Protein 1A12 (pdb70)

Radius of gyration: 30.84 Å; Cα contacts (8 Å, |Δi|>4): 4049; chains: 3; bounding box: 56×82×81 Å

Organism: Homo sapiens (NCBI:txid9606)

Nearest PDB structures (foldseek):
  1i2m-assembly2_D  TM=9.875E-01  e=3.092E-77  Homo sapiens
  8ux1-assembly1_L  TM=9.840E-01  e=4.730E-76  Homo sapiens
  5tbk-assembly2_I  TM=9.915E-01  e=9.506E-75  Homo sapiens
  4jhn-assembly3_C  TM=8.479E-01  e=6.659E-29  Homo sapiens
  4jhp-assembly1_C  TM=8.482E-01  e=2.186E-27  Homo sapiens

Structure (mmCIF, N/CA/C/O backbone):
data_1A12
#
_entry.id   1A12
#
_cell.length_a   48.957
_cell.length_b   82.903
_cell.length_c   83.105
_cell.angle_alpha   112.88
_cell.angle_beta   104.09
_cell.angle_gamma   103.42
#
_symmetry.space_group_name_H-M   'P 1'
#
loop_
_entity.id
_entity.type
_entity.pdbx_description
1 polymer 'REGULATOR OF CHROMOSOME CONDENSATION 1'
2 water water
#
loop_
_atom_site.group_PDB
_atom_site.id
_atom_site.type_symbol
_atom_site.label_atom_id
_atom_site.label_alt_id
_atom_site.label_comp_id
_atom_site.label_asym_id
_atom_site.label_entity_id
_atom_site.label_seq_id
_atom_site.pdbx_PDB_ins_code
_atom_site.Cartn_x
_atom_site.Cartn_y
_atom_site.Cartn_z
_atom_site.occupancy
_atom_site.B_iso_or_equiv
_atom_site.auth_seq_id
_atom_site.auth_comp_id
_atom_site.auth_asym_id
_atom_site.auth_atom_id
_atom_site.pdbx_PDB_model_num
ATOM 1 N N . LYS A 1 13 ? 10.685 -11.301 34.817 1.00 56.17 21 LYS A N 1
ATOM 2 C CA . LYS A 1 13 ? 9.711 -11.307 33.687 1.00 55.27 21 LYS A CA 1
ATOM 3 C C . LYS A 1 13 ? 10.366 -11.824 32.399 1.00 54.27 21 LYS A C 1
ATOM 4 O O . LYS A 1 13 ? 11.441 -11.363 31.996 1.00 55.93 21 LYS A O 1
ATOM 10 N N . LYS A 1 14 ? 9.687 -12.780 31.780 1.00 50.84 22 LYS A N 1
ATOM 11 C CA . LYS A 1 14 ? 10.146 -13.390 30.519 1.00 46.35 22 LYS A CA 1
ATOM 12 C C . LYS A 1 14 ? 10.160 -12.322 29.415 1.00 41.42 22 LYS A C 1
ATOM 13 O O . LYS A 1 14 ? 9.193 -12.178 28.651 1.00 41.78 22 LYS A O 1
ATOM 19 N N . VAL A 1 15 ? 11.271 -11.605 29.383 1.00 35.14 23 VAL A N 1
ATOM 20 C CA . VAL A 1 15 ? 11.521 -10.517 28.420 1.00 27.69 23 VAL A CA 1
ATOM 21 C C . VAL A 1 15 ? 11.630 -11.076 27.000 1.00 23.14 23 VAL A C 1
ATOM 22 O O . VAL A 1 15 ? 12.373 -12.028 26.741 1.00 20.61 23 VAL A O 1
ATOM 26 N N . LYS A 1 16 ? 10.888 -10.468 26.095 1.00 20.05 24 LYS A N 1
ATOM 27 C CA . LYS A 1 16 ? 10.888 -10.882 24.682 1.00 18.61 24 LYS A CA 1
ATOM 28 C C . LYS A 1 16 ? 12.113 -10.310 23.969 1.00 17.68 24 LYS A C 1
ATOM 29 O O . LYS A 1 16 ? 12.626 -9.244 24.331 1.00 15.35 24 LYS A O 1
ATOM 35 N N . VAL A 1 17 ? 12.572 -11.055 22.982 1.00 16.16 25 VAL A N 1
ATOM 36 C CA . VAL A 1 17 ? 13.647 -10.592 22.101 1.00 15.18 25 VAL A CA 1
ATOM 37 C C . VAL A 1 17 ? 13.157 -10.719 20.661 1.00 13.55 25 VAL A C 1
ATOM 38 O O . VAL A 1 17 ? 12.296 -11.557 20.373 1.00 15.78 25 VAL A O 1
ATOM 42 N N . SER A 1 18 ? 13.749 -9.958 19.759 1.00 10.77 26 SER A N 1
ATOM 43 C CA . SER A 1 18 ? 13.443 -10.113 18.340 1.00 10.11 26 SER A CA 1
ATOM 44 C C . SER A 1 18 ? 14.768 -10.146 17.571 1.00 8.53 26 SER A C 1
ATOM 45 O O . SER A 1 18 ? 15.824 -10.188 18.205 1.00 7.87 26 SER A O 1
ATOM 48 N N . HIS A 1 19 ? 14.699 -9.965 16.272 1.00 6.85 27 HIS A N 1
ATOM 49 C CA . HIS A 1 19 ? 15.895 -9.899 15.444 1.00 7.24 27 HIS A CA 1
ATOM 50 C C . HIS A 1 19 ? 15.447 -9.425 14.054 1.00 8.08 27 HIS A C 1
ATOM 51 O O . HIS A 1 19 ? 14.305 -9.690 13.681 1.00 8.21 27 HIS A O 1
ATOM 58 N N . ARG A 1 20 ? 16.370 -8.834 13.313 1.00 9.20 28 ARG A N 1
ATOM 59 C CA . ARG A 1 20 ? 15.992 -8.326 11.993 1.00 9.60 28 ARG A CA 1
ATOM 60 C C . ARG A 1 20 ? 15.698 -9.476 11.039 1.00 8.91 28 ARG A C 1
ATOM 61 O O . ARG A 1 20 ? 15.062 -9.234 10.013 1.00 8.10 28 ARG A O 1
ATOM 69 N N . SER A 1 21 ? 16.194 -10.670 11.318 1.00 8.85 29 SER A N 1
ATOM 70 C CA . SER A 1 21 ? 15.933 -11.830 10.480 1.00 8.54 29 SER A CA 1
ATOM 71 C C . SER A 1 21 ? 14.566 -12.435 10.686 1.00 8.86 29 SER A C 1
ATOM 72 O O . SER A 1 21 ? 14.178 -13.329 9.886 1.00 8.31 29 SER A O 1
ATOM 75 N N . HIS A 1 22 ? 13.844 -12.085 11.749 1.00 7.11 30 HIS A N 1
ATOM 76 C CA . HIS A 1 22 ? 12.567 -12.782 12.029 1.00 7.50 30 HIS A CA 1
ATOM 77 C C . HIS A 1 22 ? 11.493 -12.337 11.044 1.00 7.59 30 HIS A C 1
ATOM 78 O O . HIS A 1 22 ? 11.358 -11.131 10.773 1.00 9.65 30 HIS A O 1
ATOM 85 N N . SER A 1 23 ? 10.739 -13.283 10.510 1.00 8.11 31 SER A N 1
ATOM 86 C CA . SER A 1 23 ? 9.735 -12.993 9.496 1.00 11.57 31 SER A CA 1
ATOM 87 C C . SER A 1 23 ? 8.390 -12.674 10.122 1.00 11.51 31 SER A C 1
ATOM 88 O O . SER A 1 23 ? 7.996 -13.306 11.108 1.00 13.52 31 SER A O 1
ATOM 91 N N . THR A 1 24 ? 7.694 -11.676 9.564 1.00 10.49 32 THR A N 1
ATOM 92 C CA . THR A 1 24 ? 6.429 -11.230 10.113 1.00 11.58 32 THR A CA 1
ATOM 93 C C . THR A 1 24 ? 5.281 -11.189 9.116 1.00 12.34 32 THR A C 1
ATOM 94 O O . THR A 1 24 ? 4.136 -10.954 9.556 1.00 12.23 32 THR A O 1
ATOM 98 N N . GLU A 1 25 ? 5.511 -11.335 7.829 1.00 12.67 33 GLU A N 1
ATOM 99 C CA . GLU A 1 25 ? 4.461 -11.123 6.826 1.00 15.89 33 GLU A CA 1
ATOM 100 C C . GLU A 1 25 ? 3.698 -12.392 6.497 1.00 13.60 33 GLU A C 1
ATOM 101 O O . GLU A 1 25 ? 4.272 -13.376 6.024 1.00 11.66 33 GLU A O 1
ATOM 107 N N . PRO A 1 26 ? 2.387 -12.398 6.735 1.00 12.83 34 PRO A N 1
ATOM 108 C CA . PRO A 1 26 ? 1.565 -13.572 6.537 1.00 12.51 34 PRO A CA 1
ATOM 109 C C . PRO A 1 26 ? 1.437 -13.990 5.080 1.00 10.83 34 PRO A C 1
ATOM 110 O O . PRO A 1 26 ? 1.198 -13.143 4.206 1.00 10.75 34 PRO A O 1
ATOM 114 N N . GLY A 1 27 ? 1.487 -15.287 4.807 1.00 9.52 35 GLY A N 1
ATOM 115 C CA . GLY A 1 27 ? 1.358 -15.800 3.470 1.00 9.88 35 GLY A CA 1
ATOM 116 C C . GLY A 1 27 ? 0.840 -17.235 3.390 1.00 9.69 35 GLY A C 1
ATOM 117 O O . GLY A 1 27 ? 0.362 -17.806 4.353 1.00 10.65 35 GLY A O 1
ATOM 118 N N . LEU A 1 28 ? 0.779 -17.714 2.159 1.00 8.27 36 LEU A N 1
ATOM 119 C CA . LEU A 1 28 ? 0.339 -19.048 1.803 1.00 9.64 36 LEU A CA 1
ATOM 120 C C . LEU A 1 28 ? 1.587 -19.855 1.380 1.00 9.23 36 LEU A C 1
ATOM 121 O O . LEU A 1 28 ? 2.513 -19.259 0.821 1.00 9.32 36 LEU A O 1
ATOM 126 N N . VAL A 1 29 ? 1.548 -21.147 1.616 1.00 9.76 37 VAL A N 1
ATOM 127 C CA . VAL A 1 29 ? 2.655 -22.033 1.297 1.00 8.68 37 VAL A CA 1
ATOM 128 C C . VAL A 1 29 ? 2.407 -22.779 -0.014 1.00 9.43 37 VAL A C 1
ATOM 129 O O . VAL A 1 29 ? 1.344 -23.367 -0.218 1.00 10.73 37 VAL A O 1
ATOM 133 N N . LEU A 1 30 ? 3.414 -22.769 -0.889 1.00 8.78 38 LEU A N 1
ATOM 134 C CA . LEU A 1 30 ? 3.388 -23.606 -2.083 1.00 9.41 38 LEU A CA 1
ATOM 135 C C . LEU A 1 30 ? 4.591 -24.554 -2.050 1.00 10.40 38 LEU A C 1
ATOM 136 O O . LEU A 1 30 ? 5.647 -24.195 -1.532 1.00 9.97 38 LEU A O 1
ATOM 141 N N . THR A 1 31 ? 4.414 -25.764 -2.564 1.00 9.36 39 THR A N 1
ATOM 142 C CA . THR A 1 31 ? 5.526 -26.706 -2.641 1.00 9.11 39 THR A CA 1
ATOM 143 C C . THR A 1 31 ? 5.623 -27.262 -4.073 1.00 9.70 39 THR A C 1
ATOM 144 O O . THR A 1 31 ? 4.690 -27.121 -4.859 1.00 8.86 39 THR A O 1
ATOM 148 N N . LEU A 1 32 ? 6.807 -27.774 -4.391 1.00 9.73 40 LEU A N 1
ATOM 149 C CA . LEU A 1 32 ? 7.010 -28.398 -5.713 1.00 10.06 40 LEU A CA 1
ATOM 150 C C . LEU A 1 32 ? 8.219 -29.307 -5.673 1.00 9.52 40 LEU A C 1
ATOM 151 O O . LEU A 1 32 ? 9.002 -29.250 -4.698 1.00 8.06 40 LEU A O 1
ATOM 156 N N . GLY A 1 33 ? 8.367 -30.198 -6.645 1.00 9.12 41 GLY A N 1
ATOM 157 C CA . GLY A 1 33 ? 9.458 -31.176 -6.629 1.00 10.21 41 GLY A CA 1
ATOM 158 C C . GLY A 1 33 ? 8.944 -32.548 -6.206 1.00 10.73 41 GLY A C 1
ATOM 159 O O . GLY A 1 33 ? 7.783 -32.872 -6.474 1.00 12.13 41 GLY A O 1
ATOM 160 N N . GLN A 1 34 ? 9.793 -33.350 -5.593 1.00 9.92 42 GLN A N 1
ATOM 161 C CA . GLN A 1 34 ? 9.451 -34.704 -5.184 1.00 10.75 42 GLN A CA 1
ATOM 162 C C . GLN A 1 34 ? 8.765 -34.744 -3.822 1.00 11.52 42 GLN A C 1
ATOM 163 O O . GLN A 1 34 ? 9.083 -33.955 -2.946 1.00 10.14 42 GLN A O 1
ATOM 169 N N . GLY A 1 35 ? 7.795 -35.661 -3.679 1.00 11.59 43 GLY A N 1
ATOM 170 C CA . GLY A 1 35 ? 7.049 -35.759 -2.423 1.00 10.80 43 GLY A CA 1
ATOM 171 C C . GLY A 1 35 ? 6.854 -37.180 -1.949 1.00 11.75 43 GLY A C 1
ATOM 172 O O . GLY A 1 35 ? 5.899 -37.466 -1.210 1.00 13.55 43 GLY A O 1
ATOM 173 N N . ASP A 1 36 ? 7.775 -38.073 -2.245 1.00 12.71 44 ASP A N 1
ATOM 174 C CA . ASP A 1 36 ? 7.698 -39.471 -1.889 1.00 14.76 44 ASP A CA 1
ATOM 175 C C . ASP A 1 36 ? 7.459 -39.711 -0.409 1.00 14.87 44 ASP A C 1
ATOM 176 O O . ASP A 1 36 ? 6.862 -40.733 -0.055 1.00 14.98 44 ASP A O 1
ATOM 181 N N . VAL A 1 37 ? 8.110 -38.918 0.450 1.00 12.11 45 VAL A N 1
ATOM 182 C CA . VAL A 1 37 ? 8.081 -39.173 1.880 1.00 11.40 45 VAL A CA 1
ATOM 183 C C . VAL A 1 37 ? 7.280 -38.105 2.627 1.00 12.09 45 VAL A C 1
ATOM 184 O O . VAL A 1 37 ? 7.331 -38.064 3.861 1.00 11.52 45 VAL A O 1
ATOM 188 N N . GLY A 1 38 ? 6.473 -37.350 1.916 1.00 10.50 46 GLY A N 1
ATOM 189 C CA . GLY A 1 38 ? 5.520 -36.436 2.476 1.00 10.57 46 GLY A CA 1
ATOM 190 C C . GLY A 1 38 ? 5.951 -34.986 2.495 1.00 9.64 46 GLY A C 1
ATOM 191 O O . GLY A 1 38 ? 5.180 -34.118 2.958 1.00 9.82 46 GLY A O 1
ATOM 192 N N . GLN A 1 39 ? 7.118 -34.667 1.950 1.00 7.97 47 GLN A N 1
ATOM 193 C CA . GLN A 1 39 ? 7.645 -33.315 2.006 1.00 7.72 47 GLN A CA 1
ATOM 194 C C . GLN A 1 39 ? 6.888 -32.278 1.238 1.00 7.55 47 GLN A C 1
ATOM 195 O O . GLN A 1 39 ? 7.100 -31.069 1.462 1.00 6.63 47 GLN A O 1
ATOM 201 N N . LEU A 1 40 ? 6.023 -32.655 0.288 1.00 7.54 48 LEU A N 1
ATOM 202 C CA . LEU A 1 40 ? 5.172 -31.710 -0.408 1.00 8.12 48 LEU A CA 1
ATOM 203 C C . LEU A 1 40 ? 3.943 -31.333 0.416 1.00 6.31 48 LEU A C 1
ATOM 204 O O . LEU A 1 40 ? 3.365 -30.269 0.251 1.00 6.84 48 LEU A O 1
ATOM 209 N N . GLY A 1 41 ? 3.584 -32.221 1.352 1.00 9.12 49 GLY A N 1
ATOM 210 C CA . GLY A 1 41 ? 2.460 -31.966 2.249 1.00 8.11 49 GLY A CA 1
ATOM 211 C C . GLY A 1 41 ? 1.124 -31.989 1.549 1.00 11.40 49 GLY A C 1
ATOM 212 O O . GLY A 1 41 ? 0.126 -31.464 2.074 1.00 11.32 49 GLY A O 1
ATOM 213 N N . LEU A 1 42 ? 1.035 -32.733 0.444 1.00 12.81 50 LEU A N 1
ATOM 214 C CA . LEU A 1 42 ? -0.203 -32.764 -0.334 1.00 14.49 50 LEU A CA 1
ATOM 215 C C . LEU A 1 42 ? -0.898 -34.109 -0.246 1.00 16.49 50 LEU A C 1
ATOM 216 O O . LEU A 1 42 ? -1.651 -34.482 -1.167 1.00 18.02 50 LEU A O 1
ATOM 221 N N . GLY A 1 43 ? -0.621 -34.904 0.775 1.00 17.18 51 GLY A N 1
ATOM 222 C CA . GLY A 1 43 ? -1.265 -36.185 0.966 1.00 20.29 51 GLY A CA 1
ATOM 223 C C . GLY A 1 43 ? -0.552 -37.366 0.357 1.00 22.52 51 GLY A C 1
ATOM 224 O O . GLY A 1 43 ? 0.484 -37.267 -0.300 1.00 21.01 51 GLY A O 1
ATOM 225 N N . GLU A 1 44 ? -1.135 -38.562 0.527 1.00 25.25 52 GLU A N 1
ATOM 226 C CA . GLU A 1 44 ? -0.550 -39.810 0.121 1.00 28.84 52 GLU A CA 1
ATOM 227 C C . GLU A 1 44 ? -0.535 -40.050 -1.376 1.00 27.82 52 GLU A C 1
ATOM 228 O O . GLU A 1 44 ? 0.189 -40.941 -1.843 1.00 28.00 52 GLU A O 1
ATOM 234 N N . ASN A 1 45 ? -1.322 -39.310 -2.135 1.00 27.43 53 ASN A N 1
ATOM 235 C CA . ASN A 1 45 ? -1.487 -39.538 -3.556 1.00 28.77 53 ASN A CA 1
ATOM 236 C C . ASN A 1 45 ? -0.625 -38.642 -4.421 1.00 28.14 53 ASN A C 1
ATOM 237 O O . ASN A 1 45 ? -0.416 -38.939 -5.609 1.00 28.71 53 ASN A O 1
ATOM 242 N N . VAL A 1 46 ? -0.107 -37.559 -3.853 1.00 25.92 54 VAL A N 1
ATOM 243 C CA . VAL A 1 46 ? 0.671 -36.590 -4.644 1.00 22.22 54 VAL A CA 1
ATOM 244 C C . VAL A 1 46 ? 2.157 -36.757 -4.401 1.00 21.84 54 VAL A C 1
ATOM 245 O O . VAL A 1 46 ? 2.713 -36.284 -3.409 1.00 21.67 54 VAL A O 1
ATOM 249 N N . MET A 1 47 ? 2.832 -37.499 -5.282 1.00 21.73 55 MET A N 1
ATOM 250 C CA . MET A 1 47 ? 4.217 -37.872 -5.108 1.00 20.55 55 MET A CA 1
ATOM 251 C C . MET A 1 47 ? 5.166 -36.900 -5.823 1.00 18.58 55 MET A C 1
ATOM 252 O O . MET A 1 47 ? 6.373 -36.985 -5.638 1.00 17.53 55 MET A O 1
ATOM 257 N N . GLU A 1 48 ? 4.612 -36.064 -6.686 1.00 16.97 56 GLU A N 1
ATOM 258 C CA . GLU A 1 48 ? 5.445 -35.138 -7.465 1.00 16.45 56 GLU A CA 1
ATOM 259 C C . GLU A 1 48 ? 4.633 -33.969 -7.978 1.00 16.37 56 GLU A C 1
ATOM 260 O O . GLU A 1 48 ? 3.463 -34.108 -8.362 1.00 15.38 56 GLU A O 1
ATOM 266 N N . ARG A 1 49 ? 5.219 -32.766 -7.903 1.00 14.99 57 ARG A N 1
ATOM 267 C CA . ARG A 1 49 ? 4.554 -31.590 -8.472 1.00 16.59 57 ARG A CA 1
ATOM 268 C C . ARG A 1 49 ? 5.543 -30.826 -9.349 1.00 16.61 57 ARG A C 1
ATOM 269 O O . ARG A 1 49 ? 6.601 -30.422 -8.860 1.00 16.71 57 ARG A O 1
ATOM 277 N N . LYS A 1 50 ? 5.230 -30.702 -10.639 1.00 14.22 58 LYS A N 1
ATOM 278 C CA . LYS A 1 50 ? 6.181 -30.049 -11.551 1.00 15.62 58 LYS A CA 1
ATOM 279 C C . LYS A 1 50 ? 6.111 -28.544 -11.459 1.00 14.89 58 LYS A C 1
ATOM 280 O O . LYS A 1 50 ? 7.051 -27.850 -11.879 1.00 15.28 58 LYS A O 1
ATOM 286 N N . LYS A 1 51 ? 5.021 -28.013 -10.954 1.00 15.94 59 LYS A N 1
ATOM 287 C CA . LYS A 1 51 ? 4.857 -26.566 -10.747 1.00 16.65 59 LYS A CA 1
ATOM 288 C C . LYS A 1 51 ? 4.311 -26.351 -9.331 1.00 15.54 59 LYS A C 1
ATOM 289 O O . LYS A 1 51 ? 3.744 -27.289 -8.771 1.00 15.69 59 LYS A O 1
ATOM 295 N N . PRO A 1 52 ? 4.521 -25.187 -8.756 1.00 14.35 60 PRO A N 1
ATOM 296 C CA . PRO A 1 52 ? 4.150 -24.916 -7.380 1.00 12.65 60 PRO A CA 1
ATOM 297 C C . PRO A 1 52 ? 2.704 -25.234 -7.085 1.00 12.33 60 PRO A C 1
ATOM 298 O O . PRO A 1 52 ? 1.805 -24.867 -7.856 1.00 12.71 60 PRO A O 1
ATOM 302 N N . ALA A 1 53 ? 2.455 -25.925 -5.979 1.00 11.36 61 ALA A N 1
ATOM 303 C CA . ALA A 1 53 ? 1.097 -26.302 -5.598 1.00 10.98 61 ALA A CA 1
ATOM 304 C C . ALA A 1 53 ? 0.788 -25.774 -4.193 1.00 11.89 61 ALA A C 1
ATOM 305 O O . ALA A 1 53 ? 1.611 -25.918 -3.288 1.00 11.70 61 ALA A O 1
ATOM 307 N N . LEU A 1 54 ? -0.441 -25.325 -3.996 1.00 13.11 62 LEU A N 1
ATOM 308 C CA . LEU A 1 54 ? -0.856 -24.786 -2.722 1.00 15.09 62 LEU A CA 1
ATOM 309 C C . LEU A 1 54 ? -1.084 -25.841 -1.661 1.00 14.12 62 LEU A C 1
ATOM 310 O O . LEU A 1 54 ? -1.735 -26.864 -1.875 1.00 14.93 62 LEU A O 1
ATOM 315 N N . VAL A 1 55 ? -0.432 -25.652 -0.511 1.00 13.82 63 VAL A N 1
ATOM 316 C CA . VAL A 1 55 ? -0.572 -26.564 0.617 1.00 13.60 63 VAL A CA 1
ATOM 317 C C . VAL A 1 55 ? -1.503 -25.907 1.654 1.00 15.68 63 VAL A C 1
ATOM 318 O O . VAL A 1 55 ? -1.172 -24.819 2.116 1.00 17.84 63 VAL A O 1
ATOM 322 N N . SER A 1 56 ? -2.598 -26.555 1.986 1.00 16.77 64 SER A N 1
ATOM 323 C CA . SER A 1 56 ? -3.514 -25.960 2.974 1.00 17.32 64 SER A CA 1
ATOM 324 C C . SER A 1 56 ? -2.919 -26.007 4.375 1.00 16.23 64 SER A C 1
ATOM 325 O O . SER A 1 56 ? -2.584 -27.065 4.902 1.00 15.94 64 SER A O 1
ATOM 328 N N . ILE A 1 57 ? -2.749 -24.833 4.968 1.00 14.95 65 ILE A N 1
ATOM 329 C CA . ILE A 1 57 ? -2.372 -24.755 6.405 1.00 14.36 65 ILE A CA 1
ATOM 330 C C . ILE A 1 57 ? -3.494 -24.023 7.125 1.00 13.17 65 ILE A C 1
ATOM 331 O O . ILE A 1 57 ? -4.047 -23.060 6.582 1.00 13.73 65 ILE A O 1
ATOM 336 N N . PRO A 1 58 ? -3.883 -24.453 8.322 1.00 14.11 66 PRO A N 1
ATOM 337 C CA . PRO A 1 58 ? -4.986 -23.859 9.047 1.00 13.97 66 PRO A CA 1
ATOM 338 C C . PRO A 1 58 ? -4.853 -22.382 9.325 1.00 15.29 66 PRO A C 1
ATOM 339 O O . PRO A 1 58 ? -5.831 -21.719 9.722 1.00 14.99 66 PRO A O 1
ATOM 343 N N . GLU A 1 59 ? -3.629 -21.855 9.347 1.00 15.33 67 GLU A N 1
ATOM 344 C CA . GLU A 1 59 ? -3.362 -20.466 9.629 1.00 14.62 67 GLU A CA 1
ATOM 345 C C . GLU A 1 59 ? -2.443 -19.836 8.567 1.00 13.42 67 GLU A C 1
ATOM 346 O O . GLU A 1 59 ? -1.780 -20.566 7.832 1.00 14.08 67 GLU A O 1
ATOM 352 N N . ASP A 1 60 ? -2.339 -18.520 8.608 1.00 12.82 68 ASP A N 1
ATOM 353 C CA . ASP A 1 60 ? -1.360 -17.814 7.765 1.00 12.80 68 ASP A CA 1
ATOM 354 C C . ASP A 1 60 ? 0.057 -18.176 8.275 1.00 11.46 68 ASP A C 1
ATOM 355 O O . ASP A 1 60 ? 0.251 -18.317 9.474 1.00 9.72 68 ASP A O 1
ATOM 360 N N . VAL A 1 61 ? 0.991 -18.223 7.354 1.00 9.96 69 VAL A N 1
ATOM 361 C CA . VAL A 1 61 ? 2.365 -18.633 7.668 1.00 8.10 69 VAL A CA 1
ATOM 362 C C . VAL A 1 61 ? 3.317 -17.478 7.425 1.00 8.18 69 VAL A C 1
ATOM 363 O O . VAL A 1 61 ? 3.154 -16.717 6.466 1.00 9.35 69 VAL A O 1
ATOM 367 N N . VAL A 1 62 ? 4.236 -17.245 8.361 1.00 8.64 70 VAL A N 1
ATOM 368 C CA . VAL A 1 62 ? 5.230 -16.193 8.223 1.00 7.03 70 VAL A CA 1
ATOM 369 C C . VAL A 1 62 ? 6.578 -16.716 7.794 1.00 6.49 70 VAL A C 1
ATOM 370 O O . VAL A 1 62 ? 7.419 -15.956 7.294 1.00 8.85 70 VAL A O 1
ATOM 374 N N . GLN A 1 63 ? 6.865 -18.000 7.993 1.00 6.92 71 GLN A N 1
ATOM 375 C CA . GLN A 1 63 ? 8.152 -18.570 7.589 1.00 5.24 71 GLN A CA 1
ATOM 376 C C . GLN A 1 63 ? 7.960 -20.014 7.143 1.00 6.72 71 GLN A C 1
ATOM 377 O O . GLN A 1 63 ? 7.250 -20.774 7.804 1.00 7.63 71 GLN A O 1
ATOM 383 N N . ALA A 1 64 ? 8.505 -20.350 5.967 1.00 6.89 72 ALA A N 1
ATOM 384 C CA . ALA A 1 64 ? 8.358 -21.745 5.483 1.00 7.41 72 ALA A CA 1
ATOM 385 C C . ALA A 1 64 ? 9.736 -22.276 5.113 1.00 8.36 72 ALA A C 1
ATOM 386 O O . ALA A 1 64 ? 10.400 -21.701 4.237 1.00 9.52 72 ALA A O 1
ATOM 388 N N . GLU A 1 65 ? 10.185 -23.324 5.785 1.00 4.91 73 GLU A N 1
ATOM 389 C CA . GLU A 1 65 ? 11.512 -23.861 5.578 1.00 8.33 73 GLU A CA 1
ATOM 390 C C . GLU A 1 65 ? 11.493 -25.295 5.036 1.00 7.71 73 GLU A C 1
ATOM 391 O O . GLU A 1 65 ? 10.856 -26.178 5.597 1.00 5.89 73 GLU A O 1
ATOM 397 N N . ALA A 1 66 ? 12.434 -25.540 4.121 1.00 8.36 74 ALA A N 1
ATOM 398 C CA . ALA A 1 66 ? 12.621 -26.907 3.623 1.00 8.15 74 ALA A CA 1
ATOM 399 C C . ALA A 1 66 ? 13.791 -27.567 4.339 1.00 8.05 74 ALA A C 1
ATOM 400 O O . ALA A 1 66 ? 14.895 -27.021 4.362 1.00 9.26 74 ALA A O 1
ATOM 402 N N . GLY A 1 67 ? 13.516 -28.691 4.985 1.00 7.45 75 GLY A N 1
ATOM 403 C CA . GLY A 1 67 ? 14.573 -29.551 5.498 1.00 5.97 75 GLY A CA 1
ATOM 404 C C . GLY A 1 67 ? 15.081 -30.423 4.342 1.00 7.84 75 GLY A C 1
ATOM 405 O O . GLY A 1 67 ? 14.542 -30.292 3.212 1.00 7.92 75 GLY A O 1
ATOM 406 N N . GLY A 1 68 ? 15.810 -31.476 4.661 1.00 8.62 76 GLY A N 1
ATOM 407 C CA . GLY A 1 68 ? 16.310 -32.359 3.573 1.00 8.77 76 GLY A CA 1
ATOM 408 C C . GLY A 1 68 ? 15.129 -33.010 2.862 1.00 9.37 76 GLY A C 1
ATOM 409 O O . GLY A 1 68 ? 15.050 -33.018 1.619 1.00 8.89 76 GLY A O 1
ATOM 410 N N . MET A 1 69 ? 14.229 -33.591 3.633 1.00 9.16 77 MET A N 1
ATOM 411 C CA . MET A 1 69 ? 13.107 -34.379 3.133 1.00 8.97 77 MET A CA 1
ATOM 412 C C . MET A 1 69 ? 11.870 -34.128 4.010 1.00 8.97 77 MET A C 1
ATOM 413 O O . MET A 1 69 ? 10.996 -34.977 4.172 1.00 8.92 77 MET A O 1
ATOM 418 N N . HIS A 1 70 ? 11.825 -32.919 4.585 1.00 8.11 78 HIS A N 1
ATOM 419 C CA . HIS A 1 70 ? 10.660 -32.482 5.357 1.00 6.93 78 HIS A CA 1
ATOM 420 C C . HIS A 1 70 ? 10.484 -30.970 5.212 1.00 5.57 78 HIS A C 1
ATOM 421 O O . HIS A 1 70 ? 11.341 -30.302 4.633 1.00 6.11 78 HIS A O 1
ATOM 428 N N . THR A 1 71 ? 9.367 -30.458 5.698 1.00 5.71 79 THR A N 1
ATOM 429 C CA . THR A 1 71 ? 9.023 -29.049 5.580 1.00 5.40 79 THR A CA 1
ATOM 430 C C . THR A 1 71 ? 8.393 -28.522 6.867 1.00 6.98 79 THR A C 1
ATOM 431 O O . THR A 1 71 ? 7.675 -29.257 7.544 1.00 6.03 79 THR A O 1
ATOM 435 N N . VAL A 1 72 ? 8.828 -27.337 7.263 1.00 6.69 80 VAL A N 1
ATOM 436 C CA . VAL A 1 72 ? 8.416 -26.766 8.569 1.00 7.32 80 VAL A CA 1
ATOM 437 C C . VAL A 1 72 ? 7.867 -25.367 8.325 1.00 8.20 80 VAL A C 1
ATOM 438 O O . VAL A 1 72 ? 8.555 -24.507 7.763 1.00 8.15 80 VAL A O 1
ATOM 442 N N . CYS A 1 73 ? 6.630 -25.126 8.753 1.00 7.13 81 CYS A N 1
ATOM 443 C CA . CYS A 1 73 ? 5.958 -23.869 8.539 1.00 7.20 81 CYS A CA 1
ATOM 444 C C . CYS A 1 73 ? 5.592 -23.197 9.859 1.00 9.18 81 CYS A C 1
ATOM 445 O O . CYS A 1 73 ? 4.970 -23.842 10.710 1.00 8.09 81 CYS A O 1
ATOM 448 N N . LEU A 1 74 ? 5.994 -21.946 10.015 1.00 8.32 82 LEU A N 1
ATOM 449 C CA . LEU A 1 74 ? 5.707 -21.209 11.253 1.00 7.66 82 LEU A CA 1
ATOM 450 C C . LEU A 1 74 ? 4.518 -20.279 11.038 1.00 7.92 82 LEU A C 1
ATOM 451 O O . LEU A 1 74 ? 4.534 -19.455 10.128 1.00 7.23 82 LEU A O 1
ATOM 456 N N . SER A 1 75 ? 3.462 -20.476 11.845 1.00 8.49 83 SER A N 1
ATOM 457 C CA . SER A 1 75 ? 2.280 -19.638 11.703 1.00 8.45 83 SER A CA 1
ATOM 458 C C . SER A 1 75 ? 2.531 -18.241 12.261 1.00 8.43 83 SER A C 1
ATOM 459 O O . SER A 1 75 ? 3.339 -18.048 13.167 1.00 8.68 83 SER A O 1
ATOM 462 N N . LYS A 1 76 ? 1.703 -17.303 11.834 1.00 9.34 84 LYS A N 1
ATOM 463 C CA . LYS A 1 76 ? 1.671 -15.957 12.373 1.00 12.42 84 LYS A CA 1
ATOM 464 C C . LYS A 1 76 ? 1.416 -15.957 13.880 1.00 13.48 84 LYS A C 1
ATOM 465 O O . LYS A 1 76 ? 1.862 -15.061 14.591 1.00 15.08 84 LYS A O 1
ATOM 471 N N . SER A 1 77 ? 0.637 -16.918 14.368 1.00 12.46 85 SER A N 1
ATOM 472 C CA . SER A 1 77 ? 0.351 -17.011 15.789 1.00 12.37 85 SER A CA 1
ATOM 473 C C . SER A 1 77 ? 1.435 -17.701 16.586 1.00 12.37 85 SER A C 1
ATOM 474 O O . SER A 1 77 ? 1.328 -17.780 17.829 1.00 13.52 85 SER A O 1
ATOM 477 N N . GLY A 1 78 ? 2.484 -18.202 15.948 1.00 9.22 86 GLY A N 1
ATOM 478 C CA . GLY A 1 78 ? 3.599 -18.794 16.677 1.00 8.79 86 GLY A CA 1
ATOM 479 C C . GLY A 1 78 ? 3.540 -20.298 16.752 1.00 7.61 86 GLY A C 1
ATOM 480 O O . GLY A 1 78 ? 4.270 -20.929 17.540 1.00 6.58 86 GLY A O 1
ATOM 481 N N . GLN A 1 79 ? 2.655 -20.916 15.950 1.00 8.07 87 GLN A N 1
ATOM 482 C CA . GLN A 1 79 ? 2.575 -22.375 15.944 1.00 10.58 87 GLN A CA 1
ATOM 483 C C . GLN A 1 79 ? 3.349 -22.990 14.788 1.00 8.44 87 GLN A C 1
ATOM 484 O O . GLN A 1 79 ? 3.480 -22.378 13.726 1.00 8.34 87 GLN A O 1
ATOM 490 N N . VAL A 1 80 ? 3.850 -24.196 15.007 1.00 9.76 88 VAL A N 1
ATOM 491 C CA . VAL A 1 80 ? 4.652 -24.904 14.022 1.00 10.23 88 VAL A CA 1
ATOM 492 C C . VAL A 1 80 ? 3.888 -26.063 13.396 1.00 9.02 88 VAL A C 1
ATOM 493 O O . VAL A 1 80 ? 3.354 -26.910 14.096 1.00 11.14 88 VAL A O 1
ATOM 497 N N . TYR A 1 81 ? 3.865 -26.106 12.066 1.00 9.91 89 TYR A N 1
ATOM 498 C CA . TYR A 1 81 ? 3.299 -27.232 11.318 1.00 8.39 89 TYR A CA 1
ATOM 499 C C . TYR A 1 81 ? 4.404 -27.925 10.516 1.00 10.31 89 TYR A C 1
ATOM 500 O O . TYR A 1 81 ? 5.297 -27.256 9.976 1.00 10.98 89 TYR A O 1
ATOM 509 N N . SER A 1 82 ? 4.387 -29.247 10.443 1.00 8.68 90 SER A N 1
ATOM 510 C CA . SER A 1 82 ? 5.474 -29.970 9.781 1.00 7.22 90 SER A CA 1
ATOM 511 C C . SER A 1 82 ? 4.908 -31.117 8.926 1.00 8.20 90 SER A C 1
ATOM 512 O O . SER A 1 82 ? 3.823 -31.604 9.219 1.00 8.25 90 SER A O 1
ATOM 515 N N . PHE A 1 83 ? 5.667 -31.507 7.929 1.00 6.37 91 PHE A N 1
ATOM 516 C CA . PHE A 1 83 ? 5.251 -32.618 7.050 1.00 7.16 91 PHE A CA 1
ATOM 517 C C . PHE A 1 83 ? 6.462 -33.172 6.321 1.00 7.99 91 PHE A C 1
ATOM 518 O O . PHE A 1 83 ? 7.416 -32.436 6.073 1.00 7.77 91 PHE A O 1
ATOM 526 N N . GLY A 1 84 ? 6.487 -34.501 6.112 1.00 7.17 92 GLY A N 1
ATOM 527 C CA . GLY A 1 84 ? 7.681 -35.098 5.506 1.00 8.11 92 GLY A CA 1
ATOM 528 C C . GLY A 1 84 ? 8.130 -36.321 6.292 1.00 9.13 92 GLY A C 1
ATOM 529 O O . GLY A 1 84 ? 7.369 -36.905 7.077 1.00 10.90 92 GLY A O 1
ATOM 530 N N . CYS A 1 85 ? 9.363 -36.738 6.059 1.00 8.84 93 CYS A N 1
ATOM 531 C CA . CYS A 1 85 ? 9.936 -37.897 6.681 1.00 11.26 93 CYS A CA 1
ATOM 532 C C . CYS A 1 85 ? 10.150 -37.731 8.172 1.00 13.11 93 CYS A C 1
ATOM 533 O O . CYS A 1 85 ? 10.879 -36.844 8.632 1.00 11.35 93 CYS A O 1
ATOM 536 N N . ASN A 1 86 ? 9.541 -38.642 8.938 1.00 12.02 94 ASN A N 1
ATOM 537 C CA . ASN A 1 86 ? 9.625 -38.592 10.387 1.00 11.24 94 ASN A CA 1
ATOM 538 C C . ASN A 1 86 ? 10.305 -39.796 10.985 1.00 11.52 94 ASN A C 1
ATOM 539 O O . ASN A 1 86 ? 10.158 -40.066 12.186 1.00 11.50 94 ASN A O 1
ATOM 544 N N . ASP A 1 87 ? 11.163 -40.467 10.226 1.00 12.17 95 ASP A N 1
ATOM 545 C CA . ASP A 1 87 ? 11.872 -41.651 10.700 1.00 13.92 95 ASP A CA 1
ATOM 546 C C . ASP A 1 87 ? 12.800 -41.313 11.858 1.00 14.21 95 ASP A C 1
ATOM 547 O O . ASP A 1 87 ? 13.104 -42.172 12.697 1.00 13.94 95 ASP A O 1
ATOM 552 N N . GLU A 1 88 ? 13.344 -40.092 11.849 1.00 13.15 96 GLU A N 1
ATOM 553 C CA . GLU A 1 88 ? 14.264 -39.651 12.869 1.00 12.78 96 GLU A CA 1
ATOM 554 C C . GLU A 1 88 ? 13.645 -38.652 13.836 1.00 10.77 96 GLU A C 1
ATOM 555 O O . GLU A 1 88 ? 14.371 -38.117 14.687 1.00 12.37 96 GLU A O 1
ATOM 561 N N . GLY A 1 89 ? 12.374 -38.337 13.679 1.00 9.43 97 GLY A N 1
ATOM 562 C CA . GLY A 1 89 ? 11.682 -37.427 14.569 1.00 9.46 97 GLY A CA 1
ATOM 563 C C . GLY A 1 89 ? 11.735 -35.979 14.129 1.00 9.28 97 GLY A C 1
ATOM 564 O O . GLY A 1 89 ? 11.178 -35.106 14.819 1.00 7.73 97 GLY A O 1
ATOM 565 N N . ALA A 1 90 ? 12.115 -35.718 12.881 1.00 7.70 98 ALA A N 1
ATOM 566 C CA . ALA A 1 90 ? 12.230 -34.335 12.391 1.00 5.30 98 ALA A CA 1
ATOM 567 C C . ALA A 1 90 ? 10.948 -33.564 12.423 1.00 6.16 98 ALA A C 1
ATOM 568 O O . ALA A 1 90 ? 10.952 -32.320 12.537 1.00 5.72 98 ALA A O 1
ATOM 570 N N . LEU A 1 91 ? 9.787 -34.244 12.335 1.00 5.84 99 LEU A N 1
ATOM 571 C CA . LEU A 1 91 ? 8.513 -33.556 12.340 1.00 6.98 99 LEU A CA 1
ATOM 572 C C . LEU A 1 91 ? 8.089 -33.067 13.721 1.00 6.89 99 LEU A C 1
ATOM 573 O O . LEU A 1 91 ? 7.242 -32.174 13.810 1.00 6.70 99 LEU A O 1
ATOM 578 N N . GLY A 1 92 ? 8.639 -33.646 14.781 1.00 6.95 100 GLY A N 1
ATOM 579 C CA . GLY A 1 92 ? 8.325 -33.194 16.140 1.00 7.30 100 GLY A CA 1
ATOM 580 C C . GLY A 1 92 ? 6.895 -33.448 16.542 1.00 9.63 100 GLY A C 1
ATOM 581 O O . GLY A 1 92 ? 6.319 -32.707 17.374 1.00 10.02 100 GLY A O 1
ATOM 582 N N . ARG A 1 93 ? 6.282 -34.493 15.997 1.00 11.61 101 ARG A N 1
ATOM 583 C CA . ARG A 1 93 ? 4.880 -34.810 16.265 1.00 10.66 101 ARG A CA 1
ATOM 584 C C . ARG A 1 93 ? 4.633 -36.284 15.874 1.00 12.16 101 ARG A C 1
ATOM 585 O O . ARG A 1 93 ? 5.442 -36.880 15.177 1.00 11.11 101 ARG A O 1
ATOM 593 N N . ASP A 1 94 ? 3.602 -36.855 16.466 1.00 13.00 102 ASP A N 1
ATOM 594 C CA . ASP A 1 94 ? 3.372 -38.300 16.384 1.00 14.58 102 ASP A CA 1
ATOM 595 C C . ASP A 1 94 ? 2.702 -38.693 15.073 1.00 13.05 102 ASP A C 1
ATOM 596 O O . ASP A 1 94 ? 1.622 -38.213 14.748 1.00 15.73 102 ASP A O 1
ATOM 601 N N . THR A 1 95 ? 3.413 -39.465 14.264 1.00 13.89 103 THR A N 1
ATOM 602 C CA . THR A 1 95 ? 2.870 -39.856 12.949 1.00 15.25 103 THR A CA 1
ATOM 603 C C . THR A 1 95 ? 2.655 -41.360 12.905 1.00 16.66 103 THR A C 1
ATOM 604 O O . THR A 1 95 ? 2.847 -42.017 11.889 1.00 16.30 103 THR A O 1
ATOM 608 N N . SER A 1 96 ? 2.211 -41.911 14.043 1.00 18.61 104 SER A N 1
ATOM 609 C CA . SER A 1 96 ? 1.886 -43.336 14.124 1.00 20.05 104 SER A CA 1
ATOM 610 C C . SER A 1 96 ? 0.794 -43.707 13.125 1.00 20.42 104 SER A C 1
ATOM 611 O O . SER A 1 96 ? 0.829 -44.790 12.523 1.00 20.86 104 SER A O 1
ATOM 614 N N . VAL A 1 97 ? -0.209 -42.847 12.995 1.00 19.78 105 VAL A N 1
ATOM 615 C CA . VAL A 1 97 ? -1.267 -43.051 12.013 1.00 20.29 105 VAL A CA 1
ATOM 616 C C . VAL A 1 97 ? -0.722 -43.026 10.594 1.00 22.03 105 VAL A C 1
ATOM 617 O O . VAL A 1 97 ? -0.073 -42.070 10.160 1.00 23.17 105 VAL A O 1
ATOM 621 N N . GLU A 1 98 ? -0.967 -44.102 9.847 1.00 21.78 106 GLU A N 1
ATOM 622 C CA . GLU A 1 98 ? -0.527 -44.195 8.461 1.00 21.92 106 GLU A CA 1
ATOM 623 C C . GLU A 1 98 ? -0.928 -42.978 7.645 1.00 20.64 106 GLU A C 1
ATOM 624 O O . GLU A 1 98 ? -2.089 -42.560 7.615 1.00 18.97 106 GLU A O 1
ATOM 630 N N . GLY A 1 99 ? 0.047 -42.371 6.957 1.00 18.84 107 GLY A N 1
ATOM 631 C CA . GLY A 1 99 ? -0.173 -41.235 6.120 1.00 17.70 107 GLY A CA 1
ATOM 632 C C . GLY A 1 99 ? -0.209 -39.898 6.784 1.00 17.52 107 GLY A C 1
ATOM 633 O O . GLY A 1 99 ? -0.239 -38.856 6.100 1.00 15.61 107 GLY A O 1
ATOM 634 N N . SER A 1 100 ? -0.190 -39.840 8.130 1.00 16.47 108 SER A N 1
ATOM 635 C CA . SER A 1 100 ? -0.304 -38.587 8.838 1.00 15.18 108 SER A CA 1
ATOM 636 C C . SER A 1 100 ? 0.878 -37.648 8.610 1.00 13.22 108 SER A C 1
ATOM 637 O O . SER A 1 100 ? 0.739 -36.439 8.843 1.00 12.66 108 SER A O 1
ATOM 640 N N . GLU A 1 101 ? 1.977 -38.156 8.100 1.00 13.63 109 GLU A N 1
ATOM 641 C CA . GLU A 1 101 ? 3.167 -37.341 7.837 1.00 14.25 109 GLU A CA 1
ATOM 642 C C . GLU A 1 101 ? 3.116 -36.717 6.452 1.00 13.78 109 GLU A C 1
ATOM 643 O O . GLU A 1 101 ? 3.973 -35.904 6.101 1.00 13.01 109 GLU A O 1
ATOM 649 N N . MET A 1 102 ? 2.119 -37.104 5.649 1.00 12.64 110 MET A N 1
ATOM 650 C CA . MET A 1 102 ? 2.028 -36.599 4.277 1.00 13.84 110 MET A CA 1
ATOM 651 C C . MET A 1 102 ? 1.249 -35.306 4.183 1.00 12.44 110 MET A C 1
ATOM 652 O O . MET A 1 102 ? 1.034 -34.797 3.066 1.00 12.52 110 MET A O 1
ATOM 657 N N . VAL A 1 103 ? 0.669 -34.837 5.275 1.00 12.65 111 VAL A N 1
ATOM 658 C CA . VAL A 1 103 ? -0.089 -33.561 5.260 1.00 13.10 111 VAL A CA 1
ATOM 659 C C . VAL A 1 103 ? 0.381 -32.761 6.494 1.00 11.32 111 VAL A C 1
ATOM 660 O O . VAL A 1 103 ? 0.940 -33.388 7.387 1.00 11.85 111 VAL A O 1
ATOM 664 N N . PRO A 1 104 ? 0.223 -31.462 6.475 1.00 11.74 112 PRO A N 1
ATOM 665 C CA . PRO A 1 104 ? 0.641 -30.628 7.602 1.00 12.25 112 PRO A CA 1
ATOM 666 C C . PRO A 1 104 ? 0.023 -31.117 8.900 1.00 12.12 112 PRO A C 1
ATOM 667 O O . PRO A 1 104 ? -1.163 -31.466 8.943 1.00 14.00 112 PRO A O 1
ATOM 671 N N . GLY A 1 105 ? 0.813 -31.144 9.959 1.00 11.94 113 GLY A N 1
ATOM 672 C CA . GLY A 1 105 ? 0.279 -31.464 11.296 1.00 11.20 113 GLY A CA 1
ATOM 673 C C . GLY A 1 105 ? 0.950 -30.499 12.292 1.00 11.40 113 GLY A C 1
ATOM 674 O O . GLY A 1 105 ? 2.039 -30.023 12.019 1.00 11.78 113 GLY A O 1
ATOM 675 N N . LYS A 1 106 ? 0.292 -30.260 13.420 1.00 12.13 114 LYS A N 1
ATOM 676 C CA . LYS A 1 106 ? 0.806 -29.284 14.375 1.00 12.73 114 LYS A CA 1
ATOM 677 C C . LYS A 1 106 ? 1.776 -29.912 15.359 1.00 12.13 114 LYS A C 1
ATOM 678 O O . LYS A 1 106 ? 1.551 -31.009 15.860 1.00 11.98 114 LYS A O 1
ATOM 684 N N . VAL A 1 107 ? 2.875 -29.201 15.638 1.00 11.54 115 VAL A N 1
ATOM 685 C CA . VAL A 1 107 ? 3.803 -29.617 16.683 1.00 11.53 115 VAL A CA 1
ATOM 686 C C . VAL A 1 107 ? 3.235 -29.122 18.027 1.00 12.70 115 VAL A C 1
ATOM 687 O O . VAL A 1 107 ? 2.864 -27.950 18.122 1.00 12.68 115 VAL A O 1
ATOM 691 N N . GLU A 1 108 ? 3.144 -30.023 18.994 1.00 13.62 116 GLU A N 1
ATOM 692 C CA . GLU A 1 108 ? 2.584 -29.614 20.299 1.00 15.80 116 GLU A CA 1
ATOM 693 C C . GLU A 1 108 ? 3.671 -28.908 21.125 1.00 14.93 116 GLU A C 1
ATOM 694 O O . GLU A 1 108 ? 4.453 -29.572 21.784 1.00 14.37 116 GLU A O 1
ATOM 700 N N . LEU A 1 109 ? 3.640 -27.588 21.116 1.00 13.95 117 LEU A N 1
ATOM 701 C CA . LEU A 1 109 ? 4.636 -26.814 21.884 1.00 14.85 117 LEU A CA 1
ATOM 702 C C . LEU A 1 109 ? 4.003 -25.522 22.359 1.00 15.38 117 LEU A C 1
ATOM 703 O O . LEU A 1 109 ? 3.600 -24.695 21.524 1.00 16.64 117 LEU A O 1
ATOM 708 N N . GLN A 1 110 ? 3.809 -25.360 23.661 1.00 16.26 118 GLN A N 1
ATOM 709 C CA . GLN A 1 110 ? 3.117 -24.216 24.218 1.00 17.31 118 GLN A CA 1
ATOM 710 C C . GLN A 1 110 ? 4.041 -23.010 24.357 1.00 17.04 118 GLN A C 1
ATOM 711 O O . GLN A 1 110 ? 4.430 -22.603 25.456 1.00 17.68 118 GLN A O 1
ATOM 717 N N . GLU A 1 111 ? 4.599 -22.600 23.221 1.00 14.44 119 GLU A N 1
ATOM 718 C CA . GLU A 1 111 ? 5.522 -21.478 23.148 1.00 12.09 119 GLU A CA 1
ATOM 719 C C . GLU A 1 111 ? 5.153 -20.646 21.910 1.00 11.98 119 GLU A C 1
ATOM 720 O O . GLU A 1 111 ? 4.566 -21.212 20.981 1.00 10.53 119 GLU A O 1
ATOM 726 N N . LYS A 1 112 ? 5.399 -19.355 21.961 1.00 10.73 120 LYS A N 1
ATOM 727 C CA . LYS A 1 112 ? 5.180 -18.516 20.767 1.00 12.13 120 LYS A CA 1
ATOM 728 C C . LYS A 1 112 ? 6.490 -18.519 19.959 1.00 10.52 120 LYS A C 1
ATOM 729 O O . LYS A 1 112 ? 7.468 -17.913 20.393 1.00 11.21 120 LYS A O 1
ATOM 735 N N . VAL A 1 113 ? 6.537 -19.350 18.942 1.00 9.29 121 VAL A N 1
ATOM 736 C CA . VAL A 1 113 ? 7.795 -19.490 18.161 1.00 7.67 121 VAL A CA 1
ATOM 737 C C . VAL A 1 113 ? 7.927 -18.354 17.180 1.00 6.02 121 VAL A C 1
ATOM 738 O O . VAL A 1 113 ? 6.936 -17.961 16.555 1.00 6.89 121 VAL A O 1
ATOM 742 N N . VAL A 1 114 ? 9.125 -17.755 17.032 1.00 6.12 122 VAL A N 1
ATOM 743 C CA . VAL A 1 114 ? 9.316 -16.593 16.175 1.00 5.30 122 VAL A CA 1
ATOM 744 C C . VAL A 1 114 ? 10.245 -16.869 14.992 1.00 6.53 122 VAL A C 1
ATOM 745 O O . VAL A 1 114 ? 10.247 -16.097 14.019 1.00 6.04 122 VAL A O 1
ATOM 749 N N . GLN A 1 115 ? 10.914 -17.998 15.005 1.00 5.88 123 GLN A N 1
ATOM 750 C CA . GLN A 1 115 ? 11.763 -18.422 13.886 1.00 5.30 123 GLN A CA 1
ATOM 751 C C . GLN A 1 115 ? 12.006 -19.927 13.937 1.00 4.96 123 GLN A C 1
ATOM 752 O O . GLN A 1 115 ? 12.017 -20.531 15.014 1.00 5.26 123 GLN A O 1
ATOM 758 N N . VAL A 1 116 ? 12.172 -20.551 12.783 1.00 4.13 124 VAL A N 1
ATOM 759 C CA . VAL A 1 116 ? 12.490 -21.958 12.654 1.00 5.19 124 VAL A CA 1
ATOM 760 C C . VAL A 1 116 ? 13.698 -22.181 11.728 1.00 5.15 124 VAL A C 1
ATOM 761 O O . VAL A 1 116 ? 14.094 -21.285 10.973 1.00 4.37 124 VAL A O 1
ATOM 765 N N . SER A 1 117 ? 14.252 -23.371 11.802 1.00 3.97 125 SER A N 1
ATOM 766 C CA . SER A 1 117 ? 15.321 -23.799 10.879 1.00 4.58 125 SER A CA 1
ATOM 767 C C . SER A 1 117 ? 15.190 -25.322 10.727 1.00 6.50 125 SER A C 1
ATOM 768 O O . SER A 1 117 ? 14.602 -25.970 11.605 1.00 6.45 125 SER A O 1
ATOM 771 N N . ALA A 1 118 ? 15.666 -25.860 9.620 1.00 6.34 126 ALA A N 1
ATOM 772 C CA . ALA A 1 118 ? 15.453 -27.317 9.404 1.00 6.63 126 ALA A CA 1
ATOM 773 C C . ALA A 1 118 ? 16.641 -27.906 8.671 1.00 8.00 126 ALA A C 1
ATOM 774 O O . ALA A 1 118 ? 17.097 -27.304 7.697 1.00 9.19 126 ALA A O 1
ATOM 776 N N . GLY A 1 119 ? 17.086 -29.082 9.096 1.00 6.68 127 GLY A N 1
ATOM 777 C CA . GLY A 1 119 ? 18.168 -29.783 8.400 1.00 5.28 127 GLY A CA 1
ATOM 778 C C . GLY A 1 119 ? 17.654 -31.119 7.838 1.00 7.19 127 GLY A C 1
ATOM 779 O O . GLY A 1 119 ? 16.497 -31.244 7.441 1.00 5.84 127 GLY A O 1
ATOM 780 N N . ASP A 1 120 ? 18.580 -32.059 7.711 1.00 7.34 128 ASP A N 1
ATOM 781 C CA . ASP A 1 120 ? 18.276 -33.366 7.094 1.00 9.17 128 ASP A CA 1
ATOM 782 C C . ASP A 1 120 ? 17.343 -34.187 7.965 1.00 9.77 128 ASP A C 1
ATOM 783 O O . ASP A 1 120 ? 16.461 -34.916 7.471 1.00 9.79 128 ASP A O 1
ATOM 788 N N . SER A 1 121 ? 17.577 -34.181 9.280 1.00 7.15 129 SER A N 1
ATOM 789 C CA . SER A 1 121 ? 16.831 -35.030 10.190 1.00 8.20 129 SER A CA 1
ATOM 790 C C . SER A 1 121 ? 16.421 -34.272 11.455 1.00 8.79 129 SER A C 1
ATOM 791 O O . SER A 1 121 ? 15.929 -34.866 12.399 1.00 6.94 129 SER A O 1
ATOM 794 N N . HIS A 1 122 ? 16.652 -32.950 11.447 1.00 8.09 130 HIS A N 1
ATOM 795 C CA . HIS A 1 122 ? 16.336 -32.136 12.610 1.00 6.43 130 HIS A CA 1
ATOM 796 C C . HIS A 1 122 ? 15.593 -30.862 12.269 1.00 5.36 130 HIS A C 1
ATOM 797 O O . HIS A 1 122 ? 15.587 -30.383 11.133 1.00 5.62 130 HIS A O 1
ATOM 804 N N . THR A 1 123 ? 14.923 -30.299 13.276 1.00 4.66 131 THR A N 1
ATOM 805 C CA . THR A 1 123 ? 14.237 -29.023 13.199 1.00 4.65 131 THR A CA 1
ATOM 806 C C . THR A 1 123 ? 14.530 -28.227 14.500 1.00 4.98 131 THR A C 1
ATOM 807 O O . THR A 1 123 ? 14.714 -28.844 15.547 1.00 5.18 131 THR A O 1
ATOM 811 N N . ALA A 1 124 ? 14.680 -26.927 14.369 1.00 6.95 132 ALA A N 1
ATOM 812 C CA . ALA A 1 124 ? 14.867 -26.083 15.556 1.00 5.76 132 ALA A CA 1
ATOM 813 C C . ALA A 1 124 ? 13.870 -24.945 15.518 1.00 6.21 132 ALA A C 1
ATOM 814 O O . ALA A 1 124 ? 13.417 -24.539 14.424 1.00 6.46 132 ALA A O 1
ATOM 816 N N . ALA A 1 125 ? 13.487 -24.462 16.682 1.00 5.22 133 ALA A N 1
ATOM 817 C CA . ALA A 1 125 ? 12.543 -23.377 16.821 1.00 5.56 133 ALA A CA 1
ATOM 818 C C . ALA A 1 125 ? 13.025 -22.414 17.904 1.00 6.82 133 ALA A C 1
ATOM 819 O O . ALA A 1 125 ? 13.586 -22.858 18.921 1.00 8.85 133 ALA A O 1
ATOM 821 N N . LEU A 1 126 ? 12.811 -21.135 17.665 1.00 5.77 134 LEU A N 1
ATOM 822 C CA . LEU A 1 126 ? 13.240 -20.099 18.612 1.00 5.08 134 LEU A CA 1
ATOM 823 C C . LEU A 1 126 ? 12.020 -19.442 19.237 1.00 5.26 134 LEU A C 1
ATOM 824 O O . LEU A 1 126 ? 11.113 -19.016 18.524 1.00 7.20 134 LEU A O 1
ATOM 829 N N . THR A 1 127 ? 11.959 -19.406 20.578 1.00 5.17 135 THR A N 1
ATOM 830 C CA . THR A 1 127 ? 10.777 -18.819 21.213 1.00 5.26 135 THR A CA 1
ATOM 831 C C . THR A 1 127 ? 10.878 -17.288 21.202 1.00 7.57 135 THR A C 1
ATOM 832 O O . THR A 1 127 ? 11.961 -16.735 21.056 1.00 8.49 135 THR A O 1
ATOM 836 N N . ASP A 1 128 ? 9.771 -16.624 21.541 1.00 7.19 136 ASP A N 1
ATOM 837 C CA . ASP A 1 128 ? 9.781 -15.170 21.632 1.00 9.70 136 ASP A CA 1
ATOM 838 C C . ASP A 1 128 ? 10.663 -14.614 22.728 1.00 9.51 136 ASP A C 1
ATOM 839 O O . ASP A 1 128 ? 10.972 -13.387 22.674 1.00 9.99 136 ASP A O 1
ATOM 844 N N . ASP A 1 129 ? 11.061 -15.376 23.731 1.00 8.19 137 ASP A N 1
ATOM 845 C CA . ASP A 1 129 ? 12.003 -14.934 24.736 1.00 7.98 137 ASP A CA 1
ATOM 846 C C . ASP A 1 129 ? 13.416 -15.440 24.545 1.00 8.93 137 ASP A C 1
ATOM 847 O O . ASP A 1 129 ? 14.275 -15.278 25.428 1.00 9.61 137 ASP A O 1
ATOM 852 N N . GLY A 1 130 ? 13.729 -16.039 23.387 1.00 5.65 138 GLY A N 1
ATOM 853 C CA . GLY A 1 130 ? 15.092 -16.413 23.091 1.00 6.83 138 GLY A CA 1
ATOM 854 C C . GLY A 1 130 ? 15.562 -17.758 23.539 1.00 6.33 138 GLY A C 1
ATOM 855 O O . GLY A 1 130 ? 16.796 -17.982 23.673 1.00 4.88 138 GLY A O 1
ATOM 856 N N . ARG A 1 131 ? 14.664 -18.711 23.735 1.00 5.58 139 ARG A N 1
ATOM 857 C CA . ARG A 1 131 ? 15.031 -20.091 24.059 1.00 6.03 139 ARG A CA 1
ATOM 858 C C . ARG A 1 131 ? 14.834 -20.970 22.813 1.00 5.65 139 ARG A C 1
ATOM 859 O O . ARG A 1 131 ? 14.015 -20.634 21.966 1.00 6.63 139 ARG A O 1
ATOM 867 N N . VAL A 1 132 ? 15.741 -21.925 22.627 1.00 5.02 140 VAL A N 1
ATOM 868 C CA . VAL A 1 132 ? 15.665 -22.782 21.423 1.00 6.31 140 VAL A CA 1
ATOM 869 C C . VAL A 1 132 ? 15.066 -24.134 21.744 1.00 5.99 140 VAL A C 1
ATOM 870 O O . VAL A 1 132 ? 15.288 -24.677 22.844 1.00 6.49 140 VAL A O 1
ATOM 874 N N . PHE A 1 133 ? 14.184 -24.633 20.897 1.00 6.79 141 PHE A N 1
ATOM 875 C CA . PHE A 1 133 ? 13.702 -26.015 20.981 1.00 6.91 141 PHE A CA 1
ATOM 876 C C . PHE A 1 133 ? 14.217 -26.805 19.774 1.00 7.00 141 PHE A C 1
ATOM 877 O O . PHE A 1 133 ? 14.359 -26.235 18.682 1.00 8.16 141 PHE A O 1
ATOM 885 N N . LEU A 1 134 ? 14.668 -28.023 20.025 1.00 7.78 142 LEU A N 1
ATOM 886 C CA . LEU A 1 134 ? 15.291 -28.802 18.895 1.00 8.16 142 LEU A CA 1
ATOM 887 C C . LEU A 1 134 ? 14.655 -30.186 18.919 1.00 8.28 142 LEU A C 1
ATOM 888 O O . LEU A 1 134 ? 14.252 -30.627 19.997 1.00 7.62 142 LEU A O 1
ATOM 893 N N . TRP A 1 135 ? 14.471 -30.809 17.754 1.00 7.41 143 TRP A N 1
ATOM 894 C CA . TRP A 1 135 ? 13.970 -32.190 17.742 1.00 6.69 143 TRP A CA 1
ATOM 895 C C . TRP A 1 135 ? 14.484 -32.948 16.521 1.00 6.52 143 TRP A C 1
ATOM 896 O O . TRP A 1 135 ? 14.997 -32.335 15.582 1.00 6.09 143 TRP A O 1
ATOM 907 N N . GLY A 1 136 ? 14.353 -34.268 16.553 1.00 5.73 144 GLY A N 1
ATOM 908 C CA . GLY A 1 136 ? 14.895 -35.112 15.476 1.00 5.51 144 GLY A CA 1
ATOM 909 C C . GLY A 1 136 ? 16.244 -35.675 15.890 1.00 6.18 144 GLY A C 1
ATOM 910 O O . GLY A 1 136 ? 16.448 -36.082 17.035 1.00 8.12 144 GLY A O 1
ATOM 911 N N . SER A 1 137 ? 17.198 -35.695 14.952 1.00 6.44 145 SER A N 1
ATOM 912 C CA . SER A 1 137 ? 18.546 -36.147 15.252 1.00 6.30 145 SER A CA 1
ATOM 913 C C . SER A 1 137 ? 19.525 -35.607 14.200 1.00 6.21 145 SER A C 1
ATOM 914 O O . SER A 1 137 ? 19.078 -35.075 13.182 1.00 7.05 145 SER A O 1
ATOM 917 N N . PHE A 1 138 ? 20.798 -35.699 14.485 1.00 7.65 146 PHE A N 1
ATOM 918 C CA . PHE A 1 138 ? 21.873 -35.364 13.587 1.00 7.95 146 PHE A CA 1
ATOM 919 C C . PHE A 1 138 ? 22.554 -36.666 13.137 1.00 9.86 146 PHE A C 1
ATOM 920 O O . PHE A 1 138 ? 22.568 -37.641 13.890 1.00 12.54 146 PHE A O 1
ATOM 928 N N . ARG A 1 139 ? 23.101 -36.663 11.939 1.00 10.21 147 ARG A N 1
ATOM 929 C CA . ARG A 1 139 ? 23.851 -37.828 11.467 1.00 11.48 147 ARG A CA 1
ATOM 930 C C . ARG A 1 139 ? 25.219 -37.337 10.952 1.00 11.76 147 ARG A C 1
ATOM 931 O O . ARG A 1 139 ? 25.348 -36.177 10.570 1.00 9.26 147 ARG A O 1
ATOM 939 N N . ASP A 1 140 ? 26.151 -38.256 10.896 1.00 11.05 148 ASP A N 1
ATOM 940 C CA . ASP A 1 140 ? 27.453 -38.000 10.252 1.00 11.39 148 ASP A CA 1
ATOM 941 C C . ASP A 1 140 ? 27.508 -38.969 9.058 1.00 12.31 148 ASP A C 1
ATOM 942 O O . ASP A 1 140 ? 26.489 -39.636 8.801 1.00 11.33 148 ASP A O 1
ATOM 947 N N . ASN A 1 141 ? 28.648 -39.138 8.435 1.00 14.68 149 ASN A N 1
ATOM 948 C CA . ASN A 1 141 ? 28.733 -40.009 7.261 1.00 19.61 149 ASN A CA 1
ATOM 949 C C . ASN A 1 141 ? 28.423 -41.453 7.584 1.00 20.66 149 ASN A C 1
ATOM 950 O O . ASN A 1 141 ? 27.982 -42.211 6.712 1.00 19.91 149 ASN A O 1
ATOM 955 N N . ASN A 1 142 ? 28.599 -41.854 8.845 1.00 19.73 150 ASN A N 1
ATOM 956 C CA . ASN A 1 142 ? 28.474 -43.254 9.225 1.00 19.70 150 ASN A CA 1
ATOM 957 C C . ASN A 1 142 ? 27.161 -43.601 9.866 1.00 18.03 150 ASN A C 1
ATOM 958 O O . ASN A 1 142 ? 26.933 -44.778 10.207 1.00 19.01 150 ASN A O 1
ATOM 963 N N . GLY A 1 143 ? 26.253 -42.645 10.030 1.00 15.48 151 GLY A N 1
ATOM 964 C CA . GLY A 1 143 ? 24.958 -42.870 10.590 1.00 15.33 151 GLY A CA 1
ATOM 965 C C . GLY A 1 143 ? 24.537 -41.835 11.630 1.00 15.66 151 GLY A C 1
ATOM 966 O O . GLY A 1 143 ? 25.259 -40.886 11.908 1.00 13.22 151 GLY A O 1
ATOM 967 N N . VAL A 1 144 ? 23.400 -42.089 12.254 1.00 15.10 152 VAL A N 1
ATOM 968 C CA . VAL A 1 144 ? 22.861 -41.199 13.285 1.00 15.98 152 VAL A CA 1
ATOM 969 C C . VAL A 1 144 ? 23.819 -41.100 14.466 1.00 14.80 152 VAL A C 1
ATOM 970 O O . VAL A 1 144 ? 24.409 -42.109 14.850 1.00 14.04 152 VAL A O 1
ATOM 974 N N . ILE A 1 145 ? 24.048 -39.879 14.957 1.00 11.61 153 ILE A N 1
ATOM 975 C CA . ILE A 1 145 ? 24.931 -39.668 16.080 1.00 11.51 153 ILE A CA 1
ATOM 976 C C . ILE A 1 145 ? 24.187 -39.255 17.346 1.00 10.63 153 ILE A C 1
ATOM 977 O O . ILE A 1 145 ? 24.758 -39.399 18.436 1.00 10.61 153 ILE A O 1
ATOM 982 N N . GLY A 1 146 ? 22.973 -38.773 17.219 1.00 10.20 154 GLY A N 1
ATOM 983 C CA . GLY A 1 146 ? 22.185 -38.336 18.405 1.00 8.91 154 GLY A CA 1
ATOM 984 C C . GLY A 1 146 ? 21.651 -36.928 18.179 1.00 10.86 154 GLY A C 1
ATOM 985 O O . GLY A 1 146 ? 21.690 -36.407 17.068 1.00 11.64 154 GLY A O 1
ATOM 986 N N . LEU A 1 147 ? 21.108 -36.306 19.228 1.00 10.05 155 LEU A N 1
ATOM 987 C CA . LEU A 1 147 ? 20.600 -34.933 19.105 1.00 8.82 155 LEU A CA 1
ATOM 988 C C . LEU A 1 147 ? 21.311 -34.024 20.110 1.00 9.77 155 LEU A C 1
ATOM 989 O O . LEU A 1 147 ? 22.323 -33.400 19.751 1.00 12.30 155 LEU A O 1
ATOM 994 N N . LEU A 1 148 ? 20.973 -34.181 21.383 1.00 8.16 156 LEU A N 1
ATOM 995 C CA . LEU A 1 148 ? 21.750 -33.497 22.431 1.00 8.76 156 LEU A CA 1
ATOM 996 C C . LEU A 1 148 ? 22.574 -34.482 23.248 1.00 12.20 156 LEU A C 1
ATOM 997 O O . LEU A 1 148 ? 23.521 -34.073 23.937 1.00 12.32 156 LEU A O 1
ATOM 1002 N N . GLU A 1 149 ? 22.341 -35.763 23.060 1.00 13.87 157 GLU A N 1
ATOM 1003 C CA . GLU A 1 149 ? 23.103 -36.823 23.721 1.00 16.14 157 GLU A CA 1
ATOM 1004 C C . GLU A 1 149 ? 23.418 -37.916 22.681 1.00 14.57 157 GLU A C 1
ATOM 1005 O O . GLU A 1 149 ? 22.633 -38.097 21.758 1.00 12.86 157 GLU A O 1
ATOM 1011 N N . PRO A 1 150 ? 24.573 -38.534 22.800 1.00 13.06 158 PRO A N 1
ATOM 1012 C CA . PRO A 1 150 ? 24.981 -39.598 21.910 1.00 13.16 158 PRO A CA 1
ATOM 1013 C C . PRO A 1 150 ? 23.902 -40.645 21.710 1.00 12.46 158 PRO A C 1
ATOM 1014 O O . PRO A 1 150 ? 23.280 -41.132 22.657 1.00 11.07 158 PRO A O 1
ATOM 1018 N N . MET A 1 151 ? 23.622 -40.971 20.449 1.00 12.54 159 MET A N 1
ATOM 1019 C CA . MET A 1 151 ? 22.720 -42.003 20.044 1.00 13.65 159 MET A CA 1
ATOM 1020 C C . MET A 1 151 ? 21.268 -41.797 20.386 1.00 14.65 159 MET A C 1
ATOM 1021 O O . MET A 1 151 ? 20.474 -42.758 20.206 1.00 16.77 159 MET A O 1
ATOM 1026 N N . LYS A 1 152 ? 20.841 -40.633 20.832 1.00 14.82 160 LYS A N 1
ATOM 1027 C CA . LYS A 1 152 ? 19.449 -40.442 21.249 1.00 15.12 160 LYS A CA 1
ATOM 1028 C C . LYS A 1 152 ? 18.741 -39.382 20.431 1.00 14.40 160 LYS A C 1
ATOM 1029 O O . LYS A 1 152 ? 19.039 -38.187 20.556 1.00 14.10 160 LYS A O 1
ATOM 1035 N N . LYS A 1 153 ? 17.818 -39.792 19.543 1.00 11.94 161 LYS A N 1
ATOM 1036 C CA . LYS A 1 153 ? 16.990 -38.808 18.846 1.00 12.08 161 LYS A CA 1
ATOM 1037 C C . LYS A 1 153 ? 15.867 -38.350 19.785 1.00 11.65 161 LYS A C 1
ATOM 1038 O O . LYS A 1 153 ? 15.653 -38.987 20.814 1.00 12.32 161 LYS A O 1
ATOM 1044 N N . SER A 1 154 ? 15.147 -37.303 19.403 1.00 9.58 162 SER A N 1
ATOM 1045 C CA . SER A 1 154 ? 13.956 -36.911 20.147 1.00 10.26 162 SER A CA 1
ATOM 1046 C C . SER A 1 154 ? 12.788 -36.690 19.187 1.00 12.09 162 SER A C 1
ATOM 1047 O O . SER A 1 154 ? 12.908 -35.942 18.216 1.00 11.18 162 SER A O 1
ATOM 1050 N N . MET A 1 155 ? 11.648 -37.325 19.490 1.00 11.18 163 MET A N 1
ATOM 1051 C CA . MET A 1 155 ? 10.461 -37.175 18.666 1.00 12.01 163 MET A CA 1
ATOM 1052 C C . MET A 1 155 ? 9.654 -35.945 19.058 1.00 11.18 163 MET A C 1
ATOM 1053 O O . MET A 1 155 ? 8.665 -35.613 18.405 1.00 10.15 163 MET A O 1
ATOM 1058 N N . VAL A 1 156 ? 10.007 -35.330 20.192 1.00 9.33 164 VAL A N 1
ATOM 1059 C CA . VAL A 1 156 ? 9.364 -34.147 20.688 1.00 9.09 164 VAL A CA 1
ATOM 1060 C C . VAL A 1 156 ? 10.388 -33.034 20.962 1.00 6.18 164 VAL A C 1
ATOM 1061 O O . VAL A 1 156 ? 11.563 -33.282 21.180 1.00 8.60 164 VAL A O 1
ATOM 1065 N N . PRO A 1 157 ? 9.910 -31.797 20.990 1.00 6.62 165 PRO A N 1
ATOM 1066 C CA . PRO A 1 157 ? 10.765 -30.644 21.209 1.00 7.08 165 PRO A CA 1
ATOM 1067 C C . PRO A 1 157 ? 11.512 -30.710 22.533 1.00 7.62 165 PRO A C 1
ATOM 1068 O O . PRO A 1 157 ? 10.945 -31.108 23.540 1.00 8.84 165 PRO A O 1
ATOM 1072 N N . VAL A 1 158 ? 12.816 -30.494 22.468 1.00 6.04 166 VAL A N 1
ATOM 1073 C CA . VAL A 1 158 ? 13.702 -30.502 23.639 1.00 7.31 166 VAL A CA 1
ATOM 1074 C C . VAL A 1 158 ? 14.305 -29.103 23.796 1.00 9.47 166 VAL A C 1
ATOM 1075 O O . VAL A 1 158 ? 14.778 -28.516 22.805 1.00 8.70 166 VAL A O 1
ATOM 1079 N N . GLN A 1 159 ? 14.290 -28.536 24.993 1.00 7.84 167 GLN A N 1
ATOM 1080 C CA . GLN A 1 159 ? 14.810 -27.186 25.196 1.00 9.16 167 GLN A CA 1
ATOM 1081 C C . GLN A 1 159 ? 16.333 -27.156 25.244 1.00 10.20 167 GLN A C 1
ATOM 1082 O O . GLN A 1 159 ? 16.995 -28.018 25.795 1.00 8.56 167 GLN A O 1
ATOM 1088 N N . VAL A 1 160 ? 16.869 -26.096 24.645 1.00 11.43 168 VAL A N 1
ATOM 1089 C CA . VAL A 1 160 ? 18.298 -25.807 24.657 1.00 12.83 168 VAL A CA 1
ATOM 1090 C C . VAL A 1 160 ? 18.420 -24.346 25.159 1.00 15.91 168 VAL A C 1
ATOM 1091 O O . VAL A 1 160 ? 17.873 -23.458 24.459 1.00 17.23 168 VAL A O 1
ATOM 1095 N N . GLN A 1 161 ? 18.689 -24.148 26.426 1.00 16.54 169 GLN A N 1
ATOM 1096 C CA . GLN A 1 161 ? 18.764 -22.773 26.934 1.00 19.19 169 GLN A CA 1
ATOM 1097 C C . GLN A 1 161 ? 20.210 -22.419 27.258 1.00 19.60 169 GLN A C 1
ATOM 1098 O O . GLN A 1 161 ? 20.924 -23.164 27.894 1.00 19.67 169 GLN A O 1
ATOM 1104 N N . LEU A 1 162 ? 20.647 -21.295 26.665 1.00 19.23 170 LEU A N 1
ATOM 1105 C CA . LEU A 1 162 ? 22.034 -20.854 26.937 1.00 19.06 170 LEU A CA 1
ATOM 1106 C C . LEU A 1 162 ? 21.992 -19.865 28.084 1.00 20.16 170 LEU A C 1
ATOM 1107 O O . LEU A 1 162 ? 20.880 -19.457 28.479 1.00 20.26 170 LEU A O 1
ATOM 1112 N N . ASP A 1 163 ? 23.140 -19.326 28.484 1.00 19.54 171 ASP A N 1
ATOM 1113 C CA . ASP A 1 163 ? 23.100 -18.307 29.555 1.00 21.32 171 ASP A CA 1
ATOM 1114 C C . ASP A 1 163 ? 22.616 -16.972 29.037 1.00 19.83 171 ASP A C 1
ATOM 1115 O O . ASP A 1 163 ? 22.346 -16.050 29.824 1.00 20.30 171 ASP A O 1
ATOM 1120 N N . VAL A 1 164 ? 22.505 -16.811 27.726 1.00 15.65 172 VAL A N 1
ATOM 1121 C CA . VAL A 1 164 ? 22.033 -15.573 27.102 1.00 13.86 172 VAL A CA 1
ATOM 1122 C C . VAL A 1 164 ? 20.925 -15.934 26.096 1.00 10.47 172 VAL A C 1
ATOM 1123 O O . VAL A 1 164 ? 20.924 -17.061 25.587 1.00 9.30 172 VAL A O 1
ATOM 1127 N N . PRO A 1 165 ? 19.963 -15.074 25.924 1.00 9.22 173 PRO A N 1
ATOM 1128 C CA . PRO A 1 165 ? 18.915 -15.273 24.924 1.00 9.19 173 PRO A CA 1
ATOM 1129 C C . PRO A 1 165 ? 19.554 -15.442 23.541 1.00 8.91 173 PRO A C 1
ATOM 1130 O O . PRO A 1 165 ? 20.544 -14.787 23.232 1.00 8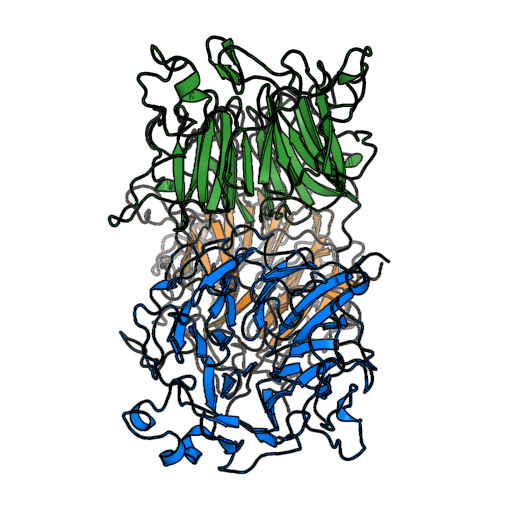.48 173 PRO A O 1
ATOM 1134 N N . VAL A 1 166 ? 18.946 -16.298 22.739 1.00 6.94 174 VAL A N 1
ATOM 1135 C CA . VAL A 1 166 ? 19.327 -16.506 21.348 1.00 8.29 174 VAL A CA 1
ATOM 1136 C C . VAL A 1 166 ? 18.439 -15.640 20.465 1.00 6.81 174 VAL A C 1
ATOM 1137 O O . VAL A 1 166 ? 17.230 -15.542 20.728 1.00 6.21 174 VAL A O 1
ATOM 1141 N N . VAL A 1 167 ? 19.039 -14.935 19.511 1.00 6.13 175 VAL A N 1
ATOM 1142 C CA . VAL A 1 167 ? 18.254 -14.099 18.606 1.00 5.60 175 VAL A CA 1
ATOM 1143 C C . VAL A 1 167 ? 18.098 -14.697 17.233 1.00 6.30 175 VAL A C 1
ATOM 1144 O O . VAL A 1 167 ? 17.213 -14.260 16.476 1.00 6.37 175 VAL A O 1
ATOM 1148 N N . LYS A 1 168 ? 18.934 -15.665 16.839 1.00 5.52 176 LYS A N 1
ATOM 1149 C CA . LYS A 1 168 ? 18.731 -16.301 15.526 1.00 5.63 176 LYS A CA 1
ATOM 1150 C C . LYS A 1 168 ? 19.188 -17.748 15.537 1.00 4.81 176 LYS A C 1
ATOM 1151 O O . LYS A 1 168 ? 20.169 -18.109 16.183 1.00 5.54 176 LYS A O 1
ATOM 1157 N N . VAL A 1 169 ? 18.411 -18.609 14.870 1.00 5.04 177 VAL A N 1
ATOM 1158 C CA . VAL A 1 169 ? 18.788 -19.978 14.622 1.00 6.19 177 VAL A CA 1
ATOM 1159 C C . VAL A 1 169 ? 18.973 -20.211 13.104 1.00 7.04 177 VAL A C 1
ATOM 1160 O O . VAL A 1 169 ? 18.269 -19.610 12.304 1.00 7.07 177 VAL A O 1
ATOM 1164 N N . ALA A 1 170 ? 19.919 -21.056 12.757 1.00 7.40 178 ALA A N 1
ATOM 1165 C CA . ALA A 1 170 ? 20.112 -21.471 11.364 1.00 6.22 178 ALA A CA 1
ATOM 1166 C C . ALA A 1 170 ? 20.624 -22.911 11.322 1.00 5.40 178 ALA A C 1
ATOM 1167 O O . ALA A 1 170 ? 21.314 -23.337 12.264 1.00 5.53 178 ALA A O 1
ATOM 116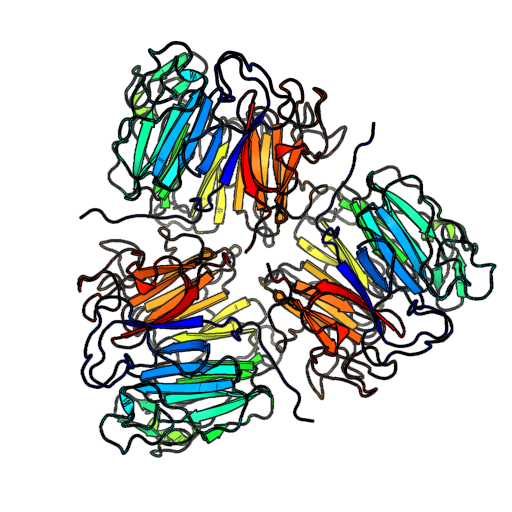9 N N . SER A 1 171 ? 20.194 -23.687 10.338 1.00 5.26 179 SER A N 1
ATOM 1170 C CA . SER A 1 171 ? 20.575 -25.086 10.250 1.00 3.95 179 SER A CA 1
ATOM 1171 C C . SER A 1 171 ? 21.273 -25.422 8.932 1.00 5.76 179 SER A C 1
ATOM 1172 O O . SER A 1 171 ? 20.801 -25.013 7.853 1.00 4.87 179 SER A O 1
ATOM 1175 N N . GLY A 1 172 ? 22.187 -26.366 9.006 1.00 6.26 180 GLY A N 1
ATOM 1176 C CA . GLY A 1 172 ? 22.743 -27.027 7.805 1.00 4.46 180 GLY A CA 1
ATOM 1177 C C . GLY A 1 172 ? 22.107 -28.432 7.760 1.00 6.88 180 GLY A C 1
ATOM 1178 O O . GLY A 1 172 ? 21.111 -28.657 8.466 1.00 6.97 180 GLY A O 1
ATOM 1179 N N . ASN A 1 173 ? 22.643 -29.321 6.949 1.00 6.29 181 ASN A N 1
ATOM 1180 C CA . ASN A 1 173 ? 22.047 -30.692 6.933 1.00 6.92 181 ASN A CA 1
ATOM 1181 C C . ASN A 1 173 ? 22.082 -31.283 8.327 1.00 6.98 181 ASN A C 1
ATOM 1182 O O . ASN A 1 173 ? 21.122 -31.952 8.755 1.00 7.07 181 ASN A O 1
ATOM 1187 N N . ASP A 1 174 ? 23.229 -31.222 9.011 1.00 6.30 182 ASP A N 1
ATOM 1188 C CA . ASP A 1 174 ? 23.352 -31.912 10.290 1.00 8.07 182 ASP A CA 1
ATOM 1189 C C . ASP A 1 174 ? 24.134 -31.090 11.304 1.00 4.49 182 ASP A C 1
ATOM 1190 O O . ASP A 1 174 ? 24.735 -31.653 12.213 1.00 7.35 182 ASP A O 1
ATOM 1195 N N . HIS A 1 175 ? 23.917 -29.787 11.296 1.00 5.19 183 HIS A N 1
ATOM 1196 C CA . HIS A 1 175 ? 24.424 -28.914 12.337 1.00 5.65 183 HIS A CA 1
ATOM 1197 C C . HIS A 1 175 ? 23.454 -27.740 12.546 1.00 6.44 183 HIS A C 1
ATOM 1198 O O . HIS A 1 175 ? 22.714 -27.346 11.664 1.00 5.48 183 HIS A O 1
ATOM 1205 N N . LEU A 1 176 ? 23.451 -27.285 13.809 1.00 7.11 184 LEU A N 1
ATOM 1206 C CA . LEU A 1 176 ? 22.640 -26.154 14.193 1.00 6.40 184 LEU A CA 1
ATOM 1207 C C . LEU A 1 176 ? 23.551 -25.051 14.767 1.00 5.64 184 LEU A C 1
ATOM 1208 O O . LEU A 1 176 ? 24.526 -25.337 15.436 1.00 5.37 184 LEU A O 1
ATOM 1213 N N . VAL A 1 177 ? 23.285 -23.823 14.327 1.00 7.18 185 VAL A N 1
ATOM 1214 C CA . VAL A 1 177 ? 24.018 -22.684 14.854 1.00 6.29 185 VAL A CA 1
ATOM 1215 C C . VAL A 1 177 ? 23.053 -21.668 15.454 1.00 6.28 185 VAL A C 1
ATOM 1216 O O . VAL A 1 177 ? 21.927 -21.517 14.978 1.00 4.92 185 VAL A O 1
ATOM 1220 N N . MET A 1 178 ? 23.423 -21.156 16.629 1.00 6.03 186 MET A N 1
ATOM 1221 C CA . MET A 1 178 ? 22.576 -20.206 17.345 1.00 6.45 186 MET A CA 1
ATOM 1222 C C . MET A 1 178 ? 23.382 -18.928 17.626 1.00 6.84 186 MET A C 1
ATOM 1223 O O . MET A 1 178 ? 24.488 -19.028 18.161 1.00 7.28 186 MET A O 1
ATOM 1228 N N . LEU A 1 179 ? 22.877 -17.803 17.191 1.00 5.90 187 LEU A N 1
ATOM 1229 C CA . LEU A 1 179 ? 23.559 -16.511 17.427 1.00 6.83 187 LEU A CA 1
ATOM 1230 C C . LEU A 1 179 ? 22.934 -15.864 18.662 1.00 6.23 187 LEU A C 1
ATOM 1231 O O . LEU A 1 179 ? 21.726 -15.693 18.704 1.00 5.86 187 LEU A O 1
ATOM 1236 N N . THR A 1 180 ? 23.743 -15.666 19.711 1.00 7.16 188 THR A N 1
ATOM 1237 C CA . THR A 1 180 ? 23.146 -15.094 20.931 1.00 6.95 188 THR A CA 1
ATOM 1238 C C . THR A 1 180 ? 22.945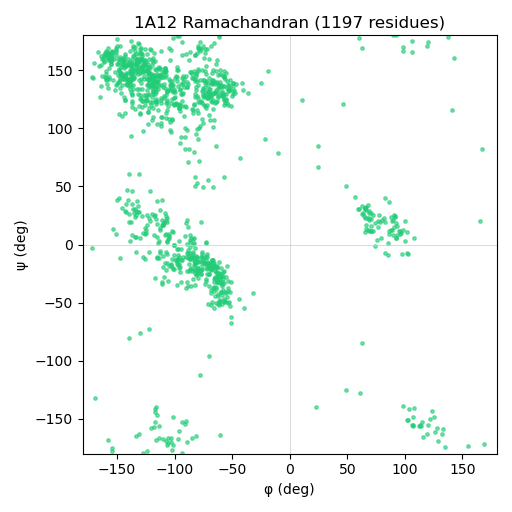 -13.594 20.773 1.00 7.19 188 THR A C 1
ATOM 1239 O O . THR A 1 180 ? 23.546 -12.936 19.899 1.00 5.41 188 THR A O 1
ATOM 1243 N N . ALA A 1 181 ? 22.176 -13.005 21.683 1.00 6.11 189 ALA A N 1
ATOM 1244 C CA . ALA A 1 181 ? 21.995 -11.571 21.746 1.00 7.52 189 ALA A CA 1
ATOM 1245 C C . ALA A 1 181 ? 23.329 -10.833 21.866 1.00 8.78 189 ALA A C 1
ATOM 1246 O O . ALA A 1 181 ? 23.401 -9.665 21.465 1.00 7.44 189 ALA A O 1
ATOM 1248 N N . ASP A 1 182 ? 24.340 -11.456 22.450 1.00 7.89 190 ASP A N 1
ATOM 1249 C CA . ASP A 1 182 ? 25.629 -10.813 22.634 1.00 8.96 190 ASP A CA 1
ATOM 1250 C C . ASP A 1 182 ? 26.574 -11.010 21.464 1.00 10.23 190 ASP A C 1
ATOM 1251 O O . ASP A 1 182 ? 27.683 -10.447 21.467 1.00 11.70 190 ASP A O 1
ATOM 1256 N N . GLY A 1 183 ? 26.160 -11.706 20.414 1.00 9.93 191 GLY A N 1
ATOM 1257 C CA . GLY A 1 183 ? 27.014 -11.804 19.218 1.00 8.89 191 GLY A CA 1
ATOM 1258 C C . GLY A 1 183 ? 27.864 -13.059 19.242 1.00 10.72 191 GLY A C 1
ATOM 1259 O O . GLY A 1 183 ? 28.774 -13.221 18.426 1.00 8.88 191 GLY A O 1
ATOM 1260 N N . ASP A 1 184 ? 27.558 -13.985 20.175 1.00 9.98 192 ASP A N 1
ATOM 1261 C CA . ASP A 1 184 ? 28.315 -15.241 20.203 1.00 10.24 192 ASP A CA 1
ATOM 1262 C C . ASP A 1 184 ? 27.642 -16.279 19.313 1.00 10.41 192 ASP A C 1
ATOM 1263 O O . ASP A 1 184 ? 26.416 -16.328 19.209 1.00 9.61 192 ASP A O 1
ATOM 1268 N N . LEU A 1 185 ? 28.471 -17.102 18.667 1.00 10.49 193 LEU A N 1
ATOM 1269 C CA . LEU A 1 185 ? 27.922 -18.165 17.812 1.00 12.12 193 LEU A CA 1
ATOM 1270 C C . LEU A 1 185 ? 28.091 -19.513 18.503 1.00 10.21 193 LEU A C 1
ATOM 1271 O O . LEU A 1 185 ? 29.207 -19.949 18.734 1.00 10.34 193 LEU A O 1
ATOM 1276 N N . TYR A 1 186 ? 26.966 -20.155 18.847 1.00 9.03 194 TYR A N 1
ATOM 1277 C CA . TYR A 1 186 ? 27.044 -21.474 19.487 1.00 7.66 194 TYR A CA 1
ATOM 1278 C C . TYR A 1 186 ? 26.627 -22.532 18.461 1.00 9.31 194 TYR A C 1
ATOM 1279 O O . TYR A 1 186 ? 25.799 -22.216 17.581 1.00 10.05 194 TYR A O 1
ATOM 1288 N N . THR A 1 187 ? 27.439 -23.571 18.362 1.00 8.99 195 THR A N 1
ATOM 1289 C CA . THR A 1 187 ? 27.183 -24.570 17.311 1.00 6.53 195 THR A CA 1
ATOM 1290 C C . THR A 1 187 ? 27.102 -25.946 17.943 1.00 5.09 195 THR A C 1
ATOM 1291 O O . THR A 1 187 ? 27.726 -26.201 18.977 1.00 5.81 195 THR A O 1
ATOM 1295 N N . LEU A 1 188 ? 26.381 -26.845 17.288 1.00 5.89 196 LEU A N 1
ATOM 1296 C CA . LEU A 1 188 ? 26.304 -28.233 17.727 1.00 6.67 196 LEU A CA 1
ATOM 1297 C C . LEU A 1 188 ? 25.816 -29.137 16.598 1.00 5.36 196 LEU A C 1
ATOM 1298 O O . LEU A 1 188 ? 25.287 -28.650 15.596 1.00 6.26 196 LEU A O 1
ATOM 1303 N N . GLY A 1 189 ? 26.138 -30.424 16.710 1.00 6.17 197 GLY A N 1
ATOM 1304 C CA . GLY A 1 189 ? 25.701 -31.409 15.723 1.00 6.71 197 GLY A CA 1
ATOM 1305 C C . GLY A 1 189 ? 26.879 -32.154 15.123 1.00 6.89 197 GLY A C 1
ATOM 1306 O O . GLY A 1 189 ? 27.879 -32.429 15.773 1.00 8.69 197 GLY A O 1
ATOM 1307 N N . CYS A 1 190 ? 26.781 -32.451 13.825 1.00 6.06 198 CYS A N 1
ATOM 1308 C CA . CYS A 1 190 ? 27.888 -33.044 13.103 1.00 7.03 198 CYS A CA 1
ATOM 1309 C C . CYS A 1 190 ? 28.971 -32.013 12.806 1.00 6.68 198 CYS A C 1
ATOM 1310 O O . CYS A 1 190 ? 28.670 -30.912 12.374 1.00 6.49 198 CYS A O 1
ATOM 1313 N N . GLY A 1 191 ? 30.232 -32.384 13.047 1.00 7.50 199 GLY A N 1
ATOM 1314 C CA . GLY A 1 191 ? 31.351 -31.490 12.812 1.00 7.60 199 GLY A CA 1
ATOM 1315 C C . GLY A 1 191 ? 32.398 -32.085 11.892 1.00 9.02 199 GLY A C 1
ATOM 1316 O O . GLY A 1 191 ? 33.528 -31.574 11.797 1.00 8.87 199 GLY A O 1
ATOM 1317 N N . GLU A 1 192 ? 32.078 -33.180 11.227 1.00 8.46 200 GLU A N 1
ATOM 1318 C CA . GLU A 1 192 ? 33.001 -33.955 10.411 1.00 12.48 200 GLU A CA 1
ATOM 1319 C C . GLU A 1 192 ? 33.639 -33.159 9.289 1.00 12.16 200 GLU A C 1
ATOM 1320 O O . GLU A 1 192 ? 34.739 -33.492 8.807 1.00 10.66 200 GLU A O 1
ATOM 1326 N N . GLN A 1 193 ? 32.948 -32.120 8.816 1.00 11.48 201 GLN A N 1
ATOM 1327 C CA . GLN A 1 193 ? 33.456 -31.297 7.735 1.00 12.77 201 GLN A CA 1
ATOM 1328 C C . GLN A 1 193 ? 33.962 -29.946 8.222 1.00 11.26 201 GLN A C 1
ATOM 1329 O O . GLN A 1 193 ? 34.295 -29.092 7.414 1.00 10.67 201 GLN A O 1
ATOM 1335 N N . GLY A 1 194 ? 33.995 -29.728 9.539 1.00 9.65 202 GLY A N 1
ATOM 1336 C CA . GLY A 1 194 ? 34.418 -28.464 10.094 1.00 6.45 202 GLY A CA 1
ATOM 1337 C C . GLY A 1 194 ? 33.315 -27.456 10.279 1.00 6.44 202 GLY A C 1
ATOM 1338 O O . GLY A 1 194 ? 33.569 -26.334 10.770 1.00 4.86 202 GLY A O 1
ATOM 1339 N N . GLN A 1 195 ? 32.062 -27.843 10.082 1.00 7.53 203 GLN A N 1
ATOM 1340 C CA . GLN A 1 195 ? 30.938 -26.937 10.121 1.00 6.22 203 GLN A CA 1
ATOM 1341 C C . GLN A 1 195 ? 30.571 -26.422 11.489 1.00 5.00 203 GLN A C 1
ATOM 1342 O O . GLN A 1 195 ? 29.853 -25.397 11.622 1.00 3.49 203 GLN A O 1
ATOM 1348 N N . LEU A 1 196 ? 31.134 -26.982 12.555 1.00 4.62 204 LEU A N 1
ATOM 1349 C CA . LEU A 1 196 ? 30.953 -26.427 13.892 1.00 6.64 204 LEU A CA 1
ATOM 1350 C C . LEU A 1 196 ? 31.973 -25.341 14.206 1.00 8.67 204 LEU A C 1
ATOM 1351 O O . LEU A 1 196 ? 31.777 -24.581 15.168 1.00 7.84 204 LEU A O 1
ATOM 1356 N N . GLY A 1 197 ? 33.095 -25.319 13.490 1.00 7.09 205 GLY A N 1
ATOM 1357 C CA . GLY A 1 197 ? 34.122 -24.326 13.693 1.00 9.51 205 GLY A CA 1
ATOM 1358 C C . GLY A 1 197 ? 34.722 -24.292 15.071 1.00 10.73 205 GLY A C 1
ATOM 1359 O O . GLY A 1 197 ? 35.313 -23.241 15.438 1.00 9.34 205 GLY A O 1
ATOM 1360 N N . ARG A 1 198 ? 34.795 -25.423 15.787 1.00 11.05 206 ARG A N 1
ATOM 1361 C CA . ARG A 1 198 ? 35.306 -25.362 17.147 1.00 14.82 206 ARG A CA 1
ATOM 1362 C C . ARG A 1 198 ? 36.060 -26.483 17.731 1.00 20.16 206 ARG A C 1
ATOM 1363 O O . ARG A 1 198 ? 36.634 -26.246 18.876 1.00 25.55 206 ARG A O 1
ATOM 1371 N N . VAL A 1 199 ? 36.148 -27.671 17.196 1.00 22.27 207 VAL A N 1
ATOM 1372 C CA . VAL A 1 199 ? 37.041 -28.670 17.929 1.00 24.62 207 VAL A CA 1
ATOM 1373 C C . VAL A 1 199 ? 37.959 -29.294 16.908 1.00 24.87 207 VAL A C 1
ATOM 1374 O O . VAL A 1 199 ? 37.869 -30.488 16.647 1.00 25.53 207 VAL A O 1
ATOM 1378 N N . PRO A 1 200 ? 38.770 -28.471 16.248 1.00 26.51 208 PRO A N 1
ATOM 1379 C CA . PRO A 1 200 ? 39.632 -28.918 15.160 1.00 28.47 208 PRO A CA 1
ATOM 1380 C C . PRO A 1 200 ? 40.468 -30.117 15.621 1.00 30.59 208 PRO A C 1
ATOM 1381 O O . PRO A 1 200 ? 40.411 -31.192 15.053 1.00 29.21 208 PRO A O 1
ATOM 1385 N N . GLU A 1 201 ? 41.082 -29.943 16.760 1.00 34.20 209 GLU A N 1
ATOM 1386 C CA . GLU A 1 201 ? 41.660 -30.923 17.637 1.00 38.32 209 GLU A CA 1
ATOM 1387 C C . GLU A 1 201 ? 40.974 -32.263 17.650 1.00 38.69 209 GLU A C 1
ATOM 1388 O O . GLU A 1 201 ? 41.652 -33.313 17.602 1.00 38.93 209 GLU A O 1
ATOM 1394 N N . LEU A 1 202 ? 39.656 -32.319 17.643 1.00 39.37 210 LEU A N 1
ATOM 1395 C CA . LEU A 1 202 ? 38.883 -33.542 17.668 1.00 39.04 210 LEU A CA 1
ATOM 1396 C C . LEU A 1 202 ? 38.767 -34.216 16.316 1.00 38.96 210 LEU A C 1
ATOM 1397 O O . LEU A 1 202 ? 38.239 -35.338 16.211 1.00 39.81 210 LEU A O 1
ATOM 1402 N N . PHE A 1 203 ? 39.095 -33.503 15.243 1.00 37.89 211 PHE A N 1
ATOM 1403 C CA . PHE A 1 203 ? 39.002 -34.051 13.898 1.00 36.31 211 PHE A CA 1
ATOM 1404 C C . PHE A 1 203 ? 40.372 -34.227 13.262 1.00 37.05 211 PHE A C 1
ATOM 1405 O O . PHE A 1 203 ? 40.494 -34.887 12.230 1.00 35.40 211 PHE A O 1
ATOM 1413 N N . ALA A 1 204 ? 41.407 -33.769 13.958 1.00 39.90 212 ALA A N 1
ATOM 1414 C CA . ALA A 1 204 ? 42.793 -33.989 13.507 1.00 42.49 212 ALA A CA 1
ATOM 1415 C C . ALA A 1 204 ? 43.122 -35.474 13.565 1.00 44.57 212 ALA A C 1
ATOM 1416 O O . ALA A 1 204 ? 43.302 -36.050 14.643 1.00 44.75 212 ALA A O 1
ATOM 1418 N N . ASN A 1 205 ? 43.089 -36.134 12.421 1.00 46.73 213 ASN A N 1
ATOM 1419 C CA . ASN A 1 205 ? 42.957 -37.597 12.337 1.00 48.97 213 ASN A CA 1
ATOM 1420 C C . ASN A 1 205 ? 41.614 -37.998 12.939 1.00 48.49 213 ASN A C 1
ATOM 1421 O O . ASN A 1 205 ? 40.611 -38.041 12.237 1.00 47.91 213 ASN A O 1
ATOM 1426 N N . ARG A 1 206 ? 41.588 -38.153 14.249 1.00 47.28 214 ARG A N 1
ATOM 1427 C CA . ARG A 1 206 ? 40.480 -38.545 15.043 1.00 44.88 214 ARG A CA 1
ATOM 1428 C C . ARG A 1 206 ? 39.103 -38.386 14.429 1.00 43.02 214 ARG A C 1
ATOM 1429 O O . ARG A 1 206 ? 38.798 -37.477 13.663 1.00 43.24 214 ARG A O 1
ATOM 1437 N N . GLY A 1 207 ? 38.203 -39.286 14.855 1.00 40.44 215 GLY A N 1
ATOM 1438 C CA . GLY A 1 207 ? 36.807 -39.210 14.401 1.00 36.90 215 GLY A CA 1
ATOM 1439 C C . GLY A 1 207 ? 36.026 -38.363 15.406 1.00 34.95 215 GLY A C 1
ATOM 1440 O O . GLY A 1 207 ? 36.161 -38.574 16.620 1.00 35.46 215 GLY A O 1
ATOM 1441 N N . GLY A 1 208 ? 35.095 -37.566 14.919 1.00 32.68 216 GLY A N 1
ATOM 1442 C CA . GLY A 1 208 ? 34.232 -36.763 15.766 1.00 29.95 216 GLY A CA 1
ATOM 1443 C C . GLY A 1 208 ? 33.525 -37.587 16.823 1.00 28.98 216 GLY A C 1
ATOM 1444 O O . GLY A 1 208 ? 33.349 -37.142 17.964 1.00 28.65 216 GLY A O 1
ATOM 1445 N N . ARG A 1 209 ? 33.224 -38.858 16.514 1.00 25.56 217 ARG A N 1
ATOM 1446 C CA . ARG A 1 209 ? 32.533 -39.726 17.443 1.00 22.83 217 ARG A CA 1
ATOM 1447 C C . ARG A 1 209 ? 33.303 -40.002 18.714 1.00 23.07 217 ARG A C 1
ATOM 1448 O O . ARG A 1 209 ? 32.701 -40.426 19.714 1.00 23.00 217 ARG A O 1
ATOM 1456 N N . GLN A 1 210 ? 34.615 -39.814 18.709 1.00 22.99 218 GLN A N 1
ATOM 1457 C CA . GLN A 1 210 ? 35.435 -39.970 19.894 1.00 23.53 218 GLN A CA 1
ATOM 1458 C C . GLN A 1 210 ? 35.226 -38.871 20.918 1.00 23.07 218 GLN A C 1
ATOM 1459 O O . GLN A 1 210 ? 35.678 -39.012 22.075 1.00 24.99 218 GLN A O 1
ATOM 1465 N N . GLY A 1 211 ? 34.614 -37.772 20.531 1.00 20.76 219 GLY A N 1
ATOM 1466 C CA . GLY A 1 211 ? 34.370 -36.662 21.503 1.00 18.13 219 GLY A CA 1
ATOM 1467 C C . GLY A 1 211 ? 32.940 -36.167 21.273 1.00 17.03 219 GLY A C 1
ATOM 1468 O O . GLY A 1 211 ? 32.615 -34.996 21.301 1.00 14.48 219 GLY A O 1
ATOM 1469 N N . LEU A 1 212 ? 32.085 -37.141 20.935 1.00 16.68 220 LEU A N 1
ATOM 1470 C CA . LEU A 1 212 ? 30.730 -36.871 20.510 1.00 16.24 220 LEU A CA 1
ATOM 1471 C C . LEU A 1 212 ? 29.938 -36.033 21.466 1.00 16.84 220 LEU A C 1
ATOM 1472 O O . LEU A 1 212 ? 29.191 -35.134 21.036 1.00 17.24 220 LEU A O 1
ATOM 1477 N N . GLU A 1 213 ? 30.099 -36.210 22.792 1.00 17.55 221 GLU A N 1
ATOM 1478 C CA . GLU A 1 213 ? 29.299 -35.404 23.721 1.00 19.06 221 GLU A CA 1
ATOM 1479 C C . GLU A 1 213 ? 29.652 -33.929 23.570 1.00 17.79 221 GLU A C 1
ATOM 1480 O O . GLU A 1 213 ? 28.774 -33.071 23.503 1.00 19.12 221 GLU A O 1
ATOM 1486 N N . ARG A 1 214 ? 30.939 -33.661 23.328 1.00 15.56 222 ARG A N 1
ATOM 1487 C CA . ARG A 1 214 ? 31.409 -32.303 23.137 1.00 15.87 222 ARG A CA 1
ATOM 1488 C C . ARG A 1 214 ? 30.774 -31.648 21.915 1.00 14.14 222 ARG A C 1
ATOM 1489 O O . ARG A 1 214 ? 30.700 -30.411 21.853 1.00 13.48 222 ARG A O 1
ATOM 1497 N N . LEU A 1 215 ? 30.425 -32.452 20.918 1.00 10.72 223 LEU A N 1
ATOM 1498 C CA . LEU A 1 215 ? 29.871 -31.931 19.674 1.00 9.40 223 LEU A CA 1
ATOM 1499 C C . LEU A 1 215 ? 28.370 -31.692 19.759 1.00 8.01 223 LEU A C 1
ATOM 1500 O O . LEU A 1 215 ? 27.859 -30.819 19.055 1.00 6.51 223 LEU A O 1
ATOM 1505 N N . LEU A 1 216 ? 27.672 -32.472 20.578 1.00 6.39 224 LEU A N 1
ATOM 1506 C CA . LEU A 1 216 ? 26.211 -32.335 20.685 1.00 6.66 224 LEU A CA 1
ATOM 1507 C C . LEU A 1 216 ? 25.782 -31.310 21.707 1.00 7.70 224 LEU A C 1
ATOM 1508 O O . LEU A 1 216 ? 24.606 -30.910 21.773 1.00 9.39 224 LEU A O 1
ATOM 1513 N N . VAL A 1 217 ? 26.721 -30.823 22.511 1.00 8.86 225 VAL A N 1
ATOM 1514 C CA . VAL A 1 217 ? 26.474 -29.721 23.441 1.00 10.54 225 VAL A CA 1
ATOM 1515 C C . VAL A 1 217 ? 26.758 -28.394 22.714 1.00 9.74 225 VAL A C 1
ATOM 1516 O O . VAL A 1 217 ? 27.765 -28.288 22.042 1.00 7.44 225 VAL A O 1
ATOM 1520 N N . PRO A 1 218 ? 25.880 -27.425 22.881 1.00 11.21 226 PRO A N 1
ATOM 1521 C CA . PRO A 1 218 ? 26.058 -26.109 22.273 1.00 10.74 226 PRO A CA 1
ATOM 1522 C C . PRO A 1 218 ? 27.255 -25.398 22.896 1.00 9.63 226 PRO A C 1
ATOM 1523 O O . PRO A 1 218 ? 27.328 -25.319 24.139 1.00 9.10 226 PRO A O 1
ATOM 1527 N N . LYS A 1 219 ? 28.290 -25.111 22.123 1.00 8.51 227 LYS A N 1
ATOM 1528 C CA . LYS A 1 219 ? 29.471 -24.423 22.595 1.00 7.14 227 LYS A CA 1
ATOM 1529 C C . LYS A 1 219 ? 29.876 -23.289 21.645 1.00 9.51 227 LYS A C 1
ATOM 1530 O O . LYS A 1 219 ? 29.500 -23.273 20.468 1.00 5.24 227 LYS A O 1
ATOM 1536 N N . CYS A 1 220 ? 30.584 -22.311 22.183 1.00 10.38 228 CYS A N 1
ATOM 1537 C CA . CYS A 1 220 ? 30.882 -21.064 21.521 1.00 14.46 228 CYS A CA 1
ATOM 1538 C C . CYS A 1 220 ? 32.068 -21.165 20.563 1.00 13.75 228 CYS A C 1
ATOM 1539 O O . CYS A 1 220 ? 33.098 -21.755 20.891 1.00 14.41 228 CYS A O 1
ATOM 1542 N N . VAL A 1 221 ? 31.900 -20.585 19.379 1.00 14.53 229 VAL A N 1
ATOM 1543 C CA . VAL A 1 221 ? 33.037 -20.479 18.444 1.00 15.81 229 VAL A CA 1
ATOM 1544 C C . VAL A 1 221 ? 33.967 -19.380 18.980 1.00 18.51 229 VAL A C 1
ATOM 1545 O O . VAL A 1 221 ? 33.506 -18.251 19.192 1.00 18.48 229 VAL A O 1
ATOM 1549 N N . MET A 1 222 ? 35.203 -19.726 19.283 1.00 20.92 230 MET A N 1
ATOM 1550 C CA . MET A 1 222 ? 36.123 -18.816 19.950 1.00 23.97 230 MET A CA 1
ATOM 1551 C C . MET A 1 222 ? 37.253 -18.388 19.007 1.00 26.49 230 MET A C 1
ATOM 1552 O O . MET A 1 222 ? 38.112 -19.201 18.678 1.00 26.38 230 MET A O 1
ATOM 1557 N N . LEU A 1 223 ? 37.234 -17.136 18.595 1.00 29.02 231 LEU A N 1
ATOM 1558 C CA . LEU A 1 223 ? 38.257 -16.607 17.692 1.00 31.85 231 LEU A CA 1
ATOM 1559 C C . LEU A 1 223 ? 38.950 -15.402 18.343 1.00 34.18 231 LEU A C 1
ATOM 1560 O O . LEU A 1 223 ? 38.291 -14.381 18.548 1.00 33.18 231 LEU A O 1
ATOM 1565 N N . LYS A 1 224 ? 40.246 -15.515 18.587 1.00 37.35 232 LYS A N 1
ATOM 1566 C CA . LYS A 1 224 ? 41.000 -14.355 19.095 1.00 43.03 232 LYS A CA 1
ATOM 1567 C C . LYS A 1 224 ? 40.919 -13.216 18.083 1.00 46.05 232 LYS A C 1
ATOM 1568 O O . LYS A 1 224 ? 41.058 -13.439 16.877 1.00 46.33 232 LYS A O 1
ATOM 1574 N N . SER A 1 225 ? 40.766 -11.993 18.565 1.00 50.08 233 SER A N 1
ATOM 1575 C CA . SER A 1 225 ? 40.546 -10.840 17.719 1.00 55.32 233 SER A CA 1
ATOM 1576 C C . SER A 1 225 ? 41.757 -9.963 17.125 1.00 58.96 233 SER A C 1
ATOM 1577 O O . SER A 1 225 ? 41.562 -8.802 16.712 1.00 59.87 233 SER A O 1
ATOM 1580 N N . ARG A 1 226 ? 42.999 -10.480 17.020 1.00 63.10 234 ARG A N 1
ATOM 1581 C CA . ARG A 1 226 ? 44.179 -9.771 16.329 1.00 67.42 234 ARG A CA 1
ATOM 1582 C C . ARG A 1 226 ? 44.330 -8.281 16.736 1.00 69.17 234 ARG A C 1
ATOM 1583 O O . ARG A 1 226 ? 43.452 -7.440 16.507 1.00 69.99 234 ARG A O 1
ATOM 1591 N N . GLY A 1 227 ? 45.483 -7.892 17.302 1.00 70.54 235 GLY A N 1
ATOM 1592 C CA . GLY A 1 227 ? 45.532 -6.544 17.875 1.00 71.56 235 GLY A CA 1
ATOM 1593 C C . GLY A 1 227 ? 44.263 -6.584 18.676 1.00 72.07 235 GLY A C 1
ATOM 1594 O O . GLY A 1 227 ? 43.406 -5.697 18.548 1.00 72.21 235 GLY A O 1
ATOM 1595 N N . SER A 1 228 ? 44.324 -7.687 19.366 1.00 71.64 236 SER A N 1
ATOM 1596 C CA . SER A 1 228 ? 43.275 -8.324 20.113 1.00 69.98 236 SER A CA 1
ATOM 1597 C C . SER A 1 228 ? 42.613 -7.568 21.274 1.00 68.88 236 SER A C 1
ATOM 1598 O O . SER A 1 228 ? 43.226 -6.731 21.943 1.00 68.46 236 SER A O 1
ATOM 1601 N N . ARG A 1 229 ? 41.358 -7.977 21.400 1.00 67.73 237 ARG A N 1
ATOM 1602 C CA . ARG A 1 229 ? 40.519 -7.779 22.580 1.00 66.12 237 ARG A CA 1
ATOM 1603 C C . ARG A 1 229 ? 40.310 -9.220 23.025 1.00 63.96 237 ARG A C 1
ATOM 1604 O O . ARG A 1 229 ? 41.191 -10.069 22.832 1.00 63.82 237 ARG A O 1
ATOM 1612 N N . GLY A 1 230 ? 39.169 -9.538 23.574 1.00 61.29 238 GLY A N 1
ATOM 1613 C CA . GLY A 1 230 ? 38.894 -10.937 23.953 1.00 57.13 238 GLY A CA 1
ATOM 1614 C C . GLY A 1 230 ? 38.722 -11.762 22.669 1.00 53.14 238 GLY A C 1
ATOM 1615 O O . GLY A 1 230 ? 39.710 -12.110 22.018 1.00 53.03 238 GLY A O 1
ATOM 1616 N N . HIS A 1 231 ? 37.476 -11.956 22.240 1.00 47.96 239 HIS A N 1
ATOM 1617 C CA . HIS A 1 231 ? 37.204 -12.745 21.042 1.00 42.51 239 HIS A CA 1
ATOM 1618 C C . HIS A 1 231 ? 36.249 -12.052 20.087 1.00 36.84 239 HIS A C 1
ATOM 1619 O O . HIS A 1 231 ? 35.471 -11.182 20.476 1.00 36.99 239 HIS A O 1
ATOM 1626 N N . VAL A 1 232 ? 36.293 -12.445 18.811 1.00 29.76 240 VAL A N 1
ATOM 1627 C CA . VAL A 1 232 ? 35.446 -11.825 17.791 1.00 24.44 240 VAL A CA 1
ATOM 1628 C C . VAL A 1 232 ? 33.974 -12.159 18.018 1.00 22.60 240 VAL A C 1
ATOM 1629 O O . VAL A 1 232 ? 33.638 -13.287 18.376 1.00 21.00 240 VAL A O 1
ATOM 1633 N N . ARG A 1 233 ? 33.109 -11.180 17.778 1.00 20.03 241 ARG A N 1
ATOM 1634 C CA . ARG A 1 233 ? 31.661 -11.411 17.900 1.00 19.41 241 ARG A CA 1
ATOM 1635 C C . ARG A 1 233 ? 30.980 -11.086 16.581 1.00 16.62 241 ARG A C 1
ATOM 1636 O O . ARG A 1 233 ? 31.577 -10.444 15.714 1.00 16.88 241 ARG A O 1
ATOM 1644 N N . PHE A 1 234 ? 29.781 -11.623 16.377 1.00 11.85 242 PHE A N 1
ATOM 1645 C CA . PHE A 1 234 ? 29.124 -11.625 15.087 1.00 9.63 242 PHE A CA 1
ATOM 1646 C C . PHE A 1 234 ? 27.793 -10.913 15.054 1.00 8.36 242 PHE A C 1
ATOM 1647 O O . PHE A 1 234 ? 27.018 -10.973 16.005 1.00 11.00 242 PHE A O 1
ATOM 1655 N N . GLN A 1 235 ? 27.461 -10.290 13.918 1.00 8.41 243 GLN A N 1
ATOM 1656 C CA . GLN A 1 235 ? 26.183 -9.640 13.713 1.00 8.89 243 GLN A CA 1
ATOM 1657 C C . GLN A 1 235 ? 25.187 -10.523 12.966 1.00 8.65 243 GLN A C 1
ATOM 1658 O O . GLN A 1 235 ? 23.978 -10.279 13.006 1.00 9.05 243 GLN A O 1
ATOM 1664 N N . ASP A 1 236 ? 25.677 -11.571 12.297 1.00 8.24 244 ASP A N 1
ATOM 1665 C CA . ASP A 1 236 ? 24.790 -12.504 11.603 1.00 7.59 244 ASP A CA 1
ATOM 1666 C C . ASP A 1 236 ? 25.511 -13.817 11.289 1.00 7.30 244 ASP A C 1
ATOM 1667 O O . ASP A 1 236 ? 26.730 -13.924 11.442 1.00 8.08 244 ASP A O 1
ATOM 1672 N N . ALA A 1 237 ? 24.722 -14.861 11.043 1.00 6.76 245 ALA A N 1
ATOM 1673 C CA . ALA A 1 237 ? 25.279 -16.186 10.756 1.00 7.79 245 ALA A CA 1
ATOM 1674 C C . ALA A 1 237 ? 24.284 -16.990 9.903 1.00 7.68 245 ALA A C 1
ATOM 1675 O O . ALA A 1 237 ? 23.105 -16.665 9.894 1.00 7.28 245 ALA A O 1
ATOM 1677 N N . PHE A 1 238 ? 24.833 -17.746 8.959 1.00 5.90 246 PHE A N 1
ATOM 1678 C CA . PHE A 1 238 ? 24.017 -18.479 7.985 1.00 5.55 246 PHE A CA 1
ATOM 1679 C C . PHE A 1 238 ? 24.618 -19.880 7.825 1.00 6.44 246 PHE A C 1
ATOM 1680 O O . PHE A 1 238 ? 25.814 -20.058 8.092 1.00 7.10 246 PHE A O 1
ATOM 1688 N N . CYS A 1 239 ? 23.846 -20.838 7.332 1.00 5.82 247 CYS A N 1
ATOM 1689 C CA . CYS A 1 239 ? 24.413 -22.156 7.044 1.00 7.56 247 CYS A CA 1
ATOM 1690 C C . CYS A 1 239 ? 24.221 -22.564 5.576 1.00 7.64 247 CYS A C 1
ATOM 1691 O O . CYS A 1 239 ? 23.197 -22.256 4.991 1.00 8.65 247 CYS A O 1
ATOM 1694 N N . GLY A 1 240 ? 25.179 -23.316 5.051 1.00 7.36 248 GLY A N 1
ATOM 1695 C CA . GLY A 1 240 ? 24.931 -24.154 3.868 1.00 8.93 248 GLY A CA 1
ATOM 1696 C C . GLY A 1 240 ? 24.775 -25.603 4.354 1.00 7.63 248 GLY A C 1
ATOM 1697 O O . GLY A 1 240 ? 24.794 -25.843 5.576 1.00 7.72 248 GLY A O 1
ATOM 1698 N N . ALA A 1 241 ? 24.743 -26.555 3.445 1.00 8.22 249 ALA A N 1
ATOM 1699 C CA . ALA A 1 241 ? 24.529 -27.949 3.840 1.00 7.77 249 ALA A CA 1
ATOM 1700 C C . ALA A 1 241 ? 25.548 -28.429 4.851 1.00 7.23 249 ALA A C 1
ATOM 1701 O O . ALA A 1 241 ? 25.199 -29.124 5.825 1.00 7.78 249 ALA A O 1
ATOM 1703 N N . TYR A 1 242 ? 26.839 -28.192 4.571 1.00 5.86 250 TYR A N 1
ATOM 1704 C CA . TYR A 1 242 ? 27.906 -28.692 5.411 1.00 7.00 250 TYR A CA 1
ATOM 1705 C C . TYR A 1 242 ? 28.888 -27.607 5.837 1.00 4.88 250 TYR A C 1
ATOM 1706 O O . TYR A 1 242 ? 30.093 -27.879 5.928 1.00 6.83 250 TYR A O 1
ATOM 1715 N N . PHE A 1 243 ? 28.425 -26.362 5.845 1.00 3.95 251 PHE A N 1
ATOM 1716 C CA . PHE A 1 243 ? 29.316 -25.241 6.163 1.00 4.77 251 PHE A CA 1
ATOM 1717 C C . PHE A 1 243 ? 28.580 -24.087 6.792 1.00 4.01 251 PHE A C 1
ATOM 1718 O O . PHE A 1 243 ? 27.353 -24.107 6.948 1.00 5.45 251 PHE A O 1
ATOM 1726 N N . THR A 1 244 ? 29.321 -23.109 7.323 1.00 5.29 252 THR A N 1
ATOM 1727 C CA . THR A 1 244 ? 28.695 -21.996 8.050 1.00 5.76 252 THR A CA 1
ATOM 1728 C C . THR A 1 244 ? 29.404 -20.686 7.686 1.00 6.27 252 THR A C 1
ATOM 1729 O O . THR A 1 244 ? 30.629 -20.678 7.575 1.00 5.80 252 THR A O 1
ATOM 1733 N N . PHE A 1 245 ? 28.631 -19.630 7.519 1.00 5.17 253 PHE A N 1
ATOM 1734 C CA . PHE A 1 245 ? 29.171 -18.294 7.233 1.00 6.95 253 PHE A CA 1
ATOM 1735 C C . PHE A 1 245 ? 28.756 -17.366 8.390 1.00 8.07 253 PHE A C 1
ATOM 1736 O O . PHE A 1 245 ? 27.617 -17.434 8.834 1.00 10.15 253 PHE A O 1
ATOM 1744 N N . ALA A 1 246 ? 29.710 -16.604 8.910 1.00 9.11 254 ALA A N 1
ATOM 1745 C CA . ALA A 1 246 ? 29.389 -15.694 10.016 1.00 11.95 254 ALA A CA 1
ATOM 1746 C C . ALA A 1 246 ? 29.979 -14.311 9.702 1.00 12.81 254 ALA A C 1
ATOM 1747 O O . ALA A 1 246 ? 31.106 -14.228 9.250 1.00 12.73 254 ALA A O 1
ATOM 1749 N N . ILE A 1 247 ? 29.160 -13.286 9.907 1.00 12.11 255 ILE A N 1
ATOM 1750 C CA . ILE A 1 247 ? 29.632 -11.924 9.610 1.00 12.62 255 ILE A CA 1
ATOM 1751 C C . ILE A 1 247 ? 29.927 -11.202 10.928 1.00 12.18 255 ILE A C 1
ATOM 1752 O O . ILE A 1 247 ? 29.067 -11.166 11.805 1.00 9.02 255 ILE A O 1
ATOM 1757 N N . SER A 1 248 ? 31.173 -10.796 11.101 1.00 12.85 256 SER A N 1
ATOM 1758 C CA . SER A 1 248 ? 31.593 -10.150 12.347 1.00 15.44 256 SER A CA 1
ATOM 1759 C C . SER A 1 248 ? 30.952 -8.776 12.478 1.00 15.83 256 SER A C 1
ATOM 1760 O O . SER A 1 248 ? 30.422 -8.231 11.519 1.00 12.18 256 SER A O 1
ATOM 1763 N N . HIS A 1 249 ? 31.117 -8.176 13.665 1.00 20.14 257 HIS A N 1
ATOM 1764 C CA . HIS A 1 249 ? 30.601 -6.818 13.888 1.00 23.70 257 HIS A CA 1
ATOM 1765 C C . HIS A 1 249 ? 31.237 -5.806 12.928 1.00 25.80 257 HIS A C 1
ATOM 1766 O O . HIS A 1 249 ? 30.601 -4.811 12.545 1.00 26.65 257 HIS A O 1
ATOM 1773 N N . GLU A 1 250 ? 32.461 -6.090 12.538 1.00 28.02 258 GLU A N 1
ATOM 1774 C CA . GLU A 1 250 ? 33.225 -5.217 11.628 1.00 27.95 258 GLU A CA 1
ATOM 1775 C C . GLU A 1 250 ? 32.820 -5.433 10.163 1.00 26.48 258 GLU A C 1
ATOM 1776 O O . GLU A 1 250 ? 33.206 -4.663 9.274 1.00 26.43 258 GLU A O 1
ATOM 1782 N N . GLY A 1 251 ? 32.071 -6.490 9.919 1.00 23.36 259 GLY A N 1
ATOM 1783 C CA . GLY A 1 251 ? 31.554 -6.781 8.570 1.00 20.15 259 GLY A CA 1
ATOM 1784 C C . GLY A 1 251 ? 32.434 -7.769 7.787 1.00 18.95 259 GLY A C 1
ATOM 1785 O O . GLY A 1 251 ? 32.259 -7.956 6.574 1.00 19.36 259 GLY A O 1
ATOM 1786 N N . HIS A 1 252 ? 33.377 -8.397 8.467 1.00 18.24 260 HIS A N 1
ATOM 1787 C CA . HIS A 1 252 ? 34.235 -9.412 7.821 1.00 17.31 260 HIS A CA 1
ATOM 1788 C C . HIS A 1 252 ? 33.486 -10.734 7.758 1.00 15.07 260 HIS A C 1
ATOM 1789 O O . HIS A 1 252 ? 32.784 -11.113 8.705 1.00 14.70 260 HIS A O 1
ATOM 1796 N N . VAL A 1 253 ? 33.651 -11.419 6.653 1.00 13.47 261 VAL A N 1
ATOM 1797 C CA . VAL A 1 253 ? 32.983 -12.703 6.451 1.00 11.89 261 VAL A CA 1
ATOM 1798 C C . VAL A 1 253 ? 33.895 -13.855 6.843 1.00 12.14 261 VAL A C 1
ATOM 1799 O O . VAL A 1 253 ? 34.970 -14.047 6.272 1.00 12.00 261 VAL A O 1
ATOM 1803 N N . TYR A 1 254 ? 33.426 -14.629 7.814 1.00 10.43 262 TYR A N 1
ATOM 1804 C CA . TYR A 1 254 ? 34.146 -15.809 8.272 1.00 9.75 262 TYR A CA 1
ATOM 1805 C C . TYR A 1 254 ? 33.394 -17.063 7.800 1.00 11.08 262 TYR A C 1
ATOM 1806 O O . TYR A 1 254 ? 32.160 -17.057 7.782 1.00 11.80 262 TYR A O 1
ATOM 1815 N N . GLY A 1 255 ? 34.143 -18.087 7.449 1.00 9.06 263 GLY A N 1
ATOM 1816 C CA . GLY A 1 255 ? 33.503 -19.346 7.028 1.00 9.68 263 GLY A CA 1
ATOM 1817 C C . GLY A 1 255 ? 34.233 -20.532 7.645 1.00 8.43 263 GLY A C 1
ATOM 1818 O O . GLY A 1 255 ? 35.401 -20.469 8.021 1.00 8.24 263 GLY A O 1
ATOM 1819 N N . PHE A 1 256 ? 33.491 -21.622 7.856 1.00 7.22 264 PHE A N 1
ATOM 1820 C CA . PHE A 1 256 ? 34.074 -22.864 8.325 1.00 6.96 264 PHE A CA 1
ATOM 1821 C C . PHE A 1 256 ? 33.209 -24.027 7.805 1.00 7.59 264 PHE A C 1
ATOM 1822 O O . PHE A 1 256 ? 32.008 -23.809 7.584 1.00 8.68 264 PHE A O 1
ATOM 1830 N N . GLY A 1 257 ? 33.834 -25.152 7.555 1.00 6.96 265 GLY A N 1
ATOM 1831 C CA . GLY A 1 257 ? 33.121 -26.307 7.038 1.00 7.41 265 GLY A CA 1
ATOM 1832 C C . GLY A 1 257 ? 33.666 -26.742 5.678 1.00 9.59 265 GLY A C 1
ATOM 1833 O O . GLY A 1 257 ? 34.811 -26.487 5.332 1.00 7.80 265 GLY A O 1
ATOM 1834 N N . LEU A 1 258 ? 32.802 -27.410 4.920 1.00 7.76 266 LEU A N 1
ATOM 1835 C CA . LEU A 1 258 ? 33.238 -28.069 3.681 1.00 8.28 266 LEU A CA 1
ATOM 1836 C C . LEU A 1 258 ? 33.538 -27.074 2.578 1.00 7.84 266 LEU A C 1
ATOM 1837 O O . LEU A 1 258 ? 32.836 -26.087 2.380 1.00 6.83 266 LEU A O 1
ATOM 1842 N N . SER A 1 259 ? 34.620 -27.353 1.825 1.00 8.29 267 SER A N 1
ATOM 1843 C CA . SER A 1 259 ? 34.982 -26.487 0.701 1.00 10.28 267 SER A CA 1
ATOM 1844 C C . SER A 1 259 ? 35.673 -27.330 -0.376 1.00 10.20 267 SER A C 1
ATOM 1845 O O . SER A 1 259 ? 36.601 -26.866 -1.041 1.00 9.22 267 SER A O 1
ATOM 1848 N N . ASN A 1 260 ? 35.173 -28.552 -0.557 1.00 8.75 268 ASN A N 1
ATOM 1849 C CA . ASN A 1 260 ? 35.765 -29.458 -1.546 1.00 9.19 268 ASN A CA 1
ATOM 1850 C C . ASN A 1 260 ? 35.601 -28.957 -2.963 1.00 9.42 268 ASN A C 1
ATOM 1851 O O . ASN A 1 260 ? 36.351 -29.414 -3.858 1.00 9.84 268 ASN A O 1
ATOM 1856 N N . TYR A 1 261 ? 34.674 -28.056 -3.223 1.00 9.82 269 TYR A N 1
ATOM 1857 C CA . TYR A 1 261 ? 34.537 -27.373 -4.495 1.00 9.96 269 TYR A CA 1
ATOM 1858 C C . TYR A 1 261 ? 34.715 -25.872 -4.377 1.00 9.22 269 TYR A C 1
ATOM 1859 O O . TYR A 1 261 ? 34.198 -25.096 -5.201 1.00 9.36 269 TYR A O 1
ATOM 1868 N N . HIS A 1 262 ? 35.426 -25.416 -3.349 1.00 8.82 270 HIS A N 1
ATOM 1869 C CA . HIS A 1 262 ? 35.704 -24.019 -3.107 1.00 8.04 270 HIS A CA 1
ATOM 1870 C C . HIS A 1 262 ? 34.446 -23.241 -2.717 1.00 8.92 270 HIS A C 1
ATOM 1871 O O . HIS A 1 262 ? 34.416 -22.017 -2.812 1.00 7.48 270 HIS A O 1
ATOM 1878 N N . GLN A 1 263 ? 33.413 -23.938 -2.240 1.00 8.45 271 GLN A N 1
ATOM 1879 C CA . GLN A 1 263 ? 32.147 -23.284 -1.938 1.00 7.96 271 GLN A CA 1
ATOM 1880 C C . GLN A 1 263 ? 32.219 -22.326 -0.769 1.00 9.54 271 GLN A C 1
ATOM 1881 O O . GLN A 1 263 ? 31.309 -21.482 -0.595 1.00 9.21 271 GLN A O 1
ATOM 1887 N N . LEU A 1 264 ? 33.210 -22.475 0.098 1.00 7.60 272 LEU A N 1
ATOM 1888 C CA . LEU A 1 264 ? 33.383 -21.573 1.234 1.00 9.48 272 LEU A CA 1
ATOM 1889 C C . LEU A 1 264 ? 34.090 -20.288 0.790 1.00 11.41 272 LEU A C 1
ATOM 1890 O O . LEU A 1 264 ? 34.192 -19.350 1.556 1.00 11.96 272 LEU A O 1
ATOM 1895 N N . GLY A 1 265 ? 34.676 -20.314 -0.423 1.00 8.58 273 GLY A N 1
ATOM 1896 C CA . GLY A 1 265 ? 35.348 -19.107 -0.913 1.00 10.95 273 GLY A CA 1
ATOM 1897 C C . GLY A 1 265 ? 36.818 -19.098 -0.498 1.00 12.63 273 GLY A C 1
ATOM 1898 O O . GLY A 1 265 ? 37.432 -18.038 -0.380 1.00 12.86 273 GLY A O 1
ATOM 1899 N N . THR A 1 266 ? 37.354 -20.286 -0.279 1.00 14.39 274 THR A N 1
ATOM 1900 C CA . THR A 1 266 ? 38.747 -20.484 0.083 1.00 15.56 274 THR A CA 1
ATOM 1901 C C . THR A 1 266 ? 39.532 -20.847 -1.185 1.00 17.24 274 THR A C 1
ATOM 1902 O O . THR A 1 266 ? 38.971 -21.406 -2.119 1.00 16.83 274 THR A O 1
ATOM 1906 N N . PRO A 1 267 ? 40.814 -20.532 -1.192 1.00 18.88 275 PRO A N 1
ATOM 1907 C CA . PRO A 1 267 ? 41.686 -20.882 -2.297 1.00 20.20 275 PRO A CA 1
ATOM 1908 C C . PRO A 1 267 ? 41.824 -22.397 -2.442 1.00 21.05 275 PRO A C 1
ATOM 1909 O O . PRO A 1 267 ? 42.035 -22.898 -3.550 1.00 21.73 275 PRO A O 1
ATOM 1913 N N . GLY A 1 268 ? 41.879 -23.099 -1.319 1.00 21.87 276 GLY A N 1
ATOM 1914 C CA . GLY A 1 268 ? 42.087 -24.543 -1.301 1.00 22.77 276 GLY A CA 1
ATOM 1915 C C . GLY A 1 268 ? 40.767 -25.292 -1.147 1.00 23.18 276 GLY A C 1
ATOM 1916 O O . GLY A 1 268 ? 39.714 -24.672 -1.010 1.00 21.30 276 GLY A O 1
ATOM 1917 N N . THR A 1 269 ? 40.828 -26.626 -1.127 1.00 23.22 277 THR A N 1
ATOM 1918 C CA . THR A 1 269 ? 39.619 -27.430 -1.055 1.00 21.21 277 THR A CA 1
ATOM 1919 C C . THR A 1 269 ? 39.484 -28.232 0.224 1.00 20.11 277 THR A C 1
ATOM 1920 O O . THR A 1 269 ? 38.526 -29.020 0.351 1.00 20.60 277 THR A O 1
ATOM 1924 N N . GLU A 1 270 ? 40.425 -28.132 1.151 1.00 18.65 278 GLU A N 1
ATOM 1925 C CA . GLU A 1 270 ? 40.318 -28.934 2.381 1.00 18.38 278 GLU A CA 1
ATOM 1926 C C . GLU A 1 270 ? 39.228 -28.328 3.274 1.00 14.91 278 GLU A C 1
ATOM 1927 O O . GLU A 1 270 ? 38.999 -27.128 3.215 1.00 17.18 278 GLU A O 1
ATOM 1933 N N . SER A 1 271 ? 38.574 -29.178 4.037 1.00 14.77 279 SER A N 1
ATOM 1934 C CA . SER A 1 271 ? 37.529 -28.701 4.975 1.00 12.35 279 SER A CA 1
ATOM 1935 C C . SER A 1 271 ? 38.189 -27.851 6.062 1.00 10.82 279 SER A C 1
ATOM 1936 O O . SER A 1 271 ? 39.368 -28.058 6.366 1.00 10.27 279 SER A O 1
ATOM 1939 N N . CYS A 1 272 ? 37.519 -26.785 6.465 1.00 10.31 280 CYS A N 1
ATOM 1940 C CA . CYS A 1 272 ? 38.097 -25.802 7.373 1.00 10.16 280 CYS A CA 1
ATOM 1941 C C . CYS A 1 272 ? 37.430 -25.942 8.756 1.00 10.24 280 CYS A C 1
ATOM 1942 O O . CYS A 1 272 ? 36.247 -25.674 8.896 1.00 9.24 280 CYS A O 1
ATOM 1945 N N . PHE A 1 273 ? 38.201 -26.445 9.700 1.00 11.06 281 PHE A N 1
ATOM 1946 C CA . PHE A 1 273 ? 37.695 -26.730 11.035 1.00 10.94 281 PHE A CA 1
ATOM 1947 C C . PHE A 1 273 ? 37.766 -25.535 11.971 1.00 11.41 281 PHE A C 1
ATOM 1948 O O . PHE A 1 273 ? 37.120 -25.551 13.022 1.00 12.38 281 PHE A O 1
ATOM 1956 N N . ILE A 1 274 ? 38.473 -24.500 11.576 1.00 12.23 282 ILE A N 1
ATOM 1957 C CA . ILE A 1 274 ? 38.557 -23.220 12.314 1.00 14.25 282 ILE A CA 1
ATOM 1958 C C . ILE A 1 274 ? 37.992 -22.123 11.430 1.00 12.41 282 ILE A C 1
ATOM 1959 O O . ILE A 1 274 ? 38.218 -22.159 10.209 1.00 12.69 282 ILE A O 1
ATOM 1964 N N . PRO A 1 275 ? 37.319 -21.127 11.981 1.00 11.98 283 PRO A N 1
ATOM 1965 C CA . PRO A 1 275 ? 36.754 -20.048 11.196 1.00 11.52 283 PRO A CA 1
ATOM 1966 C C . PRO A 1 275 ? 37.830 -19.333 10.396 1.00 11.77 283 PRO A C 1
ATOM 1967 O O . PRO A 1 275 ? 38.900 -19.004 10.925 1.00 12.25 283 PRO A O 1
ATOM 1971 N N . GLN A 1 276 ? 37.603 -19.175 9.101 1.00 11.96 284 GLN A N 1
ATOM 1972 C CA . GLN A 1 276 ? 38.555 -18.514 8.216 1.00 13.65 284 GLN A CA 1
ATOM 1973 C C . GLN A 1 276 ? 38.047 -17.098 7.884 1.00 13.70 284 GLN A C 1
ATOM 1974 O O . GLN A 1 276 ? 36.888 -16.957 7.516 1.00 11.45 284 GLN A O 1
ATOM 1980 N N . ASN A 1 277 ? 38.933 -16.107 7.972 1.00 14.21 285 ASN A N 1
ATOM 1981 C CA . ASN A 1 277 ? 38.574 -14.754 7.522 1.00 14.52 285 ASN A CA 1
ATOM 1982 C C . ASN A 1 277 ? 38.674 -14.720 5.991 1.00 14.20 285 ASN A C 1
ATOM 1983 O O . ASN A 1 277 ? 39.792 -14.749 5.464 1.00 13.79 285 ASN A O 1
ATOM 1988 N N . LEU A 1 278 ? 37.550 -14.834 5.305 1.00 14.11 286 LEU A N 1
ATOM 1989 C CA . LEU A 1 278 ? 37.579 -15.048 3.854 1.00 14.23 286 LEU A CA 1
ATOM 1990 C C . LEU A 1 278 ? 37.928 -13.766 3.115 1.00 15.06 286 LEU A C 1
ATOM 1991 O O . LEU A 1 278 ? 37.108 -12.876 2.956 1.00 15.54 286 LEU A O 1
ATOM 1996 N N . THR A 1 279 ? 39.163 -13.682 2.628 1.00 17.19 287 THR A N 1
ATOM 1997 C CA . THR A 1 279 ? 39.620 -12.504 1.904 1.00 17.32 287 THR A CA 1
ATOM 1998 C C . THR A 1 279 ? 39.009 -12.399 0.525 1.00 15.77 287 THR A C 1
ATOM 1999 O O . THR A 1 279 ? 38.859 -11.282 0.002 1.00 14.17 287 THR A O 1
ATOM 2003 N N . SER A 1 280 ? 38.377 -13.484 0.043 1.00 13.43 288 SER A N 1
ATOM 2004 C CA . SER A 1 280 ? 37.659 -13.398 -1.231 1.00 13.34 288 SER A CA 1
ATOM 2005 C C . SER A 1 280 ? 36.390 -12.573 -1.105 1.00 14.15 288 SER A C 1
ATOM 2006 O O . SER A 1 280 ? 35.765 -12.243 -2.118 1.00 14.64 288 SER A O 1
ATOM 2009 N N . PHE A 1 281 ? 35.915 -12.345 0.117 1.00 15.06 289 PHE A N 1
ATOM 2010 C CA . PHE A 1 281 ? 34.744 -11.531 0.373 1.00 16.75 289 PHE A CA 1
ATOM 2011 C C . PHE A 1 281 ? 35.108 -10.103 0.746 1.00 20.87 289 PHE A C 1
ATOM 2012 O O . PHE A 1 281 ? 34.237 -9.212 0.779 1.00 23.02 289 PHE A O 1
ATOM 2020 N N . LYS A 1 282 ? 36.384 -9.827 0.967 1.00 23.72 290 LYS A N 1
ATOM 2021 C CA . LYS A 1 282 ? 36.847 -8.478 1.282 1.00 27.10 290 LYS A CA 1
ATOM 2022 C C . LYS A 1 282 ? 36.791 -7.572 0.050 1.00 28.67 290 LYS A C 1
ATOM 2023 O O . LYS A 1 282 ? 37.520 -7.801 -0.918 1.00 29.39 290 LYS A O 1
ATOM 2029 N N . ASN A 1 283 ? 35.980 -6.533 0.117 1.00 29.59 291 ASN A N 1
ATOM 2030 C CA . ASN A 1 283 ? 35.858 -5.591 -1.016 1.00 31.85 291 ASN A CA 1
ATOM 2031 C C . ASN A 1 283 ? 35.175 -4.324 -0.535 1.00 32.89 291 ASN A C 1
ATOM 2032 O O . ASN A 1 283 ? 34.069 -4.384 0.012 1.00 30.63 291 ASN A O 1
ATOM 2037 N N . SER A 1 284 ? 35.776 -3.159 -0.760 1.00 34.30 292 SER A N 1
ATOM 2038 C CA . SER A 1 284 ? 35.238 -1.906 -0.277 1.00 35.46 292 SER A CA 1
ATOM 2039 C C . SER A 1 284 ? 33.860 -1.563 -0.781 1.00 34.44 292 SER A C 1
ATOM 2040 O O . SER A 1 284 ? 33.159 -0.742 -0.137 1.00 35.72 292 SER A O 1
ATOM 2043 N N . THR A 1 285 ? 33.402 -2.137 -1.878 1.00 31.74 293 THR A N 1
ATOM 2044 C CA . THR A 1 285 ? 32.136 -1.747 -2.487 1.00 29.45 293 THR A CA 1
ATOM 2045 C C . THR A 1 285 ? 31.042 -2.769 -2.269 1.00 27.99 293 THR A C 1
ATOM 2046 O O . THR A 1 285 ? 29.923 -2.603 -2.774 1.00 28.14 293 THR A O 1
ATOM 2050 N N . LYS A 1 286 ? 31.334 -3.840 -1.525 1.00 25.28 294 LYS A N 1
ATOM 2051 C CA . LYS A 1 286 ? 30.350 -4.879 -1.269 1.00 23.42 294 LYS A CA 1
ATOM 2052 C C . LYS A 1 286 ? 30.159 -5.139 0.223 1.00 23.11 294 LYS A C 1
ATOM 2053 O O . LYS A 1 286 ? 31.112 -5.448 0.943 1.00 22.72 294 LYS A O 1
ATOM 2059 N N . SER A 1 287 ? 28.909 -5.024 0.677 1.00 20.10 295 SER A N 1
ATOM 2060 C CA . SER A 1 287 ? 28.592 -5.355 2.070 1.00 18.39 295 SER A CA 1
ATOM 2061 C C . SER A 1 287 ? 27.666 -6.593 2.075 1.00 14.68 295 SER A C 1
ATOM 2062 O O . SER A 1 287 ? 26.574 -6.514 1.546 1.00 11.30 295 SER A O 1
ATOM 2065 N N . TRP A 1 288 ? 28.171 -7.673 2.632 1.00 15.02 296 TRP A N 1
ATOM 2066 C CA . TRP A 1 288 ? 27.478 -8.963 2.550 1.00 15.02 296 TRP A CA 1
ATOM 2067 C C . TRP A 1 288 ? 26.397 -9.111 3.593 1.00 16.46 296 TRP A C 1
ATOM 2068 O O . TRP A 1 288 ? 26.635 -8.836 4.784 1.00 17.01 296 TRP A O 1
ATOM 2079 N N . VAL A 1 289 ? 25.182 -9.449 3.153 1.00 13.58 297 VAL A N 1
ATOM 2080 C CA . VAL A 1 289 ? 24.037 -9.494 4.042 1.00 14.02 297 VAL A CA 1
ATOM 2081 C C . VAL A 1 289 ? 23.287 -10.808 4.029 1.00 11.92 297 VAL A C 1
ATOM 2082 O O . VAL A 1 289 ? 22.317 -10.948 4.806 1.00 10.88 297 VAL A O 1
ATOM 2086 N N . GLY A 1 290 ? 23.541 -11.692 3.074 1.00 9.99 298 GLY A N 1
ATOM 2087 C CA . GLY A 1 290 ? 22.766 -12.941 2.983 1.00 8.53 298 GLY A CA 1
ATOM 2088 C C . GLY A 1 290 ? 23.611 -14.048 2.378 1.00 10.30 298 GLY A C 1
ATOM 2089 O O . GLY A 1 290 ? 24.407 -13.804 1.461 1.00 7.91 298 GLY A O 1
ATOM 2090 N N . PHE A 1 291 ? 23.507 -15.250 2.950 1.00 8.25 299 PHE A N 1
ATOM 2091 C CA . PHE A 1 291 ? 24.258 -16.403 2.518 1.00 7.46 299 PHE A CA 1
ATOM 2092 C C . PHE A 1 291 ? 23.344 -17.653 2.521 1.00 7.24 299 PHE A C 1
ATOM 2093 O O . PHE A 1 291 ? 22.441 -17.725 3.332 1.00 5.49 299 PHE A O 1
ATOM 2101 N N . SER A 1 292 ? 23.591 -18.549 1.614 1.00 6.91 300 SER A N 1
ATOM 2102 C CA . SER A 1 292 ? 22.888 -19.826 1.526 1.00 5.51 300 SER A CA 1
ATOM 2103 C C . SER A 1 292 ? 23.807 -20.830 0.828 1.00 6.87 300 SER A C 1
ATOM 2104 O O . SER A 1 292 ? 24.779 -20.394 0.182 1.00 7.15 300 SER A O 1
ATOM 2107 N N . GLY A 1 293 ? 23.485 -22.108 0.888 1.00 6.68 301 GLY A N 1
ATOM 2108 C CA . GLY A 1 293 ? 24.382 -23.069 0.202 1.00 7.01 301 GLY A CA 1
ATOM 2109 C C . GLY A 1 293 ? 23.792 -24.457 0.174 1.00 7.96 301 GLY A C 1
ATOM 2110 O O . GLY A 1 293 ? 23.099 -24.872 1.117 1.00 7.97 301 GLY A O 1
ATOM 2111 N N . GLY A 1 294 ? 24.033 -25.164 -0.923 1.00 6.59 302 GLY A N 1
ATOM 2112 C CA . GLY A 1 294 ? 23.650 -26.597 -0.982 1.00 7.40 302 GLY A CA 1
ATOM 2113 C C . GLY A 1 294 ? 24.858 -27.414 -0.569 1.00 7.49 302 GLY A C 1
ATOM 2114 O O . GLY A 1 294 ? 25.678 -26.933 0.235 1.00 8.73 302 GLY A O 1
ATOM 2115 N N . GLN A 1 295 ? 24.975 -28.652 -1.050 1.00 7.57 303 GLN A N 1
ATOM 2116 C CA . GLN A 1 295 ? 26.150 -29.445 -0.708 1.00 10.83 303 GLN A CA 1
ATOM 2117 C C . GLN A 1 295 ? 27.439 -28.769 -1.138 1.00 9.34 303 GLN A C 1
ATOM 2118 O O . GLN A 1 295 ? 28.469 -28.873 -0.445 1.00 9.92 303 GLN A O 1
ATOM 2124 N N . HIS A 1 296 ? 27.498 -28.363 -2.405 1.00 8.50 304 HIS A N 1
ATOM 2125 C CA . HIS A 1 296 ? 28.743 -28.005 -3.063 1.00 7.71 304 HIS A CA 1
ATOM 2126 C C . HIS A 1 296 ? 28.758 -26.620 -3.663 1.00 7.89 304 HIS A C 1
ATOM 2127 O O . HIS A 1 296 ? 29.696 -26.309 -4.447 1.00 8.80 304 HIS A O 1
ATOM 2134 N N . HIS A 1 297 ? 27.784 -25.782 -3.393 1.00 6.93 305 HIS A N 1
ATOM 2135 C CA . HIS A 1 297 ? 27.747 -24.430 -3.923 1.00 5.48 305 HIS A CA 1
ATOM 2136 C C . HIS A 1 297 ? 27.082 -23.469 -2.918 1.00 6.90 305 HIS A C 1
ATOM 2137 O O . HIS A 1 297 ? 26.417 -23.898 -1.997 1.00 4.57 305 HIS A O 1
ATOM 2144 N N . THR A 1 298 ? 27.406 -22.203 -3.109 1.00 5.21 306 THR A N 1
ATOM 2145 C CA . THR A 1 298 ? 26.942 -21.114 -2.261 1.00 4.94 306 THR A CA 1
ATOM 2146 C C . THR A 1 298 ? 26.335 -20.003 -3.120 1.00 6.15 306 THR A C 1
ATOM 2147 O O . THR A 1 298 ? 26.815 -19.674 -4.203 1.00 6.40 306 THR A O 1
ATOM 2151 N N . VAL A 1 299 ? 25.226 -19.446 -2.660 1.00 4.37 307 VAL A N 1
ATOM 2152 C CA . VAL A 1 299 ? 24.595 -18.306 -3.266 1.00 6.50 307 VAL A CA 1
ATOM 2153 C C . VAL A 1 299 ? 24.423 -17.221 -2.174 1.00 6.82 307 VAL A C 1
ATOM 2154 O O . VAL A 1 299 ? 23.955 -17.538 -1.071 1.00 6.86 307 VAL A O 1
ATOM 2158 N N . CYS A 1 300 ? 25.028 -16.076 -2.419 1.00 7.78 308 CYS A N 1
ATOM 2159 C CA . CYS A 1 300 ? 25.027 -15.027 -1.372 1.00 7.67 308 CYS A CA 1
ATOM 2160 C C . CYS A 1 300 ? 24.609 -13.708 -1.979 1.00 8.23 308 CYS A C 1
ATOM 2161 O O . CYS A 1 300 ? 24.336 -13.648 -3.191 1.00 7.80 308 CYS A O 1
ATOM 2164 N N . MET A 1 301 ? 24.408 -12.694 -1.130 1.00 8.11 309 MET A N 1
ATOM 2165 C CA . MET A 1 301 ? 23.898 -11.418 -1.664 1.00 9.27 309 MET A CA 1
ATOM 2166 C C . MET A 1 301 ? 24.426 -10.244 -0.850 1.00 9.47 309 MET A C 1
ATOM 2167 O O . MET A 1 301 ? 24.762 -10.387 0.323 1.00 9.05 309 MET A O 1
ATOM 2172 N N . ASP A 1 302 ? 24.572 -9.106 -1.539 1.00 9.69 310 ASP A N 1
ATOM 2173 C CA . ASP A 1 302 ? 25.090 -7.902 -0.887 1.00 10.08 310 ASP A CA 1
ATOM 2174 C C . ASP A 1 302 ? 23.963 -6.941 -0.573 1.00 9.74 310 ASP A C 1
ATOM 2175 O O . ASP A 1 302 ? 22.786 -7.221 -0.812 1.00 8.80 310 ASP A O 1
ATOM 2180 N N . SER A 1 303 ? 24.304 -5.763 -0.038 1.00 11.60 311 SER A N 1
ATOM 2181 C CA . SER A 1 303 ? 23.264 -4.847 0.443 1.00 14.30 311 SER A CA 1
ATOM 2182 C C . SER A 1 303 ? 22.697 -3.985 -0.668 1.00 15.24 311 SER A C 1
ATOM 2183 O O . SER A 1 303 ? 21.850 -3.120 -0.392 1.00 17.17 311 SER A O 1
ATOM 2186 N N . GLU A 1 304 ? 23.105 -4.200 -1.903 1.00 15.54 312 GLU A N 1
ATOM 2187 C CA . GLU A 1 304 ? 22.671 -3.418 -3.044 1.00 15.63 312 GLU A CA 1
ATOM 2188 C C . GLU A 1 304 ? 21.897 -4.225 -4.066 1.00 15.75 312 GLU A C 1
ATOM 2189 O O . GLU A 1 304 ? 21.979 -3.976 -5.291 1.00 17.26 312 GLU A O 1
ATOM 2195 N N . GLY A 1 305 ? 21.322 -5.344 -3.640 1.00 13.90 313 GLY A N 1
ATOM 2196 C CA . GLY A 1 305 ? 20.400 -6.098 -4.482 1.00 12.77 313 GLY A CA 1
ATOM 2197 C C . GLY A 1 305 ? 21.083 -7.016 -5.460 1.00 10.78 313 GLY A C 1
ATOM 2198 O O . GLY A 1 305 ? 20.476 -7.402 -6.478 1.00 12.97 313 GLY A O 1
ATOM 2199 N N . LYS A 1 306 ? 22.341 -7.343 -5.217 1.00 9.95 314 LYS A N 1
ATOM 2200 C CA . LYS A 1 306 ? 23.092 -8.209 -6.136 1.00 10.37 314 LYS A CA 1
ATOM 2201 C C . LYS A 1 306 ? 23.318 -9.575 -5.514 1.00 9.48 314 LYS A C 1
ATOM 2202 O O . LYS A 1 306 ? 23.663 -9.652 -4.322 1.00 9.30 314 LYS A O 1
ATOM 2208 N N . ALA A 1 307 ? 23.164 -10.630 -6.287 1.00 8.98 315 ALA A N 1
ATOM 2209 C CA . ALA A 1 307 ? 23.376 -11.989 -5.858 1.00 7.55 315 ALA A CA 1
ATOM 2210 C C . ALA A 1 307 ? 24.605 -12.583 -6.576 1.00 7.92 315 ALA A C 1
ATOM 2211 O O . ALA A 1 307 ? 24.937 -12.122 -7.669 1.00 7.32 315 ALA A O 1
ATOM 2213 N N . TYR A 1 308 ? 25.349 -13.389 -5.849 1.00 5.92 316 TYR A N 1
ATOM 2214 C CA . TYR A 1 308 ? 26.604 -13.959 -6.293 1.00 6.06 316 TYR A CA 1
ATOM 2215 C C . TYR A 1 308 ? 26.658 -15.461 -5.991 1.00 7.27 316 TYR A C 1
ATOM 2216 O O . TYR A 1 308 ? 26.034 -15.935 -5.045 1.00 7.62 316 TYR A O 1
ATOM 2225 N N . SER A 1 309 ? 27.477 -16.204 -6.755 1.00 7.17 317 SER A N 1
ATOM 2226 C CA . SER A 1 309 ? 27.615 -17.629 -6.441 1.00 6.83 317 SER A CA 1
ATOM 2227 C C . SER A 1 309 ? 29.085 -18.054 -6.496 1.00 7.71 317 SER A C 1
ATOM 2228 O O . SER A 1 309 ? 29.918 -17.359 -7.032 1.00 7.59 317 SER A O 1
ATOM 2231 N N . LEU A 1 310 ? 29.353 -19.197 -5.877 1.00 8.49 318 LEU A N 1
ATOM 2232 C CA . LEU A 1 310 ? 30.673 -19.792 -5.876 1.00 9.38 318 LEU A CA 1
ATOM 2233 C C . LEU A 1 310 ? 30.556 -21.288 -5.629 1.00 9.15 318 LEU A C 1
ATOM 2234 O O . LEU A 1 310 ? 29.491 -21.766 -5.205 1.00 8.54 318 LEU A O 1
ATOM 2239 N N . GLY A 1 311 ? 31.605 -22.032 -5.957 1.00 7.15 319 GLY A N 1
ATOM 2240 C CA . GLY A 1 311 ? 31.588 -23.465 -5.745 1.00 9.07 319 GLY A CA 1
ATOM 2241 C C . GLY A 1 311 ? 31.446 -24.235 -7.055 1.00 11.04 319 GLY A C 1
ATOM 2242 O O . GLY A 1 311 ? 31.932 -23.811 -8.093 1.00 11.28 319 GLY A O 1
ATOM 2243 N N . ARG A 1 312 ? 30.927 -25.448 -6.918 1.00 11.07 320 ARG A N 1
ATOM 2244 C CA . ARG A 1 312 ? 30.768 -26.371 -8.043 1.00 10.92 320 ARG A CA 1
ATOM 2245 C C . ARG A 1 312 ? 29.851 -25.839 -9.123 1.00 10.18 320 ARG A C 1
ATOM 2246 O O . ARG A 1 312 ? 28.760 -25.348 -8.835 1.00 10.08 320 ARG A O 1
ATOM 2254 N N . ALA A 1 313 ? 30.243 -26.011 -10.402 1.00 8.72 321 ALA A N 1
ATOM 2255 C CA . ALA A 1 313 ? 29.460 -25.500 -11.504 1.00 8.08 321 ALA A CA 1
ATOM 2256 C C . ALA A 1 313 ? 28.560 -26.521 -12.162 1.00 8.30 321 ALA A C 1
ATOM 2257 O O . ALA A 1 313 ? 27.687 -26.158 -12.976 1.00 9.45 321 ALA A O 1
ATOM 2259 N N . GLU A 1 314 ? 28.755 -27.793 -11.880 1.00 9.55 322 GLU A N 1
ATOM 2260 C CA . GLU A 1 314 ? 28.041 -28.868 -12.569 1.00 11.45 322 GLU A CA 1
ATOM 2261 C C . GLU A 1 314 ? 26.549 -28.790 -12.423 1.00 10.77 322 GLU A C 1
ATOM 2262 O O . GLU A 1 314 ? 26.009 -28.356 -11.401 1.00 10.98 322 GLU A O 1
ATOM 2268 N N . TYR A 1 315 ? 25.815 -28.983 -13.526 1.00 10.79 323 TYR A N 1
ATOM 2269 C CA . TYR A 1 315 ? 24.403 -28.884 -13.647 1.00 9.96 323 TYR A CA 1
ATOM 2270 C C . TYR A 1 315 ? 23.815 -27.494 -13.568 1.00 10.02 323 TYR A C 1
ATOM 2271 O O . TYR A 1 315 ? 22.585 -27.338 -13.441 1.00 9.69 323 TYR A O 1
ATOM 2280 N N . GLY A 1 316 ? 24.632 -26.449 -13.634 1.00 9.26 324 GLY A N 1
ATOM 2281 C CA . GLY A 1 316 ? 24.160 -25.092 -13.708 1.00 7.88 324 GLY A CA 1
ATOM 2282 C C . GLY A 1 316 ? 23.906 -24.423 -12.379 1.00 7.83 324 GLY A C 1
ATOM 2283 O O . GLY A 1 316 ? 23.403 -23.299 -12.335 1.00 7.94 324 GLY A O 1
ATOM 2284 N N . ARG A 1 317 ? 24.364 -25.028 -11.271 1.00 7.49 325 ARG A N 1
ATOM 2285 C CA . ARG A 1 317 ? 23.994 -24.523 -9.954 1.00 7.84 325 ARG A CA 1
ATOM 2286 C C . ARG A 1 317 ? 24.554 -23.166 -9.602 1.00 7.80 325 ARG A C 1
ATOM 2287 O O . ARG A 1 317 ? 24.050 -22.551 -8.639 1.00 7.53 325 ARG A O 1
ATOM 2295 N N . LEU A 1 318 ? 25.530 -22.630 -10.335 1.00 6.56 326 LEU A N 1
ATOM 2296 C CA . LEU A 1 318 ? 26.009 -21.275 -10.096 1.00 6.74 326 LEU A CA 1
ATOM 2297 C C . LEU A 1 318 ? 25.153 -20.208 -10.747 1.00 6.60 326 LEU A C 1
ATOM 2298 O O . LEU A 1 318 ? 25.275 -19.013 -10.438 1.00 6.89 326 LEU A O 1
ATOM 2303 N N . GLY A 1 319 ? 24.314 -20.570 -11.721 1.00 7.36 327 GLY A N 1
ATOM 2304 C CA . GLY A 1 319 ? 23.453 -19.617 -12.408 1.00 7.47 327 GLY A CA 1
ATOM 2305 C C . GLY A 1 319 ? 24.217 -18.583 -13.209 1.00 8.04 327 GLY A C 1
ATOM 2306 O O . GLY A 1 319 ? 23.690 -17.486 -13.482 1.00 8.39 327 GLY A O 1
ATOM 2307 N N . LEU A 1 320 ? 25.441 -18.891 -13.621 1.00 7.30 328 LEU A N 1
ATOM 2308 C CA . LEU A 1 320 ? 26.272 -17.972 -14.357 1.00 9.32 328 LEU A CA 1
ATOM 2309 C C . LEU A 1 320 ? 26.236 -18.135 -15.859 1.00 9.83 328 LEU A C 1
ATOM 2310 O O . LEU A 1 320 ? 27.120 -17.555 -16.543 1.00 10.89 328 LEU A O 1
ATOM 2315 N N . GLY A 1 321 ? 25.424 -19.033 -16.381 1.00 8.64 329 GLY A N 1
ATOM 2316 C CA . GLY A 1 321 ? 25.354 -19.275 -17.817 1.00 11.05 329 GLY A CA 1
ATOM 2317 C C . GLY A 1 321 ? 26.007 -20.585 -18.229 1.00 12.97 329 GLY A C 1
ATOM 2318 O O . GLY A 1 321 ? 26.627 -21.291 -17.436 1.00 10.60 329 GLY A O 1
ATOM 2319 N N . GLU A 1 322 ? 25.719 -21.006 -19.472 1.00 14.84 330 GLU A N 1
ATOM 2320 C CA . GLU A 1 322 ? 26.247 -22.255 -20.007 1.00 16.31 330 GLU A CA 1
ATOM 2321 C C . GLU A 1 322 ? 27.770 -22.277 -19.955 1.00 15.24 330 GLU A C 1
ATOM 2322 O O . GLU A 1 322 ? 28.407 -21.248 -20.128 1.00 14.09 330 GLU A O 1
ATOM 2328 N N . GLY A 1 323 ? 28.356 -23.448 -19.710 1.00 16.46 331 GLY A N 1
ATOM 2329 C CA . GLY A 1 323 ? 29.785 -23.613 -19.694 1.00 18.39 331 GLY A CA 1
ATOM 2330 C C . GLY A 1 323 ? 30.498 -22.985 -18.528 1.00 19.97 331 GLY A C 1
ATOM 2331 O O . GLY A 1 323 ? 31.735 -22.803 -18.552 1.00 21.16 331 GLY A O 1
ATOM 2332 N N . ALA A 1 324 ? 29.752 -22.554 -17.510 1.00 17.85 332 ALA A N 1
ATOM 2333 C CA . ALA A 1 324 ? 30.390 -21.981 -16.311 1.00 16.28 332 ALA A CA 1
ATOM 2334 C C . ALA A 1 324 ? 31.331 -23.007 -15.700 1.00 14.92 332 ALA A C 1
ATOM 2335 O O . ALA A 1 324 ? 31.067 -24.218 -15.768 1.00 15.02 332 ALA A O 1
ATOM 2337 N N . GLU A 1 325 ? 32.432 -22.559 -15.119 1.00 15.28 333 GLU A N 1
ATOM 2338 C CA . GLU A 1 325 ? 33.378 -23.454 -14.464 1.00 14.79 333 GLU A CA 1
ATOM 2339 C C . GLU A 1 325 ? 33.466 -23.106 -12.973 1.00 14.10 333 GLU A C 1
ATOM 2340 O O . GLU A 1 325 ? 32.933 -22.073 -12.571 1.00 11.65 333 GLU A O 1
ATOM 2346 N N . GLU A 1 326 ? 34.033 -24.002 -12.197 1.00 13.23 334 GLU A N 1
ATOM 2347 C CA . GLU A 1 326 ? 34.109 -23.849 -10.743 1.00 13.32 334 GLU A CA 1
ATOM 2348 C C . GLU A 1 326 ? 34.581 -22.462 -10.349 1.00 13.55 334 GLU A C 1
ATOM 2349 O O . GLU A 1 326 ? 35.587 -21.972 -10.865 1.00 13.05 334 GLU A O 1
ATOM 2355 N N . LYS A 1 327 ? 33.960 -21.879 -9.321 1.00 11.71 335 LYS A N 1
ATOM 2356 C CA . LYS A 1 327 ? 34.366 -20.575 -8.814 1.00 11.72 335 LYS A CA 1
ATOM 2357 C C . LYS A 1 327 ? 34.812 -20.631 -7.361 1.00 10.96 335 LYS A C 1
ATOM 2358 O O . LYS A 1 327 ? 34.209 -21.330 -6.548 1.00 10.79 335 LYS A O 1
ATOM 2364 N N . SER A 1 328 ? 35.853 -19.876 -7.019 1.00 11.11 336 SER A N 1
ATOM 2365 C CA . SER A 1 328 ? 36.310 -19.859 -5.617 1.00 13.21 336 SER A CA 1
ATOM 2366 C C . SER A 1 328 ? 36.191 -18.476 -5.015 1.00 11.84 336 SER A C 1
ATOM 2367 O O . SER A 1 328 ? 36.680 -18.205 -3.912 1.00 12.61 336 SER A O 1
ATOM 2370 N N . ILE A 1 329 ? 35.566 -17.555 -5.743 1.00 10.42 337 ILE A N 1
ATOM 2371 C CA . ILE A 1 329 ? 35.258 -16.216 -5.265 1.00 10.88 337 ILE A CA 1
ATOM 2372 C C . ILE A 1 329 ? 33.817 -15.860 -5.666 1.00 10.41 337 ILE A C 1
ATOM 2373 O O . ILE A 1 329 ? 33.330 -16.335 -6.693 1.00 9.22 337 ILE A O 1
ATOM 2378 N N . PRO A 1 330 ? 33.114 -15.132 -4.826 1.00 10.91 338 PRO A N 1
ATOM 2379 C CA . PRO A 1 330 ? 31.730 -14.752 -5.111 1.00 10.79 338 PRO A CA 1
ATOM 2380 C C . PRO A 1 330 ? 31.653 -14.068 -6.475 1.00 9.09 338 PRO A C 1
ATOM 2381 O O . PRO A 1 330 ? 32.338 -13.072 -6.723 1.00 9.15 338 PRO A O 1
ATOM 2385 N N . THR A 1 331 ? 30.881 -14.660 -7.361 1.00 8.64 339 THR A N 1
ATOM 2386 C CA . THR A 1 331 ? 30.798 -14.239 -8.752 1.00 8.14 339 THR A CA 1
ATOM 2387 C C . THR A 1 331 ? 29.412 -13.720 -9.074 1.00 6.66 339 THR A C 1
ATOM 2388 O O . THR A 1 331 ? 28.399 -14.395 -8.843 1.00 6.76 339 THR A O 1
ATOM 2392 N N . LEU A 1 332 ? 29.341 -12.483 -9.567 1.00 7.40 340 LEU A N 1
ATOM 2393 C CA . LEU A 1 332 ? 28.055 -11.848 -9.826 1.00 6.89 340 LEU A CA 1
ATOM 2394 C C . LEU A 1 332 ? 27.165 -12.665 -10.747 1.00 8.51 340 LEU A C 1
ATOM 2395 O O . LEU A 1 332 ? 27.514 -12.969 -11.885 1.00 8.38 340 LEU A O 1
ATOM 2400 N N . ILE A 1 333 ? 25.918 -12.869 -10.321 1.00 8.38 341 ILE A N 1
ATOM 2401 C CA . ILE A 1 333 ? 24.875 -13.388 -11.220 1.00 7.78 341 ILE A CA 1
ATOM 2402 C C . ILE A 1 333 ? 24.168 -12.198 -11.857 1.00 8.16 341 ILE A C 1
ATOM 2403 O O . ILE A 1 333 ? 23.264 -11.614 -11.258 1.00 8.28 341 ILE A O 1
ATOM 2408 N N . SER A 1 334 ? 24.631 -11.765 -13.039 1.00 8.91 342 SER A N 1
ATOM 2409 C CA . SER A 1 334 ? 24.097 -10.566 -13.664 1.00 10.49 342 SER A CA 1
ATOM 2410 C C . SER A 1 334 ? 22.653 -10.682 -14.085 1.00 10.64 342 SER A C 1
ATOM 2411 O O . SER A 1 334 ? 21.934 -9.668 -14.137 1.00 11.38 342 SER A O 1
ATOM 2414 N N . ARG A 1 335 ? 22.197 -11.874 -14.473 1.00 10.44 343 ARG A N 1
ATOM 2415 C CA . ARG A 1 335 ? 20.880 -12.036 -15.072 1.00 11.57 343 ARG A CA 1
ATOM 2416 C C . ARG A 1 335 ? 19.759 -12.124 -14.036 1.00 13.24 343 ARG A C 1
ATOM 2417 O O . ARG A 1 335 ? 18.999 -13.122 -14.064 1.00 17.77 343 ARG A O 1
ATOM 2425 N N . LEU A 1 336 ? 19.680 -11.228 -13.091 1.00 12.49 344 LEU A N 1
ATOM 2426 C CA . LEU A 1 336 ? 18.582 -11.181 -12.136 1.00 8.99 344 LEU A CA 1
ATOM 2427 C C . LEU A 1 336 ? 18.139 -9.727 -11.936 1.00 9.72 344 LEU A C 1
ATOM 2428 O O . LEU A 1 336 ? 18.997 -8.839 -11.903 1.00 8.56 344 LEU A O 1
ATOM 2433 N N . PRO A 1 337 ? 16.866 -9.521 -11.683 1.00 10.34 345 PRO A N 1
ATOM 2434 C CA . PRO A 1 337 ? 16.365 -8.239 -11.192 1.00 10.66 345 PRO A CA 1
ATOM 2435 C C . PRO A 1 337 ? 17.019 -7.956 -9.834 1.00 10.41 345 PRO A C 1
ATOM 2436 O O . PRO A 1 337 ? 17.821 -8.784 -9.349 1.00 9.14 345 PRO A O 1
ATOM 2440 N N . ALA A 1 338 ? 16.702 -6.837 -9.211 1.00 9.62 346 ALA A N 1
ATOM 2441 C CA . ALA A 1 338 ? 17.270 -6.542 -7.882 1.00 10.26 346 ALA A CA 1
ATOM 2442 C C . ALA A 1 338 ? 16.793 -7.629 -6.897 1.00 10.39 346 ALA A C 1
ATOM 2443 O O . ALA A 1 338 ? 15.612 -7.991 -6.905 1.00 9.94 346 ALA A O 1
ATOM 2445 N N . VAL A 1 339 ? 17.699 -8.139 -6.101 1.00 10.21 347 VAL A N 1
ATOM 2446 C CA . VAL A 1 339 ? 17.455 -9.253 -5.196 1.00 9.37 347 VAL A CA 1
ATOM 2447 C C . VAL A 1 339 ? 17.152 -8.827 -3.768 1.00 9.28 347 VAL A C 1
ATOM 2448 O O . VAL A 1 339 ? 17.810 -7.948 -3.201 1.00 8.05 347 VAL A O 1
ATOM 2452 N N . SER A 1 340 ? 16.142 -9.478 -3.166 1.00 9.22 348 SER A N 1
ATOM 2453 C CA . SER A 1 340 ? 15.860 -9.324 -1.753 1.00 9.80 348 SER A CA 1
ATOM 2454 C C . SER A 1 340 ? 16.268 -10.500 -0.904 1.00 8.52 348 SER A C 1
ATOM 2455 O O . SER A 1 340 ? 16.708 -10.290 0.257 1.00 7.46 348 SER A O 1
ATOM 2458 N N . SER A 1 341 ? 16.238 -11.726 -1.420 1.00 7.87 349 SER A N 1
ATOM 2459 C CA . SER A 1 341 ? 16.787 -12.862 -0.655 1.00 6.50 349 SER A CA 1
ATOM 2460 C C . SER A 1 341 ? 17.240 -13.973 -1.570 1.00 5.00 349 SER A C 1
ATOM 2461 O O . SER A 1 341 ? 16.939 -13.994 -2.774 1.00 7.26 349 SER A O 1
ATOM 2464 N N . VAL A 1 342 ? 18.098 -14.851 -1.062 1.00 5.07 350 VAL A N 1
ATOM 2465 C CA . VAL A 1 342 ? 18.649 -15.954 -1.784 1.00 5.63 350 VAL A CA 1
ATOM 2466 C C . VAL A 1 342 ? 18.478 -17.269 -1.041 1.00 5.78 350 VAL A C 1
ATOM 2467 O O . VAL A 1 342 ? 18.374 -17.296 0.188 1.00 6.73 350 VAL A O 1
ATOM 2471 N N . ALA A 1 343 ? 18.431 -18.364 -1.798 1.00 6.51 351 ALA A N 1
ATOM 2472 C CA . ALA A 1 343 ? 18.357 -19.678 -1.179 1.00 6.35 351 ALA A CA 1
ATOM 2473 C C . ALA A 1 343 ? 19.030 -20.730 -2.031 1.00 6.44 351 ALA A C 1
ATOM 2474 O O . ALA A 1 343 ? 19.176 -20.544 -3.245 1.00 7.48 351 ALA A O 1
ATOM 2476 N N . CYS A 1 344 ? 19.398 -21.851 -1.407 1.00 6.38 352 CYS A N 1
ATOM 2477 C CA . CYS A 1 344 ? 19.882 -22.995 -2.124 1.00 6.95 352 CYS A CA 1
ATOM 2478 C C . CYS A 1 344 ? 19.086 -24.256 -1.693 1.00 8.02 352 CYS A C 1
ATOM 2479 O O . CYS A 1 344 ? 18.834 -24.418 -0.507 1.00 7.51 352 CYS A O 1
ATOM 2482 N N . GLY A 1 345 ? 19.043 -25.192 -2.615 1.00 7.24 353 GLY A N 1
ATOM 2483 C CA . GLY A 1 345 ? 18.650 -26.583 -2.236 1.00 6.06 353 GLY A CA 1
ATOM 2484 C C . GLY A 1 345 ? 19.909 -27.429 -2.440 1.00 6.84 353 GLY A C 1
ATOM 2485 O O . GLY A 1 345 ? 20.976 -26.835 -2.658 1.00 6.80 353 GLY A O 1
ATOM 2486 N N . ALA A 1 346 ? 19.806 -28.746 -2.438 1.00 7.08 354 ALA A N 1
ATOM 2487 C CA . ALA A 1 346 ? 21.012 -29.574 -2.538 1.00 8.29 354 ALA A CA 1
ATOM 2488 C C . ALA A 1 346 ? 21.877 -29.154 -3.724 1.00 8.41 354 ALA A C 1
ATOM 2489 O O . ALA A 1 346 ? 23.099 -29.052 -3.591 1.00 7.53 354 ALA A O 1
ATOM 2491 N N . SER A 1 347 ? 21.260 -29.096 -4.904 1.00 7.96 355 SER A N 1
ATOM 2492 C CA . SER A 1 347 ? 21.989 -28.787 -6.129 1.00 9.57 355 SER A CA 1
ATOM 2493 C C . SER A 1 347 ? 21.297 -27.713 -6.946 1.00 8.76 355 SER A C 1
ATOM 2494 O O . SER A 1 347 ? 21.396 -27.696 -8.190 1.00 8.45 355 SER A O 1
ATOM 2497 N N . VAL A 1 348 ? 20.555 -26.820 -6.297 1.00 8.35 356 VAL A N 1
ATOM 2498 C CA . VAL A 1 348 ? 19.834 -25.761 -7.003 1.00 7.78 356 VAL A CA 1
ATOM 2499 C C . VAL A 1 348 ? 20.016 -24.430 -6.279 1.00 8.69 356 VAL A C 1
ATOM 2500 O O . VAL A 1 348 ? 20.473 -24.422 -5.123 1.00 9.18 356 VAL A O 1
ATOM 2504 N N . GLY A 1 349 ? 19.724 -23.334 -6.953 1.00 7.24 357 GLY A N 1
ATOM 2505 C CA . GLY A 1 349 ? 19.843 -22.000 -6.363 1.00 6.81 357 GLY A CA 1
ATOM 2506 C C . GLY A 1 349 ? 18.656 -21.126 -6.775 1.00 6.17 357 GLY A C 1
ATOM 2507 O O . GLY A 1 349 ? 17.966 -21.429 -7.753 1.00 6.25 357 GLY A O 1
ATOM 2508 N N . TYR A 1 350 ? 18.284 -20.196 -5.908 1.00 5.05 358 TYR A N 1
ATOM 2509 C CA . TYR A 1 350 ? 17.139 -19.342 -6.060 1.00 3.91 358 TYR A CA 1
ATOM 2510 C C . TYR A 1 350 ? 17.471 -17.892 -5.631 1.00 5.38 358 TYR A C 1
ATOM 2511 O O . TYR A 1 350 ? 18.296 -17.671 -4.748 1.00 6.30 358 TYR A O 1
ATOM 2520 N N . ALA A 1 351 ? 16.721 -16.963 -6.180 1.00 6.64 359 ALA A N 1
ATOM 2521 C CA . ALA A 1 351 ? 16.742 -15.573 -5.788 1.00 5.64 359 ALA A CA 1
ATOM 2522 C C . ALA A 1 351 ? 15.341 -14.982 -5.840 1.00 6.78 359 ALA A C 1
ATOM 2523 O O . ALA A 1 351 ? 14.577 -15.247 -6.784 1.00 8.46 359 ALA A O 1
ATOM 2525 N N . VAL A 1 352 ? 14.898 -14.422 -4.730 1.00 5.82 360 VAL A N 1
ATOM 2526 C CA . VAL A 1 352 ? 13.636 -13.696 -4.697 1.00 5.93 360 VAL A CA 1
ATOM 2527 C C . VAL A 1 352 ? 13.896 -12.217 -4.927 1.00 5.48 360 VAL A C 1
ATOM 2528 O O . VAL A 1 352 ? 14.823 -11.675 -4.328 1.00 5.84 360 VAL A O 1
ATOM 2532 N N . THR A 1 353 ? 13.157 -11.627 -5.862 1.00 7.46 361 THR A N 1
ATOM 2533 C CA . THR A 1 353 ? 13.434 -10.244 -6.228 1.00 8.36 361 THR A CA 1
ATOM 2534 C C . THR A 1 353 ? 12.704 -9.271 -5.309 1.00 9.63 361 THR A C 1
ATOM 2535 O O . THR A 1 353 ? 11.691 -9.597 -4.698 1.00 9.88 361 THR A O 1
ATOM 2539 N N . LYS A 1 354 ? 13.139 -8.010 -5.378 1.00 10.51 362 LYS A N 1
ATOM 2540 C CA . LYS A 1 354 ? 12.485 -6.955 -4.610 1.00 12.73 362 LYS A CA 1
ATOM 2541 C C . LYS A 1 354 ? 11.049 -6.737 -5.068 1.00 13.45 362 LYS A C 1
ATOM 2542 O O . LYS A 1 354 ? 10.213 -6.312 -4.266 1.00 15.03 362 LYS A O 1
ATOM 2548 N N . ASP A 1 355 ? 10.759 -7.002 -6.336 1.00 13.52 363 ASP A N 1
ATOM 2549 C CA . ASP A 1 355 ? 9.415 -6.874 -6.869 1.00 15.78 363 ASP A CA 1
ATOM 2550 C C . ASP A 1 355 ? 8.579 -8.131 -6.715 1.00 15.95 363 ASP A C 1
ATOM 2551 O O . ASP A 1 355 ? 7.500 -8.248 -7.305 1.00 17.31 363 ASP A O 1
ATOM 2556 N N . GLY A 1 356 ? 9.013 -9.076 -5.873 1.00 14.64 364 GLY A N 1
ATOM 2557 C CA . GLY A 1 356 ? 8.209 -10.227 -5.534 1.00 13.44 364 GLY A CA 1
ATOM 2558 C C . GLY A 1 356 ? 8.218 -11.367 -6.508 1.00 12.48 364 GLY A C 1
ATOM 2559 O O . GLY A 1 356 ? 7.278 -12.190 -6.513 1.00 12.35 364 GLY A O 1
ATOM 2560 N N . ARG A 1 357 ? 9.243 -11.493 -7.351 1.00 10.88 365 ARG A N 1
ATOM 2561 C CA . ARG A 1 357 ? 9.367 -12.653 -8.226 1.00 11.51 365 ARG A CA 1
ATOM 2562 C C . ARG A 1 357 ? 10.421 -13.626 -7.727 1.00 10.04 365 ARG A C 1
ATOM 2563 O O . ARG A 1 357 ? 11.138 -13.298 -6.764 1.00 10.54 365 ARG A O 1
ATOM 2571 N N . VAL A 1 358 ? 10.346 -14.881 -8.157 1.00 9.07 366 VAL A N 1
ATOM 2572 C CA . VAL A 1 358 ? 11.335 -15.880 -7.744 1.00 8.83 366 VAL A CA 1
ATOM 2573 C C . VAL A 1 358 ? 11.992 -16.551 -8.956 1.00 9.77 366 VAL A C 1
ATOM 2574 O O . VAL A 1 358 ? 11.320 -16.866 -9.938 1.00 7.97 366 VAL A O 1
ATOM 2578 N N . PHE A 1 359 ? 13.319 -16.561 -8.966 1.00 7.60 367 PHE A N 1
ATOM 2579 C CA . PHE A 1 359 ? 14.091 -17.189 -10.032 1.00 8.07 367 PHE A CA 1
ATOM 2580 C C . PHE A 1 359 ? 14.809 -18.436 -9.542 1.00 9.25 367 PHE A C 1
ATOM 2581 O O . PHE A 1 359 ? 15.321 -18.450 -8.414 1.00 7.12 367 PHE A O 1
ATOM 2589 N N . ALA A 1 360 ? 14.985 -19.429 -10.412 1.00 7.62 368 ALA A N 1
ATOM 2590 C CA . ALA A 1 360 ? 15.631 -20.673 -10.047 1.00 8.71 368 ALA A CA 1
ATOM 2591 C C . ALA A 1 360 ? 16.702 -21.062 -11.073 1.00 8.12 368 ALA A C 1
ATOM 2592 O O . ALA A 1 360 ? 16.610 -20.698 -12.243 1.00 11.64 368 ALA A O 1
ATOM 2594 N N . TRP A 1 361 ? 17.649 -21.879 -10.640 1.00 8.83 369 TRP A N 1
ATOM 2595 C CA . TRP A 1 361 ? 18.653 -22.422 -11.542 1.00 8.09 369 TRP A CA 1
ATOM 2596 C C . TRP A 1 361 ? 19.303 -23.656 -10.949 1.00 7.74 369 TRP A C 1
ATOM 2597 O O . TRP A 1 361 ? 19.203 -23.911 -9.734 1.00 6.75 369 TRP A O 1
ATOM 2608 N N . GLY A 1 362 ? 19.995 -24.421 -11.777 1.00 8.30 370 GLY A N 1
ATOM 2609 C CA . GLY A 1 362 ? 20.708 -25.598 -11.322 1.00 7.46 370 GLY A CA 1
ATOM 2610 C C . GLY A 1 362 ? 20.020 -26.888 -11.755 1.00 9.19 370 GLY A C 1
ATOM 2611 O O . GLY A 1 362 ? 19.436 -26.954 -12.834 1.00 10.84 370 GLY A O 1
ATOM 2612 N N . MET A 1 363 ? 20.290 -27.948 -11.004 1.00 9.64 371 MET A N 1
ATOM 2613 C CA . MET A 1 363 ? 19.877 -29.292 -11.382 1.00 11.39 371 MET A CA 1
ATOM 2614 C C . MET A 1 363 ? 18.379 -29.433 -11.466 1.00 12.19 371 MET A C 1
ATOM 2615 O O . MET A 1 363 ? 17.642 -29.050 -10.551 1.00 13.78 371 MET A O 1
ATOM 2620 N N . GLY A 1 364 ? 17.874 -29.930 -12.613 1.00 11.93 372 GLY A N 1
ATOM 2621 C CA . GLY A 1 364 ? 16.446 -29.912 -12.856 1.00 11.11 372 GLY A CA 1
ATOM 2622 C C . GLY A 1 364 ? 15.753 -31.227 -12.546 1.00 11.04 372 GLY A C 1
ATOM 2623 O O . GLY A 1 364 ? 14.504 -31.272 -12.587 1.00 11.44 372 GLY A O 1
ATOM 2624 N N . THR A 1 365 ? 16.492 -32.292 -12.342 1.00 10.78 373 THR A N 1
ATOM 2625 C CA . THR A 1 365 ? 15.981 -33.627 -12.183 1.00 13.78 373 THR A CA 1
ATOM 2626 C C . THR A 1 365 ? 14.770 -33.782 -11.293 1.00 14.01 373 THR A C 1
ATOM 2627 O O . THR A 1 365 ? 13.932 -34.685 -11.549 1.00 13.33 373 THR A O 1
ATOM 2631 N N . ASN A 1 366 ? 14.792 -33.176 -10.120 1.00 11.50 374 ASN A N 1
ATOM 2632 C CA . ASN A 1 366 ? 13.741 -33.340 -9.127 1.00 12.56 374 ASN A CA 1
ATOM 2633 C C . ASN A 1 366 ? 12.547 -32.450 -9.340 1.00 12.90 374 ASN A C 1
ATOM 2634 O O . ASN A 1 366 ? 11.584 -32.489 -8.537 1.00 12.44 374 ASN A O 1
ATOM 2639 N N . TYR A 1 367 ? 12.538 -31.637 -10.388 1.00 11.40 375 TYR A N 1
ATOM 2640 C CA . TYR A 1 367 ? 11.463 -30.721 -10.683 1.00 11.75 375 TYR A CA 1
ATOM 2641 C C . TYR A 1 367 ? 11.381 -29.604 -9.646 1.00 12.04 375 TYR A C 1
ATOM 2642 O O . TYR A 1 367 ? 10.356 -28.945 -9.487 1.00 13.19 375 TYR A O 1
ATOM 2651 N N . GLN A 1 368 ? 12.565 -29.215 -9.140 1.00 11.13 376 GLN A N 1
ATOM 2652 C CA . GLN A 1 368 ? 12.650 -28.106 -8.199 1.00 9.82 376 GLN A CA 1
ATOM 2653 C C . GLN A 1 368 ? 12.673 -26.747 -8.864 1.00 11.81 376 GLN A C 1
ATOM 2654 O O . GLN A 1 368 ? 12.527 -25.718 -8.182 1.00 10.88 376 GLN A O 1
ATOM 2660 N N . LEU A 1 369 ? 12.907 -26.688 -10.181 1.00 9.59 377 LEU A N 1
ATOM 2661 C CA . LEU A 1 369 ? 13.060 -25.423 -10.867 1.00 11.16 377 LEU A CA 1
ATOM 2662 C C . LEU A 1 369 ? 11.753 -24.739 -11.187 1.00 10.96 377 LEU A C 1
ATOM 2663 O O . LEU A 1 369 ? 11.730 -23.528 -11.437 1.00 10.67 377 LEU A O 1
ATOM 2668 N N . GLY A 1 370 ? 10.646 -25.479 -11.209 1.00 9.14 378 GLY A N 1
ATOM 2669 C CA . GLY A 1 370 ? 9.339 -24.901 -11.461 1.00 12.21 378 GLY A CA 1
ATOM 2670 C C . GLY A 1 370 ? 9.156 -24.531 -12.926 1.00 13.82 378 GLY A C 1
ATOM 2671 O O . GLY A 1 370 ? 8.257 -23.766 -13.265 1.00 15.24 378 GLY A O 1
ATOM 2672 N N . THR A 1 371 ? 9.989 -25.107 -13.795 1.00 14.98 379 THR A N 1
ATOM 2673 C CA . THR A 1 371 ? 9.879 -24.811 -15.225 1.00 15.63 379 THR A CA 1
ATOM 2674 C C . THR A 1 371 ? 8.757 -25.648 -15.842 1.00 17.51 379 THR A C 1
ATOM 2675 O O . THR A 1 371 ? 8.281 -25.343 -16.929 1.00 17.72 379 THR A O 1
ATOM 2679 N N . GLY A 1 372 ? 8.476 -26.784 -15.203 1.00 17.89 380 GLY A N 1
ATOM 2680 C CA . GLY A 1 372 ? 7.543 -27.760 -15.776 1.00 17.78 380 GLY A CA 1
ATOM 2681 C C . GLY A 1 372 ? 8.333 -28.908 -16.402 1.00 18.42 380 GLY A C 1
ATOM 2682 O O . GLY A 1 372 ? 7.774 -29.924 -16.811 1.00 19.38 380 GLY A O 1
ATOM 2683 N N . GLN A 1 373 ? 9.653 -28.753 -16.456 1.00 19.50 381 GLN A N 1
ATOM 2684 C CA . GLN A 1 373 ? 10.561 -29.703 -17.036 1.00 19.75 381 GLN A CA 1
ATOM 2685 C C . GLN A 1 373 ? 11.665 -30.112 -16.052 1.00 18.42 381 GLN A C 1
ATOM 2686 O O . GLN A 1 373 ? 11.735 -29.589 -14.936 1.00 17.30 381 GLN A O 1
ATOM 2692 N N . ASP A 1 374 ? 12.407 -31.152 -16.412 1.00 16.75 382 ASP A N 1
ATOM 2693 C CA . ASP A 1 374 ? 13.438 -31.694 -15.546 1.00 16.90 382 ASP A CA 1
ATOM 2694 C C . ASP A 1 374 ? 14.837 -31.427 -16.089 1.00 16.95 382 ASP A C 1
ATOM 2695 O O . ASP A 1 374 ? 15.805 -32.038 -15.624 1.00 17.76 382 ASP A O 1
ATOM 2700 N N . GLU A 1 375 ? 14.951 -30.490 -17.019 1.00 17.70 383 GLU A N 1
ATOM 2701 C CA . GLU A 1 375 ? 16.255 -30.116 -17.564 1.00 18.09 383 GLU A CA 1
ATOM 2702 C C . GLU A 1 375 ? 16.966 -29.139 -16.608 1.00 15.11 383 GLU A C 1
ATOM 2703 O O . GLU A 1 375 ? 16.310 -28.303 -15.998 1.00 15.65 383 GLU A O 1
ATOM 2709 N N . ASP A 1 376 ? 18.282 -29.220 -16.565 1.00 13.64 384 ASP A N 1
ATOM 2710 C CA . ASP A 1 376 ? 19.084 -28.249 -15.808 1.00 12.02 384 ASP A CA 1
ATOM 2711 C C . ASP A 1 376 ? 18.936 -26.852 -16.389 1.00 11.49 384 ASP A C 1
ATOM 2712 O O . ASP A 1 376 ? 18.747 -26.686 -17.616 1.00 10.79 384 ASP A O 1
ATOM 2717 N N . ALA A 1 377 ? 19.038 -25.838 -15.549 1.00 9.25 385 ALA A N 1
ATOM 2718 C CA . ALA A 1 377 ? 19.044 -24.444 -15.998 1.00 9.09 385 ALA A CA 1
ATOM 2719 C C . ALA A 1 377 ? 20.362 -23.777 -15.604 1.00 10.30 385 ALA A C 1
ATOM 2720 O O . ALA A 1 377 ? 20.650 -23.663 -14.411 1.00 10.10 385 ALA A O 1
ATOM 2722 N N . TRP A 1 378 ? 21.222 -23.478 -16.585 1.00 8.91 386 TRP A N 1
ATOM 2723 C CA . TRP A 1 378 ? 22.526 -22.903 -16.274 1.00 9.66 386 TRP A CA 1
ATOM 2724 C C . TRP A 1 378 ? 22.469 -21.408 -16.028 1.00 10.78 386 TRP A C 1
ATOM 2725 O O . TRP A 1 378 ? 23.488 -20.830 -15.610 1.00 11.61 386 TRP A O 1
ATOM 2736 N N . SER A 1 379 ? 21.353 -20.760 -16.303 1.00 10.94 387 SER A N 1
ATOM 2737 C CA . SER A 1 379 ? 21.099 -19.358 -15.978 1.00 10.61 387 SER A CA 1
ATOM 2738 C C . SER A 1 379 ? 19.747 -19.274 -15.229 1.00 9.83 387 SER A C 1
ATOM 2739 O O . SER A 1 379 ? 18.907 -20.139 -15.471 1.00 8.38 387 SER A O 1
ATOM 2742 N N . PRO A 1 380 ? 19.491 -18.187 -14.542 1.00 10.51 388 PRO A N 1
ATOM 2743 C CA . PRO A 1 380 ? 18.257 -18.056 -13.758 1.00 8.81 388 PRO A CA 1
ATOM 2744 C C . PRO A 1 380 ? 17.020 -18.060 -14.637 1.00 10.89 388 PRO A C 1
ATOM 2745 O O . PRO A 1 380 ? 16.987 -17.426 -15.695 1.00 11.06 388 PRO A O 1
ATOM 2749 N N . VAL A 1 381 ? 16.026 -18.870 -14.279 1.00 9.74 389 VAL A N 1
ATOM 2750 C CA . VAL A 1 381 ? 14.752 -18.901 -14.978 1.00 11.92 389 VAL A CA 1
ATOM 2751 C C . VAL A 1 381 ? 13.640 -18.469 -14.019 1.00 12.53 389 VAL A C 1
ATOM 2752 O O . VAL A 1 381 ? 13.587 -18.970 -12.889 1.00 12.68 389 VAL A O 1
ATOM 2756 N N . GLU A 1 382 ? 12.810 -17.529 -14.446 1.00 10.91 390 GLU A N 1
ATOM 2757 C CA . GLU A 1 382 ? 11.727 -17.061 -13.586 1.00 11.01 390 GLU A CA 1
ATOM 2758 C C . GLU A 1 382 ? 10.668 -18.137 -13.398 1.00 13.70 390 GLU A C 1
ATOM 2759 O O . GLU A 1 382 ? 10.189 -18.717 -14.373 1.00 13.96 390 GLU A O 1
ATOM 2765 N N . MET A 1 383 ? 10.324 -18.427 -12.143 1.00 14.64 391 MET A N 1
ATOM 2766 C CA . MET A 1 383 ? 9.290 -19.420 -11.860 1.00 16.60 391 MET A CA 1
ATOM 2767 C C . MET A 1 383 ? 7.906 -18.834 -12.106 1.00 16.48 391 MET A C 1
ATOM 2768 O O . MET A 1 383 ? 7.623 -17.696 -11.725 1.00 16.30 391 MET A O 1
ATOM 2773 N N . MET A 1 384 ? 7.130 -19.492 -12.971 1.00 17.86 392 MET A N 1
ATOM 2774 C CA . MET A 1 384 ? 5.751 -19.045 -13.223 1.00 21.53 392 MET A CA 1
ATOM 2775 C C . MET A 1 384 ? 4.776 -20.159 -12.879 1.00 21.64 392 MET A C 1
ATOM 2776 O O . MET A 1 384 ? 5.093 -21.013 -12.040 1.00 21.57 392 MET A O 1
ATOM 2781 N N . GLY A 1 385 ? 3.574 -20.134 -13.443 1.00 21.12 393 GLY A N 1
ATOM 2782 C CA . GLY A 1 385 ? 2.567 -21.147 -13.130 1.00 19.44 393 GLY A CA 1
ATOM 2783 C C . GLY A 1 385 ? 1.323 -20.489 -12.532 1.00 19.65 393 GLY A C 1
ATOM 2784 O O . GLY A 1 385 ? 1.362 -19.317 -12.144 1.00 18.54 393 GLY A O 1
ATOM 2785 N N . LYS A 1 386 ? 0.276 -21.281 -12.315 1.00 19.47 394 LYS A N 1
ATOM 2786 C CA . LYS A 1 386 ? -0.984 -20.762 -11.826 1.00 21.92 394 LYS A CA 1
ATOM 2787 C C . LYS A 1 386 ? -0.912 -20.199 -10.424 1.00 19.45 394 LYS A C 1
ATOM 2788 O O . LYS A 1 386 ? -1.517 -19.150 -10.148 1.00 17.85 394 LYS A O 1
ATOM 2794 N N . GLN A 1 387 ? -0.182 -20.852 -9.520 1.00 18.20 395 GLN A N 1
ATOM 2795 C CA . GLN A 1 387 ? -0.147 -20.407 -8.129 1.00 19.32 395 GLN A CA 1
ATOM 2796 C C . GLN A 1 387 ? 0.718 -19.207 -7.874 1.00 18.94 395 GLN A C 1
ATOM 2797 O O . GLN A 1 387 ? 0.650 -18.619 -6.768 1.00 19.07 395 GLN A O 1
ATOM 2803 N N . LEU A 1 388 ? 1.543 -18.777 -8.826 1.00 18.98 396 LEU A N 1
ATOM 2804 C CA . LEU A 1 388 ? 2.356 -17.581 -8.651 1.00 19.83 396 LEU A CA 1
ATOM 2805 C C . LEU A 1 388 ? 1.755 -16.390 -9.390 1.00 22.94 396 LEU A C 1
ATOM 2806 O O . LEU A 1 388 ? 2.134 -15.238 -9.163 1.00 21.76 396 LEU A O 1
ATOM 2811 N N . GLU A 1 389 ? 0.780 -16.680 -10.251 1.00 24.80 397 GLU A N 1
ATOM 2812 C CA . GLU A 1 389 ? 0.035 -15.633 -10.937 1.00 28.46 397 GLU A CA 1
ATOM 2813 C C . GLU A 1 389 ? -0.643 -14.706 -9.942 1.00 28.51 397 GLU A C 1
ATOM 2814 O O . GLU A 1 389 ? -1.376 -15.143 -9.049 1.00 27.85 397 GLU A O 1
ATOM 2820 N N . ASN A 1 390 ? -0.412 -13.403 -10.092 1.00 29.07 398 ASN A N 1
ATOM 2821 C CA . ASN A 1 390 ? -1.055 -12.396 -9.270 1.00 29.85 398 ASN A CA 1
ATOM 2822 C C . ASN A 1 390 ? -0.687 -12.515 -7.801 1.00 27.26 398 ASN A C 1
ATOM 2823 O O . ASN A 1 390 ? -1.470 -12.142 -6.921 1.00 26.39 398 ASN A O 1
ATOM 2828 N N . ARG A 1 391 ? 0.484 -13.077 -7.531 1.00 23.95 399 ARG A N 1
ATOM 2829 C CA . ARG A 1 391 ? 0.976 -13.238 -6.170 1.00 20.05 399 ARG A CA 1
ATOM 2830 C C . ARG A 1 391 ? 2.424 -12.763 -6.075 1.00 18.01 399 ARG A C 1
ATOM 2831 O O . ARG A 1 391 ? 3.168 -12.850 -7.048 1.00 17.39 399 ARG A O 1
ATOM 2839 N N . VAL A 1 392 ? 2.811 -12.297 -4.902 1.00 17.25 400 VAL A N 1
ATOM 2840 C CA . VAL A 1 392 ? 4.177 -11.845 -4.656 1.00 17.19 400 VAL A CA 1
ATOM 2841 C C . VAL A 1 392 ? 4.902 -12.868 -3.782 1.00 15.79 400 VAL A C 1
ATOM 2842 O O . VAL A 1 392 ? 4.346 -13.324 -2.783 1.00 16.40 400 VAL A O 1
ATOM 2846 N N . VAL A 1 393 ? 6.111 -13.248 -4.175 1.00 12.40 401 VAL A N 1
ATOM 2847 C CA . VAL A 1 393 ? 6.875 -14.220 -3.395 1.00 10.42 401 VAL A CA 1
ATOM 2848 C C . VAL A 1 393 ? 7.542 -13.533 -2.206 1.00 9.46 401 VAL A C 1
ATOM 2849 O O . VAL A 1 393 ? 8.159 -12.472 -2.354 1.00 9.77 401 VAL A O 1
ATOM 2853 N N . LEU A 1 394 ? 7.334 -14.079 -1.009 1.00 8.20 402 LEU A N 1
ATOM 2854 C CA . LEU A 1 394 ? 7.957 -13.580 0.198 1.00 8.22 402 LEU A CA 1
ATOM 2855 C C . LEU A 1 394 ? 9.240 -14.308 0.548 1.00 8.44 402 LEU A C 1
ATOM 2856 O O . LEU A 1 394 ? 10.191 -13.685 1.067 1.00 10.33 402 LEU A O 1
ATOM 2861 N N . SER A 1 395 ? 9.330 -15.589 0.222 1.00 7.80 403 SER A N 1
ATOM 2862 C CA . SER A 1 395 ? 10.491 -16.394 0.482 1.00 5.60 403 SER A CA 1
ATOM 2863 C C . SER A 1 395 ? 10.508 -17.686 -0.345 1.00 7.48 403 SER A C 1
ATOM 2864 O O . SER A 1 395 ? 9.498 -18.170 -0.841 1.00 7.21 403 SER A O 1
ATOM 2867 N N . VAL A 1 396 ? 11.714 -18.238 -0.467 1.00 7.73 404 VAL A N 1
ATOM 2868 C CA . VAL A 1 396 ? 11.911 -19.562 -1.045 1.00 5.65 404 VAL A CA 1
ATOM 2869 C C . VAL A 1 396 ? 12.941 -20.317 -0.216 1.00 6.79 404 VAL A C 1
ATOM 2870 O O . VAL A 1 396 ? 13.846 -19.710 0.377 1.00 5.38 404 VAL A O 1
ATOM 2874 N N . SER A 1 397 ? 12.718 -21.612 -0.058 1.00 6.78 405 SER A N 1
ATOM 2875 C CA . SER A 1 397 ? 13.638 -22.469 0.709 1.00 7.22 405 SER A CA 1
ATOM 2876 C C . SER A 1 397 ? 13.627 -23.850 0.038 1.00 6.75 405 SER A C 1
ATOM 2877 O O . SER A 1 397 ? 12.615 -24.141 -0.614 1.00 7.47 405 SER A O 1
ATOM 2880 N N . SER A 1 398 ? 14.735 -24.557 0.029 1.00 7.04 406 SER A N 1
ATOM 2881 C CA . SER A 1 398 ? 14.801 -25.788 -0.794 1.00 6.18 406 SER A CA 1
ATOM 2882 C C . SER A 1 398 ? 15.601 -26.854 -0.103 1.00 6.25 406 SER A C 1
ATOM 2883 O O . SER A 1 398 ? 16.547 -26.560 0.636 1.00 6.55 406 SER A O 1
ATOM 2886 N N . GLY A 1 399 ? 15.232 -28.121 -0.281 1.00 6.80 407 GLY A N 1
ATOM 2887 C CA . GLY A 1 399 ? 15.909 -29.227 0.375 1.00 6.33 407 GLY A CA 1
ATOM 2888 C C . GLY A 1 399 ? 16.551 -30.160 -0.657 1.00 9.03 407 GLY A C 1
ATOM 2889 O O . GLY A 1 399 ? 17.034 -29.704 -1.696 1.00 7.62 407 GLY A O 1
ATOM 2890 N N . GLY A 1 400 ? 16.492 -31.456 -0.385 1.00 9.08 408 GLY A N 1
ATOM 2891 C CA . GLY A 1 400 ? 17.163 -32.437 -1.247 1.00 7.92 408 GLY A CA 1
ATOM 2892 C C . GLY A 1 400 ? 16.480 -32.508 -2.605 1.00 7.85 408 GLY A C 1
ATOM 2893 O O . GLY A 1 400 ? 17.141 -32.477 -3.644 1.00 9.50 408 GLY A O 1
ATOM 2894 N N . GLN A 1 401 ? 15.159 -32.705 -2.595 1.00 8.91 409 GLN A N 1
ATOM 2895 C CA . GLN A 1 401 ? 14.411 -32.949 -3.813 1.00 8.96 409 GLN A CA 1
ATOM 2896 C C . GLN A 1 401 ? 13.140 -32.141 -3.927 1.00 9.08 409 GLN A C 1
ATOM 2897 O O . GLN A 1 401 ? 12.401 -32.314 -4.913 1.00 9.55 409 GLN A O 1
ATOM 2903 N N . HIS A 1 402 ? 12.875 -31.203 -3.014 1.00 8.68 410 HIS A N 1
ATOM 2904 C CA . HIS A 1 402 ? 11.695 -30.370 -3.043 1.00 7.56 410 HIS A CA 1
ATOM 2905 C C . HIS A 1 402 ? 12.028 -28.897 -2.775 1.00 6.48 410 HIS A C 1
ATOM 2906 O O . HIS A 1 402 ? 13.112 -28.594 -2.263 1.00 7.30 410 HIS A O 1
ATOM 2913 N N . THR A 1 403 ? 11.067 -28.028 -2.985 1.00 5.02 411 THR A N 1
ATOM 2914 C CA . THR A 1 403 ? 11.233 -26.582 -2.756 1.00 5.97 411 THR A CA 1
ATOM 2915 C C . THR A 1 403 ? 9.938 -26.016 -2.174 1.00 7.52 411 THR A C 1
ATOM 2916 O O . THR A 1 403 ? 8.867 -26.564 -2.422 1.00 7.49 411 THR A O 1
ATOM 2920 N N . VAL A 1 404 ? 10.061 -25.072 -1.255 1.00 7.35 412 VAL A N 1
ATOM 2921 C CA . VAL A 1 404 ? 8.935 -24.488 -0.551 1.00 8.77 412 VAL A CA 1
ATOM 2922 C C . VAL A 1 404 ? 8.938 -22.966 -0.747 1.00 7.94 412 VAL A C 1
ATOM 2923 O O . VAL A 1 404 ? 9.964 -22.316 -0.525 1.00 7.60 412 VAL A O 1
ATOM 2927 N N . LEU A 1 405 ? 7.813 -22.425 -1.165 1.00 7.25 413 LEU A N 1
ATOM 2928 C CA . LEU A 1 405 ? 7.640 -21.000 -1.364 1.00 7.23 413 LEU A CA 1
ATOM 2929 C C . LEU A 1 405 ? 6.592 -20.456 -0.369 1.00 8.53 413 LEU A C 1
ATOM 2930 O O . LEU A 1 405 ? 5.622 -21.136 -0.055 1.00 8.81 413 LEU A O 1
ATOM 2935 N N . LEU A 1 406 ? 6.805 -19.224 0.054 1.00 8.91 414 LEU A N 1
ATOM 2936 C CA . LEU A 1 406 ? 5.804 -18.477 0.807 1.00 8.56 414 LEU A CA 1
ATOM 2937 C C . LEU A 1 406 ? 5.395 -17.261 -0.030 1.00 9.61 414 LEU A C 1
ATOM 2938 O O . LEU A 1 406 ? 6.265 -16.507 -0.490 1.00 8.03 414 LEU A O 1
ATOM 2943 N N . VAL A 1 407 ? 4.110 -17.158 -0.348 1.00 9.91 415 VAL A N 1
ATOM 2944 C CA . VAL A 1 407 ? 3.625 -16.108 -1.234 1.00 9.76 415 VAL A CA 1
ATOM 2945 C C . VAL A 1 407 ? 2.424 -15.381 -0.620 1.00 11.43 415 VAL A C 1
ATOM 2946 O O . VAL A 1 407 ? 1.833 -15.841 0.338 1.00 9.84 415 VAL A O 1
ATOM 2950 N N . LYS A 1 408 ? 2.098 -14.236 -1.204 1.00 15.50 416 LYS A N 1
ATOM 2951 C CA . LYS A 1 408 ? 0.946 -13.435 -0.727 1.00 17.49 416 LYS A CA 1
ATOM 2952 C C . LYS A 1 408 ? 0.182 -12.928 -1.953 1.00 20.41 416 LYS A C 1
ATOM 2953 O O . LYS A 1 408 ? 0.781 -12.767 -3.021 1.00 18.87 416 LYS A O 1
ATOM 2959 N N . ASP A 1 409 ? -1.110 -12.668 -1.806 1.00 24.13 417 ASP A N 1
ATOM 2960 C CA . ASP A 1 409 ? -1.885 -12.140 -2.938 1.00 30.75 417 ASP A CA 1
ATOM 2961 C C . ASP A 1 409 ? -1.422 -10.730 -3.285 1.00 35.43 417 ASP A C 1
ATOM 2962 O O . ASP A 1 409 ? -1.060 -9.957 -2.398 1.00 33.95 417 ASP A O 1
ATOM 2967 N N . LYS A 1 410 ? -1.319 -10.461 -4.590 1.00 41.43 418 LYS A N 1
ATOM 2968 C CA . LYS A 1 410 ? -0.849 -9.134 -5.024 1.00 48.19 418 LYS A CA 1
ATOM 2969 C C . LYS A 1 410 ? -1.629 -8.058 -4.286 1.00 52.98 418 LYS A C 1
ATOM 2970 O O . LYS A 1 410 ? -2.860 -8.126 -4.174 1.00 52.80 418 LYS A O 1
ATOM 2976 N N . GLU A 1 411 ? -0.935 -7.076 -3.736 1.00 59.08 419 GLU A N 1
ATOM 2977 C CA . GLU A 1 411 ? -1.457 -6.175 -2.735 1.00 65.07 419 GLU A CA 1
ATOM 2978 C C . GLU A 1 411 ? -2.397 -5.115 -3.260 1.00 68.51 419 GLU A C 1
ATOM 2979 O O . GLU A 1 411 ? -2.296 -3.929 -2.909 1.00 69.55 419 GLU A O 1
ATOM 2985 N N . GLN A 1 412 ? -3.381 -5.514 -4.051 1.00 71.83 420 GLN A N 1
ATOM 2986 C CA . GLN A 1 412 ? -4.421 -4.634 -4.559 1.00 75.09 420 GLN A CA 1
ATOM 2987 C C . GLN A 1 412 ? -5.785 -5.131 -4.073 1.00 77.14 420 GLN A C 1
ATOM 2988 O O . GLN A 1 412 ? -6.090 -6.320 -4.198 1.00 78.02 420 GLN A O 1
ATOM 2994 N N . SER A 1 413 ? -6.512 -4.272 -3.374 1.00 79.02 421 SER A N 1
ATOM 2995 C CA . SER A 1 413 ? -7.761 -4.664 -2.728 1.00 80.46 421 SER A CA 1
ATOM 2996 C C . SER A 1 413 ? -7.516 -5.722 -1.657 1.00 81.67 421 SER A C 1
ATOM 2997 O O . SER A 1 413 ? -8.399 -6.579 -1.437 1.00 82.18 421 SER A O 1
ATOM 3001 N N . LYS B 1 13 ? 12.663 35.287 -6.940 1.00 65.53 21 LYS B N 1
ATOM 3002 C CA . LYS B 1 13 ? 12.336 35.231 -5.487 1.00 64.90 21 LYS B CA 1
ATOM 3003 C C . LYS B 1 13 ? 12.169 33.773 -5.041 1.00 63.38 21 LYS B C 1
ATOM 3004 O O . LYS B 1 13 ? 12.445 32.836 -5.805 1.00 64.16 21 LYS B O 1
ATOM 3010 N N . LYS B 1 14 ? 11.733 33.668 -3.807 1.00 60.63 22 LYS B N 1
ATOM 3011 C CA . LYS B 1 14 ? 11.452 32.399 -3.117 1.00 56.58 22 LYS B CA 1
ATOM 3012 C C . LYS B 1 14 ? 12.235 31.201 -3.679 1.00 52.58 22 LYS B C 1
ATOM 3013 O O . LYS B 1 14 ? 11.730 30.446 -4.524 1.00 51.65 22 LYS B O 1
ATOM 3019 N N . VAL B 1 15 ? 13.454 31.051 -3.189 1.00 47.67 23 VAL B N 1
ATOM 3020 C CA . VAL B 1 15 ? 14.293 29.880 -3.502 1.00 42.67 23 VAL B CA 1
ATOM 3021 C C . VAL B 1 15 ? 14.270 28.983 -2.272 1.00 38.70 23 VAL B C 1
ATOM 3022 O O . VAL B 1 15 ? 14.893 29.290 -1.248 1.00 38.27 23 VAL B O 1
ATOM 3026 N N . LYS B 1 16 ? 13.537 27.904 -2.395 1.00 34.54 24 LYS B N 1
ATOM 3027 C CA . LYS B 1 16 ? 13.340 26.967 -1.287 1.00 31.00 24 LYS B CA 1
ATOM 3028 C C . LYS B 1 16 ? 14.500 25.989 -1.147 1.00 28.97 24 LYS B C 1
ATOM 3029 O O . LYS B 1 16 ? 15.307 25.813 -2.071 1.00 28.92 24 LYS B O 1
ATOM 3035 N N . VAL B 1 17 ? 14.534 25.388 0.027 1.00 25.08 25 VAL B N 1
ATOM 3036 C CA . VAL B 1 17 ? 15.511 24.353 0.356 1.00 21.93 25 VAL B CA 1
ATOM 3037 C C . VAL B 1 17 ? 14.772 23.065 0.795 1.00 19.74 25 VAL B C 1
ATOM 3038 O O . VAL B 1 17 ? 13.678 23.127 1.318 1.00 19.52 25 VAL B O 1
ATOM 3042 N N . SER B 1 18 ? 15.442 21.955 0.625 1.00 17.16 26 SER B N 1
ATOM 3043 C CA . SER B 1 18 ? 14.957 20.670 1.101 1.00 14.79 26 SER B CA 1
ATOM 3044 C C . SER B 1 18 ? 16.147 19.938 1.719 1.00 11.54 26 SER B C 1
ATOM 3045 O O . SER B 1 18 ? 17.252 20.486 1.676 1.00 13.42 26 SER B O 1
ATOM 3048 N N . HIS B 1 19 ? 15.925 18.785 2.312 1.00 9.26 27 HIS B N 1
ATOM 3049 C CA . HIS B 1 19 ? 17.005 17.984 2.854 1.00 10.51 27 HIS B CA 1
ATOM 3050 C C . HIS B 1 19 ? 16.470 16.579 3.149 1.00 11.09 27 HIS B C 1
ATOM 3051 O O . HIS B 1 19 ? 15.270 16.421 3.396 1.00 11.13 27 HIS B O 1
ATOM 3058 N N . ARG B 1 20 ? 17.348 15.590 3.132 1.00 7.77 28 ARG B N 1
ATOM 3059 C CA . ARG B 1 20 ? 16.855 14.222 3.344 1.00 9.47 28 ARG B CA 1
ATOM 3060 C C . ARG B 1 20 ? 16.381 14.007 4.770 1.00 10.59 28 ARG B C 1
ATOM 3061 O O . ARG B 1 20 ? 15.601 13.080 5.011 1.00 10.15 28 ARG B O 1
ATOM 3069 N N . SER B 1 21 ? 16.763 14.878 5.705 1.00 9.45 29 SER B N 1
ATOM 3070 C CA . SER B 1 21 ? 16.331 14.776 7.079 1.00 7.66 29 SER B CA 1
ATOM 3071 C C . SER B 1 21 ? 14.931 15.320 7.309 1.00 7.51 29 SER B C 1
ATOM 3072 O O . SER B 1 21 ? 14.377 15.052 8.383 1.00 9.47 29 SER B O 1
ATOM 3075 N N . HIS B 1 22 ? 14.386 16.083 6.377 1.00 6.18 30 HIS B N 1
ATOM 3076 C CA . HIS B 1 22 ? 13.065 16.695 6.588 1.00 7.55 30 HIS B CA 1
ATOM 3077 C C . HIS B 1 22 ? 11.968 15.627 6.560 1.00 9.52 30 HIS B C 1
ATOM 3078 O O . HIS B 1 22 ? 11.980 14.759 5.674 1.00 9.74 30 HIS B O 1
ATOM 3085 N N . SER B 1 23 ? 10.968 15.802 7.399 1.00 9.56 31 SER B N 1
ATOM 3086 C CA . SER B 1 23 ? 9.854 14.851 7.509 1.00 11.10 31 SER B CA 1
ATOM 3087 C C . SER B 1 23 ? 8.613 15.380 6.800 1.00 11.47 31 SER B C 1
ATOM 3088 O O . SER B 1 23 ? 8.352 16.579 6.789 1.00 10.52 31 SER B O 1
ATOM 3091 N N . THR B 1 24 ? 7.906 14.489 6.065 1.00 11.62 32 THR B N 1
ATOM 3092 C CA . THR B 1 24 ? 6.775 14.945 5.273 1.00 14.30 32 THR B CA 1
ATOM 3093 C C . THR B 1 24 ? 5.527 14.087 5.404 1.00 13.32 32 THR B C 1
ATOM 3094 O O . THR B 1 24 ? 4.514 14.449 4.792 1.00 14.24 32 THR B O 1
ATOM 3098 N N . GLU B 1 25 ? 5.582 12.958 6.089 1.00 13.67 33 GLU B N 1
ATOM 3099 C CA . GLU B 1 25 ? 4.385 12.100 6.186 1.00 14.97 33 GLU B CA 1
ATOM 3100 C C . GLU B 1 25 ? 3.459 12.567 7.293 1.00 12.43 33 GLU B C 1
ATOM 3101 O O . GLU B 1 25 ? 3.830 12.543 8.474 1.00 12.16 33 GLU B O 1
ATOM 3107 N N . PRO B 1 26 ? 2.222 12.901 6.957 1.00 13.03 34 PRO B N 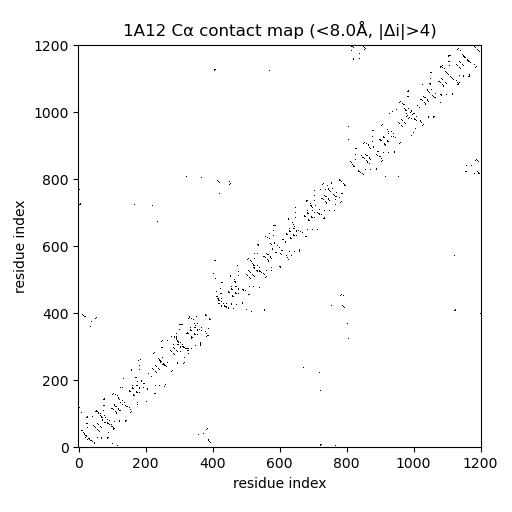1
ATOM 3108 C CA . PRO B 1 26 ? 1.230 13.359 7.905 1.00 13.63 34 PRO B CA 1
ATOM 3109 C C . PRO B 1 26 ? 0.829 12.332 8.932 1.00 12.31 34 PRO B C 1
ATOM 3110 O O . PRO B 1 26 ? 0.598 11.149 8.626 1.00 12.52 34 PRO B O 1
ATOM 3114 N N . GLY B 1 27 ? 0.678 12.763 10.197 1.00 10.51 35 GLY B N 1
ATOM 3115 C CA . GLY B 1 27 ? 0.363 11.851 11.273 1.00 9.72 35 GLY B CA 1
ATOM 3116 C C . GLY B 1 27 ? -0.347 12.506 12.450 1.00 9.10 35 GLY B C 1
ATOM 3117 O O . GLY B 1 27 ? -0.707 13.674 12.394 1.00 11.82 35 GLY B O 1
ATOM 3118 N N . LEU B 1 28 ? -0.557 11.723 13.493 1.00 9.07 36 LEU B N 1
ATOM 3119 C CA . LEU B 1 28 ? -1.187 12.192 14.731 1.00 11.26 36 LEU B CA 1
ATOM 3120 C C . LEU B 1 28 ? -0.124 12.130 15.861 1.00 10.53 36 LEU B C 1
ATOM 3121 O O . LEU B 1 28 ? 0.688 11.219 15.863 1.00 9.06 36 LEU B O 1
ATOM 3126 N N . VAL B 1 29 ? -0.274 13.003 16.836 1.00 9.29 37 VAL B N 1
ATOM 3127 C CA . VAL B 1 29 ? 0.706 13.084 17.928 1.00 9.36 37 VAL B CA 1
ATOM 3128 C C . VAL B 1 29 ? 0.174 12.369 19.160 1.00 8.53 37 VAL B C 1
ATOM 3129 O O . VAL B 1 29 ? -0.979 12.591 19.549 1.00 9.72 37 VAL B O 1
ATOM 3133 N N . LEU B 1 30 ? 0.995 11.516 19.763 1.00 7.83 38 LEU B N 1
ATOM 3134 C CA . LEU B 1 30 ? 0.686 10.873 21.011 1.00 8.62 38 LEU B CA 1
ATOM 3135 C C . LEU B 1 30 ? 1.802 11.244 22.025 1.00 7.86 38 LEU B C 1
ATOM 3136 O O . LEU B 1 30 ? 2.973 11.207 21.656 1.00 8.32 38 LEU B O 1
ATOM 3141 N N . THR B 1 31 ? 1.424 11.445 23.266 1.00 7.07 39 THR B N 1
ATOM 3142 C CA . THR B 1 31 ? 2.429 11.722 24.308 1.00 7.72 39 THR B CA 1
ATOM 3143 C C . THR B 1 31 ? 2.268 10.784 25.504 1.00 8.78 39 THR B C 1
ATOM 3144 O O . THR B 1 31 ? 1.224 10.155 25.694 1.00 7.17 39 THR B O 1
ATOM 3148 N N . LEU B 1 32 ? 3.354 10.577 26.237 1.00 7.75 40 LEU B N 1
ATOM 3149 C CA . LEU B 1 32 ? 3.345 9.794 27.462 1.00 8.12 40 LEU B CA 1
ATOM 3150 C C . LEU B 1 32 ? 4.478 10.263 28.385 1.00 10.22 40 LEU B C 1
ATOM 3151 O O . LEU B 1 32 ? 5.339 11.041 27.954 1.00 7.97 40 LEU B O 1
ATOM 3156 N N . GLY B 1 33 ? 4.410 9.856 29.639 1.00 9.42 41 GLY B N 1
ATOM 3157 C CA . GLY B 1 33 ? 5.363 10.295 30.658 1.00 10.09 41 GLY B CA 1
ATOM 3158 C C . GLY B 1 33 ? 4.792 11.373 31.561 1.00 11.22 41 GLY B C 1
ATOM 3159 O O . GLY B 1 33 ? 3.587 11.449 31.808 1.00 11.90 41 GLY B O 1
ATOM 3160 N N . GLN B 1 34 ? 5.671 12.240 32.078 1.00 11.02 42 GLN B N 1
ATOM 3161 C CA . GLN B 1 34 ? 5.276 13.299 32.994 1.00 10.91 42 GLN B CA 1
ATOM 3162 C C . GLN B 1 34 ? 4.720 14.514 32.278 1.00 10.62 42 GLN B C 1
ATOM 3163 O O . GLN B 1 34 ? 5.177 14.889 31.197 1.00 9.47 42 GLN B O 1
ATOM 3169 N N . GLY B 1 35 ? 3.738 15.174 32.894 1.00 10.01 43 GLY B N 1
ATOM 3170 C CA . GLY B 1 35 ? 3.073 16.303 32.257 1.00 8.59 43 GLY B CA 1
ATOM 3171 C C . GLY B 1 35 ? 2.787 17.453 33.189 1.00 9.03 43 GLY B C 1
ATOM 3172 O O . GLY B 1 35 ? 1.900 18.276 32.899 1.00 9.79 43 GLY B O 1
ATOM 3173 N N . ASP B 1 36 ? 3.566 17.613 34.250 1.00 11.93 44 ASP B N 1
ATOM 3174 C CA . ASP B 1 36 ? 3.304 18.623 35.271 1.00 14.25 44 ASP B CA 1
ATOM 3175 C C . ASP B 1 36 ? 3.344 20.046 34.740 1.00 14.01 44 ASP B C 1
ATOM 3176 O O . ASP B 1 36 ? 2.702 20.948 35.322 1.00 13.48 44 ASP B O 1
ATOM 3181 N N . VAL B 1 37 ? 4.183 20.315 33.746 1.00 11.88 45 VAL B N 1
ATOM 3182 C CA . VAL B 1 37 ? 4.316 21.667 33.214 1.00 10.93 45 VAL B CA 1
ATOM 3183 C C . VAL B 1 37 ? 3.726 21.805 31.830 1.00 9.76 45 VAL B C 1
ATOM 3184 O O . VAL B 1 37 ? 3.943 22.828 31.156 1.00 11.03 45 VAL B O 1
ATOM 3188 N N . GLY B 1 38 ? 2.866 20.871 31.421 1.00 8.82 46 GLY B N 1
ATOM 3189 C CA . GLY B 1 38 ? 2.151 21.004 30.158 1.00 8.69 46 GLY B CA 1
ATOM 3190 C C . GLY B 1 38 ? 2.826 20.348 28.980 1.00 8.08 46 GLY B C 1
ATOM 3191 O O . GLY B 1 38 ? 2.286 20.436 27.857 1.00 8.31 46 GLY B O 1
ATOM 3192 N N . GLN B 1 39 ? 3.886 19.574 29.189 1.00 7.67 47 GLN B N 1
ATOM 3193 C CA . GLN B 1 39 ? 4.623 18.958 28.096 1.00 8.06 47 GLN B CA 1
ATOM 3194 C C . GLN B 1 39 ? 3.879 17.837 27.404 1.00 7.51 47 GLN B C 1
ATOM 3195 O O . GLN B 1 39 ? 4.305 17.388 26.314 1.00 7.50 47 GLN B O 1
ATOM 3201 N N . LEU B 1 40 ? 2.851 17.276 28.041 1.00 7.73 48 LEU B N 1
ATOM 3202 C CA . LEU B 1 40 ? 2.027 16.250 27.411 1.00 8.11 48 LEU B CA 1
ATOM 3203 C C . LEU B 1 40 ? 1.008 16.879 26.469 1.00 9.41 48 LEU B C 1
ATOM 3204 O O . LEU B 1 40 ? 0.523 16.238 25.529 1.00 9.43 48 LEU B O 1
ATOM 3209 N N . GLY B 1 41 ? 0.664 18.144 26.710 1.00 8.74 49 GLY B N 1
ATOM 3210 C CA . GLY B 1 41 ? -0.268 18.894 25.919 1.00 9.59 49 GLY B CA 1
ATOM 3211 C C . GLY B 1 41 ? -1.691 18.344 25.989 1.00 8.70 49 GLY B C 1
ATOM 3212 O O . GLY B 1 41 ? -2.480 18.584 25.070 1.00 10.75 49 GLY B O 1
ATOM 3213 N N . LEU B 1 42 ? -2.055 17.775 27.118 1.00 10.04 50 LEU B N 1
ATOM 3214 C CA . LEU B 1 42 ? -3.368 17.163 27.301 1.00 10.88 50 LEU B CA 1
ATOM 3215 C C . LEU B 1 42 ? -4.237 17.964 28.252 1.00 12.62 50 LEU B C 1
ATOM 3216 O O . LEU B 1 42 ? -5.222 17.455 28.808 1.00 13.73 50 LEU B O 1
ATOM 3221 N N . GLY B 1 43 ? -3.871 19.220 28.476 1.00 11.98 51 GLY B N 1
ATOM 3222 C CA . GLY B 1 43 ? -4.648 20.118 29.316 1.00 16.05 51 GLY B CA 1
ATOM 3223 C C . GLY B 1 43 ? -4.230 20.055 30.778 1.00 16.96 51 GLY B C 1
ATOM 3224 O O . GLY B 1 43 ? -3.359 19.288 31.179 1.00 15.91 51 GLY B O 1
ATOM 3225 N N . GLU B 1 44 ? -4.908 20.862 31.602 1.00 18.37 52 GLU B N 1
ATOM 3226 C CA . GLU B 1 44 ? -4.608 21.002 32.999 1.00 21.36 52 GLU B CA 1
ATOM 3227 C C . GLU B 1 44 ? -4.918 19.748 33.810 1.00 20.93 52 GLU B C 1
ATOM 3228 O O . GLU B 1 44 ? -4.515 19.664 34.977 1.00 21.72 52 GLU B O 1
ATOM 3234 N N . ASN B 1 45 ? -5.772 18.876 33.289 1.00 20.24 53 ASN B N 1
ATOM 3235 C CA . ASN B 1 45 ? -6.242 17.741 34.068 1.00 22.69 53 ASN B CA 1
ATOM 3236 C C . ASN B 1 45 ? -5.364 16.524 33.980 1.00 21.33 53 ASN B C 1
ATOM 3237 O O . ASN B 1 45 ? -5.492 15.614 34.822 1.00 23.52 53 ASN B O 1
ATOM 3242 N N . VAL B 1 46 ? -4.483 16.441 32.991 1.00 19.07 54 VAL B N 1
ATOM 3243 C CA . VAL B 1 46 ? -3.647 15.251 32.815 1.00 17.38 54 VAL B CA 1
ATOM 3244 C C . VAL B 1 46 ? -2.182 15.541 33.096 1.00 17.25 54 VAL B C 1
ATOM 3245 O O . VAL B 1 46 ? -1.469 16.098 32.278 1.00 16.55 54 VAL B O 1
ATOM 3249 N N . MET B 1 47 ? -1.725 15.142 34.286 1.00 16.17 55 MET B N 1
ATOM 3250 C CA . MET B 1 47 ? -0.382 15.432 34.741 1.00 16.68 55 MET B CA 1
ATOM 3251 C C . MET B 1 47 ? 0.591 14.286 34.489 1.00 15.94 55 MET B C 1
ATOM 3252 O O . MET B 1 47 ? 1.795 14.432 34.722 1.00 14.27 55 MET B O 1
ATOM 3257 N N . GLU B 1 48 ? 0.056 13.133 34.118 1.00 14.46 56 GLU B N 1
ATOM 3258 C CA . GLU B 1 48 ? 0.882 11.949 33.876 1.00 14.16 56 GLU B CA 1
ATOM 3259 C C . GLU B 1 48 ? 0.141 10.995 32.943 1.00 15.60 56 GLU B C 1
ATOM 3260 O O . GLU B 1 48 ? -1.080 10.865 33.041 1.00 16.81 56 GLU B O 1
ATOM 3266 N N . ARG B 1 49 ? 0.872 10.356 32.043 1.00 14.74 57 ARG B N 1
ATOM 3267 C CA . ARG B 1 49 ? 0.293 9.303 31.208 1.00 15.64 57 ARG B CA 1
ATOM 3268 C C . ARG B 1 49 ? 1.320 8.193 31.000 1.00 15.87 57 ARG B C 1
ATOM 3269 O O . ARG B 1 49 ? 2.431 8.461 30.560 1.00 15.16 57 ARG B O 1
ATOM 3277 N N . LYS B 1 50 ? 0.936 6.964 31.345 1.00 16.62 58 LYS B N 1
ATOM 3278 C CA . LYS B 1 50 ? 1.518 5.723 31.611 1.00 16.61 58 LYS B CA 1
ATOM 3279 C C . LYS B 1 50 ? 1.566 5.082 30.232 1.00 14.51 58 LYS B C 1
ATOM 3280 O O . LYS B 1 50 ? 2.467 4.288 29.940 1.00 15.43 58 LYS B O 1
ATOM 3286 N N . LYS B 1 51 ? 0.557 5.337 29.425 1.00 16.07 59 LYS B N 1
ATOM 3287 C CA . LYS B 1 51 ? 0.474 4.887 28.043 1.00 16.53 59 LYS B CA 1
ATOM 3288 C C . LYS B 1 51 ? 0.234 6.089 27.121 1.00 15.45 59 LYS B C 1
ATOM 3289 O O . LYS B 1 51 ? -0.344 7.094 27.547 1.00 13.90 59 LYS B O 1
ATOM 3295 N N . PRO B 1 52 ? 0.555 5.954 25.849 1.00 14.63 60 PRO B N 1
ATOM 3296 C CA . PRO B 1 52 ? 0.383 7.032 24.896 1.00 13.89 60 PRO B CA 1
ATOM 3297 C C . PRO B 1 52 ? -1.048 7.534 24.821 1.00 13.86 60 PRO B C 1
ATOM 3298 O O . PRO B 1 52 ? -1.998 6.746 24.758 1.00 14.52 60 PRO B O 1
ATOM 3302 N N . ALA B 1 53 ? -1.207 8.854 24.779 1.00 11.86 61 ALA B N 1
ATOM 3303 C CA . ALA B 1 53 ? -2.510 9.481 24.609 1.00 11.63 61 ALA B CA 1
ATOM 3304 C C . ALA B 1 53 ? -2.480 10.466 23.437 1.00 11.13 61 ALA B C 1
ATOM 3305 O O . ALA B 1 53 ? -1.500 11.172 23.237 1.00 10.44 61 ALA B O 1
ATOM 3307 N N . LEU B 1 54 ? -3.593 10.567 22.720 1.00 11.80 62 LEU B N 1
ATOM 3308 C CA . LEU B 1 54 ? -3.691 11.453 21.577 1.00 12.91 62 LEU B CA 1
ATOM 3309 C C . LEU B 1 54 ? -3.704 12.923 21.960 1.00 11.60 62 LEU B C 1
ATOM 3310 O O . LEU B 1 54 ? -4.456 13.349 22.843 1.00 10.80 62 LEU B O 1
ATOM 3315 N N . VAL B 1 55 ? -2.872 13.712 21.295 1.00 9.98 63 VAL B N 1
ATOM 3316 C CA . VAL B 1 55 ? -2.891 15.177 21.430 1.00 10.35 63 VAL B CA 1
ATOM 3317 C C . VAL B 1 55 ? -3.608 15.770 20.208 1.00 12.17 63 VAL B C 1
ATOM 3318 O O . VAL B 1 55 ? -3.086 15.707 19.107 1.00 12.29 63 VAL B O 1
ATOM 3322 N N . SER B 1 56 ? -4.835 16.256 20.402 1.00 14.53 64 SER B N 1
ATOM 3323 C CA . SER B 1 56 ? -5.607 16.768 19.265 1.00 16.06 64 SER B CA 1
ATOM 3324 C C . SER B 1 56 ? -5.137 18.139 18.815 1.00 14.74 64 SER B C 1
ATOM 3325 O O . SER B 1 56 ? -5.009 19.082 19.592 1.00 17.18 64 SER B O 1
ATOM 3328 N N . ILE B 1 57 ? -4.738 18.219 17.561 1.00 12.95 65 ILE B N 1
ATOM 3329 C CA . ILE B 1 57 ? -4.275 19.452 16.897 1.00 12.02 65 ILE B CA 1
ATOM 3330 C C . ILE B 1 57 ? -5.126 19.558 15.633 1.00 13.65 65 ILE B C 1
ATOM 3331 O O . ILE B 1 57 ? -5.466 18.496 15.071 1.00 13.55 65 ILE B O 1
ATOM 3336 N N . PRO B 1 58 ? -5.537 20.734 15.220 1.00 12.22 66 PRO B N 1
ATOM 3337 C CA . PRO B 1 58 ? -6.476 20.888 14.123 1.00 13.47 66 PRO B CA 1
ATOM 3338 C C . PRO B 1 58 ? -5.880 20.697 12.757 1.00 12.98 66 PRO B C 1
ATOM 3339 O O . PRO B 1 58 ? -6.372 21.295 11.766 1.00 13.82 66 PRO B O 1
ATOM 3343 N N . GLU B 1 59 ? -4.738 20.050 12.639 1.00 12.84 67 GLU B N 1
ATOM 3344 C CA . GLU B 1 59 ? -4.062 19.721 11.419 1.00 13.60 67 GLU B CA 1
ATOM 3345 C C . GLU B 1 59 ? -3.238 18.413 11.626 1.00 12.70 67 GLU B C 1
ATOM 3346 O O . GLU B 1 59 ? -2.832 18.138 12.742 1.00 12.40 67 GLU B O 1
ATOM 3352 N N . ASP B 1 60 ? -2.857 17.803 10.512 1.00 14.32 68 ASP B N 1
ATOM 3353 C CA . ASP B 1 60 ? -1.942 16.658 10.565 1.00 13.35 68 ASP B CA 1
ATOM 3354 C C . ASP B 1 60 ? -0.513 17.176 10.833 1.00 11.89 68 ASP B C 1
ATOM 3355 O O . ASP B 1 60 ? -0.207 18.306 10.486 1.00 11.16 68 ASP B O 1
ATOM 3360 N N . VAL B 1 61 ? 0.283 16.357 11.495 1.00 9.08 69 VAL B N 1
ATOM 3361 C CA . VAL B 1 61 ? 1.635 16.778 11.916 1.00 9.24 69 VAL B CA 1
ATOM 3362 C C . VAL B 1 61 ? 2.689 15.951 11.209 1.00 8.85 69 VAL B C 1
ATOM 3363 O O . VAL B 1 61 ? 2.515 14.730 11.057 1.00 11.30 69 VAL B O 1
ATOM 3367 N N . VAL B 1 62 ? 3.772 16.584 10.729 1.00 8.22 70 VAL B N 1
ATOM 3368 C CA . VAL B 1 62 ? 4.829 15.824 10.067 1.00 8.37 70 VAL B CA 1
ATOM 3369 C C . VAL B 1 62 ? 6.051 15.608 10.921 1.00 8.56 70 VAL B C 1
ATOM 3370 O O . VAL B 1 62 ? 6.902 14.746 10.618 1.00 6.88 70 VAL B O 1
ATOM 3374 N N . GLN B 1 63 ? 6.208 16.402 11.986 1.00 7.45 71 GLN B N 1
ATOM 3375 C CA . GLN B 1 63 ? 7.376 16.208 12.872 1.00 6.11 71 GLN B CA 1
ATOM 3376 C C . GLN B 1 63 ? 6.978 16.562 14.302 1.00 4.80 71 GLN B C 1
ATOM 3377 O O . GLN B 1 63 ? 6.291 17.565 14.498 1.00 6.08 71 GLN B O 1
ATOM 3383 N N . ALA B 1 64 ? 7.480 15.802 15.273 1.00 4.84 72 ALA B N 1
ATOM 3384 C CA . ALA B 1 64 ? 7.144 16.061 16.671 1.00 7.28 72 ALA B CA 1
ATOM 3385 C C . ALA B 1 64 ? 8.345 15.801 17.584 1.00 7.14 72 ALA B C 1
ATOM 3386 O O . ALA B 1 64 ? 8.882 14.689 17.603 1.00 7.00 72 ALA B O 1
ATOM 3388 N N . GLU B 1 65 ? 8.850 16.875 18.192 1.00 7.12 73 GLU B N 1
ATOM 3389 C CA . GLU B 1 65 ? 10.088 16.808 18.960 1.00 6.89 73 GLU B CA 1
ATOM 3390 C C . GLU B 1 65 ? 9.832 17.100 20.441 1.00 6.35 73 GLU B C 1
ATOM 3391 O O . GLU B 1 65 ? 9.107 18.052 20.772 1.00 6.57 73 GLU B O 1
ATOM 3397 N N . ALA B 1 66 ? 10.510 16.353 21.303 1.00 4.70 74 ALA B N 1
ATOM 3398 C CA . ALA B 1 66 ? 10.416 16.604 22.746 1.00 5.98 74 ALA B CA 1
ATOM 3399 C C . ALA B 1 66 ? 11.643 17.388 23.226 1.00 7.17 74 ALA B C 1
ATOM 3400 O O . ALA B 1 66 ? 12.771 16.924 23.046 1.00 8.22 74 ALA B O 1
ATOM 3402 N N . GLY B 1 67 ? 11.411 18.565 23.784 1.00 6.91 75 GLY B N 1
ATOM 3403 C CA . GLY B 1 67 ? 12.473 19.291 24.482 1.00 6.24 75 GLY B CA 1
ATOM 3404 C C . GLY B 1 67 ? 12.559 18.804 25.921 1.00 6.54 75 GLY B C 1
ATOM 3405 O O . GLY B 1 67 ? 11.973 17.776 26.264 1.00 7.27 75 GLY B O 1
ATOM 3406 N N . GLY B 1 68 ? 13.274 19.547 26.763 1.00 6.13 76 GLY B N 1
ATOM 3407 C CA . GLY B 1 68 ? 13.482 19.075 28.149 1.00 6.81 76 GLY B CA 1
ATOM 3408 C C . GLY B 1 68 ? 12.143 18.973 28.872 1.00 7.57 76 GLY B C 1
ATOM 3409 O O . GLY B 1 68 ? 11.849 17.945 29.497 1.00 9.07 76 GLY B O 1
ATOM 3410 N N . MET B 1 69 ? 11.371 20.047 28.807 1.00 9.16 77 MET B N 1
ATOM 3411 C CA . MET B 1 69 ? 10.073 20.118 29.489 1.00 8.67 77 MET B CA 1
ATOM 3412 C C . MET B 1 69 ? 9.014 20.716 28.575 1.00 7.70 77 MET B C 1
ATOM 3413 O O . MET B 1 69 ? 8.078 21.384 29.018 1.00 8.25 77 MET B O 1
ATOM 3418 N N . HIS B 1 70 ? 9.208 20.559 27.265 1.00 6.94 78 HIS B N 1
ATOM 3419 C CA . HIS B 1 70 ? 8.247 21.098 26.301 1.00 5.38 78 HIS B CA 1
ATOM 3420 C C . HIS B 1 70 ? 8.236 20.220 25.048 1.00 4.06 78 HIS B C 1
ATOM 3421 O O . HIS B 1 70 ? 9.034 19.292 24.935 1.00 4.92 78 HIS B O 1
ATOM 3428 N N . THR B 1 71 ? 7.279 20.477 24.185 1.00 4.89 79 THR B N 1
ATOM 3429 C CA . THR B 1 71 ? 7.060 19.686 22.974 1.00 7.07 79 THR B CA 1
ATOM 3430 C C . THR B 1 71 ? 6.744 20.598 21.808 1.00 6.61 79 THR B C 1
ATOM 3431 O O . THR B 1 71 ? 6.098 21.641 21.970 1.00 5.01 79 THR B O 1
ATOM 3435 N N . VAL B 1 72 ? 7.405 20.341 20.664 1.00 6.96 80 VAL B N 1
ATOM 3436 C CA . VAL B 1 72 ? 7.211 21.186 19.478 1.00 7.10 80 VAL B CA 1
ATOM 3437 C C . VAL B 1 72 ? 6.721 20.305 18.317 1.00 8.21 80 VAL B C 1
ATOM 3438 O O . VAL B 1 72 ? 7.375 19.294 17.998 1.00 7.34 80 VAL B O 1
ATOM 3442 N N . CYS B 1 73 ? 5.651 20.710 17.679 1.00 7.98 81 CYS B N 1
ATOM 3443 C CA . CYS B 1 73 ? 5.063 19.926 16.598 1.00 9.17 81 CYS B CA 1
ATOM 3444 C C . CYS B 1 73 ? 4.999 20.738 15.320 1.00 9.29 81 CYS B C 1
ATOM 3445 O O . CYS B 1 73 ? 4.724 21.943 15.370 1.00 9.40 81 CYS B O 1
ATOM 3448 N N . LEU B 1 74 ? 5.268 20.086 14.189 1.00 6.76 82 LEU B N 1
ATOM 3449 C CA . LEU B 1 74 ? 5.222 20.835 12.921 1.00 6.63 82 LEU B CA 1
ATOM 3450 C C . LEU B 1 74 ? 4.128 20.255 12.020 1.00 6.27 82 LEU B C 1
ATOM 3451 O O . LEU B 1 74 ? 4.124 19.057 11.804 1.00 7.41 82 LEU B O 1
ATOM 3456 N N . SER B 1 75 ? 3.193 21.109 11.612 1.00 7.13 83 SER B N 1
ATOM 3457 C CA . SER B 1 75 ? 2.072 20.631 10.791 1.00 8.05 83 SER B CA 1
ATOM 3458 C C . SER B 1 75 ? 2.511 20.416 9.357 1.00 9.50 83 SER B C 1
ATOM 3459 O O . SER B 1 75 ? 3.502 20.981 8.878 1.00 7.87 83 SER B O 1
ATOM 3462 N N . LYS B 1 76 ? 1.625 19.757 8.589 1.00 12.41 84 LYS B N 1
ATOM 3463 C CA . LYS B 1 76 ? 1.926 19.491 7.187 1.00 13.73 84 LYS B CA 1
ATOM 3464 C C . LYS B 1 76 ? 2.002 20.758 6.377 1.00 11.95 84 LYS B C 1
ATOM 3465 O O . LYS B 1 76 ? 2.800 20.846 5.435 1.00 14.42 84 LYS B O 1
ATOM 3471 N N . SER B 1 77 ? 1.260 21.811 6.757 1.00 11.71 85 SER B N 1
ATOM 3472 C CA . SER B 1 77 ? 1.278 23.064 6.043 1.00 11.40 85 SER B CA 1
ATOM 3473 C C . SER B 1 77 ? 2.370 24.019 6.473 1.00 11.52 85 SER B C 1
ATOM 3474 O O . SER B 1 77 ? 2.459 25.142 5.933 1.00 13.25 85 SER B O 1
ATOM 3477 N N . GLY B 1 78 ? 3.169 23.650 7.463 1.00 10.87 86 GLY B N 1
ATOM 3478 C CA . GLY B 1 78 ? 4.298 24.458 7.871 1.00 9.50 86 GLY B CA 1
ATOM 3479 C C . GLY B 1 78 ? 4.013 25.301 9.104 1.00 10.59 86 GLY B C 1
ATOM 3480 O O . GLY B 1 78 ? 4.809 26.207 9.389 1.00 10.90 86 GLY B O 1
ATOM 3481 N N . GLN B 1 79 ? 3.006 24.921 9.876 1.00 8.54 87 GLN B N 1
ATOM 3482 C CA . GLN B 1 79 ? 2.660 25.634 11.098 1.00 8.22 87 GLN B CA 1
ATOM 3483 C C . GLN B 1 79 ? 3.219 24.943 12.341 1.00 7.38 87 GLN B C 1
ATOM 3484 O O . GLN B 1 79 ? 3.034 23.755 12.549 1.00 7.41 87 GLN B O 1
ATOM 3490 N N . VAL B 1 80 ? 3.948 25.735 13.152 1.00 5.95 88 VAL B N 1
ATOM 3491 C CA . VAL B 1 80 ? 4.525 25.187 14.379 1.00 6.56 88 VAL B CA 1
ATOM 3492 C C . VAL B 1 80 ? 3.566 25.315 15.557 1.00 7.16 88 VAL B C 1
ATOM 3493 O O . VAL B 1 80 ? 2.943 26.355 15.750 1.00 7.71 88 VAL B O 1
ATOM 3497 N N . TYR B 1 81 ? 3.450 24.242 16.329 1.00 7.47 89 TYR B N 1
ATOM 3498 C CA . TYR B 1 81 ? 2.625 24.226 17.538 1.00 6.15 89 TYR B CA 1
ATOM 3499 C C . TYR B 1 81 ? 3.544 23.856 18.718 1.00 8.92 89 TYR B C 1
ATOM 3500 O O . TYR B 1 81 ? 4.483 23.099 18.521 1.00 9.74 89 TYR B O 1
ATOM 3509 N N . SER B 1 82 ? 3.226 24.377 19.905 1.00 7.19 90 SER B N 1
ATOM 3510 C CA . SER B 1 82 ? 4.091 24.101 21.056 1.00 6.13 90 SER B CA 1
ATOM 3511 C C . SER B 1 82 ? 3.258 23.997 22.339 1.00 6.85 90 SER B C 1
ATOM 3512 O O . SER B 1 82 ? 2.158 24.518 22.407 1.00 6.36 90 SER B O 1
ATOM 3515 N N . PHE B 1 83 ? 3.802 23.257 23.285 1.00 6.97 91 PHE B N 1
ATOM 3516 C CA . PHE B 1 83 ? 3.168 23.097 24.599 1.00 7.77 91 PHE B CA 1
ATOM 3517 C C . PHE B 1 83 ? 4.200 22.643 25.618 1.00 7.03 91 PHE B C 1
ATOM 3518 O O . PHE B 1 83 ? 5.195 22.001 25.279 1.00 7.11 91 PHE B O 1
ATOM 3526 N N . GLY B 1 84 ? 4.007 23.091 26.863 1.00 7.62 92 GLY B N 1
ATOM 3527 C CA . GLY B 1 84 ? 4.961 22.767 27.927 1.00 5.80 92 GLY B CA 1
ATOM 3528 C C . GLY B 1 84 ? 5.404 24.052 28.633 1.00 8.16 92 GLY B C 1
ATOM 3529 O O . GLY B 1 84 ? 4.710 25.060 28.667 1.00 7.71 92 GLY B O 1
ATOM 3530 N N . CYS B 1 85 ? 6.564 23.948 29.263 1.00 8.89 93 CYS B N 1
ATOM 3531 C CA . CYS B 1 85 ? 7.065 25.030 30.104 1.00 10.52 93 CYS B CA 1
ATOM 3532 C C . CYS B 1 85 ? 7.511 26.218 29.261 1.00 10.98 93 CYS B C 1
ATOM 3533 O O . CYS B 1 85 ? 8.318 26.072 28.349 1.00 8.65 93 CYS B O 1
ATOM 3536 N N . ASN B 1 86 ? 6.981 27.400 29.572 1.00 10.12 94 ASN B N 1
ATOM 3537 C CA . ASN B 1 86 ? 7.312 28.610 28.830 1.00 10.35 94 ASN B CA 1
ATOM 3538 C C . ASN B 1 86 ? 8.048 29.629 29.693 1.00 10.62 94 ASN B C 1
ATOM 3539 O O . ASN B 1 86 ? 8.155 30.794 29.334 1.00 9.73 94 ASN B O 1
ATOM 3544 N N . ASP B 1 87 ? 8.596 29.160 30.821 1.00 10.59 95 ASP B N 1
ATOM 3545 C CA . ASP B 1 87 ? 9.292 30.068 31.739 1.00 11.75 95 ASP B CA 1
ATOM 3546 C C . ASP B 1 87 ? 10.520 30.703 31.112 1.00 11.42 95 ASP B C 1
ATOM 3547 O O . ASP B 1 87 ? 10.859 31.873 31.417 1.00 12.38 95 ASP B O 1
ATOM 3552 N N . GLU B 1 88 ? 11.197 29.994 30.223 1.00 10.93 96 GLU B N 1
ATOM 3553 C CA . GLU B 1 88 ? 12.353 30.515 29.526 1.00 10.27 96 GLU B CA 1
ATOM 3554 C C . GLU B 1 88 ? 12.030 30.982 28.111 1.00 10.21 96 GLU B C 1
ATOM 3555 O O . GLU B 1 88 ? 12.948 31.391 27.384 1.00 9.30 96 GLU B O 1
ATOM 3561 N N . GLY B 1 89 ? 10.781 30.858 27.692 1.00 9.26 97 GLY B N 1
ATOM 3562 C CA . GLY B 1 89 ? 10.366 31.276 26.370 1.00 8.68 97 GLY B CA 1
ATOM 3563 C C . GLY B 1 89 ? 10.353 30.163 25.341 1.00 8.11 97 GLY B C 1
ATOM 3564 O O . GLY B 1 89 ? 10.097 30.422 24.149 1.00 7.56 97 GLY B O 1
ATOM 3565 N N . ALA B 1 90 ? 10.531 28.918 25.759 1.00 7.43 98 ALA B N 1
ATOM 3566 C CA . ALA B 1 90 ? 10.635 27.794 24.831 1.00 6.57 98 ALA B CA 1
ATOM 3567 C C . ALA B 1 90 ? 9.426 27.578 23.947 1.00 6.85 98 ALA B C 1
ATOM 3568 O O . ALA B 1 90 ? 9.578 26.895 22.903 1.00 6.98 98 ALA B O 1
ATOM 3570 N N . LEU B 1 91 ? 8.240 27.987 24.330 1.00 5.24 99 LEU B N 1
ATOM 3571 C CA . LEU B 1 91 ? 7.042 27.782 23.524 1.00 5.98 99 LEU B CA 1
ATOM 3572 C C . LEU B 1 91 ? 6.934 28.739 22.365 1.00 6.24 99 LEU B C 1
ATOM 3573 O O . LEU B 1 91 ? 6.146 28.526 21.416 1.00 6.45 99 LEU B O 1
ATOM 3578 N N . GLY B 1 92 ? 7.553 29.915 22.467 1.00 5.82 100 GLY B N 1
ATOM 3579 C CA . GLY B 1 92 ? 7.548 30.899 21.415 1.00 5.98 100 GLY B CA 1
ATOM 3580 C C . GLY B 1 92 ? 6.206 31.500 21.108 1.00 7.58 100 GLY B C 1
ATOM 3581 O O . GLY B 1 92 ? 5.902 31.832 19.938 1.00 7.94 100 GLY B O 1
ATOM 3582 N N . ARG B 1 93 ? 5.351 31.627 22.118 1.00 7.99 101 ARG B N 1
ATOM 3583 C CA . ARG B 1 93 ? 4.043 32.245 21.991 1.00 10.19 101 ARG B CA 1
ATOM 3584 C C . ARG B 1 93 ? 3.612 32.772 23.368 1.00 12.25 101 ARG B C 1
ATOM 3585 O O . ARG B 1 93 ? 4.069 32.258 24.389 1.00 10.89 101 ARG B O 1
ATOM 3593 N N . ASP B 1 94 ? 2.736 33.769 23.384 1.00 15.85 102 ASP B N 1
ATOM 3594 C CA . ASP B 1 94 ? 2.298 34.318 24.679 1.00 18.75 102 ASP B CA 1
ATOM 3595 C C . ASP B 1 94 ? 1.399 33.353 25.432 1.00 18.54 102 ASP B C 1
ATOM 3596 O O . ASP B 1 94 ? 0.375 32.902 24.919 1.00 18.43 102 ASP B O 1
ATOM 3601 N N . THR B 1 95 ? 1.757 33.038 26.671 1.00 17.49 103 THR B N 1
ATOM 3602 C CA . THR B 1 95 ? 0.963 32.151 27.503 1.00 18.14 103 THR B CA 1
ATOM 3603 C C . THR B 1 95 ? 0.529 32.844 28.801 1.00 19.99 103 THR B C 1
ATOM 3604 O O . THR B 1 95 ? 0.583 32.265 29.875 1.00 20.07 103 THR B O 1
ATOM 3608 N N . SER B 1 96 ? 0.046 34.072 28.654 1.00 23.63 104 SER B N 1
ATOM 3609 C CA . SER B 1 96 ? -0.359 34.869 29.815 1.00 27.06 104 SER B CA 1
ATOM 3610 C C . SER B 1 96 ? -1.621 34.324 30.459 1.00 27.91 104 SER B C 1
ATOM 3611 O O . SER B 1 96 ? -1.727 34.308 31.694 1.00 30.08 104 SER B O 1
ATOM 3614 N N . VAL B 1 97 ? -2.542 33.814 29.652 1.00 28.57 105 VAL B N 1
ATOM 3615 C CA . VAL B 1 97 ? -3.717 33.117 30.178 1.00 28.45 105 VAL B CA 1
ATOM 3616 C C . VAL B 1 97 ? -3.290 31.856 30.926 1.00 29.17 105 VAL B C 1
ATOM 3617 O O . VAL B 1 97 ? -2.609 30.992 30.369 1.00 28.58 105 VAL B O 1
ATOM 3621 N N . GLU B 1 98 ? -3.680 31.764 32.192 1.00 29.30 106 GLU B N 1
ATOM 3622 C CA . GLU B 1 98 ? -3.340 30.574 32.987 1.00 30.71 106 GLU B CA 1
ATOM 3623 C C . GLU B 1 98 ? -3.786 29.323 32.228 1.00 27.94 106 GLU B C 1
ATOM 3624 O O . GLU B 1 98 ? -4.825 29.357 31.557 1.00 26.65 106 GLU B O 1
ATOM 3630 N N . GLY B 1 99 ? -2.916 28.328 32.125 1.00 25.11 107 GLY B N 1
ATOM 3631 C CA . GLY B 1 99 ? -3.235 27.087 31.462 1.00 20.78 107 GLY B CA 1
ATOM 3632 C C . GLY B 1 99 ? -3.045 27.039 29.976 1.00 18.38 107 GLY B C 1
ATOM 3633 O O . GLY B 1 99 ? -3.020 25.919 29.397 1.00 15.65 107 GLY B O 1
ATOM 3634 N N . SER B 1 100 ? -2.779 28.142 29.291 1.00 15.83 108 SER B N 1
ATOM 3635 C CA . SER B 1 100 ? -2.624 28.156 27.844 1.00 13.82 108 SER B CA 1
ATOM 3636 C C . SER B 1 100 ? -1.415 27.367 27.362 1.00 14.48 108 SER B C 1
ATOM 3637 O O . SER B 1 100 ? -1.259 27.129 26.147 1.00 14.21 108 SER B O 1
ATOM 3640 N N . GLU B 1 101 ? -0.457 27.112 28.251 1.00 12.52 109 GLU B N 1
ATOM 3641 C CA . GLU B 1 101 ? 0.714 26.319 27.893 1.00 11.75 109 GLU B CA 1
ATOM 3642 C C . GLU B 1 101 ? 0.494 24.832 27.981 1.00 10.46 109 GLU B C 1
ATOM 3643 O O . GLU B 1 101 ? 1.344 24.038 27.539 1.00 8.73 109 GLU B O 1
ATOM 3649 N N . MET B 1 102 ? -0.648 24.375 28.516 1.00 9.32 110 MET B N 1
ATOM 3650 C CA . MET B 1 102 ? -0.901 22.964 28.728 1.00 10.73 110 MET B CA 1
ATOM 3651 C C . MET B 1 102 ? -1.544 22.273 27.535 1.00 9.07 110 MET B C 1
ATOM 3652 O O . MET B 1 102 ? -1.870 21.079 27.629 1.00 10.55 110 MET B O 1
ATOM 3657 N N . VAL B 1 103 ? -1.927 23.032 26.534 1.00 8.82 111 VAL B N 1
ATOM 3658 C CA . VAL B 1 103 ? -2.476 22.490 25.289 1.00 10.18 111 VAL B CA 1
ATOM 3659 C C . VAL B 1 103 ? -1.706 23.113 24.125 1.00 10.10 111 VAL B C 1
ATOM 3660 O O . VAL B 1 103 ? -1.002 24.124 24.302 1.00 10.26 111 VAL B O 1
ATOM 3664 N N . PRO B 1 104 ? -1.723 22.481 22.972 1.00 11.92 112 PRO B N 1
ATOM 3665 C CA . PRO B 1 104 ? -1.048 23.019 21.800 1.00 10.27 112 PRO B CA 1
ATOM 3666 C C . PRO B 1 104 ? -1.487 24.430 21.462 1.00 10.65 112 PRO B C 1
ATOM 3667 O O . PRO B 1 104 ? -2.676 24.796 21.542 1.00 11.67 112 PRO B O 1
ATOM 3671 N N . GLY B 1 105 ? -0.548 25.263 21.058 1.00 9.57 113 GLY B N 1
ATOM 3672 C CA . GLY B 1 105 ? -0.814 26.627 20.614 1.00 7.82 113 GLY B CA 1
ATOM 3673 C C . GLY B 1 105 ? 0.138 26.980 19.471 1.00 9.46 113 GLY B C 1
ATOM 3674 O O . GLY B 1 105 ? 1.251 26.440 19.376 1.00 8.51 113 GLY B O 1
ATOM 3675 N N . LYS B 1 106 ? -0.288 27.898 18.611 1.00 9.90 114 LYS B N 1
ATOM 3676 C CA . LYS B 1 106 ? 0.519 28.255 17.451 1.00 10.43 114 LYS B CA 1
ATOM 3677 C C . LYS B 1 106 ? 1.710 29.135 17.772 1.00 10.58 114 LYS B C 1
ATOM 3678 O O . LYS B 1 106 ? 1.583 30.104 18.520 1.00 9.84 114 LYS B O 1
ATOM 3684 N N . VAL B 1 107 ? 2.820 28.879 17.095 1.00 9.16 115 VAL B N 1
ATOM 3685 C CA . VAL B 1 107 ? 3.950 29.826 17.024 1.00 8.99 115 VAL B CA 1
ATOM 3686 C C . VAL B 1 107 ? 3.806 30.622 15.724 1.00 11.87 115 VAL B C 1
ATOM 3687 O O . VAL B 1 107 ? 3.754 30.005 14.644 1.00 12.59 115 VAL B O 1
ATOM 3691 N N . GLU B 1 108 ? 3.640 31.926 15.806 1.00 11.94 116 GLU B N 1
ATOM 3692 C CA . GLU B 1 108 ? 3.365 32.714 14.596 1.00 13.92 116 GLU B CA 1
ATOM 3693 C C . GLU B 1 108 ? 4.606 33.076 13.827 1.00 12.47 116 GLU B C 1
ATOM 3694 O O . GLU B 1 108 ? 5.458 33.852 14.289 1.00 13.68 116 GLU B O 1
ATOM 3700 N N . LEU B 1 109 ? 4.680 32.638 12.580 1.00 13.66 117 LEU B N 1
ATOM 3701 C CA . LEU B 1 109 ? 5.745 33.002 11.642 1.00 14.81 117 LEU B CA 1
ATOM 3702 C C . LEU B 1 109 ? 5.079 33.214 10.251 1.00 15.32 117 LEU B C 1
ATOM 3703 O O . LEU B 1 109 ? 4.241 32.388 9.892 1.00 16.24 117 LEU B O 1
ATOM 3708 N N . GLN B 1 110 ? 5.599 34.108 9.459 1.00 17.98 118 GLN B N 1
ATOM 3709 C CA . GLN B 1 110 ? 5.096 34.343 8.105 1.00 20.37 118 GLN B CA 1
ATOM 3710 C C . GLN B 1 110 ? 5.361 33.150 7.198 1.00 20.33 118 GLN B C 1
ATOM 3711 O O . GLN B 1 110 ? 4.478 32.759 6.416 1.00 21.05 118 GLN B O 1
ATOM 3717 N N . GLU B 1 111 ? 6.591 32.644 7.179 1.00 19.37 119 GLU B N 1
ATOM 3718 C CA . GLU B 1 111 ? 6.968 31.608 6.246 1.00 18.14 119 GLU B CA 1
ATOM 3719 C C . GLU B 1 111 ? 6.682 30.202 6.750 1.00 15.89 119 GLU B C 1
ATOM 3720 O O . GLU B 1 111 ? 6.374 29.930 7.903 1.00 12.26 119 GLU B O 1
ATOM 3726 N N . LYS B 1 112 ? 6.600 29.285 5.770 1.00 14.90 120 LYS B N 1
ATOM 3727 C CA . LYS B 1 112 ? 6.326 27.882 6.075 1.00 13.98 120 LYS B CA 1
ATOM 3728 C C . LYS B 1 112 ? 7.552 27.234 6.722 1.00 11.93 120 LYS B C 1
ATOM 3729 O O . LYS B 1 112 ? 8.660 27.378 6.213 1.00 10.51 120 LYS B O 1
ATOM 3735 N N . VAL B 1 113 ? 7.344 26.518 7.822 1.00 10.28 121 VAL B N 1
ATOM 3736 C CA . VAL B 1 113 ? 8.464 25.841 8.482 1.00 8.07 121 VAL B CA 1
ATOM 3737 C C . VAL B 1 113 ? 8.572 24.393 8.002 1.00 7.37 121 VAL B C 1
ATOM 3738 O O . VAL B 1 113 ? 7.559 23.738 7.816 1.00 5.96 121 VAL B O 1
ATOM 3742 N N . VAL B 1 114 ? 9.809 23.948 7.769 1.00 5.81 122 VAL B N 1
ATOM 3743 C CA . VAL B 1 114 ? 10.050 22.607 7.244 1.00 7.49 122 VAL B CA 1
ATOM 3744 C C . VAL B 1 114 ? 10.797 21.689 8.192 1.00 8.00 122 VAL B C 1
ATOM 3745 O O . VAL B 1 114 ? 10.743 20.453 8.015 1.00 6.83 122 VAL B O 1
ATOM 3749 N N . GLN B 1 115 ? 11.367 22.212 9.272 1.00 6.43 123 GLN B N 1
ATOM 3750 C CA . GLN B 1 115 ? 11.997 21.368 10.288 1.00 4.64 123 GLN B CA 1
ATOM 3751 C C . GLN B 1 115 ? 12.133 22.107 11.619 1.00 7.29 123 GLN B C 1
ATOM 3752 O O . GLN B 1 115 ? 12.283 23.333 11.658 1.00 7.08 123 GLN B O 1
ATOM 3758 N N . VAL B 1 116 ? 11.941 21.355 12.715 1.00 6.70 124 VAL B N 1
ATOM 3759 C CA . VAL B 1 116 ? 12.101 21.958 14.048 1.00 6.76 124 VAL B CA 1
ATOM 3760 C C . VAL B 1 116 ? 13.124 21.169 14.852 1.00 5.51 124 VAL B C 1
ATOM 3761 O O . VAL B 1 116 ? 13.453 20.022 14.541 1.00 4.70 124 VAL B O 1
ATOM 3765 N N . SER B 1 117 ? 13.615 21.780 15.931 1.00 5.89 125 SER B N 1
ATOM 3766 C CA . SER B 1 117 ? 14.434 21.051 16.903 1.00 6.11 125 SER B CA 1
ATOM 3767 C C . SER B 1 117 ? 14.107 21.588 18.299 1.00 5.56 125 SER B C 1
ATOM 3768 O O . SER B 1 117 ? 13.609 22.713 18.409 1.00 6.35 125 SER B O 1
ATOM 3771 N N . ALA B 1 118 ? 14.372 20.792 19.323 1.00 6.02 126 ALA B N 1
ATOM 3772 C CA . ALA B 1 118 ? 14.072 21.307 20.684 1.00 8.07 126 ALA B CA 1
ATOM 3773 C C . ALA B 1 118 ? 15.172 20.846 21.637 1.00 6.28 126 ALA B C 1
ATOM 3774 O O . ALA B 1 118 ? 15.621 19.709 21.558 1.00 5.16 126 ALA B O 1
ATOM 3776 N N . GLY B 1 119 ? 15.584 21.762 22.503 1.00 5.37 127 GLY B N 1
ATOM 3777 C CA . GLY B 1 119 ? 16.518 21.402 23.570 1.00 5.64 127 GLY B CA 1
ATOM 3778 C C . GLY B 1 119 ? 15.850 21.518 24.938 1.00 7.71 127 GLY B C 1
ATOM 3779 O O . GLY B 1 119 ? 14.646 21.379 25.100 1.00 7.57 127 GLY B O 1
ATOM 3780 N N . ASP B 1 120 ? 16.708 21.696 25.955 1.00 7.02 128 ASP B N 1
ATOM 3781 C CA . ASP B 1 120 ? 16.223 21.747 27.332 1.00 8.16 128 ASP B CA 1
ATOM 3782 C C . ASP B 1 120 ? 15.277 22.915 27.555 1.00 7.18 128 ASP B C 1
ATOM 3783 O O . ASP B 1 120 ? 14.248 22.736 28.213 1.00 8.27 128 ASP B O 1
ATOM 3788 N N . SER B 1 121 ? 15.598 24.105 27.061 1.00 6.92 129 SER B N 1
ATOM 3789 C CA . SER B 1 121 ? 14.786 25.284 27.238 1.00 8.63 129 SER B CA 1
ATOM 3790 C C . SER B 1 121 ? 14.698 26.155 25.989 1.00 6.90 129 SER B C 1
ATOM 3791 O O . SER B 1 121 ? 14.417 27.349 26.082 1.00 6.16 129 SER B O 1
ATOM 3794 N N . HIS B 1 122 ? 15.014 25.568 24.838 1.00 7.28 130 HIS B N 1
ATOM 3795 C CA . HIS B 1 122 ? 14.988 26.310 23.583 1.00 5.90 130 HIS B CA 1
ATOM 3796 C C . HIS B 1 122 ? 14.285 25.495 22.499 1.00 5.92 130 HIS B C 1
ATOM 3797 O O . HIS B 1 122 ? 14.099 24.293 22.630 1.00 6.34 130 HIS B O 1
ATOM 3804 N N . THR B 1 123 ? 13.962 26.193 21.418 1.00 5.66 131 THR B N 1
ATOM 3805 C CA . THR B 1 123 ? 13.325 25.571 20.253 1.00 4.23 131 THR B CA 1
ATOM 3806 C C . THR B 1 123 ? 13.884 26.279 19.014 1.00 4.55 131 THR B C 1
ATOM 3807 O O . THR B 1 123 ? 14.049 27.518 19.052 1.00 5.27 131 THR B O 1
ATOM 3811 N N . ALA B 1 124 ? 14.116 25.547 17.936 1.00 6.71 132 ALA B N 1
ATOM 3812 C CA . ALA B 1 124 ? 14.529 26.174 16.685 1.00 4.67 132 ALA B CA 1
ATOM 3813 C C . ALA B 1 124 ? 13.630 25.713 15.534 1.00 6.38 132 ALA B C 1
ATOM 3814 O O . ALA B 1 124 ? 13.093 24.608 15.597 1.00 5.58 132 ALA B O 1
ATOM 3816 N N . ALA B 1 125 ? 13.491 26.558 14.530 1.00 5.87 133 ALA B N 1
ATOM 3817 C CA . ALA B 1 125 ? 12.668 26.232 13.357 1.00 7.51 133 ALA B CA 1
ATOM 3818 C C . ALA B 1 125 ? 13.400 26.684 12.089 1.00 7.35 133 ALA B C 1
ATOM 3819 O O . ALA B 1 125 ? 14.010 27.757 12.070 1.00 8.37 133 ALA B O 1
ATOM 3821 N N . LEU B 1 126 ? 13.367 25.827 11.091 1.00 6.88 134 LEU B N 1
ATOM 3822 C CA . LEU B 1 126 ? 13.974 26.137 9.775 1.00 6.68 134 LEU B CA 1
ATOM 3823 C C . LEU B 1 126 ? 12.874 26.419 8.768 1.00 6.34 134 LEU B C 1
ATOM 3824 O O . LEU B 1 126 ? 12.004 25.567 8.572 1.00 8.45 134 LEU B O 1
ATOM 3829 N N . THR B 1 127 ? 12.882 27.598 8.147 1.00 7.60 135 THR B N 1
ATOM 3830 C CA . THR B 1 127 ? 11.850 27.918 7.158 1.00 10.24 135 THR B CA 1
ATOM 3831 C C . THR B 1 127 ? 12.185 27.268 5.823 1.00 9.14 135 THR B C 1
ATOM 3832 O O . THR B 1 127 ? 13.346 26.942 5.550 1.00 10.96 135 THR B O 1
ATOM 3836 N N . ASP B 1 128 ? 11.227 27.320 4.879 1.00 11.51 136 ASP B N 1
ATOM 3837 C CA . ASP B 1 128 ? 11.453 26.652 3.594 1.00 14.48 136 ASP B CA 1
ATOM 3838 C C . ASP B 1 128 ? 12.450 27.352 2.711 1.00 16.34 136 ASP B C 1
ATOM 3839 O O . ASP B 1 128 ? 12.863 26.792 1.673 1.00 17.48 136 ASP B O 1
ATOM 3844 N N . ASP B 1 129 ? 12.874 28.566 3.050 1.00 18.76 137 ASP B N 1
ATOM 3845 C CA . ASP B 1 129 ? 13.954 29.201 2.282 1.00 20.76 137 ASP B CA 1
ATOM 3846 C C . ASP B 1 129 ? 15.251 29.230 3.069 1.00 19.33 137 ASP B C 1
ATOM 3847 O O . ASP B 1 129 ? 16.191 29.969 2.738 1.00 20.26 137 ASP B O 1
ATOM 3852 N N . GLY B 1 130 ? 15.368 28.357 4.072 1.00 14.96 138 GLY B N 1
ATOM 3853 C CA . GLY B 1 130 ? 16.614 28.127 4.756 1.00 11.54 138 GLY B CA 1
ATOM 3854 C C . GLY B 1 130 ? 17.003 29.133 5.809 1.00 10.33 138 GLY B C 1
ATOM 3855 O O . GLY B 1 130 ? 18.196 29.231 6.157 1.00 9.08 138 GLY B O 1
ATOM 3856 N N . ARG B 1 131 ? 16.051 29.887 6.336 1.00 9.88 139 ARG B N 1
ATOM 3857 C CA . ARG B 1 131 ? 16.314 30.779 7.466 1.00 10.40 139 ARG B CA 1
ATOM 3858 C C . ARG B 1 131 ? 15.998 30.082 8.779 1.00 7.82 139 ARG B C 1
ATOM 3859 O O . ARG B 1 131 ? 15.112 29.220 8.814 1.00 9.33 139 ARG B O 1
ATOM 3867 N N . VAL B 1 132 ? 16.786 30.354 9.802 1.00 8.56 140 VAL B N 1
ATOM 3868 C CA . VAL B 1 132 ? 16.642 29.677 11.093 1.00 6.76 140 VAL B CA 1
ATOM 3869 C C . VAL B 1 132 ? 16.092 30.661 12.137 1.00 8.66 140 VAL B C 1
ATOM 3870 O O . VAL B 1 132 ? 16.589 31.788 12.227 1.00 8.11 140 VAL B O 1
ATOM 3874 N N . PHE B 1 133 ? 15.033 30.256 12.811 1.00 6.00 141 PHE B N 1
ATOM 3875 C CA . PHE B 1 133 ? 14.483 31.011 13.925 1.00 8.16 141 PHE B CA 1
ATOM 3876 C C . PHE B 1 133 ? 14.700 30.241 15.234 1.00 6.78 141 PHE B C 1
ATOM 3877 O O . PHE B 1 133 ? 14.703 29.025 15.239 1.00 6.05 141 PHE B O 1
ATOM 3885 N N . LEU B 1 134 ? 14.963 30.985 16.304 1.00 6.50 142 LEU B N 1
ATOM 3886 C CA . LEU B 1 134 ? 15.332 30.397 17.585 1.00 6.05 142 LEU B CA 1
ATOM 3887 C C . LEU B 1 134 ? 14.617 31.143 18.712 1.00 5.20 142 LEU B C 1
ATOM 3888 O O . LEU B 1 134 ? 14.413 32.362 18.596 1.00 6.36 142 LEU B O 1
ATOM 3893 N N . TRP B 1 135 ? 14.161 30.417 19.717 1.00 5.86 143 TRP B N 1
ATOM 3894 C CA . TRP B 1 135 ? 13.531 31.025 20.894 1.00 4.98 143 TRP B CA 1
ATOM 3895 C C . TRP B 1 135 ? 13.796 30.217 22.151 1.00 5.68 143 TRP B C 1
ATOM 3896 O O . TRP B 1 135 ? 14.174 29.040 22.111 1.00 3.64 143 TRP B O 1
ATOM 3907 N N . GLY B 1 136 ? 13.611 30.853 23.316 1.00 6.27 144 GLY B N 1
ATOM 3908 C CA . GLY B 1 136 ? 13.877 30.189 24.596 1.00 6.57 144 GLY B CA 1
ATOM 3909 C C . GLY B 1 136 ? 15.201 30.679 25.175 1.00 5.20 144 GLY B C 1
ATOM 3910 O O . GLY B 1 136 ? 15.519 31.864 25.037 1.00 5.97 144 GLY B O 1
ATOM 3911 N N . SER B 1 137 ? 15.972 29.798 25.784 1.00 5.01 145 SER B N 1
ATOM 3912 C CA . SER B 1 137 ? 17.288 30.157 26.303 1.00 6.15 145 SER B CA 1
ATOM 3913 C C . SER B 1 137 ? 18.197 28.941 26.397 1.00 7.32 145 SER B C 1
ATOM 3914 O O . SER B 1 137 ? 17.712 27.790 26.352 1.00 8.60 145 SER B O 1
ATOM 3917 N N . PHE B 1 138 ? 19.483 29.151 26.574 1.00 5.16 146 PHE B N 1
ATOM 3918 C CA . PHE B 1 138 ? 20.462 28.120 26.805 1.00 4.96 146 PHE B CA 1
ATOM 3919 C C . PHE B 1 138 ? 21.017 28.298 28.251 1.00 5.77 146 PHE B C 1
ATOM 3920 O O . PHE B 1 138 ? 21.046 29.445 28.695 1.00 6.32 146 PHE B O 1
ATOM 3928 N N . ARG B 1 139 ? 21.464 27.238 28.836 1.00 6.83 147 ARG B N 1
ATOM 3929 C CA . ARG B 1 139 ? 22.077 27.288 30.170 1.00 10.59 147 ARG B CA 1
ATOM 3930 C C . ARG B 1 139 ? 23.237 26.290 30.254 1.00 11.72 147 ARG B C 1
ATOM 3931 O O . ARG B 1 139 ? 23.158 25.250 29.588 1.00 12.73 147 ARG B O 1
ATOM 3939 N N . ASP B 1 140 ? 24.075 26.460 31.262 1.00 11.25 148 ASP B N 1
ATOM 3940 C CA . ASP B 1 140 ? 25.404 25.994 31.448 1.00 9.75 148 ASP B CA 1
ATOM 3941 C C . ASP B 1 140 ? 25.176 25.345 32.819 1.00 10.79 148 ASP B C 1
ATOM 3942 O O . ASP B 1 140 ? 24.043 25.433 33.320 1.00 10.00 148 ASP B O 1
ATOM 3947 N N . ASN B 1 141 ? 26.198 24.758 33.414 1.00 10.38 149 ASN B N 1
ATOM 3948 C CA . ASN B 1 141 ? 25.956 24.110 34.730 1.00 13.38 149 ASN B CA 1
ATOM 3949 C C . ASN B 1 141 ? 25.433 25.101 35.743 1.00 12.10 149 ASN B C 1
ATOM 3950 O O . ASN B 1 141 ? 24.624 24.738 36.610 1.00 12.40 149 ASN B O 1
ATOM 3955 N N . ASN B 1 142 ? 25.896 26.349 35.706 1.00 12.02 150 ASN B N 1
ATOM 3956 C CA . ASN B 1 142 ? 25.510 27.322 36.720 1.00 13.34 150 ASN B CA 1
ATOM 3957 C C . ASN B 1 142 ? 24.180 27.986 36.498 1.00 13.25 150 ASN B C 1
ATOM 3958 O O . ASN B 1 142 ? 23.534 28.368 37.514 1.00 15.66 150 ASN B O 1
ATOM 3963 N N . GLY B 1 143 ? 23.771 28.259 35.273 1.00 11.10 151 GLY B N 1
ATOM 3964 C CA . GLY B 1 143 ? 22.511 29.003 35.068 1.00 10.30 151 GLY B CA 1
ATOM 3965 C C . GLY B 1 143 ? 22.362 29.449 33.622 1.00 9.85 151 GLY B C 1
ATOM 3966 O O . GLY B 1 143 ? 23.113 29.005 32.749 1.00 9.49 151 GLY B O 1
ATOM 3967 N N . VAL B 1 144 ? 21.366 30.267 33.361 1.00 10.26 152 VAL B N 1
ATOM 3968 C CA . VAL B 1 144 ? 21.096 30.757 32.001 1.00 10.75 152 VAL B CA 1
ATOM 3969 C C . VAL B 1 144 ? 22.258 31.583 31.488 1.00 11.00 152 VAL B C 1
ATOM 3970 O O . VAL B 1 144 ? 22.912 32.324 32.232 1.00 8.38 152 VAL B O 1
ATOM 3974 N N . ILE B 1 145 ? 22.582 31.407 30.204 1.00 8.59 153 ILE B N 1
ATOM 3975 C CA . ILE B 1 145 ? 23.631 32.122 29.543 1.00 8.04 153 ILE B CA 1
ATOM 3976 C C . ILE B 1 145 ? 23.090 33.055 28.455 1.00 6.65 153 ILE B C 1
ATOM 3977 O O . ILE B 1 145 ? 23.855 33.888 27.953 1.00 6.93 153 ILE B O 1
ATOM 3982 N N . GLY B 1 146 ? 21.826 32.910 28.117 1.00 7.08 154 GLY B N 1
ATOM 3983 C CA . GLY B 1 146 ? 21.241 33.781 27.060 1.00 8.05 154 GLY B CA 1
ATOM 3984 C C . GLY B 1 146 ? 20.828 32.922 25.862 1.00 9.19 154 GLY B C 1
ATOM 3985 O O . GLY B 1 146 ? 20.743 31.702 25.980 1.00 10.03 154 GLY B O 1
ATOM 3986 N N . LEU B 1 147 ? 20.569 33.578 24.739 1.00 7.70 155 LEU B N 1
ATOM 3987 C CA . LEU B 1 147 ? 20.166 32.828 23.522 1.00 7.84 155 LEU B CA 1
ATOM 3988 C C . LEU B 1 147 ? 21.032 33.305 22.361 1.00 8.28 155 LEU B C 1
ATOM 3989 O O . LEU B 1 147 ? 22.003 32.639 21.993 1.00 10.31 155 LEU B O 1
ATOM 3994 N N . LEU B 1 148 ? 20.729 34.493 21.844 1.00 8.15 156 LEU B N 1
ATOM 3995 C CA . LEU B 1 148 ? 21.512 35.084 20.785 1.00 9.46 156 LEU B CA 1
ATOM 3996 C C . LEU B 1 148 ? 22.358 36.254 21.316 1.00 10.25 156 LEU B C 1
ATOM 3997 O O . LEU B 1 148 ? 23.375 36.569 20.712 1.00 11.85 156 LEU B O 1
ATOM 4002 N N . GLU B 1 149 ? 22.016 36.732 22.491 1.00 11.23 157 GLU B N 1
ATOM 4003 C CA . GLU B 1 149 ? 22.799 37.797 23.162 1.00 12.47 157 GLU B CA 1
ATOM 4004 C C . GLU B 1 149 ? 23.073 37.305 24.603 1.00 10.98 157 GLU B C 1
ATOM 4005 O O . GLU B 1 149 ? 22.237 36.588 25.143 1.00 10.03 157 GLU B O 1
ATOM 4011 N N . PRO B 1 150 ? 24.146 37.766 25.205 1.00 10.08 158 PRO B N 1
ATOM 4012 C CA . PRO B 1 150 ? 24.502 37.298 26.537 1.00 10.81 158 PRO B CA 1
ATOM 4013 C C . PRO B 1 150 ? 23.405 37.551 27.549 1.00 11.32 158 PRO B C 1
ATOM 4014 O O . PRO B 1 150 ? 22.856 38.653 27.653 1.00 10.26 158 PRO B O 1
ATOM 4018 N N . MET B 1 151 ? 23.008 36.526 28.273 1.00 8.49 159 MET B N 1
ATOM 4019 C CA . MET B 1 151 ? 22.135 36.558 29.454 1.00 9.39 159 MET B CA 1
ATOM 4020 C C . MET B 1 151 ? 20.683 36.816 29.033 1.00 10.55 159 MET B C 1
ATOM 4021 O O . MET B 1 151 ? 19.850 36.931 30.013 1.00 15.12 159 MET B O 1
ATOM 4026 N N . LYS B 1 152 ? 20.286 37.004 27.807 1.00 9.33 160 LYS B N 1
ATOM 4027 C CA . LYS B 1 152 ? 18.904 37.282 27.483 1.00 10.66 160 LYS B CA 1
ATOM 4028 C C . LYS B 1 152 ? 18.227 36.067 26.823 1.00 10.42 160 LYS B C 1
ATOM 4029 O O . LYS B 1 152 ? 18.571 35.720 25.708 1.00 11.44 160 LYS B O 1
ATOM 4035 N N . LYS B 1 153 ? 17.124 35.638 27.433 1.00 9.99 161 LYS B N 1
ATOM 4036 C CA . LYS B 1 153 ? 16.262 34.658 26.720 1.00 9.22 161 LYS B CA 1
ATOM 4037 C C . LYS B 1 153 ? 15.495 35.419 25.646 1.00 10.18 161 LYS B C 1
ATOM 4038 O O . LYS B 1 153 ? 15.504 36.665 25.630 1.00 10.05 161 LYS B O 1
ATOM 4044 N N . SER B 1 154 ? 14.797 34.708 24.768 1.00 8.65 162 SER B N 1
ATOM 4045 C CA . SER B 1 154 ? 13.811 35.344 23.912 1.00 8.34 162 SER B CA 1
ATOM 4046 C C . SER B 1 154 ? 12.483 34.589 24.006 1.00 8.08 162 SER B C 1
ATOM 4047 O O . SER B 1 154 ? 12.463 33.368 23.838 1.00 7.86 162 SER B O 1
ATOM 4050 N N . MET B 1 155 ? 11.411 35.325 24.314 1.00 6.26 163 MET B N 1
ATOM 4051 C CA . MET B 1 155 ? 10.083 34.721 24.342 1.00 8.00 163 MET B CA 1
ATOM 4052 C C . MET B 1 155 ? 9.552 34.594 22.902 1.00 7.01 163 MET B C 1
ATOM 4053 O O . MET B 1 155 ? 8.698 33.743 22.644 1.00 8.83 163 MET B O 1
ATOM 4058 N N . VAL B 1 156 ? 10.109 35.395 22.025 1.00 7.46 164 VAL B N 1
ATOM 4059 C CA . VAL B 1 156 ? 9.655 35.463 20.629 1.00 8.13 164 VAL B CA 1
ATOM 4060 C C . VAL B 1 156 ? 10.684 34.827 19.706 1.00 7.07 164 VAL B C 1
ATOM 4061 O O . VAL B 1 156 ? 11.889 34.907 19.963 1.00 6.42 164 VAL B O 1
ATOM 4065 N N . PRO B 1 157 ? 10.224 34.239 18.609 1.00 7.79 165 PRO B N 1
ATOM 4066 C CA . PRO B 1 157 ? 11.150 33.723 17.594 1.00 7.18 165 PRO B CA 1
ATOM 4067 C C . PRO B 1 157 ? 12.020 34.832 17.047 1.00 6.07 165 PRO B C 1
ATOM 4068 O O . PRO B 1 157 ? 11.561 35.898 16.627 1.00 7.96 165 PRO B O 1
ATOM 4072 N N . VAL B 1 158 ? 13.332 34.582 17.058 1.00 7.75 166 VAL B N 1
ATOM 4073 C CA . VAL B 1 158 ? 14.320 35.499 16.549 1.00 8.70 166 VAL B CA 1
ATOM 4074 C C . VAL B 1 158 ? 15.168 34.815 15.461 1.00 9.39 166 VAL B C 1
ATOM 4075 O O . VAL B 1 158 ? 15.529 33.648 15.562 1.00 9.54 166 VAL B O 1
ATOM 4079 N N . GLN B 1 159 ? 15.421 35.579 14.405 1.00 9.98 167 GLN B N 1
ATOM 4080 C CA . GLN B 1 159 ? 16.181 35.022 13.279 1.00 10.39 167 GLN B CA 1
ATOM 4081 C C . GLN B 1 159 ? 17.650 34.922 13.638 1.00 11.95 167 GLN B C 1
ATOM 4082 O O . GLN B 1 159 ? 18.251 35.905 14.102 1.00 11.95 167 GLN B O 1
ATOM 4088 N N . VAL B 1 160 ? 18.234 33.755 13.421 1.00 12.53 168 VAL B N 1
ATOM 4089 C CA . VAL B 1 160 ? 19.689 33.584 13.623 1.00 13.79 168 VAL B CA 1
ATOM 4090 C C . VAL B 1 160 ? 20.420 34.248 12.460 1.00 16.92 168 VAL B C 1
ATOM 4091 O O . VAL B 1 160 ? 19.968 34.143 11.318 1.00 15.48 168 VAL B O 1
ATOM 4095 N N . GLN B 1 161 ? 21.443 35.038 12.765 1.00 21.76 169 GLN B N 1
ATOM 4096 C CA . GLN B 1 161 ? 22.124 35.819 11.728 1.00 27.11 169 GLN B CA 1
ATOM 4097 C C . GLN B 1 161 ? 23.085 34.979 10.904 1.00 26.29 169 GLN B C 1
ATOM 4098 O O . GLN B 1 161 ? 24.254 34.839 11.278 1.00 25.83 169 GLN B O 1
ATOM 4104 N N . LEU B 1 162 ? 22.689 34.591 9.698 1.00 26.74 170 LEU B N 1
ATOM 4105 C CA . LEU B 1 162 ? 23.526 33.865 8.764 1.00 29.76 170 LEU B CA 1
ATOM 4106 C C . LEU B 1 162 ? 23.351 34.317 7.320 1.00 31.98 170 LEU B C 1
ATOM 4107 O O . LEU B 1 162 ? 22.303 34.812 6.920 1.00 34.38 170 LEU B O 1
ATOM 4112 N N . ASP B 1 163 ? 24.386 34.119 6.484 1.00 33.92 171 ASP B N 1
ATOM 4113 C CA . ASP B 1 163 ? 24.347 34.596 5.111 1.00 34.03 171 ASP B CA 1
ATOM 4114 C C . ASP B 1 163 ? 24.112 33.515 4.076 1.00 31.82 171 ASP B C 1
ATOM 4115 O O . ASP B 1 163 ? 24.266 33.790 2.866 1.00 32.21 171 ASP B O 1
ATOM 4120 N N . VAL B 1 164 ? 23.822 32.310 4.498 1.00 27.32 172 VAL B N 1
ATOM 4121 C CA . VAL B 1 164 ? 23.696 31.162 3.572 1.00 23.20 172 VAL B CA 1
ATOM 4122 C C . VAL B 1 164 ? 22.520 30.311 4.034 1.00 18.46 172 VAL B C 1
ATOM 4123 O O . VAL B 1 164 ? 22.171 30.351 5.222 1.00 15.85 172 VAL B O 1
ATOM 4127 N N . PRO B 1 165 ? 21.735 29.798 3.102 1.00 16.67 173 PRO B N 1
ATOM 4128 C CA . PRO B 1 165 ? 20.599 28.960 3.441 1.00 13.49 173 PRO B CA 1
ATOM 4129 C C . PRO B 1 165 ? 21.046 27.716 4.199 1.00 11.28 173 PRO B C 1
ATOM 4130 O O . PRO B 1 165 ? 22.061 27.089 3.886 1.00 9.85 173 PRO B O 1
ATOM 4134 N N . VAL B 1 166 ? 20.299 27.397 5.233 1.00 8.97 174 VAL B N 1
ATOM 4135 C CA . VAL B 1 166 ? 20.558 26.226 6.076 1.00 8.53 174 VAL B CA 1
ATOM 4136 C C . VAL B 1 166 ? 19.632 25.102 5.608 1.00 6.88 174 VAL B C 1
ATOM 4137 O O . VAL B 1 166 ? 18.473 25.394 5.260 1.00 8.13 174 VAL B O 1
ATOM 4141 N N . VAL B 1 167 ? 20.130 23.880 5.584 1.00 6.35 175 VAL B N 1
ATOM 4142 C CA . VAL B 1 167 ? 19.317 22.732 5.178 1.00 5.39 175 VAL B CA 1
ATOM 4143 C C . VAL B 1 167 ? 18.943 21.828 6.316 1.00 5.23 175 VAL B C 1
ATOM 4144 O O . VAL B 1 167 ? 17.979 21.051 6.226 1.00 5.59 175 VAL B O 1
ATOM 4148 N N . LYS B 1 168 ? 19.608 21.941 7.475 1.00 6.33 176 LYS B N 1
ATOM 4149 C CA . LYS B 1 168 ? 19.216 21.119 8.625 1.00 5.02 176 LYS B CA 1
ATOM 4150 C C . LYS B 1 168 ? 19.541 21.838 9.938 1.00 6.08 176 LYS B C 1
ATOM 4151 O O . LYS B 1 168 ? 20.593 22.452 10.041 1.00 5.41 176 LYS B O 1
ATOM 4157 N N . VAL B 1 169 ? 18.610 21.771 10.872 1.00 5.41 177 VAL B N 1
ATOM 4158 C CA . VAL B 1 169 ? 18.891 22.182 12.265 1.00 7.37 177 VAL B CA 1
ATOM 4159 C C . VAL B 1 169 ? 18.812 20.979 13.188 1.00 7.88 177 VAL B C 1
ATOM 4160 O O . VAL B 1 169 ? 18.040 20.036 12.958 1.00 6.95 177 VAL B O 1
ATOM 4164 N N . ALA B 1 170 ? 19.653 20.948 14.225 1.00 6.29 178 ALA B N 1
ATOM 4165 C CA . ALA B 1 170 ? 19.582 19.917 15.249 1.00 7.53 178 ALA B CA 1
ATOM 4166 C C . ALA B 1 170 ? 19.971 20.538 16.599 1.00 7.71 178 ALA B C 1
ATOM 4167 O O . ALA B 1 170 ? 20.763 21.494 16.589 1.00 7.50 178 ALA B O 1
ATOM 4169 N N . SER B 1 171 ? 19.341 20.091 17.668 1.00 7.96 179 SER B N 1
ATOM 4170 C CA . SER B 1 171 ? 19.595 20.699 18.985 1.00 6.48 179 SER B CA 1
ATOM 4171 C C . SER B 1 171 ? 20.068 19.672 19.994 1.00 6.51 179 SER B C 1
ATOM 4172 O O . SER B 1 171 ? 19.550 18.540 20.049 1.00 5.67 179 SER B O 1
ATOM 4175 N N . GLY B 1 172 ? 21.002 20.070 20.852 1.00 5.13 180 GLY B N 1
ATOM 4176 C CA . GLY B 1 172 ? 21.334 19.321 22.051 1.00 4.82 180 GLY B CA 1
ATOM 4177 C C . GLY B 1 172 ? 20.549 19.983 23.215 1.00 4.05 180 GLY B C 1
ATOM 4178 O O . GLY B 1 172 ? 19.708 20.844 22.949 1.00 5.69 180 GLY B O 1
ATOM 4179 N N . ASN B 1 173 ? 20.875 19.648 24.441 1.00 4.41 181 ASN B N 1
ATOM 4180 C CA . ASN B 1 173 ? 20.126 20.314 25.550 1.00 4.92 181 ASN B CA 1
ATOM 4181 C C . ASN B 1 173 ? 20.306 21.811 25.492 1.00 3.70 181 ASN B C 1
ATOM 4182 O O . ASN B 1 173 ? 19.365 22.578 25.730 1.00 4.09 181 ASN B O 1
ATOM 4187 N N . ASP B 1 174 ? 21.528 22.278 25.196 1.00 5.50 182 ASP B N 1
ATOM 4188 C CA . ASP B 1 174 ? 21.802 23.718 25.283 1.00 6.31 182 ASP B CA 1
ATOM 4189 C C . ASP B 1 174 ? 22.717 24.202 24.186 1.00 7.07 182 ASP B C 1
ATOM 4190 O O . ASP B 1 174 ? 23.392 25.234 24.322 1.00 8.43 182 ASP B O 1
ATOM 4195 N N . HIS B 1 175 ? 22.585 23.602 22.998 1.00 6.26 183 HIS B N 1
ATOM 4196 C CA . HIS B 1 175 ? 23.320 24.098 21.836 1.00 4.95 183 HIS B CA 1
ATOM 4197 C C . HIS B 1 175 ? 22.498 23.820 20.573 1.00 5.43 183 HIS B C 1
ATOM 4198 O O . HIS B 1 175 ? 21.661 22.919 20.562 1.00 6.16 183 HIS B O 1
ATOM 4205 N N . LEU B 1 176 ? 22.759 24.614 19.567 1.00 4.99 184 LEU B N 1
ATOM 4206 C CA . LEU B 1 176 ? 22.070 24.512 18.281 1.00 5.99 184 LEU B CA 1
ATOM 4207 C C . LEU B 1 176 ? 23.125 24.333 17.176 1.00 5.23 184 LEU B C 1
ATOM 4208 O O . LEU B 1 176 ? 24.171 24.969 17.229 1.00 6.04 184 LEU B O 1
ATOM 4213 N N . VAL B 1 177 ? 22.895 23.367 16.294 1.00 4.62 185 VAL B N 1
ATOM 4214 C CA . VAL B 1 177 ? 23.791 23.206 15.143 1.00 6.06 185 VAL B CA 1
ATOM 4215 C C . VAL B 1 177 ? 22.964 23.389 13.854 1.00 5.26 185 VAL B C 1
ATOM 4216 O O . VAL B 1 177 ? 21.781 23.085 13.807 1.00 5.11 185 VAL B O 1
ATOM 4220 N N . MET B 1 178 ? 23.605 24.005 12.880 1.00 5.71 186 MET B N 1
ATOM 4221 C CA . MET B 1 178 ? 22.979 24.400 11.624 1.00 6.69 186 MET B CA 1
ATOM 4222 C C . MET B 1 178 ? 23.885 24.006 10.450 1.00 6.51 186 MET B C 1
ATOM 4223 O O . MET B 1 178 ? 25.013 24.455 10.336 1.00 7.80 186 MET B O 1
ATOM 4228 N N . LEU B 1 179 ? 23.367 23.112 9.617 1.00 5.95 187 LEU B N 1
ATOM 4229 C CA . LEU B 1 179 ? 24.178 22.646 8.460 1.00 6.87 187 LEU B CA 1
ATOM 4230 C C . LEU B 1 179 ? 23.765 23.456 7.245 1.00 5.75 187 LEU B C 1
ATOM 4231 O O . LEU B 1 179 ? 22.585 23.492 6.915 1.00 5.33 187 LEU B O 1
ATOM 4236 N N . THR B 1 180 ? 24.712 24.188 6.646 1.00 6.02 188 THR B N 1
ATOM 4237 C CA . THR B 1 180 ? 24.338 25.030 5.498 1.00 7.42 188 THR B CA 1
ATOM 4238 C C . THR B 1 180 ? 24.273 24.151 4.240 1.00 7.67 188 THR B C 1
ATOM 4239 O O . THR B 1 180 ? 24.786 23.041 4.199 1.00 6.96 188 THR B O 1
ATOM 4243 N N . ALA B 1 181 ? 23.636 24.714 3.207 1.00 7.65 189 ALA B N 1
ATOM 4244 C CA . ALA B 1 181 ? 23.554 24.004 1.930 1.00 9.53 189 ALA B CA 1
ATOM 4245 C C . ALA B 1 181 ? 24.910 23.690 1.342 1.00 10.57 189 ALA B C 1
ATOM 4246 O O . ALA B 1 181 ? 25.061 22.650 0.671 1.00 9.83 189 ALA B O 1
ATOM 4248 N N . ASP B 1 182 ? 25.937 24.470 1.654 1.00 10.95 190 ASP B N 1
ATOM 4249 C CA . ASP B 1 182 ? 27.291 24.229 1.205 1.00 13.10 190 ASP B CA 1
ATOM 4250 C C . ASP B 1 182 ? 28.098 23.306 2.077 1.00 12.66 190 ASP B C 1
ATOM 4251 O O . ASP B 1 182 ? 29.302 23.070 1.821 1.00 14.14 190 ASP B O 1
ATOM 4256 N N . GLY B 1 183 ? 27.516 22.754 3.143 1.00 9.95 191 GLY B N 1
ATOM 4257 C CA . GLY B 1 183 ? 28.181 21.794 3.988 1.00 10.07 191 GLY B CA 1
ATOM 4258 C C . GLY B 1 183 ? 28.981 22.394 5.128 1.00 9.61 191 GLY B C 1
ATOM 4259 O O . GLY B 1 183 ? 29.709 21.657 5.809 1.00 10.16 191 GLY B O 1
ATOM 4260 N N . ASP B 1 184 ? 28.800 23.684 5.392 1.00 10.52 192 ASP B N 1
ATOM 4261 C CA . ASP B 1 184 ? 29.447 24.248 6.610 1.00 11.12 192 ASP B CA 1
ATOM 4262 C C . ASP B 1 184 ? 28.551 23.977 7.819 1.00 11.37 192 ASP B C 1
ATOM 4263 O O . ASP B 1 184 ? 27.330 23.998 7.708 1.00 11.12 192 ASP B O 1
ATOM 4268 N N . LEU B 1 185 ? 29.189 23.690 8.945 1.00 10.85 193 LEU B N 1
ATOM 4269 C CA . LEU B 1 185 ? 28.450 23.443 10.191 1.00 10.14 193 LEU B CA 1
ATOM 4270 C C . LEU B 1 185 ? 28.628 24.618 11.144 1.00 10.03 193 LEU B C 1
ATOM 4271 O O . LEU B 1 185 ? 29.710 24.778 11.742 1.00 9.57 193 LEU B O 1
ATOM 4276 N N . TYR B 1 186 ? 27.546 25.331 11.396 1.00 9.87 194 TYR B N 1
ATOM 4277 C CA . TYR B 1 186 ? 27.569 26.476 12.312 1.00 7.74 194 TYR B CA 1
ATOM 4278 C C . TYR B 1 186 ? 26.949 26.053 13.648 1.00 9.55 194 TYR B C 1
ATOM 4279 O O . TYR B 1 186 ? 25.963 25.323 13.663 1.00 9.42 194 TYR B O 1
ATOM 4288 N N . THR B 1 187 ? 27.595 26.467 14.739 1.00 7.78 195 THR B N 1
ATOM 4289 C CA . THR B 1 187 ? 27.124 26.049 16.066 1.00 6.05 195 THR B CA 1
ATOM 4290 C C . THR B 1 187 ? 27.037 27.282 16.978 1.00 7.86 195 THR B C 1
ATOM 4291 O O . THR B 1 187 ? 27.794 28.245 16.802 1.00 8.61 195 THR B O 1
ATOM 4295 N N . LEU B 1 188 ? 26.099 27.241 17.913 1.00 6.08 196 LEU B N 1
ATOM 4296 C CA . LEU B 1 188 ? 25.970 28.313 18.901 1.00 6.98 196 LEU B CA 1
ATOM 4297 C C . LEU B 1 188 ? 25.288 27.778 20.166 1.00 4.71 196 LEU B C 1
ATOM 4298 O O . LEU B 1 188 ? 24.658 26.719 20.141 1.00 3.60 196 LEU B O 1
ATOM 4303 N N . GLY B 1 189 ? 25.503 28.452 21.279 1.00 5.40 197 GLY B N 1
ATOM 4304 C CA . GLY B 1 189 ? 24.882 28.058 22.550 1.00 5.46 197 GLY B CA 1
ATOM 4305 C C . GLY B 1 189 ? 25.929 27.775 23.610 1.00 6.11 197 GLY B C 1
ATOM 4306 O O . GLY B 1 189 ? 27.032 28.357 23.586 1.00 6.46 197 GLY B O 1
ATOM 4307 N N . CYS B 1 190 ? 25.615 26.874 24.536 1.00 5.72 198 CYS B N 1
ATOM 4308 C CA . CYS B 1 190 ? 26.592 26.456 25.533 1.00 6.07 198 CYS B CA 1
ATOM 4309 C C . CYS B 1 190 ? 27.711 25.630 24.902 1.00 7.67 198 CYS B C 1
ATOM 4310 O O . CYS B 1 190 ? 27.452 24.652 24.207 1.00 7.73 198 CYS B O 1
ATOM 4313 N N . GLY B 1 191 ? 28.971 25.957 25.259 1.00 6.94 199 GLY B N 1
ATOM 4314 C CA . GLY B 1 191 ? 30.113 25.202 24.807 1.00 7.29 199 GLY B CA 1
ATOM 4315 C C . GLY B 1 191 ? 30.983 24.631 25.912 1.00 6.50 199 GLY B C 1
ATOM 4316 O O . GLY B 1 191 ? 32.068 24.101 25.671 1.00 4.85 199 GLY B O 1
ATOM 4317 N N . GLU B 1 192 ? 30.416 24.469 27.099 1.00 6.88 200 GLU B N 1
ATOM 4318 C CA . GLU B 1 192 ? 31.100 24.069 28.306 1.00 8.08 200 GLU B CA 1
ATOM 4319 C C . GLU B 1 192 ? 31.715 22.695 28.271 1.00 8.43 200 GLU B C 1
ATOM 4320 O O . GLU B 1 192 ? 32.774 22.456 28.899 1.00 7.38 200 GLU B O 1
ATOM 4326 N N . GLN B 1 193 ? 31.113 21.762 27.527 1.00 7.11 201 GLN B N 1
ATOM 4327 C CA . GLN B 1 193 ? 31.662 20.433 27.371 1.00 7.73 201 GLN B CA 1
ATOM 4328 C C . GLN B 1 193 ? 32.299 20.208 26.000 1.00 6.63 201 GLN B C 1
ATOM 4329 O O . GLN B 1 193 ? 32.699 19.072 25.703 1.00 6.21 201 GLN B O 1
ATOM 4335 N N . GLY B 1 194 ? 32.368 21.236 25.177 1.00 6.67 202 GLY B N 1
ATOM 4336 C CA . GLY B 1 194 ? 32.996 21.134 23.869 1.00 5.83 202 GLY B CA 1
ATOM 4337 C C . GLY B 1 194 ? 32.025 20.795 22.757 1.00 7.36 202 GLY B C 1
ATOM 4338 O O . GLY B 1 194 ? 32.447 20.713 21.586 1.00 6.28 202 GLY B O 1
ATOM 4339 N N . GLN B 1 195 ? 30.731 20.957 23.019 1.00 6.32 203 GLN B N 1
ATOM 4340 C CA . GLN B 1 195 ? 29.688 20.578 22.063 1.00 6.23 203 GLN B CA 1
ATOM 4341 C C . GLN B 1 195 ? 29.542 21.528 20.912 1.00 7.13 203 GLN B C 1
ATOM 4342 O O . GLN B 1 195 ? 28.883 21.208 19.901 1.00 6.41 203 GLN B O 1
ATOM 4348 N N . LEU B 1 196 ? 30.152 22.733 20.988 1.00 5.73 204 LEU B N 1
ATOM 4349 C CA . LEU B 1 196 ? 30.167 23.638 19.859 1.00 6.20 204 LEU B CA 1
ATOM 4350 C C . LEU B 1 196 ? 31.248 23.286 18.837 1.00 6.06 204 LEU B C 1
ATOM 4351 O O . LEU B 1 196 ? 31.142 23.694 17.676 1.00 6.26 204 LEU B O 1
ATOM 4356 N N . GLY B 1 197 ? 32.309 22.634 19.284 1.00 6.29 205 GLY B N 1
ATOM 4357 C CA . GLY B 1 197 ? 33.351 22.153 18.382 1.00 7.40 205 GLY B CA 1
ATOM 4358 C C . GLY B 1 197 ? 34.202 23.245 17.782 1.00 10.12 205 GLY B C 1
ATOM 4359 O O . GLY B 1 197 ? 34.835 23.033 16.721 1.00 9.50 205 GLY B O 1
ATOM 4360 N N . ARG B 1 198 ? 34.274 24.417 18.397 1.00 10.94 206 ARG B N 1
ATOM 4361 C CA . ARG B 1 198 ? 34.954 25.559 17.786 1.00 12.54 206 ARG B CA 1
ATOM 4362 C C . ARG B 1 198 ? 35.464 26.521 18.860 1.00 15.05 206 ARG B C 1
ATOM 4363 O O . ARG B 1 198 ? 35.985 27.583 18.540 1.00 15.37 206 ARG B O 1
ATOM 4371 N N . VAL B 1 199 ? 35.462 26.032 20.077 1.00 15.59 207 VAL B N 1
ATOM 4372 C CA . VAL B 1 199 ? 35.902 26.796 21.246 1.00 19.89 207 VAL B CA 1
ATOM 4373 C C . VAL B 1 199 ? 36.906 25.949 22.029 1.00 19.35 207 VAL B C 1
ATOM 4374 O O . VAL B 1 199 ? 36.666 24.775 22.292 1.00 17.66 207 VAL B O 1
ATOM 4378 N N . PRO B 1 200 ? 38.060 26.529 22.332 1.00 20.30 208 PRO B N 1
ATOM 4379 C CA . PRO B 1 200 ? 39.073 25.871 23.135 1.00 20.28 208 PRO B CA 1
ATOM 4380 C C . PRO B 1 200 ? 38.524 25.602 24.543 1.00 19.37 208 PRO B C 1
ATOM 4381 O O . PRO B 1 200 ? 37.688 26.371 25.011 1.00 17.65 208 PRO B O 1
ATOM 4385 N N . GLU B 1 201 ? 39.111 24.663 25.262 1.00 20.18 209 GLU B N 1
ATOM 4386 C CA . GLU B 1 201 ? 38.736 24.373 26.636 1.00 23.90 209 GLU B CA 1
ATOM 4387 C C . GLU B 1 201 ? 38.892 25.608 27.524 1.00 24.20 209 GLU B C 1
ATOM 4388 O O . GLU B 1 201 ? 38.033 25.908 28.363 1.00 24.24 209 GLU B O 1
ATOM 4394 N N . LEU B 1 202 ? 39.864 26.449 27.198 1.00 24.36 210 LEU B N 1
ATOM 4395 C CA . LEU B 1 202 ? 40.094 27.722 27.842 1.00 25.10 210 LEU B CA 1
ATOM 4396 C C . LEU B 1 202 ? 38.837 28.598 27.929 1.00 24.31 210 LEU B C 1
ATOM 4397 O O . LEU B 1 202 ? 38.667 29.380 28.874 1.00 23.56 210 LEU B O 1
ATOM 4402 N N . PHE B 1 203 ? 37.983 28.465 26.934 1.00 22.96 211 PHE B N 1
ATOM 4403 C CA . PHE B 1 203 ? 36.778 29.307 26.821 1.00 23.05 211 PHE B CA 1
ATOM 4404 C C . PHE B 1 203 ? 35.505 28.539 27.162 1.00 22.36 211 PHE B C 1
ATOM 4405 O O . PHE B 1 203 ? 34.398 28.926 26.753 1.00 21.76 211 PHE B O 1
ATOM 4413 N N . ALA B 1 204 ? 35.691 27.483 27.915 1.00 20.59 212 ALA B N 1
ATOM 4414 C CA . ALA B 1 204 ? 34.592 26.608 28.320 1.00 19.90 212 ALA B CA 1
ATOM 4415 C C . ALA B 1 204 ? 33.640 27.310 29.298 1.00 20.24 212 ALA B C 1
ATOM 4416 O O . ALA B 1 204 ? 32.417 27.146 29.246 1.00 19.21 212 ALA B O 1
ATOM 4418 N N . ASN B 1 205 ? 34.147 28.108 30.240 1.00 18.75 213 ASN B N 1
ATOM 4419 C CA . ASN B 1 205 ? 33.188 28.741 31.156 1.00 19.20 213 ASN B CA 1
ATOM 4420 C C . ASN B 1 205 ? 32.689 30.106 30.686 1.00 17.81 213 ASN B C 1
ATOM 4421 O O . ASN B 1 205 ? 33.199 31.154 31.086 1.00 19.31 213 ASN B O 1
ATOM 4426 N N . ARG B 1 206 ? 31.762 30.256 29.852 1.00 16.91 214 ARG B N 1
ATOM 4427 C CA . ARG B 1 206 ? 31.253 31.626 29.643 1.00 17.47 214 ARG B CA 1
ATOM 4428 C C . ARG B 1 206 ? 31.947 32.435 28.554 1.00 15.93 214 ARG B C 1
ATOM 4429 O O . ARG B 1 206 ? 31.868 33.667 28.525 1.00 15.98 214 ARG B O 1
ATOM 4437 N N . GLY B 1 207 ? 32.585 31.678 27.675 1.00 16.10 215 GLY B N 1
ATOM 4438 C CA . GLY B 1 207 ? 33.380 32.226 26.570 1.00 19.31 215 GLY B CA 1
ATOM 4439 C C . GLY B 1 207 ? 34.805 32.700 27.123 1.00 22.81 215 GLY B C 1
ATOM 4440 O O . GLY B 1 207 ? 35.614 33.285 26.387 1.00 22.42 215 GLY B O 1
ATOM 4441 N N . GLY B 1 208 ? 35.118 32.425 28.443 1.00 24.88 216 GLY B N 1
ATOM 4442 C CA . GLY B 1 208 ? 36.420 32.877 29.137 1.00 29.85 216 GLY B CA 1
ATOM 4443 C C . GLY B 1 208 ? 36.570 34.335 28.833 1.00 34.85 216 GLY B C 1
ATOM 4444 O O . GLY B 1 208 ? 35.671 35.138 29.105 1.00 35.41 216 GLY B O 1
ATOM 4445 N N . ARG B 1 209 ? 37.722 34.571 28.288 1.00 38.42 217 ARG B N 1
ATOM 4446 C CA . ARG B 1 209 ? 38.247 35.903 28.125 1.00 42.87 217 ARG B CA 1
ATOM 4447 C C . ARG B 1 209 ? 37.880 36.531 26.856 1.00 43.19 217 ARG B C 1
ATOM 4448 O O . ARG B 1 209 ? 38.496 37.512 26.435 1.00 45.49 217 ARG B O 1
ATOM 4456 N N . GLN B 1 210 ? 36.882 36.019 26.241 1.00 41.74 218 GLN B N 1
ATOM 4457 C CA . GLN B 1 210 ? 36.620 36.564 24.956 1.00 38.94 218 GLN B CA 1
ATOM 4458 C C . GLN B 1 210 ? 35.110 36.590 24.670 1.00 34.87 218 GLN B C 1
ATOM 4459 O O . GLN B 1 210 ? 34.741 36.477 23.476 1.00 36.11 218 GLN B O 1
ATOM 4465 N N . GLY B 1 211 ? 34.410 36.771 25.839 1.00 29.37 219 GLY B N 1
ATOM 4466 C CA . GLY B 1 211 ? 32.904 36.988 26.068 1.00 25.99 219 GLY B CA 1
ATOM 4467 C C . GLY B 1 211 ? 32.091 35.785 25.612 1.00 22.05 219 GLY B C 1
ATOM 4468 O O . GLY B 1 211 ? 32.599 34.884 24.937 1.00 20.11 219 GLY B O 1
ATOM 4469 N N . LEU B 1 212 ? 30.850 35.905 26.041 1.00 17.88 220 LEU B N 1
ATOM 4470 C CA . LEU B 1 212 ? 29.751 34.989 25.758 1.00 17.02 220 LEU B CA 1
ATOM 4471 C C . LEU B 1 212 ? 29.348 35.184 24.292 1.00 16.54 220 LEU B C 1
ATOM 4472 O O . LEU B 1 212 ? 28.837 34.283 23.651 1.00 13.49 220 LEU B O 1
ATOM 4477 N N . GLU B 1 213 ? 29.502 36.429 23.798 1.00 18.24 221 GLU B N 1
ATOM 4478 C CA . GLU B 1 213 ? 28.956 36.746 22.482 1.00 22.44 221 GLU B CA 1
ATOM 4479 C C . GLU B 1 213 ? 29.548 35.865 21.394 1.00 21.30 221 GLU B C 1
ATOM 4480 O O . GLU B 1 213 ? 28.836 35.538 20.427 1.00 23.10 221 GLU B O 1
ATOM 4486 N N . ARG B 1 214 ? 30.763 35.389 21.565 1.00 20.59 222 ARG B N 1
ATOM 4487 C CA . ARG B 1 214 ? 31.387 34.460 20.642 1.00 24.17 222 ARG B CA 1
ATOM 4488 C C . ARG B 1 214 ? 30.674 33.108 20.644 1.00 22.70 222 ARG B C 1
ATOM 4489 O O . ARG B 1 214 ? 30.682 32.415 19.613 1.00 23.79 222 ARG B O 1
ATOM 4497 N N . LEU B 1 215 ? 30.219 32.663 21.811 1.00 17.24 223 LEU B N 1
ATOM 4498 C CA . LEU B 1 215 ? 29.532 31.370 21.896 1.00 15.07 223 LEU B CA 1
ATOM 4499 C C . LEU B 1 215 ? 28.129 31.434 21.304 1.00 12.51 223 LEU B C 1
ATOM 4500 O O . LEU B 1 215 ? 27.592 30.428 20.813 1.00 10.00 223 LEU B O 1
ATOM 4505 N N . LEU B 1 216 ? 27.477 32.585 21.447 1.00 10.81 224 LEU B N 1
ATOM 4506 C CA . LEU B 1 216 ? 26.089 32.732 21.081 1.00 11.20 224 LEU B CA 1
ATOM 4507 C C . LEU B 1 216 ? 25.872 33.228 19.663 1.00 11.20 224 LEU B C 1
ATOM 4508 O O . LEU B 1 216 ? 24.712 33.320 19.255 1.00 12.88 224 LEU B O 1
ATOM 4513 N N . VAL B 1 217 ? 26.919 33.679 18.992 1.00 11.90 225 VAL B N 1
ATOM 4514 C CA . VAL B 1 217 ? 26.742 34.040 17.548 1.00 12.78 225 VAL B CA 1
ATOM 4515 C C . VAL B 1 217 ? 27.107 32.794 16.742 1.00 11.50 225 VAL B C 1
ATOM 4516 O O . VAL B 1 217 ? 28.043 32.081 17.114 1.00 11.88 225 VAL B O 1
ATOM 4520 N N . PRO B 1 218 ? 26.428 32.564 15.633 1.00 11.55 226 PRO B N 1
ATOM 4521 C CA . PRO B 1 218 ? 26.711 31.364 14.835 1.00 11.85 226 PRO B CA 1
ATOM 4522 C C . PRO B 1 218 ? 28.101 31.493 14.208 1.00 11.55 226 PRO B C 1
ATOM 4523 O O . PRO B 1 218 ? 28.359 32.488 13.518 1.00 8.56 226 PRO B O 1
ATOM 4527 N N . LYS B 1 219 ? 28.955 30.524 14.476 1.00 10.97 227 LYS B N 1
ATOM 4528 C CA . LYS B 1 219 ? 30.276 30.456 13.902 1.00 11.54 227 LYS B CA 1
ATOM 4529 C C . LYS B 1 219 ? 30.508 28.996 13.490 1.00 12.84 227 LYS B C 1
ATOM 4530 O O . LYS B 1 219 ? 29.974 28.064 14.116 1.00 11.41 227 LYS B O 1
ATOM 4536 N N . CYS B 1 220 ? 31.280 28.908 12.443 1.00 13.83 228 CYS B N 1
ATOM 4537 C CA . CYS B 1 220 ? 31.578 27.686 11.688 1.00 16.27 228 CYS B CA 1
ATOM 4538 C C . CYS B 1 220 ? 32.698 26.823 12.320 1.00 13.11 228 CYS B C 1
ATOM 4539 O O . CYS B 1 220 ? 33.697 27.338 12.838 1.00 11.98 228 CYS B O 1
ATOM 4542 N N . VAL B 1 221 ? 32.489 25.496 12.255 1.00 11.19 229 VAL B N 1
ATOM 4543 C CA . VAL B 1 221 ? 33.495 24.499 12.705 1.00 10.46 229 VAL B CA 1
ATOM 4544 C C . VAL B 1 221 ? 34.583 24.462 11.637 1.00 13.12 229 VAL B C 1
ATOM 4545 O O . VAL B 1 221 ? 34.298 24.285 10.444 1.00 12.24 229 VAL B O 1
ATOM 4549 N N . MET B 1 222 ? 35.819 24.626 12.060 1.00 14.01 230 MET B N 1
ATOM 4550 C CA . MET B 1 222 ? 36.918 24.746 11.097 1.00 15.43 230 MET B CA 1
ATOM 4551 C C . MET B 1 222 ? 38.022 23.729 11.270 1.00 16.13 230 MET B C 1
ATOM 4552 O O . MET B 1 222 ? 38.904 23.877 12.136 1.00 15.25 230 MET B O 1
ATOM 4557 N N . LEU B 1 223 ? 38.065 22.709 10.401 1.00 17.69 231 LEU B N 1
ATOM 4558 C CA . LEU B 1 223 ? 39.100 21.719 10.432 1.00 21.85 231 LEU B CA 1
ATOM 4559 C C . LEU B 1 223 ? 39.832 21.604 9.065 1.00 25.81 231 LEU B C 1
ATOM 4560 O O . LEU B 1 223 ? 39.164 21.447 8.051 1.00 23.95 231 LEU B O 1
ATOM 4565 N N . LYS B 1 224 ? 41.092 21.238 9.163 1.00 31.46 232 LYS B N 1
ATOM 4566 C CA . LYS B 1 224 ? 41.882 20.554 8.208 1.00 38.53 232 LYS B CA 1
ATOM 4567 C C . LYS B 1 224 ? 41.402 20.685 6.741 1.00 44.23 232 LYS B C 1
ATOM 4568 O O . LYS B 1 224 ? 40.996 21.777 6.294 1.00 48.46 232 LYS B O 1
ATOM 4574 N N . SER B 1 225 ? 41.557 19.507 6.161 1.00 49.91 233 SER B N 1
ATOM 4575 C CA . SER B 1 225 ? 41.201 19.037 4.804 1.00 55.32 233 SER B CA 1
ATOM 4576 C C . SER B 1 225 ? 41.952 17.697 4.667 1.00 59.59 233 SER B C 1
ATOM 4577 O O . SER B 1 225 ? 43.057 17.635 4.121 1.00 60.16 233 SER B O 1
ATOM 4580 N N . ARG B 1 226 ? 41.317 16.667 5.223 1.00 64.22 234 ARG B N 1
ATOM 4581 C CA . ARG B 1 226 ? 41.901 15.309 5.339 1.00 69.46 234 ARG B CA 1
ATOM 4582 C C . ARG B 1 226 ? 42.299 14.762 3.957 1.00 71.37 234 ARG B C 1
ATOM 4583 O O . ARG B 1 226 ? 41.814 13.667 3.566 1.00 73.04 234 ARG B O 1
ATOM 4591 N N . GLY B 1 227 ? 43.158 15.629 3.440 1.00 72.07 235 GLY B N 1
ATOM 4592 C CA . GLY B 1 227 ? 43.917 15.622 2.167 1.00 73.10 235 GLY B CA 1
ATOM 4593 C C . GLY B 1 227 ? 44.940 16.783 2.318 1.00 73.75 235 GLY B C 1
ATOM 4594 O O . GLY B 1 227 ? 45.581 16.950 3.368 1.00 73.80 235 GLY B O 1
ATOM 4595 N N . SER B 1 228 ? 45.075 17.657 1.312 1.00 74.01 236 SER B N 1
ATOM 4596 C CA . SER B 1 228 ? 46.058 18.768 1.438 1.00 73.65 236 SER B CA 1
ATOM 4597 C C . SER B 1 228 ? 45.589 20.155 0.882 1.00 72.71 236 SER B C 1
ATOM 4598 O O . SER B 1 228 ? 46.213 20.726 -0.024 1.00 72.48 236 SER B O 1
ATOM 4601 N N . ARG B 1 229 ? 44.502 20.713 1.447 1.00 71.39 237 ARG B N 1
ATOM 4602 C CA . ARG B 1 229 ? 44.016 22.096 1.091 1.00 69.45 237 ARG B CA 1
ATOM 4603 C C . ARG B 1 229 ? 42.468 22.192 1.027 1.00 65.90 237 ARG B C 1
ATOM 4604 O O . ARG B 1 229 ? 41.823 21.572 0.163 1.00 65.82 237 ARG B O 1
ATOM 4612 N N . GLY B 1 230 ? 41.929 22.989 1.938 1.00 61.02 238 GLY B N 1
ATOM 4613 C CA . GLY B 1 230 ? 40.477 23.238 2.073 1.00 53.09 238 GLY B CA 1
ATOM 4614 C C . GLY B 1 230 ? 40.116 23.221 3.568 1.00 47.49 238 GLY B C 1
ATOM 4615 O O . GLY B 1 230 ? 41.033 23.058 4.384 1.00 48.32 238 GLY B O 1
ATOM 4616 N N . HIS B 1 231 ? 38.873 23.458 3.934 1.00 41.04 239 HIS B N 1
ATOM 4617 C CA . HIS B 1 231 ? 38.430 23.135 5.304 1.00 33.64 239 HIS B CA 1
ATOM 4618 C C . HIS B 1 231 ? 37.297 22.110 5.205 1.00 28.81 239 HIS B C 1
ATOM 4619 O O . HIS B 1 231 ? 36.530 22.146 4.235 1.00 27.17 239 HIS B O 1
ATOM 4626 N N . VAL B 1 232 ? 37.310 21.120 6.072 1.00 23.56 240 VAL B N 1
ATOM 4627 C CA . VAL B 1 232 ? 36.356 20.019 6.018 1.00 19.98 240 VAL B CA 1
ATOM 4628 C C . VAL B 1 232 ? 34.913 20.510 5.952 1.00 18.93 240 VAL B C 1
ATOM 4629 O O . VAL B 1 232 ? 34.481 21.348 6.729 1.00 18.18 240 VAL B O 1
ATOM 4633 N N . ARG B 1 233 ? 34.135 19.893 5.058 1.00 16.23 241 ARG B N 1
ATOM 4634 C CA . ARG B 1 233 ? 32.701 20.149 4.967 1.00 15.19 241 ARG B CA 1
ATOM 4635 C C . ARG B 1 233 ? 31.902 18.893 5.277 1.00 11.42 241 ARG B C 1
ATOM 4636 O O . ARG B 1 233 ? 32.446 17.794 5.269 1.00 11.04 241 ARG B O 1
ATOM 4644 N N . PHE B 1 234 ? 30.638 19.061 5.665 1.00 9.88 242 PHE B N 1
ATOM 4645 C CA . PHE B 1 234 ? 29.837 17.986 6.214 1.00 10.82 242 PHE B CA 1
ATOM 4646 C C . PHE B 1 234 ? 28.552 17.698 5.449 1.00 10.17 242 PHE B C 1
ATOM 4647 O O . PHE B 1 234 ? 27.900 18.588 4.938 1.00 8.68 242 PHE B O 1
ATOM 4655 N N . GLN B 1 235 ? 28.181 16.413 5.407 1.00 11.17 243 GLN B N 1
ATOM 4656 C CA . GLN B 1 235 ? 26.959 15.998 4.738 1.00 9.67 243 GLN B CA 1
ATOM 4657 C C . GLN B 1 235 ? 25.797 15.808 5.693 1.00 8.58 243 GLN B C 1
ATOM 4658 O O . GLN B 1 235 ? 24.642 15.740 5.252 1.00 9.82 243 GLN B O 1
ATOM 4664 N N . ASP B 1 236 ? 26.064 15.733 6.995 1.00 8.07 244 ASP B N 1
ATOM 4665 C CA . ASP B 1 236 ? 24.958 15.645 7.976 1.00 6.65 244 ASP B CA 1
ATOM 4666 C C . ASP B 1 236 ? 25.506 15.918 9.391 1.00 5.96 244 ASP B C 1
ATOM 4667 O O . ASP B 1 236 ? 26.704 15.915 9.601 1.00 6.77 244 ASP B O 1
ATOM 4672 N N . ALA B 1 237 ? 24.589 16.170 10.315 1.00 4.49 245 ALA B N 1
ATOM 4673 C CA . ALA B 1 237 ? 25.039 16.405 11.727 1.00 4.76 245 ALA B CA 1
ATOM 4674 C C . ALA B 1 237 ? 23.858 16.105 12.636 1.00 5.12 245 ALA B C 1
ATOM 4675 O O . ALA B 1 237 ? 22.716 16.157 12.234 1.00 4.67 245 ALA B O 1
ATOM 4677 N N . PHE B 1 238 ? 24.188 15.681 13.867 1.00 4.46 246 PHE B N 1
ATOM 4678 C CA . PHE B 1 238 ? 23.203 15.257 14.840 1.00 4.84 246 PHE B CA 1
ATOM 4679 C C . PHE B 1 238 ? 23.711 15.703 16.241 1.00 5.43 246 PHE B C 1
ATOM 4680 O O . PHE B 1 238 ? 24.919 15.865 16.412 1.00 6.88 246 PHE B O 1
ATOM 4688 N N . CYS B 1 239 ? 22.798 15.762 17.188 1.00 4.53 247 CYS B N 1
ATOM 4689 C CA . CYS B 1 239 ? 23.195 16.123 18.546 1.00 6.60 247 CYS B CA 1
ATOM 4690 C C . CYS B 1 239 ? 22.719 15.113 19.584 1.00 6.32 247 CYS B C 1
ATOM 4691 O O . CYS B 1 239 ? 21.664 14.498 19.447 1.00 8.50 247 CYS B O 1
ATOM 4694 N N . GLY B 1 240 ? 23.514 14.983 20.624 1.00 6.14 248 GLY B N 1
ATOM 4695 C CA . GLY B 1 240 ? 23.095 14.317 21.860 1.00 6.59 248 GLY B CA 1
ATOM 4696 C C . GLY B 1 240 ? 22.903 15.462 22.881 1.00 6.77 248 GLY B C 1
ATOM 4697 O O . GLY B 1 240 ? 23.051 16.630 22.524 1.00 6.63 248 GLY B O 1
ATOM 4698 N N . ALA B 1 241 ? 22.671 15.108 24.138 1.00 5.06 249 ALA B N 1
ATOM 4699 C CA . ALA B 1 241 ? 22.381 16.186 25.106 1.00 6.96 249 ALA B CA 1
ATOM 4700 C C . ALA B 1 241 ? 23.503 17.195 25.207 1.00 5.85 249 ALA B C 1
ATOM 4701 O O . ALA B 1 241 ? 23.243 18.398 25.345 1.00 5.58 249 ALA B O 1
ATOM 4703 N N . TYR B 1 242 ? 24.765 16.756 25.251 1.00 4.73 250 TYR B N 1
ATOM 4704 C CA . TYR B 1 242 ? 25.890 17.655 25.459 1.00 5.05 250 TYR B CA 1
ATOM 4705 C C . TYR B 1 242 ? 27.022 17.385 24.473 1.00 5.95 250 TYR B C 1
ATOM 4706 O O . TYR B 1 242 ? 28.200 17.461 24.833 1.00 6.45 250 TYR B O 1
ATOM 4715 N N . PHE B 1 243 ? 26.670 16.883 23.294 1.00 5.59 251 PHE B N 1
ATOM 4716 C CA . PHE B 1 243 ? 27.675 16.424 22.333 1.00 6.39 251 PHE B CA 1
ATOM 4717 C C . PHE B 1 243 ? 27.076 16.426 20.928 1.00 6.67 251 PHE B C 1
ATOM 4718 O O . PHE B 1 243 ? 25.865 16.536 20.740 1.00 5.53 251 PHE B O 1
ATOM 4726 N N . THR B 1 244 ? 27.957 16.374 19.943 1.00 7.42 252 THR B N 1
ATOM 4727 C CA . THR B 1 244 ? 27.556 16.495 18.538 1.00 7.29 252 THR B CA 1
ATOM 4728 C C . THR B 1 244 ? 28.316 15.474 17.695 1.00 7.33 252 THR B C 1
ATOM 4729 O O . THR B 1 244 ? 29.505 15.278 17.889 1.00 4.23 252 THR B O 1
ATOM 4733 N N . PHE B 1 245 ? 27.621 14.896 16.721 1.00 7.47 253 PHE B N 1
ATOM 4734 C CA . PHE B 1 245 ? 28.273 14.050 15.715 1.00 7.41 253 PHE B CA 1
ATOM 4735 C C . PHE B 1 245 ? 28.104 14.724 14.350 1.00 7.40 253 PHE B C 1
ATOM 4736 O O . PHE B 1 245 ? 26.999 15.178 14.017 1.00 6.83 253 PHE B O 1
ATOM 4744 N N . ALA B 1 246 ? 29.194 14.850 13.606 1.00 8.14 254 ALA B N 1
ATOM 4745 C CA . ALA B 1 246 ? 29.125 15.494 12.292 1.00 9.47 254 ALA B CA 1
ATOM 4746 C C . ALA B 1 246 ? 29.814 14.597 11.248 1.00 11.07 254 ALA B C 1
ATOM 4747 O O . ALA B 1 246 ? 30.885 14.063 11.505 1.00 11.76 254 ALA B O 1
ATOM 4749 N N . ILE B 1 247 ? 29.056 14.282 10.203 1.00 10.51 255 ILE B N 1
ATOM 4750 C CA . ILE B 1 247 ? 29.592 13.387 9.158 1.00 11.46 255 ILE B CA 1
ATOM 4751 C C . ILE B 1 247 ? 30.157 14.191 8.007 1.00 10.52 255 ILE B C 1
ATOM 4752 O O . ILE B 1 247 ? 29.463 15.016 7.397 1.00 10.25 255 ILE B O 1
ATOM 4757 N N . SER B 1 248 ? 31.454 14.015 7.715 1.00 10.31 256 SER B N 1
ATOM 4758 C CA . SER B 1 248 ? 32.063 14.776 6.629 1.00 13.61 256 SER B CA 1
ATOM 4759 C C . SER B 1 248 ? 31.561 14.276 5.266 1.00 13.40 256 SER B C 1
ATOM 4760 O O . SER B 1 248 ? 30.932 13.226 5.151 1.00 12.99 256 SER B O 1
ATOM 4763 N N . HIS B 1 249 ? 31.863 15.057 4.239 1.00 16.09 257 HIS B N 1
ATOM 4764 C CA . HIS B 1 249 ? 31.580 14.653 2.864 1.00 18.84 257 HIS B CA 1
ATOM 4765 C C . HIS B 1 249 ? 32.258 13.340 2.516 1.00 20.84 257 HIS B C 1
ATOM 4766 O O . HIS B 1 249 ? 31.594 12.443 1.949 1.00 22.89 257 HIS B O 1
ATOM 4773 N N . GLU B 1 250 ? 33.395 13.039 3.116 1.00 21.18 258 GLU B N 1
ATOM 4774 C CA . GLU B 1 250 ? 34.168 11.811 2.867 1.00 24.85 258 GLU B CA 1
ATOM 4775 C C . GLU B 1 250 ? 33.488 10.652 3.587 1.00 23.98 258 GLU B C 1
ATOM 4776 O O . GLU B 1 250 ? 33.768 9.469 3.188 1.00 25.42 258 GLU B O 1
ATOM 4782 N N . GLY B 1 251 ? 32.682 10.838 4.599 1.00 21.49 259 GLY B N 1
ATOM 4783 C CA . GLY B 1 251 ? 31.992 9.759 5.279 1.00 19.15 259 GLY B CA 1
ATOM 4784 C C . GLY B 1 251 ? 32.551 9.470 6.660 1.00 20.04 259 GLY B C 1
ATOM 4785 O O . GLY B 1 251 ? 32.064 8.551 7.339 1.00 20.14 259 GLY B O 1
ATOM 4786 N N . HIS B 1 252 ? 33.494 10.284 7.113 1.00 18.92 260 HIS B N 1
ATOM 4787 C CA . HIS B 1 252 ? 34.059 10.122 8.458 1.00 19.62 260 HIS B CA 1
ATOM 4788 C C . HIS B 1 252 ? 33.160 10.783 9.505 1.00 17.17 260 HIS B C 1
ATOM 4789 O O . HIS B 1 252 ? 32.646 11.872 9.271 1.00 15.80 260 HIS B O 1
ATOM 4796 N N . VAL B 1 253 ? 33.043 10.147 10.664 1.00 13.95 261 VAL B N 1
ATOM 4797 C CA . VAL B 1 253 ? 32.206 10.595 11.748 1.00 12.33 261 VAL B CA 1
ATOM 4798 C C . VAL B 1 253 ? 33.095 11.386 12.726 1.00 12.41 261 VAL B C 1
ATOM 4799 O O . VAL B 1 253 ? 33.981 10.811 13.332 1.00 12.07 261 VAL B O 1
ATOM 4803 N N . TYR B 1 254 ? 32.785 12.660 12.881 1.00 12.16 262 TYR B N 1
ATOM 4804 C CA . TYR B 1 254 ? 33.502 13.506 13.824 1.00 10.91 262 TYR B CA 1
ATOM 4805 C C . TYR B 1 254 ? 32.638 13.692 15.081 1.00 10.10 262 TYR B C 1
ATOM 4806 O O . TYR B 1 254 ? 31.445 13.912 14.944 1.00 12.42 262 TYR B O 1
ATOM 4815 N N . GLY B 1 255 ? 33.277 13.606 16.237 1.00 8.73 263 GLY B N 1
ATOM 4816 C CA . GLY B 1 255 ? 32.552 13.823 17.491 1.00 6.54 263 GLY B CA 1
ATOM 4817 C C . GLY B 1 255 ? 33.181 14.972 18.279 1.00 7.43 263 GLY B C 1
ATOM 4818 O O . GLY B 1 255 ? 34.388 15.199 18.248 1.00 8.44 263 GLY B O 1
ATOM 4819 N N . PHE B 1 256 ? 32.316 15.763 18.918 1.00 6.39 264 PHE B N 1
ATOM 4820 C CA . PHE B 1 256 ? 32.806 16.737 19.900 1.00 6.88 264 PHE B CA 1
ATOM 4821 C C . PHE B 1 256 ? 31.763 16.898 21.013 1.00 7.07 264 PHE B C 1
ATOM 4822 O O . PHE B 1 256 ? 30.591 16.658 20.803 1.00 6.22 264 PHE B O 1
ATOM 4830 N N . GLY B 1 257 ? 32.267 17.154 22.231 1.00 8.12 265 GLY B N 1
ATOM 4831 C CA . GLY B 1 257 ? 31.342 17.320 23.359 1.00 6.30 265 GLY B CA 1
ATOM 4832 C C . GLY B 1 257 ? 31.693 16.382 24.504 1.00 5.85 265 GLY B C 1
ATOM 4833 O O . GLY B 1 257 ? 32.800 15.872 24.601 1.00 6.56 265 GLY B O 1
ATOM 4834 N N . LEU B 1 258 ? 30.721 16.181 25.383 1.00 5.24 266 LEU B N 1
ATOM 4835 C CA . LEU B 1 258 ? 30.907 15.372 26.589 1.00 4.75 266 LEU B CA 1
ATOM 4836 C C . LEU B 1 258 ? 31.132 13.917 26.267 1.00 7.90 266 LEU B C 1
ATOM 4837 O O . LEU B 1 258 ? 30.466 13.341 25.392 1.00 7.21 266 LEU B O 1
ATOM 4842 N N . SER B 1 259 ? 32.058 13.270 26.994 1.00 8.15 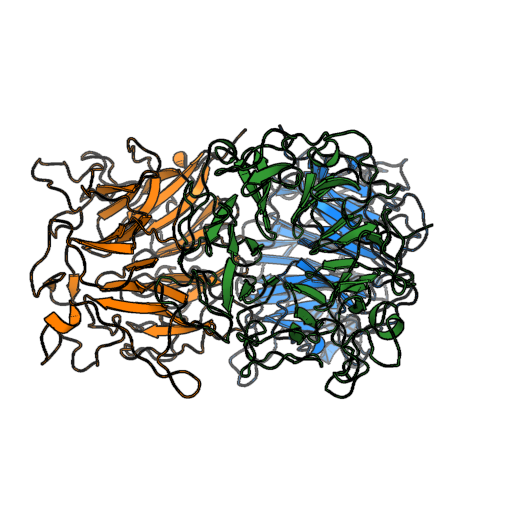267 SER B N 1
ATOM 4843 C CA . SER B 1 259 ? 32.295 11.836 26.801 1.00 7.68 267 SER B CA 1
ATOM 4844 C C . SER B 1 259 ? 32.728 11.216 28.134 1.00 7.85 267 SER B C 1
ATOM 4845 O O . SER B 1 259 ? 33.491 10.275 28.185 1.00 6.81 267 SER B O 1
ATOM 4848 N N . ASN B 1 260 ? 32.070 11.677 29.210 1.00 6.94 268 ASN B N 1
ATOM 4849 C CA . ASN B 1 260 ? 32.432 11.241 30.552 1.00 8.38 268 ASN B CA 1
ATOM 4850 C C . ASN B 1 260 ? 32.078 9.800 30.826 1.00 10.48 268 ASN B C 1
ATOM 4851 O O . ASN B 1 260 ? 32.652 9.201 31.750 1.00 11.54 268 ASN B O 1
ATOM 4856 N N . TYR B 1 261 ? 31.231 9.181 30.014 1.00 9.69 269 TYR B N 1
ATOM 4857 C CA . TYR B 1 261 ? 30.942 7.763 30.079 1.00 10.64 269 TYR B CA 1
ATOM 4858 C C . TYR B 1 261 ? 31.214 7.105 28.718 1.00 9.74 269 TYR B C 1
ATOM 4859 O O . TYR B 1 261 ? 30.681 6.053 28.400 1.00 9.03 269 TYR B O 1
ATOM 4868 N N . HIS B 1 262 ? 32.108 7.725 27.947 1.00 10.68 270 HIS B N 1
ATOM 4869 C CA . HIS B 1 262 ? 32.522 7.236 26.646 1.00 10.24 270 HIS B CA 1
ATOM 4870 C C . HIS B 1 262 ? 31.413 7.328 25.604 1.00 10.61 270 HIS B C 1
ATOM 4871 O O . HIS B 1 262 ? 31.465 6.650 24.557 1.00 10.11 270 HIS B O 1
ATOM 4878 N N . GLN B 1 263 ? 30.448 8.213 25.813 1.00 9.13 271 GLN B N 1
ATOM 4879 C CA . GLN B 1 263 ? 29.271 8.290 24.964 1.00 10.03 271 GLN B CA 1
ATOM 4880 C C . GLN B 1 263 ? 29.566 8.819 23.581 1.00 9.84 271 GLN B C 1
ATOM 4881 O O . GLN B 1 263 ? 28.787 8.579 22.642 1.00 10.13 271 GLN B O 1
ATOM 4887 N N . LEU B 1 264 ? 30.688 9.510 23.387 1.00 9.17 272 LEU B N 1
ATOM 4888 C CA . LEU B 1 264 ? 31.108 9.975 22.082 1.00 9.17 272 LEU B CA 1
ATOM 4889 C C . LEU B 1 264 ? 31.784 8.867 21.273 1.00 10.08 272 LEU B C 1
ATOM 4890 O O . LEU B 1 264 ? 32.096 9.101 20.085 1.00 12.15 272 LEU B O 1
ATOM 4895 N N . GLY B 1 265 ? 32.101 7.745 21.885 1.00 8.79 273 GLY B N 1
ATOM 4896 C CA . GLY B 1 265 ? 32.816 6.678 21.159 1.00 10.15 273 GLY B CA 1
ATOM 4897 C C . GLY B 1 265 ? 34.315 6.952 21.143 1.00 11.21 273 GLY B C 1
ATOM 4898 O O . GLY B 1 265 ? 35.025 6.533 20.222 1.00 11.70 273 GLY B O 1
ATOM 4899 N N . THR B 1 266 ? 34.823 7.438 22.267 1.00 12.21 274 THR B N 1
ATOM 4900 C CA . THR B 1 266 ? 36.239 7.668 22.482 1.00 12.54 274 THR B CA 1
ATOM 4901 C C . THR B 1 266 ? 36.780 6.740 23.562 1.00 12.39 274 THR B C 1
ATOM 4902 O O . THR B 1 266 ? 36.067 6.392 24.498 1.00 13.10 274 THR B O 1
ATOM 4906 N N . PRO B 1 267 ? 38.063 6.397 23.493 1.00 11.89 275 PRO B N 1
ATOM 4907 C CA . PRO B 1 267 ? 38.701 5.571 24.491 1.00 13.80 275 PRO B CA 1
ATOM 4908 C C . PRO B 1 267 ? 38.787 6.229 25.852 1.00 14.27 275 PRO B C 1
ATOM 4909 O O . PRO B 1 267 ? 38.697 5.531 26.878 1.00 17.61 275 PRO B O 1
ATOM 4913 N N . GLY B 1 268 ? 39.019 7.536 25.910 1.00 14.87 276 GLY B N 1
ATOM 4914 C CA . GLY B 1 268 ? 39.098 8.242 27.189 1.00 12.12 276 GLY B CA 1
ATOM 4915 C C . GLY B 1 268 ? 37.822 9.003 27.512 1.00 13.48 276 GLY B C 1
ATOM 4916 O O . GLY B 1 268 ? 36.826 8.910 26.792 1.00 13.05 276 GLY B O 1
ATOM 4917 N N . THR B 1 269 ? 37.785 9.640 28.693 1.00 13.19 277 THR B N 1
ATOM 4918 C CA . THR B 1 269 ? 36.566 10.263 29.186 1.00 12.51 277 THR B CA 1
ATOM 4919 C C . THR B 1 269 ? 36.623 11.772 29.288 1.00 12.90 277 THR B C 1
ATOM 4920 O O . THR B 1 269 ? 35.649 12.369 29.793 1.00 11.19 277 THR B O 1
ATOM 4924 N N . GLU B 1 270 ? 37.709 12.430 28.874 1.00 11.23 278 GLU B N 1
ATOM 4925 C CA . GLU B 1 270 ? 37.739 13.900 28.918 1.00 9.44 278 GLU B CA 1
ATOM 4926 C C . GLU B 1 270 ? 36.845 14.486 27.822 1.00 10.00 278 GLU B C 1
ATOM 4927 O O . GLU B 1 270 ? 36.672 13.875 26.756 1.00 7.33 278 GLU B O 1
ATOM 4933 N N . SER B 1 271 ? 36.337 15.705 28.056 1.00 9.35 279 SER B N 1
ATOM 4934 C CA . SER B 1 271 ? 35.414 16.288 27.059 1.00 10.21 279 SER B CA 1
ATOM 4935 C C . SER B 1 271 ? 36.224 16.693 25.828 1.00 10.93 279 SER B C 1
ATOM 4936 O O . SER B 1 271 ? 37.416 16.994 25.942 1.00 9.00 279 SER B O 1
ATOM 4939 N N . CYS B 1 272 ? 35.603 16.582 24.658 1.00 10.26 280 CYS B N 1
ATOM 4940 C CA . CYS B 1 272 ? 36.313 16.840 23.402 1.00 9.94 280 CYS B CA 1
ATOM 4941 C C . CYS B 1 272 ? 35.915 18.184 22.819 1.00 8.99 280 CYS B C 1
ATOM 4942 O O . CYS B 1 272 ? 34.781 18.365 22.373 1.00 7.72 280 CYS B O 1
ATOM 4945 N N . PHE B 1 273 ? 36.822 19.155 22.886 1.00 7.84 281 PHE B N 1
ATOM 4946 C CA . PHE B 1 273 ? 36.538 20.506 22.422 1.00 9.67 281 PHE B CA 1
ATOM 4947 C C . PHE B 1 273 ? 36.873 20.706 20.954 1.00 8.93 281 PHE B C 1
ATOM 4948 O O . PHE B 1 273 ? 36.266 21.532 20.273 1.00 9.77 281 PHE B O 1
ATOM 4956 N N . ILE B 1 274 ? 37.894 20.002 20.492 1.00 10.87 282 ILE B N 1
ATOM 4957 C CA . ILE B 1 274 ? 38.253 20.060 19.042 1.00 12.13 282 ILE B CA 1
ATOM 4958 C C . ILE B 1 274 ? 37.725 18.795 18.387 1.00 12.59 282 ILE B C 1
ATOM 4959 O O . ILE B 1 274 ? 37.948 17.692 18.933 1.00 13.43 282 ILE B O 1
ATOM 4964 N N . PRO B 1 275 ? 36.939 18.916 17.340 1.00 11.66 283 PRO B N 1
ATOM 4965 C CA . PRO B 1 275 ? 36.314 17.753 16.718 1.00 12.07 283 PRO B CA 1
ATOM 4966 C C . PRO B 1 275 ? 37.342 16.659 16.460 1.00 11.75 283 PRO B C 1
ATOM 4967 O O . PRO B 1 275 ? 38.475 16.946 16.067 1.00 12.61 283 PRO B O 1
ATOM 4971 N N . GLN B 1 276 ? 36.976 15.439 16.765 1.00 11.93 284 GLN B N 1
ATOM 4972 C CA . GLN B 1 276 ? 37.833 14.266 16.614 1.00 12.95 284 GLN B CA 1
ATOM 4973 C C . GLN B 1 276 ? 37.232 13.340 15.531 1.00 11.80 284 GLN B C 1
ATOM 4974 O O . GLN B 1 276 ? 36.045 13.047 15.626 1.00 9.83 284 GLN B O 1
ATOM 4980 N N . ASN B 1 277 ? 38.045 12.865 14.620 1.00 11.24 285 ASN B N 1
ATOM 4981 C CA . ASN B 1 277 ? 37.653 11.749 13.742 1.00 13.31 285 ASN B CA 1
ATOM 4982 C C . ASN B 1 277 ? 37.558 10.472 14.557 1.00 13.46 285 ASN B C 1
ATOM 4983 O O . ASN B 1 277 ? 38.569 9.931 15.032 1.00 14.43 285 ASN B O 1
ATOM 4988 N N . LEU B 1 278 ? 36.334 10.012 14.796 1.00 12.79 286 LEU B N 1
ATOM 4989 C CA . LEU B 1 278 ? 36.088 8.865 15.643 1.00 14.25 286 LEU B CA 1
ATOM 4990 C C . LEU B 1 278 ? 36.417 7.552 14.952 1.00 15.23 286 LEU B C 1
ATOM 4991 O O . LEU B 1 278 ? 35.615 7.052 14.164 1.00 16.71 286 LEU B O 1
ATOM 4996 N N . THR B 1 279 ? 37.509 6.916 15.384 1.00 16.18 287 THR B N 1
ATOM 4997 C CA . THR B 1 279 ? 37.931 5.669 14.740 1.00 18.43 287 THR B CA 1
ATOM 4998 C C . THR B 1 279 ? 37.078 4.484 15.148 1.00 17.56 287 THR B C 1
ATOM 4999 O O . THR B 1 279 ? 36.941 3.528 14.367 1.00 15.27 287 THR B O 1
ATOM 5003 N N . SER B 1 280 ? 36.297 4.627 16.222 1.00 17.02 288 SER B N 1
ATOM 5004 C CA . SER B 1 280 ? 35.293 3.643 16.584 1.00 18.15 288 SER B CA 1
ATOM 5005 C C . SER B 1 280 ? 34.155 3.572 15.584 1.00 18.08 288 SER B C 1
ATOM 5006 O O . SER B 1 280 ? 33.431 2.566 15.544 1.00 18.49 288 SER B O 1
ATOM 5009 N N . PHE B 1 281 ? 34.028 4.542 14.682 1.00 18.90 289 PHE B N 1
ATOM 5010 C CA . PHE B 1 281 ? 33.002 4.539 13.666 1.00 21.94 289 PHE B CA 1
ATOM 5011 C C . PHE B 1 281 ? 33.472 4.372 12.240 1.00 26.72 289 PHE B C 1
ATOM 5012 O O . PHE B 1 281 ? 32.622 4.533 11.323 1.00 27.02 289 PHE B O 1
ATOM 5020 N N . LYS B 1 282 ? 34.701 3.990 11.955 1.00 31.85 290 LYS B N 1
ATOM 5021 C CA . LYS B 1 282 ? 35.189 3.960 10.570 1.00 39.57 290 LYS B CA 1
ATOM 5022 C C . LYS B 1 282 ? 34.656 2.832 9.726 1.00 43.15 290 LYS B C 1
ATOM 5023 O O . LYS B 1 282 ? 34.613 1.672 10.132 1.00 43.58 290 LYS B O 1
ATOM 5029 N N . ASN B 1 283 ? 34.320 3.062 8.482 1.00 48.42 291 ASN B N 1
ATOM 5030 C CA . ASN B 1 283 ? 33.493 2.305 7.533 1.00 52.02 291 ASN B CA 1
ATOM 5031 C C . ASN B 1 283 ? 33.831 0.816 7.611 1.00 52.37 291 ASN B C 1
ATOM 5032 O O . ASN B 1 283 ? 34.145 0.226 6.521 1.00 52.52 291 ASN B O 1
ATOM 5037 N N . SER B 1 284 ? 33.403 0.104 8.643 1.00 53.51 292 SER B N 1
ATOM 5038 C CA . SER B 1 284 ? 33.381 -1.368 8.612 1.00 53.47 292 SER B CA 1
ATOM 5039 C C . SER B 1 284 ? 32.645 -1.784 7.322 1.00 53.60 292 SER B C 1
ATOM 5040 O O . SER B 1 284 ? 33.225 -2.256 6.360 1.00 54.32 292 SER B O 1
ATOM 5043 N N . THR B 1 285 ? 31.364 -1.487 7.322 1.00 53.04 293 THR B N 1
ATOM 5044 C CA . THR B 1 285 ? 30.421 -1.818 6.267 1.00 51.98 293 THR B CA 1
ATOM 5045 C C . THR B 1 285 ? 29.100 -1.075 6.625 1.00 50.40 293 THR B C 1
ATOM 5046 O O . THR B 1 285 ? 28.117 -1.113 5.928 1.00 51.24 293 THR B O 1
ATOM 5050 N N . LYS B 1 286 ? 29.174 -0.430 7.787 1.00 47.09 294 LYS B N 1
ATOM 5051 C CA . LYS B 1 286 ? 28.074 0.343 8.314 1.00 43.36 294 LYS B CA 1
ATOM 5052 C C . LYS B 1 286 ? 28.172 1.806 7.887 1.00 41.28 294 LYS B C 1
ATOM 5053 O O . LYS B 1 286 ? 29.166 2.477 8.178 1.00 42.18 294 LYS B O 1
ATOM 5059 N N . SER B 1 287 ? 27.253 2.228 7.020 1.00 37.25 295 SER B N 1
ATOM 5060 C CA . SER B 1 287 ? 27.166 3.665 6.686 1.00 31.06 295 SER B CA 1
ATOM 5061 C C . SER B 1 287 ? 26.294 4.322 7.770 1.00 25.42 295 SER B C 1
ATOM 5062 O O . SER B 1 287 ? 25.227 3.768 8.022 1.00 20.70 295 SER B O 1
ATOM 5065 N N . TRP B 1 288 ? 26.879 5.230 8.531 1.00 21.32 296 TRP B N 1
ATOM 5066 C CA . TRP B 1 288 ? 26.179 5.770 9.715 1.00 18.82 296 TRP B CA 1
ATOM 5067 C C . TRP B 1 288 ? 25.187 6.828 9.327 1.00 18.23 296 TRP B C 1
ATOM 5068 O O . TRP B 1 288 ? 25.554 7.912 8.841 1.00 20.34 296 TRP B O 1
ATOM 5079 N N . VAL B 1 289 ? 23.891 6.545 9.508 1.00 14.60 297 VAL B N 1
ATOM 5080 C CA . VAL B 1 289 ? 22.825 7.382 9.068 1.00 13.99 297 VAL B CA 1
ATOM 5081 C C . VAL B 1 289 ? 21.989 8.042 10.128 1.00 12.34 297 VAL B C 1
ATOM 5082 O O . VAL B 1 289 ? 21.179 8.927 9.789 1.00 13.29 297 VAL B O 1
ATOM 5086 N N . GLY B 1 290 ? 22.165 7.710 11.406 1.00 8.65 298 GLY B N 1
ATOM 5087 C CA . GLY B 1 290 ? 21.313 8.373 12.436 1.00 8.29 298 GLY B CA 1
ATOM 5088 C C . GLY B 1 290 ? 22.003 8.290 13.796 1.00 7.85 298 GLY B C 1
ATOM 5089 O O . GLY B 1 290 ? 22.756 7.363 14.052 1.00 7.41 298 GLY B O 1
ATOM 5090 N N . PHE B 1 291 ? 22.019 9.423 14.511 1.00 7.35 299 PHE B N 1
ATOM 5091 C CA . PHE B 1 291 ? 22.634 9.490 15.830 1.00 6.35 299 PHE B CA 1
ATOM 5092 C C . PHE B 1 291 ? 21.671 10.234 16.787 1.00 5.74 299 PHE B C 1
ATOM 5093 O O . PHE B 1 291 ? 20.941 11.091 16.344 1.00 4.60 299 PHE B O 1
ATOM 5101 N N . SER B 1 292 ? 21.715 9.834 18.030 1.00 5.47 300 SER B N 1
ATOM 5102 C CA . SER B 1 292 ? 20.875 10.470 19.070 1.00 6.84 300 SER B CA 1
ATOM 5103 C C . SER B 1 292 ? 21.608 10.215 20.400 1.00 6.40 300 SER B C 1
ATOM 5104 O O . SER B 1 292 ? 22.515 9.395 20.427 1.00 6.20 300 SER B O 1
ATOM 5107 N N . GLY B 1 293 ? 21.223 10.964 21.439 1.00 6.61 301 GLY B N 1
ATOM 5108 C CA . GLY B 1 293 ? 21.920 10.730 22.723 1.00 4.46 301 GLY B CA 1
ATOM 5109 C C . GLY B 1 293 ? 21.234 11.477 23.860 1.00 6.88 301 GLY B C 1
ATOM 5110 O O . GLY B 1 293 ? 20.748 12.600 23.688 1.00 8.41 301 GLY B O 1
ATOM 5111 N N . GLY B 1 294 ? 21.221 10.819 25.002 1.00 4.88 302 GLY B N 1
ATOM 5112 C CA . GLY B 1 294 ? 20.713 11.480 26.230 1.00 6.59 302 GLY B CA 1
ATOM 5113 C C . GLY B 1 294 ? 21.942 12.128 26.894 1.00 8.62 302 GLY B C 1
ATOM 5114 O O . GLY B 1 294 ? 22.963 12.357 26.235 1.00 6.99 302 GLY B O 1
ATOM 5115 N N . GLN B 1 295 ? 21.870 12.305 28.206 1.00 8.74 303 GLN B N 1
ATOM 5116 C CA . GLN B 1 295 ? 23.011 12.916 28.892 1.00 11.25 303 GLN B CA 1
ATOM 5117 C C . GLN B 1 295 ? 24.274 12.092 28.733 1.00 10.19 303 GLN B C 1
ATOM 5118 O O . GLN B 1 295 ? 25.371 12.644 28.567 1.00 9.39 303 GLN B O 1
ATOM 5124 N N . HIS B 1 296 ? 24.178 10.784 28.993 1.00 9.21 304 HIS B N 1
ATOM 5125 C CA . HIS B 1 296 ? 25.331 9.926 29.113 1.00 9.56 304 HIS B CA 1
ATOM 5126 C C . HIS B 1 296 ? 25.332 8.700 28.222 1.00 8.59 304 HIS B C 1
ATOM 5127 O O . HIS B 1 296 ? 26.161 7.805 28.436 1.00 7.18 304 HIS B O 1
ATOM 5134 N N . HIS B 1 297 ? 24.456 8.672 27.226 1.00 6.92 305 HIS B N 1
ATOM 5135 C CA . HIS B 1 297 ? 24.450 7.514 26.319 1.00 6.89 305 HIS B CA 1
ATOM 5136 C C . HIS B 1 297 ? 24.118 8.005 24.905 1.00 6.54 305 HIS B C 1
ATOM 5137 O O . HIS B 1 297 ? 23.530 9.068 24.754 1.00 6.09 305 HIS B O 1
ATOM 5144 N N . THR B 1 298 ? 24.483 7.176 23.940 1.00 4.46 306 THR B N 1
ATOM 5145 C CA . THR B 1 298 ? 24.222 7.455 22.538 1.00 5.66 306 THR B CA 1
ATOM 5146 C C . THR B 1 298 ? 23.536 6.222 21.926 1.00 4.53 306 THR B C 1
ATOM 5147 O O . THR B 1 298 ? 23.904 5.099 22.277 1.00 5.62 306 THR B O 1
ATOM 5151 N N . VAL B 1 299 ? 22.597 6.449 21.039 1.00 5.01 307 VAL B N 1
ATOM 5152 C CA . VAL B 1 299 ? 22.001 5.381 20.235 1.00 3.82 307 VAL B CA 1
ATOM 5153 C C . VAL B 1 299 ? 22.099 5.831 18.765 1.00 4.64 307 VAL B C 1
ATOM 5154 O O . VAL B 1 299 ? 21.721 6.969 18.460 1.00 6.11 307 VAL B O 1
ATOM 5158 N N . CYS B 1 300 ? 22.726 5.020 17.939 1.00 6.23 308 CYS B N 1
ATOM 5159 C CA . CYS B 1 300 ? 22.915 5.405 16.543 1.00 6.14 308 CYS B CA 1
ATOM 5160 C C . CYS B 1 300 ? 22.501 4.260 15.631 1.00 6.02 308 CYS B C 1
ATOM 5161 O O . CYS B 1 300 ? 22.070 3.203 16.095 1.00 6.31 308 CYS B O 1
ATOM 5164 N N . MET B 1 301 ? 22.488 4.533 14.321 1.00 6.42 309 MET B N 1
ATOM 5165 C CA . MET B 1 301 ? 22.015 3.437 13.426 1.00 7.65 309 MET B CA 1
ATOM 5166 C C . MET B 1 301 ? 22.739 3.532 12.090 1.00 7.91 309 MET B C 1
ATOM 5167 O O . MET B 1 301 ? 23.209 4.596 11.713 1.00 6.91 309 MET B O 1
ATOM 5172 N N . ASP B 1 302 ? 22.899 2.371 11.459 1.00 6.94 310 ASP B N 1
ATOM 5173 C CA . ASP B 1 302 ? 23.622 2.336 10.178 1.00 9.42 310 ASP B CA 1
ATOM 5174 C C . ASP B 1 302 ? 22.615 2.251 9.040 1.00 10.34 310 ASP B C 1
ATOM 5175 O O . ASP B 1 302 ? 21.413 2.219 9.279 1.00 12.76 310 ASP B O 1
ATOM 5180 N N . SER B 1 303 ? 23.119 2.056 7.827 1.00 12.40 311 SER B N 1
ATOM 5181 C CA . SER B 1 303 ? 22.296 1.980 6.648 1.00 13.14 311 SER B CA 1
ATOM 5182 C C . SER B 1 303 ? 21.781 0.573 6.383 1.00 14.80 311 SER B C 1
ATOM 5183 O O . SER B 1 303 ? 21.085 0.376 5.379 1.00 16.76 311 SER B O 1
ATOM 5186 N N . GLU B 1 304 ? 22.062 -0.367 7.273 1.00 13.65 312 GLU B N 1
ATOM 5187 C CA . GLU B 1 304 ? 21.563 -1.739 7.090 1.00 13.44 312 GLU B CA 1
ATOM 5188 C C . GLU B 1 304 ? 20.546 -2.140 8.131 1.00 14.31 312 GLU B C 1
ATOM 5189 O O . GLU B 1 304 ? 20.427 -3.338 8.469 1.00 13.80 312 GLU B O 1
ATOM 5195 N N . GLY B 1 305 ? 19.772 -1.194 8.664 1.00 12.25 313 GLY B N 1
ATOM 5196 C CA . GLY B 1 305 ? 18.683 -1.499 9.572 1.00 10.41 313 GLY B CA 1
ATOM 5197 C C . GLY B 1 305 ? 19.107 -1.933 10.958 1.00 9.73 313 GLY B C 1
ATOM 5198 O O . GLY B 1 305 ? 18.332 -2.593 11.685 1.00 10.41 313 GLY B O 1
ATOM 5199 N N . LYS B 1 306 ? 20.294 -1.526 11.383 1.00 8.75 314 LYS B N 1
ATOM 5200 C CA . LYS B 1 306 ? 20.812 -1.908 12.697 1.00 7.21 314 LYS B CA 1
ATOM 5201 C C . LYS B 1 306 ? 21.029 -0.685 13.576 1.00 7.38 314 LYS B C 1
ATOM 5202 O O . LYS B 1 306 ? 21.579 0.326 13.123 1.00 9.33 314 LYS B O 1
ATOM 5208 N N . ALA B 1 307 ? 20.690 -0.823 14.853 1.00 6.14 315 ALA B N 1
ATOM 5209 C CA . ALA B 1 307 ? 20.921 0.242 15.821 1.00 6.90 315 ALA B CA 1
ATOM 5210 C C . ALA B 1 307 ? 21.979 -0.204 16.842 1.00 6.32 315 ALA B C 1
ATOM 5211 O O . ALA B 1 307 ? 22.202 -1.385 17.031 1.00 6.26 315 ALA B O 1
ATOM 5213 N N . TYR B 1 308 ? 22.772 0.766 17.281 1.00 5.67 316 TYR B N 1
ATOM 5214 C CA . TYR B 1 308 ? 23.873 0.499 18.207 1.00 5.65 316 TYR B CA 1
ATOM 5215 C C . TYR B 1 308 ? 23.812 1.513 19.358 1.00 6.67 316 TYR B C 1
ATOM 5216 O O . TYR B 1 308 ? 23.336 2.633 19.157 1.00 8.13 316 TYR B O 1
ATOM 5225 N N . SER B 1 309 ? 24.408 1.144 20.495 1.00 5.24 317 SER B N 1
ATOM 5226 C CA . SER B 1 309 ? 24.487 2.070 21.608 1.00 5.89 317 SER B CA 1
ATOM 5227 C C . SER B 1 309 ? 25.900 2.146 22.175 1.00 7.17 317 SER B C 1
ATOM 5228 O O . SER B 1 309 ? 26.733 1.261 21.991 1.00 8.00 317 SER B O 1
ATOM 5231 N N . LEU B 1 310 ? 26.150 3.263 22.867 1.00 7.73 318 LEU B N 1
ATOM 5232 C CA . LEU B 1 310 ? 27.407 3.399 23.603 1.00 9.23 318 LEU B CA 1
ATOM 5233 C C . LEU B 1 310 ? 27.215 4.403 24.744 1.00 7.55 318 LEU B C 1
ATOM 5234 O O . LEU B 1 310 ? 26.167 5.039 24.834 1.00 5.50 318 LEU B O 1
ATOM 5239 N N . GLY B 1 311 ? 28.104 4.282 25.747 1.00 7.60 319 GLY B N 1
ATOM 5240 C CA . GLY B 1 311 ? 27.996 5.144 26.904 1.00 7.99 319 GLY B CA 1
ATOM 5241 C C . GLY B 1 311 ? 27.663 4.389 28.183 1.00 7.83 319 GLY B C 1
ATOM 5242 O O . GLY B 1 311 ? 27.963 3.211 28.359 1.00 8.68 319 GLY B O 1
ATOM 5243 N N . ARG B 1 312 ? 27.019 5.102 29.095 1.00 8.23 320 ARG B N 1
ATOM 5244 C CA . ARG B 1 312 ? 26.680 4.615 30.420 1.00 9.49 320 ARG B CA 1
ATOM 5245 C C . ARG B 1 312 ? 25.586 3.544 30.396 1.00 8.91 320 ARG B C 1
ATOM 5246 O O . ARG B 1 312 ? 24.569 3.700 29.729 1.00 8.22 320 ARG B O 1
ATOM 5254 N N . ALA B 1 313 ? 25.808 2.468 31.137 1.00 9.23 321 ALA B N 1
ATOM 5255 C CA . ALA B 1 313 ? 24.937 1.316 31.155 1.00 8.56 321 ALA B CA 1
ATOM 5256 C C . ALA B 1 313 ? 23.825 1.410 32.190 1.00 9.11 321 ALA B C 1
ATOM 5257 O O . ALA B 1 313 ? 22.827 0.693 32.095 1.00 8.12 321 ALA B O 1
ATOM 5259 N N . GLU B 1 314 ? 24.001 2.219 33.217 1.00 9.47 322 GLU B N 1
ATOM 5260 C CA . GLU B 1 314 ? 23.087 2.237 34.361 1.00 11.50 322 GLU B CA 1
ATOM 5261 C C . GLU B 1 314 ? 21.647 2.410 33.970 1.00 12.07 322 GLU B C 1
ATOM 5262 O O . GLU B 1 314 ? 21.282 3.175 33.067 1.00 8.39 322 GLU B O 1
ATOM 5268 N N . TYR B 1 315 ? 20.740 1.650 34.587 1.00 10.90 323 TYR B N 1
ATOM 5269 C CA . TYR B 1 315 ? 19.341 1.629 34.386 1.00 11.16 323 TYR B CA 1
ATOM 5270 C C . TYR B 1 315 ? 18.882 1.121 33.020 1.00 10.13 323 TYR B C 1
ATOM 5271 O O . TYR B 1 315 ? 17.711 1.303 32.673 1.00 9.17 323 TYR B O 1
ATOM 5280 N N . GLY B 1 316 ? 19.742 0.435 32.288 1.00 9.06 324 GLY B N 1
ATOM 5281 C CA . GLY B 1 316 ? 19.342 -0.228 31.062 1.00 8.12 324 GLY B CA 1
ATOM 5282 C C . GLY B 1 316 ? 19.364 0.620 29.828 1.00 7.46 324 GLY B C 1
ATOM 5283 O O . GLY B 1 316 ? 18.943 0.152 28.754 1.00 7.53 324 GLY B O 1
ATOM 5284 N N . ARG B 1 317 ? 19.907 1.842 29.868 1.00 4.67 325 ARG B N 1
ATOM 5285 C CA . ARG B 1 317 ? 19.778 2.752 28.738 1.00 6.06 325 ARG B CA 1
ATOM 5286 C C . ARG B 1 317 ? 20.505 2.330 27.480 1.00 6.54 325 ARG B C 1
ATOM 5287 O O . ARG B 1 317 ? 20.230 2.926 26.407 1.00 5.97 325 ARG B O 1
ATOM 5295 N N . LEU B 1 318 ? 21.404 1.367 27.509 1.00 7.68 326 LEU B N 1
ATOM 5296 C CA . LEU B 1 318 ? 22.076 0.888 26.296 1.00 7.67 326 LEU B CA 1
ATOM 5297 C C . LEU B 1 318 ? 21.232 -0.141 25.558 1.00 6.43 326 LEU B C 1
ATOM 5298 O O . LEU B 1 318 ? 21.442 -0.430 24.370 1.00 6.45 326 LEU B O 1
ATOM 5303 N N . GLY B 1 319 ? 20.300 -0.772 26.270 1.00 6.16 327 GLY B N 1
ATOM 5304 C CA . GLY B 1 319 ? 19.392 -1.729 25.605 1.00 6.24 327 GLY B CA 1
ATOM 5305 C C . GLY B 1 319 ? 20.114 -2.992 25.191 1.00 6.42 327 GLY B C 1
ATOM 5306 O O . GLY B 1 319 ? 19.628 -3.729 24.315 1.00 5.47 327 GLY B O 1
ATOM 5307 N N . LEU B 1 320 ? 21.181 -3.347 25.889 1.00 6.17 328 LEU B N 1
ATOM 5308 C CA . LEU B 1 320 ? 21.997 -4.496 25.579 1.00 7.99 328 LEU B CA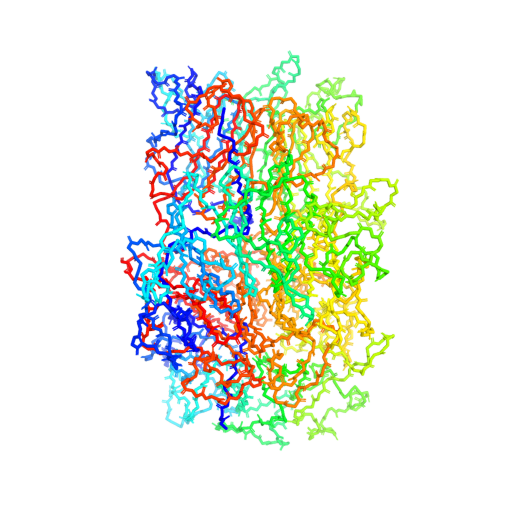 1
ATOM 5309 C C . LEU B 1 320 ? 21.756 -5.704 26.460 1.00 8.87 328 LEU B C 1
ATOM 5310 O O . LEU B 1 320 ? 22.560 -6.655 26.439 1.00 9.91 328 LEU B O 1
ATOM 5315 N N . GLY B 1 321 ? 20.698 -5.710 27.259 1.00 8.31 329 GLY B N 1
ATOM 5316 C CA . GLY B 1 321 ? 20.401 -6.819 28.152 1.00 9.28 329 GLY B CA 1
ATOM 5317 C C . GLY B 1 321 ? 20.861 -6.560 29.582 1.00 10.85 329 GLY B C 1
ATOM 5318 O O . GLY B 1 321 ? 21.577 -5.609 29.865 1.00 11.00 329 GLY B O 1
ATOM 5319 N N . GLU B 1 322 ? 20.389 -7.394 30.516 1.00 12.89 330 GLU B N 1
ATOM 5320 C CA . GLU B 1 322 ? 20.747 -7.271 31.916 1.00 16.29 330 GLU B CA 1
ATOM 5321 C C . GLU B 1 322 ? 22.246 -7.429 32.126 1.00 16.50 330 GLU B C 1
ATOM 5322 O O . GLU B 1 322 ? 22.925 -8.056 31.305 1.00 17.20 330 GLU B O 1
ATOM 5328 N N . GLY B 1 323 ? 22.790 -6.714 33.108 1.00 16.69 331 GLY B N 1
ATOM 5329 C CA . GLY B 1 323 ? 24.218 -6.820 33.400 1.00 18.64 331 GLY B CA 1
ATOM 5330 C C . GLY B 1 323 ? 25.100 -6.170 32.366 1.00 18.51 331 GLY B C 1
ATOM 5331 O O . GLY B 1 323 ? 26.335 -6.387 32.364 1.00 19.43 331 GLY B O 1
ATOM 5332 N N . ALA B 1 324 ? 24.541 -5.384 31.447 1.00 16.09 332 ALA B N 1
ATOM 5333 C CA . ALA B 1 324 ? 25.334 -4.675 30.454 1.00 13.78 332 ALA B CA 1
ATOM 5334 C C . ALA B 1 324 ? 26.280 -3.683 31.149 1.00 13.63 332 ALA B C 1
ATOM 5335 O O . ALA B 1 324 ? 25.971 -3.161 32.227 1.00 13.10 332 ALA B O 1
ATOM 5337 N N . GLU B 1 325 ? 27.453 -3.509 30.574 1.00 12.39 333 GLU B N 1
ATOM 5338 C CA . GLU B 1 325 ? 28.474 -2.626 31.106 1.00 13.93 333 GLU B CA 1
ATOM 5339 C C . GLU B 1 325 ? 28.820 -1.506 30.122 1.00 11.48 333 GLU B C 1
ATOM 5340 O O . GLU B 1 325 ? 28.510 -1.589 28.939 1.00 10.89 333 GLU B O 1
ATOM 5346 N N . GLU B 1 326 ? 29.419 -0.448 30.636 1.00 11.47 334 GLU B N 1
ATOM 5347 C CA . GLU B 1 326 ? 29.753 0.744 29.863 1.00 10.75 334 GLU B CA 1
ATOM 5348 C C . GLU B 1 326 ? 30.454 0.399 28.563 1.00 11.29 334 GLU B C 1
ATOM 5349 O O . GLU B 1 326 ? 31.339 -0.466 28.513 1.00 11.35 334 GLU B O 1
ATOM 5355 N N . LYS B 1 327 ? 29.994 1.008 27.468 1.00 8.30 335 LYS B N 1
ATOM 5356 C CA . LYS B 1 327 ? 30.590 0.755 26.158 1.00 9.16 335 LYS B CA 1
ATOM 5357 C C . LYS B 1 327 ? 31.264 2.001 25.605 1.00 9.93 335 LYS B C 1
ATOM 5358 O O . LYS B 1 327 ? 30.707 3.097 25.706 1.00 10.14 335 LYS B O 1
ATOM 5364 N N . SER B 1 328 ? 32.416 1.825 24.959 1.00 9.41 336 SER B N 1
ATOM 5365 C CA . SER B 1 328 ? 33.115 2.961 24.349 1.00 10.82 336 SER B CA 1
ATOM 5366 C C . SER B 1 328 ? 33.183 2.862 22.838 1.00 9.89 336 SER B C 1
ATOM 5367 O O . SER B 1 328 ? 33.836 3.695 22.177 1.00 8.15 336 SER B O 1
ATOM 5370 N N . ILE B 1 329 ? 32.530 1.882 22.248 1.00 9.38 337 ILE B N 1
ATOM 5371 C CA . ILE B 1 329 ? 32.408 1.726 20.801 1.00 10.81 337 ILE B CA 1
ATOM 5372 C C . ILE B 1 329 ? 30.926 1.366 20.508 1.00 10.95 337 ILE B C 1
ATOM 5373 O O . ILE B 1 329 ? 30.259 0.859 21.405 1.00 10.04 337 ILE B O 1
ATOM 5378 N N . PRO B 1 330 ? 30.444 1.732 19.345 1.00 9.85 338 PRO B N 1
ATOM 5379 C CA . PRO B 1 330 ? 29.050 1.445 18.982 1.00 9.16 338 PRO B CA 1
ATOM 5380 C C . PRO B 1 330 ? 28.797 -0.054 19.063 1.00 9.27 338 PRO B C 1
ATOM 5381 O O . PRO B 1 330 ? 29.529 -0.842 18.465 1.00 7.45 338 PRO B O 1
ATOM 5385 N N . THR B 1 331 ? 27.845 -0.428 19.916 1.00 7.67 339 THR B N 1
ATOM 5386 C CA . THR B 1 331 ? 27.603 -1.846 20.216 1.00 7.31 339 THR B CA 1
ATOM 5387 C C . THR B 1 331 ? 26.225 -2.269 19.758 1.00 6.97 339 THR B C 1
ATOM 5388 O O . THR B 1 331 ? 25.219 -1.652 20.122 1.00 7.38 339 THR B O 1
ATOM 5392 N N . LEU B 1 332 ? 26.179 -3.281 18.900 1.00 6.47 340 LEU B N 1
ATOM 5393 C CA . LEU B 1 332 ? 24.920 -3.656 18.246 1.00 7.15 340 LEU B CA 1
ATOM 5394 C C . LEU B 1 332 ? 23.838 -4.027 19.234 1.00 6.36 340 LEU B C 1
ATOM 5395 O O . LEU B 1 332 ? 24.059 -4.805 20.175 1.00 7.31 340 LEU B O 1
ATOM 5400 N N . ILE B 1 333 ? 22.644 -3.460 19.032 1.00 6.48 341 ILE B N 1
ATOM 5401 C CA . ILE B 1 333 ? 21.470 -3.823 19.827 1.00 6.07 341 ILE B CA 1
ATOM 5402 C C . ILE B 1 333 ? 20.701 -4.900 19.029 1.00 6.79 341 ILE B C 1
ATOM 5403 O O . ILE B 1 333 ? 19.977 -4.560 18.095 1.00 7.84 341 ILE B O 1
ATOM 5408 N N . SER B 1 334 ? 21.085 -6.154 19.229 1.00 7.52 342 SER B N 1
ATOM 5409 C CA . SER B 1 334 ? 20.682 -7.227 18.336 1.00 8.00 342 SER B CA 1
ATOM 5410 C C . SER B 1 334 ? 19.208 -7.564 18.438 1.00 7.89 342 SER B C 1
ATOM 5411 O O . SER B 1 334 ? 18.629 -8.157 17.507 1.00 6.85 342 SER B O 1
ATOM 5414 N N . ARG B 1 335 ? 18.592 -7.280 19.576 1.00 7.86 343 ARG B N 1
ATOM 5415 C CA . ARG B 1 335 ? 17.231 -7.700 19.869 1.00 8.09 343 ARG B CA 1
ATOM 5416 C C . ARG B 1 335 ? 16.155 -6.962 19.115 1.00 9.21 343 ARG B C 1
ATOM 5417 O O . ARG B 1 335 ? 14.954 -7.310 19.303 1.00 13.78 343 ARG B O 1
ATOM 5425 N N . LEU B 1 336 ? 16.455 -6.035 18.237 1.00 7.72 344 LEU B N 1
ATOM 5426 C CA . LEU B 1 336 ? 15.434 -5.281 17.508 1.00 7.29 344 LEU B CA 1
ATOM 5427 C C . LEU B 1 336 ? 15.171 -5.859 16.125 1.00 7.84 344 LEU B C 1
ATOM 5428 O O . LEU B 1 336 ? 16.116 -6.283 15.451 1.00 9.03 344 LEU B O 1
ATOM 5433 N N . PRO B 1 337 ? 13.952 -5.711 15.622 1.00 7.11 345 PRO B N 1
ATOM 5434 C CA . PRO B 1 337 ? 13.669 -5.881 14.201 1.00 8.31 345 PRO B CA 1
ATOM 5435 C C . PRO B 1 337 ? 14.464 -4.863 13.392 1.00 7.44 345 PRO B C 1
ATOM 5436 O O . PRO B 1 337 ? 15.158 -4.005 13.941 1.00 8.11 345 PRO B O 1
ATOM 5440 N N . ALA B 1 338 ? 14.346 -4.907 12.062 1.00 7.47 346 ALA B N 1
ATOM 5441 C CA . ALA B 1 338 ? 15.066 -3.955 11.219 1.00 7.23 346 ALA B CA 1
ATOM 5442 C C . ALA B 1 338 ? 14.666 -2.520 11.599 1.00 7.89 346 ALA B C 1
ATOM 5443 O O . ALA B 1 338 ? 13.490 -2.237 11.764 1.00 7.82 346 ALA B O 1
ATOM 5445 N N . VAL B 1 339 ? 15.650 -1.638 11.689 1.00 7.43 347 VAL B N 1
ATOM 5446 C CA . VAL B 1 339 ? 15.419 -0.302 12.239 1.00 6.80 347 VAL B CA 1
ATOM 5447 C C . VAL B 1 339 ? 15.351 0.786 11.203 1.00 7.67 347 VAL B C 1
ATOM 5448 O O . VAL B 1 339 ? 16.176 0.827 10.268 1.00 8.02 347 VAL B O 1
ATOM 5452 N N . SER B 1 340 ? 14.442 1.753 11.389 1.00 8.49 348 SER B N 1
ATOM 5453 C CA . SER B 1 340 ? 14.344 2.885 10.491 1.00 9.39 348 SER B CA 1
ATOM 5454 C C . SER B 1 340 ? 14.786 4.198 11.121 1.00 8.76 348 SER B C 1
ATOM 5455 O O . SER B 1 340 ? 15.272 5.080 10.408 1.00 8.05 348 SER B O 1
ATOM 5458 N N . SER B 1 341 ? 14.548 4.382 12.422 1.00 6.55 349 SER B N 1
ATOM 5459 C CA . SER B 1 341 ? 15.058 5.582 13.104 1.00 4.43 349 SER B CA 1
ATOM 5460 C C . SER B 1 341 ? 15.287 5.294 14.587 1.00 4.35 349 SER B C 1
ATOM 5461 O O . SER B 1 341 ? 14.774 4.345 15.146 1.00 4.30 349 SER B O 1
ATOM 5464 N N . VAL B 1 342 ? 16.125 6.142 15.210 1.00 4.63 350 VAL B N 1
ATOM 5465 C CA . VAL B 1 342 ? 16.417 5.968 16.635 1.00 4.98 350 VAL B CA 1
ATOM 5466 C C . VAL B 1 342 ? 16.286 7.310 17.350 1.00 6.61 350 VAL B C 1
ATOM 5467 O O . VAL B 1 342 ? 16.269 8.371 16.738 1.00 8.33 350 VAL B O 1
ATOM 5471 N N . ALA B 1 343 ? 16.100 7.238 18.685 1.00 6.67 351 ALA B N 1
ATOM 5472 C CA . ALA B 1 343 ? 16.050 8.507 19.438 1.00 6.69 351 ALA B CA 1
ATOM 5473 C C . ALA B 1 343 ? 16.429 8.215 20.890 1.00 6.41 351 ALA B C 1
ATOM 5474 O O . ALA B 1 343 ? 16.344 7.071 21.337 1.00 7.52 351 ALA B O 1
ATOM 5476 N N . CYS B 1 344 ? 16.828 9.260 21.603 1.00 6.72 352 CYS B N 1
ATOM 5477 C CA . CYS B 1 344 ? 17.077 9.142 23.029 1.00 5.22 352 CYS B CA 1
ATOM 5478 C C . CYS B 1 344 ? 16.312 10.215 23.821 1.00 5.51 352 CYS B C 1
ATOM 5479 O O . CYS B 1 344 ? 16.137 11.324 23.358 1.00 6.53 352 CYS B O 1
ATOM 5482 N N . GLY B 1 345 ? 15.960 9.840 25.035 1.00 7.17 353 GLY B N 1
ATOM 5483 C CA . GLY B 1 345 ? 15.511 10.812 26.049 1.00 6.41 353 GLY B CA 1
ATOM 5484 C C . GLY B 1 345 ? 16.692 10.945 27.038 1.00 6.70 353 GLY B C 1
ATOM 5485 O O . GLY B 1 345 ? 17.760 10.370 26.793 1.00 4.71 353 GLY B O 1
ATOM 5486 N N . ALA B 1 346 ? 16.473 11.626 28.147 1.00 6.73 354 ALA B N 1
ATOM 5487 C CA . ALA B 1 346 ? 17.603 11.881 29.068 1.00 6.27 354 ALA B CA 1
ATOM 5488 C C . ALA B 1 346 ? 18.288 10.598 29.471 1.00 8.43 354 ALA B C 1
ATOM 5489 O O . ALA B 1 346 ? 19.528 10.519 29.470 1.00 6.78 354 ALA B O 1
ATOM 5491 N N . SER B 1 347 ? 17.520 9.569 29.825 1.00 8.75 355 SER B N 1
ATOM 5492 C CA . SER B 1 347 ? 18.082 8.295 30.259 1.00 7.19 355 SER B CA 1
ATOM 5493 C C . SER B 1 347 ? 17.381 7.107 29.604 1.00 6.42 355 SER B C 1
ATOM 5494 O O . SER B 1 347 ? 17.317 6.035 30.209 1.00 8.36 355 SER B O 1
ATOM 5497 N N . VAL B 1 348 ? 16.763 7.324 28.459 1.00 6.66 356 VAL B N 1
ATOM 5498 C CA . VAL B 1 348 ? 15.997 6.282 27.778 1.00 6.77 356 VAL B CA 1
ATOM 5499 C C . VAL B 1 348 ? 16.433 6.236 26.300 1.00 5.24 356 VAL B C 1
ATOM 5500 O O . VAL B 1 348 ? 16.989 7.210 25.825 1.00 6.62 356 VAL B O 1
ATOM 5504 N N . GLY B 1 349 ? 16.214 5.099 25.663 1.00 5.47 357 GLY B N 1
ATOM 5505 C CA . GLY B 1 349 ? 16.516 4.969 24.221 1.00 4.60 357 GLY B CA 1
ATOM 5506 C C . GLY B 1 349 ? 15.359 4.309 23.487 1.00 5.61 357 GLY B C 1
ATOM 5507 O O . GLY B 1 349 ? 14.442 3.742 24.097 1.00 4.73 357 GLY B O 1
ATOM 5508 N N . TYR B 1 350 ? 15.233 4.587 22.183 1.00 4.94 358 TYR B N 1
ATOM 5509 C CA . TYR B 1 350 ? 14.110 4.095 21.389 1.00 6.05 358 TYR B CA 1
ATOM 5510 C C . TYR B 1 350 ? 14.598 3.722 19.968 1.00 6.18 358 TYR B C 1
ATOM 5511 O O . TYR B 1 350 ? 15.525 4.332 19.473 1.00 5.36 358 TYR B O 1
ATOM 5520 N N . ALA B 1 351 ? 13.878 2.791 19.350 1.00 4.80 359 ALA B N 1
ATOM 5521 C CA . ALA B 1 351 ? 14.032 2.518 17.936 1.00 5.86 359 ALA B CA 1
ATOM 5522 C C . ALA B 1 351 ? 12.649 2.316 17.295 1.00 6.28 359 ALA B C 1
ATOM 5523 O O . ALA B 1 351 ? 11.773 1.654 17.875 1.00 7.22 359 ALA B O 1
ATOM 5525 N N . VAL B 1 352 ? 12.426 2.999 16.198 1.00 6.24 360 VAL B N 1
ATOM 5526 C CA . VAL B 1 352 ? 11.274 2.803 15.347 1.00 6.01 360 VAL B CA 1
ATOM 5527 C C . VAL B 1 352 ? 11.673 1.817 14.232 1.00 7.04 360 VAL B C 1
ATOM 5528 O O . VAL B 1 352 ? 12.779 1.930 13.701 1.00 6.08 360 VAL B O 1
ATOM 5532 N N . THR B 1 353 ? 10.848 0.792 14.057 1.00 7.38 361 THR B N 1
ATOM 5533 C CA . THR B 1 353 ? 11.265 -0.269 13.109 1.00 7.85 361 THR B CA 1
ATOM 5534 C C . THR B 1 353 ? 10.754 0.064 11.708 1.00 9.75 361 THR B C 1
ATOM 5535 O O . THR B 1 353 ? 9.758 0.770 11.543 1.00 7.92 361 THR B O 1
ATOM 5539 N N . LYS B 1 354 ? 11.321 -0.619 10.715 1.00 10.73 362 LYS B N 1
ATOM 5540 C CA . LYS B 1 354 ? 10.895 -0.434 9.320 1.00 12.34 362 LYS B CA 1
ATOM 5541 C C . LYS B 1 354 ? 9.444 -0.892 9.152 1.00 11.77 362 LYS B C 1
ATOM 5542 O O . LYS B 1 354 ? 8.756 -0.327 8.281 1.00 12.67 362 LYS B O 1
ATOM 5548 N N . ASP B 1 355 ? 8.968 -1.829 9.940 1.00 12.06 363 ASP B N 1
ATOM 5549 C CA . ASP B 1 355 ? 7.550 -2.209 9.868 1.00 14.51 363 ASP B CA 1
ATOM 5550 C C . ASP B 1 355 ? 6.599 -1.389 10.723 1.00 14.45 363 ASP B C 1
ATOM 5551 O O . ASP B 1 355 ? 5.429 -1.750 10.871 1.00 15.54 363 ASP B O 1
ATOM 5556 N N . GLY B 1 356 ? 7.064 -0.300 11.332 1.00 13.36 364 GLY B N 1
ATOM 5557 C CA . GLY B 1 356 ? 6.200 0.668 11.968 1.00 11.39 364 GLY B CA 1
ATOM 5558 C C . GLY B 1 356 ? 5.918 0.429 13.425 1.00 10.75 364 GLY B C 1
ATOM 5559 O O . GLY B 1 356 ? 4.899 0.911 13.956 1.00 11.07 364 GLY B O 1
ATOM 5560 N N . ARG B 1 357 ? 6.790 -0.273 14.124 1.00 9.58 365 ARG B N 1
ATOM 5561 C CA . ARG B 1 357 ? 6.637 -0.455 15.576 1.00 8.50 365 ARG B CA 1
ATOM 5562 C C . ARG B 1 357 ? 7.642 0.419 16.317 1.00 7.42 365 ARG B C 1
ATOM 5563 O O . ARG B 1 357 ? 8.623 0.862 15.722 1.00 9.51 365 ARG B O 1
ATOM 5571 N N . VAL B 1 358 ? 7.486 0.530 17.632 1.00 7.73 366 VAL B N 1
ATOM 5572 C CA . VAL B 1 358 ? 8.471 1.311 18.401 1.00 8.01 366 VAL B CA 1
ATOM 5573 C C . VAL B 1 358 ? 8.845 0.550 19.670 1.00 7.42 366 VAL B C 1
ATOM 5574 O O . VAL B 1 358 ? 7.986 -0.005 20.338 1.00 8.10 366 VAL B O 1
ATOM 5578 N N . PHE B 1 359 ? 10.140 0.496 19.913 1.00 4.87 367 PHE B N 1
ATOM 5579 C CA . PHE B 1 359 ? 10.719 -0.212 21.048 1.00 6.85 367 PHE B CA 1
ATOM 5580 C C . PHE B 1 359 ? 11.404 0.810 21.969 1.00 6.99 367 PHE B C 1
ATOM 5581 O O . PHE B 1 359 ? 11.918 1.814 21.488 1.00 8.66 367 PHE B O 1
ATOM 5589 N N . ALA B 1 360 ? 11.321 0.547 23.264 1.00 7.26 368 ALA B N 1
ATOM 5590 C CA . ALA B 1 360 ? 11.865 1.505 24.244 1.00 7.32 368 ALA B CA 1
ATOM 5591 C C . ALA B 1 360 ? 12.711 0.744 25.256 1.00 7.10 368 ALA B C 1
ATOM 5592 O O . ALA B 1 360 ? 12.518 -0.473 25.412 1.00 9.44 368 ALA B O 1
ATOM 5594 N N . TRP B 1 361 ? 13.643 1.420 25.883 1.00 4.92 369 TRP B N 1
ATOM 5595 C CA . TRP B 1 361 ? 14.457 0.796 26.924 1.00 6.25 369 TRP B CA 1
ATOM 5596 C C . TRP B 1 361 ? 15.099 1.889 27.781 1.00 6.17 369 TRP B C 1
ATOM 5597 O O . TRP B 1 361 ? 15.051 3.058 27.389 1.00 7.03 369 TRP B O 1
ATOM 5608 N N . GLY B 1 362 ? 15.568 1.508 28.960 1.00 5.01 370 GLY B N 1
ATOM 5609 C CA . GLY B 1 362 ? 16.236 2.458 29.839 1.00 8.59 370 GLY B CA 1
ATOM 5610 C C . GLY B 1 362 ? 15.442 2.724 31.120 1.00 8.57 370 GLY B C 1
ATOM 5611 O O . GLY B 1 362 ? 14.689 1.903 31.606 1.00 8.99 370 GLY B O 1
ATOM 5612 N N . MET B 1 363 ? 15.696 3.910 31.693 1.00 9.08 371 MET B N 1
ATOM 5613 C CA . MET B 1 363 ? 15.142 4.248 33.009 1.00 11.28 371 MET B CA 1
ATOM 5614 C C . MET B 1 363 ? 13.637 4.386 32.957 1.00 10.20 371 MET B C 1
ATOM 5615 O O . MET B 1 363 ? 13.102 5.170 32.164 1.00 8.81 371 MET B O 1
ATOM 5620 N N . GLY B 1 364 ? 12.917 3.637 33.797 1.00 10.03 372 GLY B N 1
ATOM 5621 C CA . GLY B 1 364 ? 11.468 3.628 33.748 1.00 11.40 372 GLY B CA 1
ATOM 5622 C C . GLY B 1 364 ? 10.749 4.645 34.565 1.00 10.80 372 GLY B C 1
ATOM 5623 O O . GLY B 1 364 ? 9.514 4.838 34.387 1.00 8.11 372 GLY B O 1
ATOM 5624 N N . THR B 1 365 ? 11.403 5.357 35.467 1.00 12.54 373 THR B N 1
ATOM 5625 C CA . THR B 1 365 ? 10.786 6.143 36.502 1.00 15.56 373 THR B CA 1
ATOM 5626 C C . THR B 1 365 ? 9.729 7.121 36.063 1.00 15.17 373 THR B C 1
ATOM 5627 O O . THR B 1 365 ? 8.705 7.288 36.761 1.00 16.46 373 THR B O 1
ATOM 5631 N N . ASN B 1 366 ? 9.923 7.822 34.959 1.00 13.46 374 ASN B N 1
ATOM 5632 C CA . ASN B 1 366 ? 9.019 8.832 34.480 1.00 13.09 374 ASN B CA 1
ATOM 5633 C C . ASN B 1 366 ? 7.877 8.316 33.621 1.00 13.04 374 ASN B C 1
ATOM 5634 O O . ASN B 1 366 ? 7.132 9.141 33.071 1.00 13.16 374 ASN B O 1
ATOM 5639 N N . TYR B 1 367 ? 7.737 7.013 33.486 1.00 10.70 375 TYR B N 1
ATOM 5640 C CA . TYR B 1 367 ? 6.777 6.364 32.644 1.00 12.28 375 TYR B CA 1
ATOM 5641 C C . TYR B 1 367 ? 6.972 6.664 31.167 1.00 12.23 375 TYR B C 1
ATOM 5642 O O . TYR B 1 367 ? 6.024 6.535 30.378 1.00 14.02 375 TYR B O 1
ATOM 5651 N N . GLN B 1 368 ? 8.220 6.843 30.739 1.00 11.77 376 GLN B N 1
ATOM 5652 C CA . GLN B 1 368 ? 8.524 7.115 29.344 1.00 12.46 376 GLN B CA 1
ATOM 5653 C C . GLN B 1 368 ? 8.569 5.846 28.494 1.00 12.12 376 GLN B C 1
ATOM 5654 O O . GLN B 1 368 ? 8.568 5.949 27.258 1.00 11.52 376 GLN B O 1
ATOM 5660 N N . LEU B 1 369 ? 8.664 4.683 29.123 1.00 9.92 377 LEU B N 1
ATOM 5661 C CA . LEU B 1 369 ? 8.874 3.441 28.366 1.00 9.90 377 LEU B CA 1
ATOM 5662 C C . LEU B 1 369 ? 7.614 2.953 27.695 1.00 10.89 377 LEU B C 1
ATOM 5663 O O . LEU B 1 369 ? 7.653 2.151 26.754 1.00 10.29 377 LEU B O 1
ATOM 5668 N N . GLY B 1 370 ? 6.451 3.333 28.239 1.00 9.98 378 GLY B N 1
ATOM 5669 C CA . GLY B 1 370 ? 5.186 2.939 27.626 1.00 10.61 378 GLY B CA 1
ATOM 5670 C C . GLY B 1 370 ? 4.850 1.484 27.926 1.00 12.61 378 GLY B C 1
ATOM 5671 O O . GLY B 1 370 ? 3.899 0.948 27.347 1.00 13.70 378 GLY B O 1
ATOM 5672 N N . THR B 1 371 ? 5.459 0.934 28.976 1.00 14.43 379 THR B N 1
ATOM 5673 C CA . THR B 1 371 ? 5.114 -0.410 29.440 1.00 16.91 379 THR B CA 1
ATOM 5674 C C . THR B 1 371 ? 3.866 -0.358 30.334 1.00 18.62 379 THR B C 1
ATOM 5675 O O . THR B 1 371 ? 3.228 -1.376 30.583 1.00 20.75 379 THR B O 1
ATOM 5679 N N . GLY B 1 372 ? 3.588 0.821 30.876 1.00 19.31 380 GLY B N 1
ATOM 5680 C CA . GLY B 1 372 ? 2.497 0.999 31.838 1.00 18.60 380 GLY B CA 1
ATOM 5681 C C . GLY B 1 372 ? 3.059 0.955 33.263 1.00 18.88 380 GLY B C 1
ATOM 5682 O O . GLY B 1 372 ? 2.327 1.108 34.240 1.00 21.18 380 GLY B O 1
ATOM 5683 N N . GLN B 1 373 ? 4.325 0.605 33.383 1.00 19.54 381 GLN B N 1
ATOM 5684 C CA . GLN B 1 373 ? 5.018 0.466 34.641 1.00 19.23 381 GLN B CA 1
ATOM 5685 C C . GLN B 1 373 ? 6.215 1.421 34.716 1.00 18.94 381 GLN B C 1
ATOM 5686 O O . GLN B 1 373 ? 6.594 2.041 33.721 1.00 16.15 381 GLN B O 1
ATOM 5692 N N . ASP B 1 374 ? 6.749 1.555 35.922 1.00 17.52 382 ASP B N 1
ATOM 5693 C CA . ASP B 1 374 ? 7.859 2.478 36.157 1.00 17.64 382 ASP B CA 1
ATOM 5694 C C . ASP B 1 374 ? 9.159 1.740 36.412 1.00 15.20 382 ASP B C 1
ATOM 5695 O O . ASP B 1 374 ? 10.159 2.368 36.812 1.00 14.41 382 ASP B O 1
ATOM 5700 N N . GLU B 1 375 ? 9.228 0.472 36.020 1.00 14.82 383 GLU B N 1
ATOM 5701 C CA . GLU B 1 375 ? 10.438 -0.319 36.158 1.00 16.28 383 GLU B CA 1
ATOM 5702 C C . GLU B 1 375 ? 11.389 -0.046 34.978 1.00 14.11 383 GLU B C 1
ATOM 5703 O O . GLU B 1 375 ? 10.901 0.199 33.883 1.00 12.05 383 GLU B O 1
ATOM 5709 N N . ASP B 1 376 ? 12.682 -0.155 35.237 1.00 11.96 384 ASP B N 1
ATOM 5710 C CA . ASP B 1 376 ? 13.658 0.035 34.145 1.00 11.39 384 ASP B CA 1
ATOM 5711 C C . ASP B 1 376 ? 13.562 -1.164 33.183 1.00 11.43 384 ASP B C 1
ATOM 5712 O O . ASP B 1 376 ? 13.289 -2.280 33.623 1.00 10.83 384 ASP B O 1
ATOM 5717 N N . ALA B 1 377 ? 14.048 -0.951 31.969 1.00 10.50 385 ALA B N 1
ATOM 5718 C CA . ALA B 1 377 ? 14.103 -2.032 30.980 1.00 9.35 385 ALA B CA 1
ATOM 5719 C C . ALA B 1 377 ? 15.501 -2.108 30.383 1.00 9.30 385 ALA B C 1
ATOM 5720 O O . ALA B 1 377 ? 15.939 -1.172 29.714 1.00 10.11 385 ALA B O 1
ATOM 5722 N N . TRP B 1 378 ? 16.226 -3.195 30.678 1.00 8.19 386 TRP B N 1
ATOM 5723 C CA . TRP B 1 378 ? 17.582 -3.335 30.146 1.00 9.25 386 TRP B CA 1
ATOM 5724 C C . TRP B 1 378 ? 17.600 -3.906 28.742 1.00 9.40 386 TRP B C 1
ATOM 5725 O O . TRP B 1 378 ? 18.662 -3.887 28.085 1.00 8.80 386 TRP B O 1
ATOM 5736 N N . SER B 1 379 ? 16.491 -4.426 28.250 1.00 8.73 387 SER B N 1
ATOM 5737 C CA . SER B 1 379 ? 16.351 -4.868 26.861 1.00 9.24 387 SER B CA 1
ATOM 5738 C C . SER B 1 379 ? 15.162 -4.141 26.219 1.00 8.07 387 SER B C 1
ATOM 5739 O O . SER B 1 379 ? 14.230 -3.750 26.919 1.00 6.62 387 SER B O 1
ATOM 5742 N N . PRO B 1 380 ? 15.212 -3.903 24.924 1.00 7.31 388 PRO B N 1
ATOM 5743 C CA . PRO B 1 380 ? 14.132 -3.227 24.221 1.00 7.72 388 PRO B CA 1
ATOM 5744 C C . PRO B 1 380 ? 12.786 -3.905 24.425 1.00 7.65 388 PRO B C 1
ATOM 5745 O O . PRO B 1 380 ? 12.676 -5.136 24.384 1.00 8.94 388 PRO B O 1
ATOM 5749 N N . VAL B 1 381 ? 11.766 -3.116 24.699 1.00 8.37 389 VAL B N 1
ATOM 5750 C CA . VAL B 1 381 ? 10.402 -3.577 24.902 1.00 8.86 389 VAL B CA 1
ATOM 5751 C C . VAL B 1 381 ? 9.466 -2.830 23.947 1.00 8.41 389 VAL B C 1
ATOM 5752 O O . VAL B 1 381 ? 9.443 -1.596 23.904 1.00 8.83 389 VAL B O 1
ATOM 5756 N N . GLU B 1 382 ? 8.685 -3.593 23.175 1.00 8.88 390 GLU B N 1
ATOM 5757 C CA . GLU B 1 382 ? 7.797 -2.966 22.204 1.00 10.63 390 GLU B CA 1
ATOM 5758 C C . GLU B 1 382 ? 6.674 -2.222 22.935 1.00 11.90 390 GLU B C 1
ATOM 5759 O O . GLU B 1 382 ? 5.995 -2.780 23.806 1.00 13.13 390 GLU B O 1
ATOM 5765 N N . MET B 1 383 ? 6.499 -0.962 22.573 1.00 12.29 391 MET B N 1
ATOM 5766 C CA . MET B 1 383 ? 5.436 -0.130 23.158 1.00 15.53 391 MET B CA 1
ATOM 5767 C C . MET B 1 383 ? 4.104 -0.533 22.528 1.00 16.52 391 MET B C 1
ATOM 5768 O O . MET B 1 383 ? 3.987 -0.661 21.304 1.00 16.49 391 MET B O 1
ATOM 5773 N N . MET B 1 384 ? 3.118 -0.740 23.373 1.00 19.02 392 MET B N 1
ATOM 5774 C CA . MET B 1 384 ? 1.785 -1.152 22.913 1.00 21.95 392 MET B CA 1
ATOM 5775 C C . MET B 1 384 ? 0.736 -0.253 23.559 1.00 21.40 392 MET B C 1
ATOM 5776 O O . MET B 1 384 ? 1.045 0.838 24.049 1.00 23.37 392 MET B O 1
ATOM 5781 N N . GLY B 1 385 ? -0.501 -0.699 23.538 1.00 20.47 393 GLY B N 1
ATOM 5782 C CA . GLY B 1 385 ? -1.595 0.076 24.138 1.00 18.32 393 GLY B CA 1
ATOM 5783 C C . GLY B 1 385 ? -2.643 0.456 23.098 1.00 19.00 393 GLY B C 1
ATOM 5784 O O . GLY B 1 385 ? -2.412 0.380 21.897 1.00 17.63 393 GLY B O 1
ATOM 5785 N N . LYS B 1 386 ? -3.760 1.000 23.577 1.00 18.75 394 LYS B N 1
ATOM 5786 C CA . LYS B 1 386 ? -4.897 1.300 22.730 1.00 19.84 394 LYS B CA 1
ATOM 5787 C C . LYS B 1 386 ? -4.580 2.202 21.565 1.00 19.26 394 LYS B C 1
ATOM 5788 O O . LYS B 1 386 ? -4.974 1.910 20.425 1.00 18.98 394 LYS B O 1
ATOM 5794 N N . GLN B 1 387 ? -3.882 3.316 21.807 1.00 17.97 395 GLN B N 1
ATOM 5795 C CA . GLN B 1 387 ? -3.659 4.307 20.768 1.00 18.51 395 GLN B CA 1
ATOM 5796 C C . GLN B 1 387 ? -2.604 3.897 19.758 1.00 16.12 395 GLN B C 1
ATOM 5797 O O . GLN B 1 387 ? -2.448 4.562 18.726 1.00 16.88 395 GLN B O 1
ATOM 5803 N N . LEU B 1 388 ? -1.897 2.795 20.014 1.00 15.84 396 LEU B N 1
ATOM 5804 C CA . LEU B 1 388 ? -0.930 2.300 19.030 1.00 16.22 396 LEU B CA 1
ATOM 5805 C C . LEU B 1 388 ? -1.514 1.143 18.228 1.00 17.63 396 LEU B C 1
ATOM 5806 O O . LEU B 1 388 ? -0.957 0.727 17.218 1.00 16.45 396 LEU B O 1
ATOM 5811 N N . GLU B 1 389 ? -2.683 0.665 18.659 1.00 19.04 397 GLU B N 1
ATOM 5812 C CA . GLU B 1 389 ? -3.382 -0.396 17.944 1.00 21.93 397 GLU B CA 1
ATOM 5813 C C . GLU B 1 389 ? -3.801 0.053 16.551 1.00 21.96 397 GLU B C 1
ATOM 5814 O O . GLU B 1 389 ? -4.293 1.163 16.366 1.00 21.74 397 GLU B O 1
ATOM 5820 N N . ASN B 1 390 ? -3.536 -0.794 15.550 1.00 23.46 398 ASN B N 1
ATOM 5821 C CA . ASN B 1 390 ? -3.940 -0.483 14.180 1.00 25.03 398 ASN B CA 1
ATOM 5822 C C . ASN B 1 390 ? -3.354 0.841 13.725 1.00 24.29 398 ASN B C 1
ATOM 5823 O O . ASN B 1 390 ? -3.967 1.587 12.950 1.00 24.41 398 ASN B O 1
ATOM 5828 N N . ARG B 1 391 ? -2.092 1.072 14.077 1.00 21.70 399 ARG B N 1
ATOM 5829 C CA . ARG B 1 391 ? -1.379 2.265 13.683 1.00 18.33 399 ARG B CA 1
ATOM 5830 C C . ARG B 1 391 ? 0.102 1.941 13.467 1.00 16.10 399 ARG B C 1
ATOM 5831 O O . ARG B 1 391 ? 0.615 0.988 14.053 1.00 18.61 399 ARG B O 1
ATOM 5839 N N . VAL B 1 392 ? 0.732 2.711 12.612 1.00 15.12 400 VAL B N 1
ATOM 5840 C CA . VAL B 1 392 ? 2.171 2.540 12.359 1.00 13.20 400 VAL B CA 1
ATOM 5841 C C . VAL B 1 392 ? 2.874 3.767 12.966 1.00 13.12 400 VAL B C 1
ATOM 5842 O O . VAL B 1 392 ? 2.299 4.861 12.924 1.00 12.39 400 VAL B O 1
ATOM 5846 N N . VAL B 1 393 ? 3.973 3.540 13.661 1.00 9.83 401 VAL B N 1
ATOM 5847 C CA . VAL B 1 393 ? 4.734 4.692 14.196 1.00 9.11 401 VAL B CA 1
ATOM 5848 C C . VAL B 1 393 ? 5.634 5.301 13.122 1.00 9.34 401 VAL B C 1
ATOM 5849 O O . VAL B 1 393 ? 6.425 4.594 12.506 1.00 8.28 401 VAL B O 1
ATOM 5853 N N . LEU B 1 394 ? 5.606 6.627 13.001 1.00 7.97 402 LEU B N 1
ATOM 5854 C CA . LEU B 1 394 ? 6.424 7.358 12.049 1.00 8.62 402 LEU B CA 1
ATOM 5855 C C . LEU B 1 394 ? 7.686 7.914 12.715 1.00 8.89 402 LEU B C 1
ATOM 5856 O O . LEU B 1 394 ? 8.780 7.847 12.143 1.00 9.27 402 LEU B O 1
ATOM 5861 N N . SER B 1 395 ? 7.560 8.322 13.985 1.00 5.78 403 SER B N 1
ATOM 5862 C CA . SER B 1 395 ? 8.740 8.790 14.706 1.00 5.28 403 SER B CA 1
ATOM 5863 C C . SER B 1 395 ? 8.532 8.700 16.224 1.00 5.81 403 SER B C 1
ATOM 5864 O O . SER B 1 395 ? 7.430 8.602 16.699 1.00 5.49 403 SER B O 1
ATOM 5867 N N . VAL B 1 396 ? 9.658 8.821 16.929 1.00 5.93 404 VAL B N 1
ATOM 5868 C CA . VAL B 1 396 ? 9.648 8.896 18.385 1.00 6.46 404 VAL B CA 1
ATOM 5869 C C . VAL B 1 396 ? 10.719 9.909 18.817 1.00 7.45 404 VAL B C 1
ATOM 5870 O O . VAL B 1 396 ? 11.710 10.072 18.083 1.00 7.58 404 VAL B O 1
ATOM 5874 N N . SER B 1 397 ? 10.373 10.727 19.770 1.00 6.96 405 SER B N 1
ATOM 5875 C CA . SER B 1 397 ? 11.334 11.733 20.317 1.00 5.61 405 SER B CA 1
ATOM 5876 C C . SER B 1 397 ? 11.139 11.736 21.832 1.00 6.62 405 SER B C 1
ATOM 5877 O O . SER B 1 397 ? 10.015 11.495 22.297 1.00 6.82 405 SER B O 1
ATOM 5880 N N . SER B 1 398 ? 12.155 12.112 22.597 1.00 5.36 406 SER B N 1
ATOM 5881 C CA . SER B 1 398 ? 11.994 12.020 24.065 1.00 7.64 406 SER B CA 1
ATOM 5882 C C . SER B 1 398 ? 12.814 13.096 24.763 1.00 7.71 406 SER B C 1
ATOM 5883 O O . SER B 1 398 ? 13.846 13.517 24.260 1.00 6.81 406 SER B O 1
ATOM 5886 N N . GLY B 1 399 ? 12.261 13.581 25.880 1.00 6.71 407 GLY B N 1
ATOM 5887 C CA . GLY B 1 399 ? 12.938 14.675 26.594 1.00 8.18 407 GLY B CA 1
ATOM 5888 C C . GLY B 1 399 ? 13.368 14.204 27.988 1.00 6.17 407 GLY B C 1
ATOM 5889 O O . GLY B 1 399 ? 13.776 13.071 28.194 1.00 7.42 407 GLY B O 1
ATOM 5890 N N . GLY B 1 400 ? 13.193 15.113 28.945 1.00 7.85 408 GLY B N 1
ATOM 5891 C CA . GLY B 1 400 ? 13.621 14.827 30.318 1.00 6.78 408 GLY B CA 1
ATOM 5892 C C . GLY B 1 400 ? 12.747 13.791 30.986 1.00 10.32 408 GLY B C 1
ATOM 5893 O O . GLY B 1 400 ? 13.248 12.839 31.587 1.00 10.60 408 GLY B O 1
ATOM 5894 N N . GLN B 1 401 ? 11.419 13.993 30.945 1.00 10.07 409 GLN B N 1
ATOM 5895 C CA . GLN B 1 401 ? 10.479 13.133 31.605 1.00 9.16 409 GLN B CA 1
ATOM 5896 C C . GLN B 1 401 ? 9.280 12.736 30.764 1.00 9.37 409 GLN B C 1
ATOM 5897 O O . GLN B 1 401 ? 8.382 12.031 31.280 1.00 8.75 409 GLN B O 1
ATOM 5903 N N . HIS B 1 402 ? 9.264 13.092 29.498 1.00 7.38 410 HIS B N 1
ATOM 5904 C CA . HIS B 1 402 ? 8.168 12.685 28.616 1.00 6.89 410 HIS B CA 1
ATOM 5905 C C . HIS B 1 402 ? 8.671 12.206 27.265 1.00 7.52 410 HIS B C 1
ATOM 5906 O O . HIS B 1 402 ? 9.846 12.321 26.934 1.00 6.80 410 HIS B O 1
ATOM 5913 N N . THR B 1 403 ? 7.754 11.618 26.499 1.00 7.96 411 THR B N 1
ATOM 5914 C CA . THR B 1 403 ? 8.055 11.080 25.177 1.00 7.80 411 THR B CA 1
ATOM 5915 C C . THR B 1 403 ? 6.901 11.390 24.219 1.00 6.69 411 THR B C 1
ATOM 5916 O O . THR B 1 403 ? 5.760 11.590 24.636 1.00 5.16 411 THR B O 1
ATOM 5920 N N . VAL B 1 404 ? 7.280 11.745 22.990 1.00 5.50 412 VAL B N 1
ATOM 5921 C CA . VAL B 1 404 ? 6.322 12.172 21.974 1.00 8.58 412 VAL B CA 1
ATOM 5922 C C . VAL B 1 404 ? 6.398 11.269 20.753 1.00 6.51 412 VAL B C 1
ATOM 5923 O O . VAL B 1 404 ? 7.496 11.067 20.218 1.00 6.62 412 VAL B O 1
ATOM 5927 N N . LEU B 1 405 ? 5.289 10.649 20.364 1.00 7.39 413 LEU B N 1
ATOM 5928 C CA . LEU B 1 405 ? 5.278 9.791 19.171 1.00 8.81 413 LEU B CA 1
ATOM 5929 C C . LEU B 1 405 ? 4.514 10.466 18.033 1.00 7.53 413 LEU B C 1
ATOM 5930 O O . LEU B 1 405 ? 3.517 11.152 18.285 1.00 8.29 413 LEU B O 1
ATOM 5935 N N . LEU B 1 406 ? 4.890 10.141 16.799 1.00 8.60 414 LEU B N 1
ATOM 5936 C CA . LEU B 1 406 ? 4.062 10.526 15.641 1.00 7.70 414 LEU B CA 1
ATOM 5937 C C . LEU B 1 406 ? 3.568 9.231 14.964 1.00 7.70 414 LEU B C 1
ATOM 5938 O O . LEU B 1 406 ? 4.378 8.316 14.800 1.00 7.20 414 LEU B O 1
ATOM 5943 N N . VAL B 1 407 ? 2.264 9.106 14.792 1.00 6.49 415 VAL B N 1
ATOM 5944 C CA . VAL B 1 407 ? 1.703 7.848 14.290 1.00 8.88 415 VAL B CA 1
ATOM 5945 C C . VAL B 1 407 ? 0.737 8.095 13.135 1.00 11.41 415 VAL B C 1
ATOM 5946 O O . VAL B 1 407 ? 0.261 9.201 12.910 1.00 11.34 415 VAL B O 1
ATOM 5950 N N . LYS B 1 408 ? 0.442 7.016 12.409 1.00 13.13 416 LYS B N 1
ATOM 5951 C CA . LYS B 1 408 ? -0.554 7.142 11.297 1.00 17.28 416 LYS B CA 1
ATOM 5952 C C . LYS B 1 408 ? -1.486 5.937 11.391 1.00 18.67 416 LYS B C 1
ATOM 5953 O O . LYS B 1 408 ? -1.032 4.861 11.777 1.00 15.44 416 LYS B O 1
ATOM 5959 N N . ASP B 1 409 ? -2.771 6.132 11.104 1.00 22.46 417 ASP B N 1
ATOM 5960 C CA . ASP B 1 409 ? -3.678 4.951 11.165 1.00 30.01 417 ASP B CA 1
ATOM 5961 C C . ASP B 1 409 ? -3.137 3.899 10.224 1.00 34.84 417 ASP B C 1
ATOM 5962 O O . ASP B 1 409 ? -2.765 4.237 9.085 1.00 32.19 417 ASP B O 1
ATOM 5967 N N . LYS B 1 410 ? -2.973 2.656 10.666 1.00 42.58 418 LYS B N 1
ATOM 5968 C CA . LYS B 1 410 ? -2.270 1.635 9.932 1.00 51.98 418 LYS B CA 1
ATOM 5969 C C . LYS B 1 410 ? -2.943 1.065 8.658 1.00 57.42 418 LYS B C 1
ATOM 5970 O O . LYS B 1 410 ? -3.095 -0.154 8.486 1.00 59.96 418 LYS B O 1
ATOM 5976 N N . GLU B 1 411 ? -3.267 1.947 7.786 1.00 63.46 419 GLU B N 1
ATOM 5977 C CA . GLU B 1 411 ? -3.887 1.692 6.494 1.00 69.18 419 GLU B CA 1
ATOM 5978 C C . GLU B 1 411 ? -4.411 0.365 6.196 1.00 72.38 419 GLU B C 1
ATOM 5979 O O . GLU B 1 411 ? -3.674 -0.663 6.196 1.00 73.61 419 GLU B O 1
ATOM 5985 N N . GLN B 1 412 ? -5.585 0.653 5.898 1.00 75.60 420 GLN B N 1
ATOM 5986 C CA . GLN B 1 412 ? -6.429 -0.224 5.434 1.00 78.90 420 GLN B CA 1
ATOM 5987 C C . GLN B 1 412 ? -7.249 0.371 4.284 1.00 80.24 420 GLN B C 1
ATOM 5988 O O . GLN B 1 412 ? -8.094 1.236 4.508 1.00 80.52 420 GLN B O 1
ATOM 5994 N N . SER B 1 413 ? -6.763 0.146 3.070 1.00 81.53 421 SER B N 1
ATOM 5995 C CA . SER B 1 413 ? -7.337 0.690 1.863 1.00 82.86 421 SER B CA 1
ATOM 5996 C C . SER B 1 413 ? -8.599 1.498 2.103 1.00 83.68 421 SER B C 1
ATOM 5997 O O . SER B 1 413 ? -8.500 2.750 2.152 1.00 83.71 421 SER B O 1
ATOM 6001 N N . LYS C 1 13 ? 15.265 -23.956 -26.374 1.00 60.32 21 LYS C N 1
ATOM 6002 C CA . LYS C 1 13 ? 14.848 -22.635 -26.914 1.00 59.18 21 LYS C CA 1
ATOM 6003 C C . LYS C 1 13 ? 15.518 -21.484 -26.168 1.00 57.70 21 LYS C C 1
ATOM 6004 O O . LYS C 1 13 ? 16.067 -21.659 -25.082 1.00 58.22 21 LYS C O 1
ATOM 6010 N N . LYS C 1 14 ? 15.435 -20.293 -26.745 1.00 54.33 22 LYS C N 1
ATOM 6011 C CA . LYS C 1 14 ? 15.977 -19.080 -26.194 1.00 48.16 22 LYS C CA 1
ATOM 6012 C C . LYS C 1 14 ? 15.875 -18.996 -24.677 1.00 43.93 22 LYS C C 1
ATOM 6013 O O . LYS C 1 14 ? 14.788 -19.089 -24.100 1.00 42.74 22 LYS C O 1
ATOM 6019 N N . VAL C 1 15 ? 16.994 -18.666 -24.043 1.00 37.71 23 VAL C N 1
ATOM 6020 C CA . VAL C 1 15 ? 17.026 -18.409 -22.602 1.00 31.09 23 VAL C CA 1
ATOM 6021 C C . VAL C 1 15 ? 16.842 -16.912 -22.342 1.00 26.46 23 VAL C C 1
ATOM 6022 O O . VAL C 1 15 ? 17.536 -16.102 -22.945 1.00 25.23 23 VAL C O 1
ATOM 6026 N N . LYS C 1 16 ? 15.934 -16.562 -21.440 1.00 23.18 24 LYS C N 1
ATOM 6027 C CA . LYS C 1 16 ? 15.655 -15.166 -21.152 1.00 20.61 24 LYS C CA 1
ATOM 6028 C C . LYS C 1 16 ? 16.701 -14.567 -20.220 1.00 20.45 24 LYS C C 1
ATOM 6029 O O . LYS C 1 16 ? 17.291 -15.262 -19.400 1.00 19.61 24 LYS C O 1
ATOM 6035 N N . VAL C 1 17 ? 16.912 -13.255 -20.367 1.00 18.04 25 VAL C N 1
ATOM 6036 C CA . VAL C 1 17 ? 17.790 -12.531 -19.471 1.00 16.92 25 VAL C CA 1
ATOM 6037 C C . VAL C 1 17 ? 16.971 -11.557 -18.613 1.00 15.43 25 VAL C C 1
ATOM 6038 O O . VAL C 1 17 ? 15.871 -11.162 -18.995 1.00 17.21 25 VAL C O 1
ATOM 6042 N N . SER C 1 18 ? 17.614 -11.046 -17.577 1.00 13.75 26 SER C N 1
ATOM 6043 C CA . SER C 1 18 ? 17.059 -9.943 -16.801 1.00 13.37 26 SER C CA 1
ATOM 6044 C C . SER C 1 18 ? 18.219 -9.116 -16.243 1.00 11.63 26 SER C C 1
ATOM 6045 O O . SER C 1 18 ? 19.371 -9.344 -16.628 1.00 10.85 26 SER C O 1
ATOM 6048 N N . HIS C 1 19 ? 17.885 -8.034 -15.559 1.00 11.38 27 HIS C N 1
ATOM 6049 C CA . HIS C 1 19 ? 18.920 -7.171 -14.983 1.00 9.34 27 HIS C CA 1
ATOM 6050 C C . HIS C 1 19 ? 18.271 -6.266 -13.942 1.00 10.09 27 HIS C C 1
ATOM 6051 O O . HIS C 1 19 ? 17.117 -5.872 -14.124 1.00 9.85 27 HIS C O 1
ATOM 6058 N N . ARG C 1 20 ? 19.055 -5.812 -12.979 1.00 10.70 28 ARG C N 1
ATOM 6059 C CA . ARG C 1 20 ? 18.514 -4.957 -11.932 1.00 11.34 28 ARG C CA 1
ATOM 6060 C C . ARG C 1 20 ? 18.124 -3.589 -12.441 1.00 10.95 28 ARG C C 1
ATOM 6061 O O . ARG C 1 20 ? 17.310 -2.903 -11.805 1.00 9.14 28 ARG C O 1
ATOM 6069 N N . SER C 1 21 ? 18.633 -3.182 -13.612 1.00 8.51 29 SER C N 1
ATOM 6070 C CA . SER C 1 21 ? 18.315 -1.914 -14.201 1.00 9.27 29 SER C CA 1
ATOM 6071 C C . SER C 1 21 ? 16.998 -1.918 -14.969 1.00 8.63 29 SER C C 1
ATOM 6072 O O . SER C 1 21 ? 16.445 -0.840 -15.238 1.00 8.83 29 SER C O 1
ATOM 6075 N N . HIS C 1 22 ? 16.463 -3.089 -15.262 1.00 9.05 30 HIS C N 1
ATOM 6076 C CA . HIS C 1 22 ? 15.176 -3.189 -15.956 1.00 8.68 30 HIS C CA 1
ATOM 6077 C C . HIS C 1 22 ? 14.031 -2.679 -15.076 1.00 11.84 30 HIS C C 1
ATOM 6078 O O . HIS C 1 22 ? 13.972 -3.027 -13.895 1.00 10.48 30 HIS C O 1
ATOM 6085 N N . SER C 1 23 ? 13.096 -1.942 -15.654 1.00 10.45 31 SER C N 1
ATOM 6086 C CA . SER C 1 23 ? 11.936 -1.443 -14.927 1.00 12.59 31 SER C CA 1
ATOM 6087 C C . SER C 1 23 ? 10.707 -2.317 -15.139 1.00 13.40 31 SER C C 1
ATOM 6088 O O . SER C 1 23 ? 10.402 -2.732 -16.247 1.00 13.18 31 SER C O 1
ATOM 6091 N N . THR C 1 24 ? 9.884 -2.466 -14.073 1.00 12.02 32 THR C N 1
ATOM 6092 C CA . THR C 1 24 ? 8.748 -3.367 -14.164 1.00 12.12 32 THR C CA 1
ATOM 6093 C C . THR C 1 24 ? 7.491 -2.793 -13.513 1.00 12.60 32 THR C C 1
ATOM 6094 O O . THR C 1 24 ? 6.430 -3.417 -13.621 1.00 11.74 32 THR C O 1
ATOM 6098 N N . GLU C 1 25 ? 7.549 -1.572 -13.012 1.00 12.60 33 GLU C N 1
ATOM 6099 C CA . GLU C 1 25 ? 6.370 -0.981 -12.361 1.00 13.76 33 GLU C CA 1
ATOM 6100 C C . GLU C 1 25 ? 5.546 -0.154 -13.336 1.00 10.94 33 GLU C C 1
ATOM 6101 O O . GLU C 1 25 ? 6.000 0.832 -13.896 1.00 10.96 33 GLU C O 1
ATOM 6107 N N . PRO C 1 26 ? 4.289 -0.545 -13.534 1.00 12.53 34 PRO C N 1
ATOM 6108 C CA . PRO C 1 26 ? 3.432 0.100 -14.512 1.00 12.00 34 PRO C CA 1
ATOM 6109 C C . PRO C 1 26 ? 2.970 1.470 -14.088 1.00 12.26 34 PRO C C 1
ATOM 6110 O O . PRO C 1 26 ? 2.585 1.687 -12.918 1.00 12.07 34 PRO C O 1
ATOM 6114 N N . GLY C 1 27 ? 2.920 2.397 -15.035 1.00 9.40 35 GLY C N 1
ATOM 6115 C CA . GLY C 1 27 ? 2.425 3.736 -14.758 1.00 10.39 35 GLY C CA 1
ATOM 6116 C C . GLY C 1 27 ? 1.957 4.442 -16.031 1.00 12.08 35 GLY C C 1
ATOM 6117 O O . GLY C 1 27 ? 1.809 3.854 -17.090 1.00 11.73 35 GLY C O 1
ATOM 6118 N N . LEU C 1 28 ? 1.728 5.733 -15.869 1.00 11.28 36 LEU C N 1
ATOM 6119 C CA . LEU C 1 28 ? 1.301 6.646 -16.885 1.00 12.46 36 LEU C CA 1
ATOM 6120 C C . LEU C 1 28 ? 2.438 7.600 -17.280 1.00 12.19 36 LEU C C 1
ATOM 6121 O O . LEU C 1 28 ? 3.215 8.040 -16.427 1.00 10.07 36 LEU C O 1
ATOM 6126 N N . VAL C 1 29 ? 2.407 8.030 -18.540 1.00 10.35 37 VAL C N 1
ATOM 6127 C CA . VAL C 1 29 ? 3.463 8.915 -19.034 1.00 9.51 37 VAL C CA 1
ATOM 6128 C C . VAL C 1 29 ? 2.963 10.357 -19.087 1.00 10.39 37 VAL C C 1
ATOM 6129 O O . VAL C 1 29 ? 1.858 10.620 -19.561 1.00 10.23 37 VAL C O 1
ATOM 6133 N N . LEU C 1 30 ? 3.769 11.268 -18.567 1.00 9.74 38 LEU C N 1
ATOM 6134 C CA . LEU C 1 30 ? 3.458 12.705 -18.672 1.00 10.46 38 LEU C CA 1
ATOM 6135 C C . LEU C 1 30 ? 4.653 13.382 -19.357 1.00 9.59 38 LEU C C 1
ATOM 6136 O O . LEU C 1 30 ? 5.775 12.919 -19.210 1.00 8.52 38 LEU C O 1
ATOM 6141 N N . THR C 1 31 ? 4.403 14.427 -20.139 1.00 10.81 39 THR C N 1
ATOM 6142 C CA . THR C 1 31 ? 5.473 15.138 -20.813 1.00 10.08 39 THR C CA 1
ATOM 6143 C C . THR C 1 31 ? 5.292 16.662 -20.612 1.00 10.62 39 THR C C 1
ATOM 6144 O O . THR C 1 31 ? 4.225 17.103 -20.191 1.00 10.98 39 THR C O 1
ATOM 6148 N N . LEU C 1 32 ? 6.366 17.381 -20.790 1.00 11.54 40 LEU C N 1
ATOM 6149 C CA . LEU C 1 32 ? 6.379 18.846 -20.689 1.00 12.00 40 LEU C CA 1
ATOM 6150 C C . LEU C 1 32 ? 7.569 19.399 -21.449 1.00 11.92 40 LEU C C 1
ATOM 6151 O O . LEU C 1 32 ? 8.485 18.629 -21.783 1.00 10.30 40 LEU C O 1
ATOM 6156 N N . GLY C 1 33 ? 7.583 20.696 -21.747 1.00 12.32 41 GLY C N 1
ATOM 6157 C CA . GLY C 1 33 ? 8.653 21.311 -22.506 1.00 12.86 41 GLY C CA 1
ATOM 6158 C C . GLY C 1 33 ? 8.197 21.653 -23.930 1.00 13.52 41 GLY C C 1
ATOM 6159 O O . GLY C 1 33 ? 7.006 21.881 -24.137 1.00 14.57 41 GLY C O 1
ATOM 6160 N N . GLN C 1 34 ? 9.110 21.606 -24.872 1.00 14.25 42 GLN C N 1
ATOM 6161 C CA . GLN C 1 34 ? 8.795 21.923 -26.271 1.00 16.22 42 GLN C CA 1
ATOM 6162 C C . GLN C 1 34 ? 8.276 20.693 -27.013 1.00 16.78 42 GLN C C 1
ATOM 6163 O O . GLN C 1 34 ? 8.689 19.572 -26.729 1.00 13.39 42 GLN C O 1
ATOM 6169 N N . GLY C 1 35 ? 7.390 20.928 -27.984 1.00 17.99 43 GLY C N 1
ATOM 6170 C CA . GLY C 1 35 ? 6.727 19.826 -28.678 1.00 19.15 43 GLY C CA 1
ATOM 6171 C C . GLY C 1 35 ? 6.555 20.135 -30.165 1.00 20.18 43 GLY C C 1
ATOM 6172 O O . GLY C 1 35 ? 5.866 19.385 -30.875 1.00 20.99 43 GLY C O 1
ATOM 6173 N N . ASP C 1 36 ? 7.454 20.960 -30.704 1.00 21.59 44 ASP C N 1
ATOM 6174 C CA . ASP C 1 36 ? 7.365 21.346 -32.105 1.00 22.31 44 ASP C CA 1
ATOM 6175 C C . ASP C 1 36 ? 7.348 20.159 -33.050 1.00 20.97 44 ASP C C 1
ATOM 6176 O O . ASP C 1 36 ? 6.725 20.259 -34.117 1.00 20.01 44 ASP C O 1
ATOM 6181 N N . VAL C 1 37 ? 8.167 19.148 -32.784 1.00 17.71 45 VAL C N 1
ATOM 6182 C CA . VAL C 1 37 ? 8.312 18.016 -33.685 1.00 15.89 45 VAL C CA 1
ATOM 6183 C C . VAL C 1 37 ? 7.648 16.756 -33.171 1.00 14.01 45 VAL C C 1
ATOM 6184 O O . VAL C 1 37 ? 7.890 15.668 -33.731 1.00 16.20 45 VAL C O 1
ATOM 6188 N N . GLY C 1 38 ? 6.717 16.859 -32.236 1.00 12.91 46 GLY C N 1
ATOM 6189 C CA . GLY C 1 38 ? 5.955 15.740 -31.751 1.00 10.05 46 GLY C CA 1
ATOM 6190 C C . GLY C 1 38 ? 6.518 15.042 -30.538 1.00 12.26 46 GLY C C 1
ATOM 6191 O O . GLY C 1 38 ? 5.913 14.048 -30.073 1.00 12.20 46 GLY C O 1
ATOM 6192 N N . GLN C 1 39 ? 7.587 15.559 -29.932 1.00 10.97 47 GLN C N 1
ATOM 6193 C CA . GLN C 1 39 ? 8.203 14.877 -28.790 1.00 11.24 47 GLN C CA 1
ATOM 6194 C C . GLN C 1 39 ? 7.370 14.860 -27.543 1.00 10.81 47 GLN C C 1
ATOM 6195 O O . GLN C 1 39 ? 7.637 14.037 -26.621 1.00 9.86 47 GLN C O 1
ATOM 6201 N N . LEU C 1 40 ? 6.329 15.673 -27.418 1.00 9.69 48 LEU C N 1
ATOM 6202 C CA . LEU C 1 40 ? 5.429 15.635 -26.278 1.00 9.79 48 LEU C CA 1
ATOM 6203 C C . LEU C 1 40 ? 4.364 14.551 -26.425 1.00 10.19 48 LEU C C 1
ATOM 6204 O O . LEU C 1 40 ? 3.818 14.066 -25.430 1.00 10.68 48 LEU C O 1
ATOM 6209 N N . GLY C 1 41 ? 4.070 14.160 -27.659 1.00 11.51 49 GLY C N 1
ATOM 6210 C CA . GLY C 1 41 ? 3.095 13.124 -27.948 1.00 11.03 49 GLY C CA 1
ATOM 6211 C C . GLY C 1 41 ? 1.668 13.507 -27.647 1.00 13.34 49 GLY C C 1
ATOM 6212 O O . GLY C 1 41 ? 0.811 12.652 -27.391 1.00 12.40 49 GLY C O 1
ATOM 6213 N N . LEU C 1 42 ? 1.342 14.799 -27.729 1.00 14.78 50 LEU C N 1
ATOM 6214 C CA . LEU C 1 42 ? 0.061 15.336 -27.398 1.00 16.25 50 LEU C CA 1
ATOM 6215 C C . LEU C 1 42 ? -0.704 15.878 -28.597 1.00 19.35 50 LEU C C 1
ATOM 6216 O O . LEU C 1 42 ? -1.658 16.648 -28.426 1.00 19.79 50 LEU C O 1
ATOM 6221 N N . GLY C 1 43 ? -0.263 15.542 -29.808 1.00 20.57 51 GLY C N 1
ATOM 6222 C CA . GLY C 1 43 ? -0.981 15.947 -31.010 1.00 22.00 51 GLY C CA 1
ATOM 6223 C C . GLY C 1 43 ? -0.312 17.052 -31.789 1.00 24.67 51 GLY C C 1
ATOM 6224 O O . GLY C 1 43 ? 0.653 17.685 -31.364 1.00 23.34 51 GLY C O 1
ATOM 6225 N N . GLU C 1 44 ? -0.901 17.386 -32.958 1.00 25.92 52 GLU C N 1
ATOM 6226 C CA . GLU C 1 44 ? -0.386 18.419 -33.818 1.00 28.53 52 GLU C CA 1
ATOM 6227 C C . GLU C 1 44 ? -0.599 19.826 -33.268 1.00 28.28 52 GLU C C 1
ATOM 6228 O O . GLU C 1 44 ? 0.078 20.759 -33.734 1.00 28.60 52 GLU C O 1
ATOM 6234 N N . ASN C 1 45 ? -1.538 20.009 -32.356 1.00 27.44 53 ASN C N 1
ATOM 6235 C CA . ASN C 1 45 ? -1.868 21.316 -31.831 1.00 29.71 53 ASN C CA 1
ATOM 6236 C C . ASN C 1 45 ? -1.130 21.682 -30.553 1.00 28.88 53 ASN C C 1
ATOM 6237 O O . ASN C 1 45 ? -1.302 22.816 -30.058 1.00 28.83 53 ASN C O 1
ATOM 6242 N N . VAL C 1 46 ? -0.487 20.722 -29.903 1.00 27.54 54 VAL C N 1
ATOM 6243 C CA . VAL C 1 46 ? 0.194 21.016 -28.629 1.00 25.31 54 VAL C CA 1
ATOM 6244 C C . VAL C 1 46 ? 1.694 21.112 -28.822 1.00 24.32 54 VAL C C 1
ATOM 6245 O O . VAL C 1 46 ? 2.407 20.112 -28.878 1.00 23.48 54 VAL C O 1
ATOM 6249 N N . MET C 1 47 ? 2.194 22.346 -28.933 1.00 23.45 55 MET C N 1
ATOM 6250 C CA . MET C 1 47 ? 3.568 22.630 -29.251 1.00 21.89 55 MET C CA 1
ATOM 6251 C C . MET C 1 47 ? 4.440 22.919 -28.029 1.00 19.42 55 MET C C 1
ATOM 6252 O O . MET C 1 47 ? 5.667 22.990 -28.150 1.00 17.95 55 MET C O 1
ATOM 6257 N N . GLU C 1 48 ? 3.814 23.117 -26.893 1.00 18.59 56 GLU C N 1
ATOM 6258 C CA . GLU C 1 48 ? 4.531 23.450 -25.660 1.00 18.24 56 GLU C CA 1
ATOM 6259 C C . GLU C 1 48 ? 3.661 23.142 -24.450 1.00 18.83 56 GLU C C 1
ATOM 6260 O O . GLU C 1 48 ? 2.461 23.384 -24.455 1.00 18.23 56 GLU C O 1
ATOM 6266 N N . ARG C 1 49 ? 4.287 22.625 -23.390 1.00 19.82 57 ARG C N 1
ATOM 6267 C CA . ARG C 1 49 ? 3.573 22.398 -22.134 1.00 19.79 57 ARG C CA 1
ATOM 6268 C C . ARG C 1 49 ? 4.465 22.856 -20.969 1.00 20.11 57 ARG C C 1
ATOM 6269 O O . ARG C 1 49 ? 5.653 22.537 -20.960 1.00 18.16 57 ARG C O 1
ATOM 6277 N N . LYS C 1 50 ? 3.940 23.773 -20.165 1.00 19.57 58 LYS C N 1
ATOM 6278 C CA . LYS C 1 50 ? 4.738 24.354 -19.079 1.00 19.80 58 LYS C CA 1
ATOM 6279 C C . LYS C 1 50 ? 4.676 23.478 -17.834 1.00 19.94 58 LYS C C 1
ATOM 6280 O O . LYS C 1 50 ? 5.580 23.513 -17.003 1.00 18.17 58 LYS C O 1
ATOM 6286 N N . LYS C 1 51 ? 3.639 22.671 -17.728 1.00 19.66 59 LYS C N 1
ATOM 6287 C CA . LYS C 1 51 ? 3.474 21.699 -16.653 1.00 20.89 59 LYS C CA 1
ATOM 6288 C C . LYS C 1 51 ? 3.239 20.317 -17.298 1.00 20.15 59 LYS C C 1
ATOM 6289 O O . LYS C 1 51 ? 2.783 20.271 -18.446 1.00 18.89 59 LYS C O 1
ATOM 6295 N N . PRO C 1 52 ? 3.559 19.261 -16.585 1.00 18.61 60 PRO C N 1
ATOM 6296 C CA . PRO C 1 52 ? 3.377 17.909 -17.092 1.00 18.30 60 PRO C CA 1
ATOM 6297 C C . PRO C 1 52 ? 1.986 17.693 -17.655 1.00 17.17 60 PRO C C 1
ATOM 6298 O O . PRO C 1 52 ? 0.982 17.964 -16.986 1.00 15.82 60 PRO C O 1
ATOM 6302 N N . ALA C 1 53 ? 1.900 16.984 -18.790 1.00 16.12 61 ALA C N 1
ATOM 6303 C CA . ALA C 1 53 ? 0.603 16.654 -19.384 1.00 14.40 61 ALA C CA 1
ATOM 6304 C C . ALA C 1 53 ? 0.518 15.164 -19.725 1.00 14.40 61 ALA C C 1
ATOM 6305 O O . ALA C 1 53 ? 1.508 14.584 -20.160 1.00 14.80 61 ALA C O 1
ATOM 6307 N N . LEU C 1 54 ? -0.638 14.563 -19.520 1.00 14.66 62 LEU C N 1
ATOM 6308 C CA . LEU C 1 54 ? -0.857 13.142 -19.754 1.00 14.79 62 LEU C CA 1
ATOM 6309 C C . LEU C 1 54 ? -0.767 12.762 -21.220 1.00 15.16 62 LEU C C 1
ATOM 6310 O O . LEU C 1 54 ? -1.463 13.345 -22.065 1.00 15.92 62 LEU C O 1
ATOM 6315 N N . VAL C 1 55 ? 0.001 11.727 -21.519 1.00 15.73 63 VAL C N 1
ATOM 6316 C CA . VAL C 1 55 ? 0.087 11.198 -22.906 1.00 14.68 63 VAL C CA 1
ATOM 6317 C C . VAL C 1 55 ? -0.776 9.957 -23.031 1.00 15.04 63 VAL C C 1
ATOM 6318 O O . VAL C 1 55 ? -0.760 9.094 -22.140 1.00 14.77 63 VAL C O 1
ATOM 6322 N N . SER C 1 56 ? -1.627 9.870 -24.062 1.00 17.14 64 SER C N 1
ATOM 6323 C CA . SER C 1 56 ? -2.519 8.738 -24.217 1.00 17.81 64 SER C CA 1
ATOM 6324 C C . SER C 1 56 ? -1.810 7.525 -24.812 1.00 16.99 64 SER C C 1
ATOM 6325 O O . SER C 1 56 ? -1.800 7.380 -26.042 1.00 20.52 64 SER C O 1
ATOM 6328 N N . ILE C 1 57 ? -1.276 6.671 -23.981 1.00 15.62 65 ILE C N 1
ATOM 6329 C CA . ILE C 1 57 ? -0.710 5.385 -24.500 1.00 16.31 65 ILE C CA 1
ATOM 6330 C C . ILE C 1 57 ? -1.682 4.282 -24.171 1.00 15.19 65 ILE C C 1
ATOM 6331 O O . ILE C 1 57 ? -2.151 4.183 -23.034 1.00 13.67 65 ILE C O 1
ATOM 6336 N N . PRO C 1 58 ? -1.941 3.357 -25.106 1.00 16.01 66 PRO C N 1
ATOM 6337 C CA . PRO C 1 58 ? -2.984 2.366 -24.936 1.00 15.91 66 PRO C CA 1
ATOM 6338 C C . PRO C 1 58 ? -2.687 1.279 -23.955 1.00 14.78 66 PRO C C 1
ATOM 6339 O O . PRO C 1 58 ? -3.461 0.309 -23.796 1.00 15.21 66 PRO C O 1
ATOM 6343 N N . GLU C 1 59 ? -1.534 1.330 -23.288 1.00 14.26 67 GLU C N 1
ATOM 6344 C CA . GLU C 1 59 ? -1.126 0.327 -22.323 1.00 14.14 67 GLU C CA 1
ATOM 6345 C C . GLU C 1 59 ? -0.383 1.030 -21.157 1.00 13.20 67 GLU C C 1
ATOM 6346 O O . GLU C 1 59 ? 0.149 2.115 -21.386 1.00 13.61 67 GLU C O 1
ATOM 6352 N N . ASP C 1 60 ? -0.269 0.338 -20.046 1.00 10.96 68 ASP C N 1
ATOM 6353 C CA . ASP C 1 60 ? 0.583 0.844 -18.945 1.00 12.57 68 ASP C CA 1
ATOM 6354 C C . ASP C 1 60 ? 2.043 0.814 -19.456 1.00 11.93 68 ASP C C 1
ATOM 6355 O O . ASP C 1 60 ? 2.416 -0.107 -20.147 1.00 9.21 68 ASP C O 1
ATOM 6360 N N . VAL C 1 61 ? 2.847 1.738 -18.949 1.00 9.97 69 VAL C N 1
ATOM 6361 C CA . VAL C 1 61 ? 4.244 1.850 -19.415 1.00 7.94 69 VAL C CA 1
ATOM 6362 C C . VAL C 1 61 ? 5.185 1.600 -18.234 1.00 8.47 69 VAL C C 1
ATOM 6363 O O . VAL C 1 61 ? 4.868 2.047 -17.114 1.00 9.01 69 VAL C O 1
ATOM 6367 N N . VAL C 1 62 ? 6.238 0.836 -18.419 1.00 7.94 70 VAL C N 1
ATOM 6368 C CA . VAL C 1 62 ? 7.222 0.575 -17.384 1.00 7.73 70 VAL C CA 1
ATOM 6369 C C . VAL C 1 62 ? 8.497 1.368 -17.536 1.00 8.51 70 VAL C C 1
ATOM 6370 O O . VAL C 1 62 ? 9.271 1.509 -16.562 1.00 8.46 70 VAL C O 1
ATOM 6374 N N . GLN C 1 63 ? 8.802 1.904 -18.711 1.00 5.52 71 GLN C N 1
ATOM 6375 C CA . GLN C 1 63 ? 10.001 2.716 -18.897 1.00 5.67 71 GLN C CA 1
ATOM 6376 C C . GLN C 1 63 ? 9.734 3.791 -19.948 1.00 6.15 71 GLN C C 1
ATOM 6377 O O . GLN C 1 63 ? 9.054 3.488 -20.930 1.00 6.83 71 GLN C O 1
ATOM 6383 N N . ALA C 1 64 ? 10.151 5.022 -19.661 1.00 6.58 72 ALA C N 1
ATOM 6384 C CA . ALA C 1 64 ? 9.915 6.111 -20.620 1.00 7.55 72 ALA C CA 1
ATOM 6385 C C . ALA C 1 64 ? 11.157 6.978 -20.744 1.00 10.82 72 ALA C C 1
ATOM 6386 O O . ALA C 1 64 ? 11.702 7.488 -19.752 1.00 9.93 72 ALA C O 1
ATOM 6388 N N . GLU C 1 65 ? 11.714 7.015 -21.953 1.00 8.51 73 GLU C N 1
ATOM 6389 C CA . GLU C 1 65 ? 12.980 7.640 -22.234 1.00 7.86 73 GLU C CA 1
ATOM 6390 C C . GLU C 1 65 ? 12.846 8.797 -23.213 1.00 8.17 73 GLU C C 1
ATOM 6391 O O . GLU C 1 65 ? 12.167 8.707 -24.232 1.00 8.14 73 GLU C O 1
ATOM 6397 N N . ALA C 1 66 ? 13.553 9.891 -22.908 1.00 8.39 74 ALA C N 1
ATOM 6398 C CA . ALA C 1 66 ? 13.569 11.045 -23.789 1.00 8.50 74 ALA C CA 1
ATOM 6399 C C . ALA C 1 66 ? 14.822 11.035 -24.659 1.00 9.81 74 ALA C C 1
ATOM 6400 O O . ALA C 1 66 ? 15.942 11.073 -24.160 1.00 10.42 74 ALA C O 1
ATOM 6402 N N . GLY C 1 67 ? 14.626 11.020 -25.980 1.00 9.35 75 GLY C N 1
ATOM 6403 C CA . GLY C 1 67 ? 15.790 11.197 -26.876 1.00 8.76 75 GLY C CA 1
ATOM 6404 C C . GLY C 1 67 ? 15.956 12.709 -27.127 1.00 10.01 75 GLY C C 1
ATOM 6405 O O . GLY C 1 67 ? 15.224 13.518 -26.523 1.00 9.18 75 GLY C O 1
ATOM 6406 N N . GLY C 1 68 ? 16.823 13.043 -28.062 1.00 11.29 76 GLY C N 1
ATOM 6407 C CA . GLY C 1 68 ? 17.044 14.461 -28.392 1.00 12.91 76 GLY C CA 1
ATOM 6408 C C . GLY C 1 68 ? 15.701 15.148 -28.645 1.00 13.30 76 GLY C C 1
ATOM 6409 O O . GLY C 1 68 ? 15.436 16.215 -28.072 1.00 13.20 76 GLY C O 1
ATOM 6410 N N . MET C 1 69 ? 14.984 14.688 -29.667 1.00 12.48 77 MET C N 1
ATOM 6411 C CA . MET C 1 69 ? 13.724 15.289 -30.084 1.00 13.65 77 MET C CA 1
ATOM 6412 C C . MET C 1 69 ? 12.645 14.223 -30.306 1.00 14.72 77 MET C C 1
ATOM 6413 O O . MET C 1 69 ? 11.806 14.325 -31.198 1.00 11.96 77 MET C O 1
ATOM 6418 N N . HIS C 1 70 ? 12.660 13.203 -29.455 1.00 12.89 78 HIS C N 1
ATOM 6419 C CA . HIS C 1 70 ? 11.684 12.124 -29.543 1.00 11.26 78 HIS C CA 1
ATOM 6420 C C . HIS C 1 70 ? 11.577 11.422 -28.182 1.00 10.44 78 HIS C C 1
ATOM 6421 O O . HIS C 1 70 ? 12.377 11.732 -27.289 1.00 11.34 78 HIS C O 1
ATOM 6428 N N . THR C 1 71 ? 10.587 10.588 -28.043 1.00 9.74 79 THR C N 1
ATOM 6429 C CA . THR C 1 71 ? 10.283 9.906 -26.777 1.00 7.47 79 THR C CA 1
ATOM 6430 C C . THR C 1 71 ? 9.972 8.429 -27.084 1.00 10.23 79 THR C C 1
ATOM 6431 O O . THR C 1 71 ? 9.323 8.139 -28.081 1.00 8.20 79 THR C O 1
ATOM 6435 N N . VAL C 1 72 ? 10.516 7.551 -26.253 1.00 10.76 80 VAL C N 1
ATOM 6436 C CA . VAL C 1 72 ? 10.310 6.097 -26.443 1.00 9.05 80 VAL C CA 1
ATOM 6437 C C . VAL C 1 72 ? 9.732 5.497 -25.159 1.00 9.88 80 VAL C C 1
ATOM 6438 O O . VAL C 1 72 ? 10.289 5.722 -24.077 1.00 8.97 80 VAL C O 1
ATOM 6442 N N . CYS C 1 73 ? 8.582 4.839 -25.251 1.00 8.06 81 CYS C N 1
ATOM 6443 C CA . CYS C 1 73 ? 7.928 4.282 -24.069 1.00 6.99 81 CYS C CA 1
ATOM 6444 C C . CYS C 1 73 ? 7.807 2.763 -24.217 1.00 8.06 81 CYS C C 1
ATOM 6445 O O . CYS C 1 73 ? 7.408 2.275 -25.264 1.00 9.96 81 CYS C O 1
ATOM 6448 N N . LEU C 1 74 ? 8.203 2.063 -23.173 1.00 6.93 82 LEU C N 1
ATOM 6449 C CA . LEU C 1 74 ? 8.095 0.602 -23.167 1.00 7.23 82 LEU C CA 1
ATOM 6450 C C . LEU C 1 74 ? 6.869 0.189 -22.361 1.00 8.31 82 LEU C C 1
ATOM 6451 O O . LEU C 1 74 ? 6.824 0.429 -21.148 1.00 6.97 82 LEU C O 1
ATOM 6456 N N . SER C 1 75 ? 6.005 -0.619 -22.986 1.00 6.68 83 SER C N 1
ATOM 6457 C CA . SER C 1 75 ? 4.821 -1.093 -22.254 1.00 8.44 83 SER C CA 1
ATOM 6458 C C . SER C 1 75 ? 5.173 -2.300 -21.386 1.00 7.56 83 SER C C 1
ATOM 6459 O O . SER C 1 75 ? 6.170 -2.975 -21.573 1.00 5.71 83 SER C O 1
ATOM 6462 N N . LYS C 1 76 ? 4.289 -2.570 -20.439 1.00 9.87 84 LYS C N 1
ATOM 6463 C CA . LYS C 1 76 ? 4.395 -3.676 -19.502 1.00 11.97 84 LYS C CA 1
ATOM 6464 C C . LYS C 1 76 ? 4.372 -5.019 -20.258 1.00 11.31 84 LYS C C 1
ATOM 6465 O O . LYS C 1 76 ? 4.847 -6.023 -19.765 1.00 12.42 84 LYS C O 1
ATOM 6471 N N . SER C 1 77 ? 3.728 -5.017 -21.424 1.00 9.99 85 SER C N 1
ATOM 6472 C CA . SER C 1 77 ? 3.622 -6.193 -22.256 1.00 10.51 85 SER C CA 1
ATOM 6473 C C . SER C 1 77 ? 4.803 -6.378 -23.199 1.00 10.31 85 SER C C 1
ATOM 6474 O O . SER C 1 77 ? 4.913 -7.443 -23.832 1.00 10.67 85 SER C O 1
ATOM 6477 N N . GLY C 1 78 ? 5.701 -5.405 -23.268 1.00 8.85 86 GLY C N 1
ATOM 6478 C CA . GLY C 1 78 ? 6.954 -5.566 -23.990 1.00 8.49 86 GLY C CA 1
ATOM 6479 C C . GLY C 1 78 ? 6.887 -4.882 -25.353 1.00 10.62 86 GLY C C 1
ATOM 6480 O O . GLY C 1 78 ? 7.784 -5.022 -26.183 1.00 9.22 86 GLY C O 1
ATOM 6481 N N . GLN C 1 79 ? 5.832 -4.091 -25.549 1.00 10.31 87 GLN C N 1
ATOM 6482 C CA . GLN C 1 79 ? 5.669 -3.344 -26.779 1.00 12.28 87 GLN C CA 1
ATOM 6483 C C . GLN C 1 79 ? 6.259 -1.937 -26.645 1.00 12.52 87 GLN C C 1
ATOM 6484 O O . GLN C 1 79 ? 6.104 -1.302 -25.604 1.00 12.11 87 GLN C O 1
ATOM 6490 N N . VAL C 1 80 ? 6.914 -1.479 -27.706 1.00 10.02 88 VAL C N 1
ATOM 6491 C CA . VAL C 1 80 ? 7.517 -0.139 -27.688 1.00 8.45 88 VAL C CA 1
ATOM 6492 C C . VAL C 1 80 ? 6.654 0.881 -28.410 1.00 10.52 88 VAL C C 1
ATOM 6493 O O . VAL C 1 80 ? 6.190 0.623 -29.528 1.00 9.09 88 VAL C O 1
ATOM 6497 N N . TYR C 1 81 ? 6.454 2.047 -27.797 1.00 9.02 89 TYR C N 1
ATOM 6498 C CA . TYR C 1 81 ? 5.736 3.149 -28.400 1.00 9.23 89 TYR C CA 1
ATOM 6499 C C . TYR C 1 81 ? 6.678 4.354 -28.555 1.00 11.39 89 TYR C C 1
ATOM 6500 O O . TYR C 1 81 ? 7.584 4.545 -27.752 1.00 10.82 89 TYR C O 1
ATOM 6509 N N . SER C 1 82 ? 6.471 5.116 -29.631 1.00 9.57 90 SER C N 1
ATOM 6510 C CA . SER C 1 82 ? 7.377 6.230 -29.907 1.00 8.98 90 SER C CA 1
ATOM 6511 C C . SER C 1 82 ? 6.621 7.426 -30.455 1.00 10.46 90 SER C C 1
ATOM 6512 O O . SER C 1 82 ? 5.520 7.295 -31.008 1.00 10.51 90 SER C O 1
ATOM 6515 N N . PHE C 1 83 ? 7.167 8.621 -30.237 1.00 7.34 91 PHE C N 1
ATOM 6516 C CA . PHE C 1 83 ? 6.587 9.851 -30.784 1.00 8.20 91 PHE C CA 1
ATOM 6517 C C . PHE C 1 83 ? 7.683 10.921 -30.874 1.00 9.20 91 PHE C C 1
ATOM 6518 O O . PHE C 1 83 ? 8.637 10.871 -30.115 1.00 9.07 91 PHE C O 1
ATOM 6526 N N . GLY C 1 84 ? 7.630 11.766 -31.915 1.00 10.13 92 GLY C N 1
ATOM 6527 C CA . GLY C 1 84 ? 8.670 12.789 -32.058 1.00 8.88 92 GLY C CA 1
ATOM 6528 C C . GLY C 1 84 ? 9.198 12.837 -33.491 1.00 11.93 92 GLY C C 1
ATOM 6529 O O . GLY C 1 84 ? 8.471 12.477 -34.415 1.00 11.71 92 GLY C O 1
ATOM 6530 N N . CYS C 1 85 ? 10.395 13.384 -33.641 1.00 12.45 93 CYS C N 1
ATOM 6531 C CA . CYS C 1 85 ? 10.966 13.565 -34.988 1.00 13.88 93 CYS C CA 1
ATOM 6532 C C . CYS C 1 85 ? 11.335 12.207 -35.575 1.00 15.19 93 CYS C C 1
ATOM 6533 O O . CYS C 1 85 ? 11.960 11.394 -34.905 1.00 14.30 93 CYS C O 1
ATOM 6536 N N . ASN C 1 86 ? 10.902 11.962 -36.821 1.00 14.09 94 ASN C N 1
ATOM 6537 C CA . ASN C 1 86 ? 11.199 10.701 -37.486 1.00 13.83 94 ASN C CA 1
ATOM 6538 C C . ASN C 1 86 ? 11.972 10.940 -38.780 1.00 15.66 94 ASN C C 1
ATOM 6539 O O . ASN C 1 86 ? 12.202 10.025 -39.562 1.00 13.88 94 ASN C O 1
ATOM 6544 N N . ASP C 1 87 ? 12.593 12.129 -38.875 1.00 16.04 95 ASP C N 1
ATOM 6545 C CA . ASP C 1 87 ? 13.426 12.461 -40.019 1.00 16.46 95 ASP C CA 1
ATOM 6546 C C . ASP C 1 87 ? 14.570 11.478 -40.202 1.00 16.41 95 ASP C C 1
ATOM 6547 O O . ASP C 1 87 ? 15.019 11.261 -41.335 1.00 18.97 95 ASP C O 1
ATOM 6552 N N . GLU C 1 88 ? 15.177 11.045 -39.101 1.00 15.05 96 GLU C N 1
ATOM 6553 C CA . GLU C 1 88 ? 16.294 10.150 -39.109 1.00 14.44 96 GLU C CA 1
ATOM 6554 C C . GLU C 1 88 ? 15.886 8.693 -38.869 1.00 13.10 96 GLU C C 1
ATOM 6555 O O . GLU C 1 88 ? 16.750 7.832 -38.881 1.00 13.21 96 GLU C O 1
ATOM 6561 N N . GLY C 1 89 ? 14.602 8.462 -38.607 1.00 12.93 97 GLY C N 1
ATOM 6562 C CA . GLY C 1 89 ? 14.129 7.103 -38.372 1.00 12.66 97 GLY C CA 1
ATOM 6563 C C . GLY C 1 89 ? 14.041 6.738 -36.903 1.00 12.65 97 GLY C C 1
ATOM 6564 O O . GLY C 1 89 ? 13.699 5.605 -36.558 1.00 10.52 97 GLY C O 1
ATOM 6565 N N . ALA C 1 90 ? 14.202 7.732 -36.020 1.00 11.07 98 ALA C N 1
ATOM 6566 C CA . ALA C 1 90 ? 14.253 7.459 -34.590 1.00 11.02 98 ALA C CA 1
ATOM 6567 C C . ALA C 1 90 ? 13.000 6.850 -34.038 1.00 10.59 98 ALA C C 1
ATOM 6568 O O . ALA C 1 90 ? 13.048 6.230 -32.947 1.00 10.60 98 ALA C O 1
ATOM 6570 N N . LEU C 1 91 ? 11.836 7.046 -34.659 1.00 8.84 99 LEU C N 1
ATOM 6571 C CA . LEU C 1 91 ? 10.583 6.524 -34.153 1.00 10.19 99 LEU C CA 1
ATOM 6572 C C . LEU C 1 91 ? 10.414 5.021 -34.425 1.00 9.96 99 LEU C C 1
ATOM 6573 O O . LEU C 1 91 ? 9.503 4.407 -33.850 1.00 7.93 99 LEU C O 1
ATOM 6578 N N . GLY C 1 92 ? 11.113 4.502 -35.406 1.00 10.81 100 GLY C N 1
ATOM 6579 C CA . GLY C 1 92 ? 11.082 3.080 -35.721 1.00 9.96 100 GLY C CA 1
ATOM 6580 C C . GLY C 1 92 ? 9.730 2.611 -36.199 1.00 10.87 100 GLY C C 1
ATOM 6581 O O . GLY C 1 92 ? 9.361 1.443 -36.006 1.00 11.08 100 GLY C O 1
ATOM 6582 N N . ARG C 1 93 ? 8.988 3.484 -36.878 1.00 11.04 101 ARG C N 1
ATOM 6583 C CA . ARG C 1 93 ? 7.662 3.188 -37.363 1.00 12.12 101 ARG C CA 1
ATOM 6584 C C . ARG C 1 93 ? 7.253 4.104 -38.519 1.00 13.14 101 ARG C C 1
ATOM 6585 O O . ARG C 1 93 ? 7.808 5.180 -38.713 1.00 12.22 101 ARG C O 1
ATOM 6593 N N . ASP C 1 94 ? 6.196 3.700 -39.212 1.00 13.82 102 ASP C N 1
ATOM 6594 C CA . ASP C 1 94 ? 5.768 4.442 -40.424 1.00 14.32 102 ASP C CA 1
ATOM 6595 C C . ASP C 1 94 ? 4.901 5.616 -40.055 1.00 12.82 102 ASP C C 1
ATOM 6596 O O . ASP C 1 94 ? 3.833 5.461 -39.434 1.00 12.81 102 ASP C O 1
ATOM 6601 N N . THR C 1 95 ? 5.363 6.841 -40.337 1.00 13.48 103 THR C N 1
ATOM 6602 C CA . THR C 1 95 ? 4.586 8.028 -40.023 1.00 12.70 103 THR C CA 1
ATOM 6603 C C . THR C 1 95 ? 4.065 8.732 -41.265 1.00 12.20 103 THR C C 1
ATOM 6604 O O . THR C 1 95 ? 3.912 9.940 -41.298 1.00 11.74 103 THR C O 1
ATOM 6608 N N . SER C 1 96 ? 3.653 7.920 -42.248 1.00 13.93 104 SER C N 1
ATOM 6609 C CA . SER C 1 96 ? 3.038 8.475 -43.461 1.00 14.10 104 SER C CA 1
ATOM 6610 C C . SER C 1 96 ? 1.820 9.308 -43.097 1.00 13.99 104 SER C C 1
ATOM 6611 O O . SER C 1 96 ? 1.638 10.412 -43.583 1.00 15.58 104 SER C O 1
ATOM 6614 N N . VAL C 1 97 ? 0.977 8.730 -42.222 1.00 16.98 105 VAL C N 1
ATOM 6615 C CA . VAL C 1 97 ? -0.225 9.469 -41.809 1.00 17.68 105 VAL C CA 1
ATOM 6616 C C . VAL C 1 97 ? 0.158 10.810 -41.207 1.00 17.56 105 VAL C C 1
ATOM 6617 O O . VAL C 1 97 ? 0.967 10.906 -40.278 1.00 16.90 105 VAL C O 1
ATOM 6621 N N . GLU C 1 98 ? -0.404 11.869 -41.749 1.00 17.44 106 GLU C N 1
ATOM 6622 C CA . GLU C 1 98 ? -0.154 13.228 -41.292 1.00 18.78 106 GLU C CA 1
ATOM 6623 C C . GLU C 1 98 ? -0.459 13.407 -39.820 1.00 18.31 106 GLU C C 1
ATOM 6624 O O . GLU C 1 98 ? -1.531 13.027 -39.347 1.00 17.82 106 GLU C O 1
ATOM 6630 N N . GLY C 1 99 ? 0.553 13.829 -39.046 1.00 17.30 107 GLY C N 1
ATOM 6631 C CA . GLY C 1 99 ? 0.367 14.054 -37.618 1.00 14.12 107 GLY C CA 1
ATOM 6632 C C . GLY C 1 99 ? 0.549 12.790 -36.798 1.00 13.94 107 GLY C C 1
ATOM 6633 O O . GLY C 1 99 ? 0.499 12.835 -35.550 1.00 11.72 107 GLY C O 1
ATOM 6634 N N . SER C 1 100 ? 0.876 11.674 -37.430 1.00 12.05 108 SER C N 1
ATOM 6635 C CA . SER C 1 100 ? 1.018 10.408 -36.717 1.00 13.90 108 SER C CA 1
ATOM 6636 C C . SER C 1 100 ? 2.293 10.349 -35.894 1.00 14.92 108 SER C C 1
ATOM 6637 O O . SER C 1 100 ? 2.413 9.514 -34.993 1.00 13.10 108 SER C O 1
ATOM 6640 N N . GLU C 1 101 ? 3.239 11.256 -36.158 1.00 13.70 109 GLU C N 1
ATOM 6641 C CA . GLU C 1 101 ? 4.483 11.278 -35.388 1.00 14.90 109 GLU C CA 1
ATOM 6642 C C . GLU C 1 101 ? 4.299 12.066 -34.095 1.00 15.98 109 GLU C C 1
ATOM 6643 O O . GLU C 1 101 ? 5.191 12.054 -33.231 1.00 14.93 109 GLU C O 1
ATOM 6649 N N . MET C 1 102 ? 3.188 12.769 -33.978 1.00 15.41 110 MET C N 1
ATOM 6650 C CA . MET C 1 102 ? 2.942 13.676 -32.869 1.00 16.23 110 MET C CA 1
ATOM 6651 C C . MET C 1 102 ? 2.114 13.036 -31.769 1.00 16.18 110 MET C C 1
ATOM 6652 O O . MET C 1 102 ? 1.712 13.728 -30.814 1.00 15.50 110 MET C O 1
ATOM 6657 N N . VAL C 1 103 ? 1.662 11.814 -31.983 1.00 15.32 111 VAL C N 1
ATOM 6658 C CA . VAL C 1 103 ? 0.939 11.028 -30.973 1.00 13.62 111 VAL C CA 1
ATOM 6659 C C . VAL C 1 103 ? 1.636 9.656 -30.910 1.00 13.20 111 VAL C C 1
ATOM 6660 O O . VAL C 1 103 ? 2.398 9.340 -31.836 1.00 13.90 111 VAL C O 1
ATOM 6664 N N . PRO C 1 104 ? 1.467 8.927 -29.834 1.00 13.69 112 PRO C N 1
ATOM 6665 C CA . PRO C 1 104 ? 2.104 7.614 -29.698 1.00 14.18 112 PRO C CA 1
ATOM 6666 C C . PRO C 1 104 ? 1.701 6.703 -30.870 1.00 12.74 112 PRO C C 1
ATOM 6667 O O . PRO C 1 104 ? 0.520 6.603 -31.175 1.00 11.68 112 PRO C O 1
ATOM 6671 N N . GLY C 1 105 ? 2.652 5.921 -31.318 1.00 12.39 113 GLY C N 1
ATOM 6672 C CA . GLY C 1 105 ? 2.406 4.845 -32.272 1.00 12.48 113 GLY C CA 1
ATOM 6673 C C . GLY C 1 105 ? 3.293 3.655 -31.917 1.00 12.54 113 GLY C C 1
ATOM 6674 O O . GLY C 1 105 ? 4.376 3.821 -31.356 1.00 12.90 113 GLY C O 1
ATOM 6675 N N . LYS C 1 106 ? 2.853 2.472 -32.311 1.00 13.72 114 LYS C N 1
ATOM 6676 C CA . LYS C 1 106 ? 3.601 1.249 -32.037 1.00 14.55 114 LYS C CA 1
ATOM 6677 C C . LYS C 1 106 ? 4.851 1.137 -32.882 1.00 14.21 114 LYS C C 1
ATOM 6678 O O . LYS C 1 106 ? 4.801 1.264 -34.118 1.00 13.15 114 LYS C O 1
ATOM 6684 N N . VAL C 1 107 ? 5.989 0.913 -32.234 1.00 13.25 115 VAL C N 1
ATOM 6685 C CA . VAL C 1 107 ? 7.226 0.631 -32.958 1.00 13.12 115 VAL C CA 1
ATOM 6686 C C . VAL C 1 107 ? 7.090 -0.754 -33.605 1.00 16.64 115 VAL C C 1
ATOM 6687 O O . VAL C 1 107 ? 6.534 -1.678 -33.018 1.00 13.70 115 VAL C O 1
ATOM 6691 N N . GLU C 1 108 ? 7.597 -0.834 -34.826 1.00 20.21 116 GLU C N 1
ATOM 6692 C CA . GLU C 1 108 ? 7.503 -2.043 -35.629 1.00 22.82 116 GLU C CA 1
ATOM 6693 C C . GLU C 1 108 ? 8.601 -3.021 -35.277 1.00 22.76 116 GLU C C 1
ATOM 6694 O O . GLU C 1 108 ? 9.637 -3.135 -35.914 1.00 21.63 116 GLU C O 1
ATOM 6700 N N . LEU C 1 109 ? 8.362 -3.727 -34.159 1.00 20.76 117 LEU C N 1
ATOM 6701 C CA . LEU C 1 109 ? 9.314 -4.674 -33.596 1.00 19.44 117 LEU C CA 1
ATOM 6702 C C . LEU C 1 109 ? 8.580 -5.845 -32.957 1.00 18.71 117 LEU C C 1
ATOM 6703 O O . LEU C 1 109 ? 7.956 -5.699 -31.886 1.00 18.47 117 LEU C O 1
ATOM 6708 N N . GLN C 1 110 ? 8.677 -7.020 -33.552 1.00 17.41 118 GLN C N 1
ATOM 6709 C CA . GLN C 1 110 ? 8.024 -8.214 -33.046 1.00 17.89 118 GLN C CA 1
ATOM 6710 C C . GLN C 1 110 ? 8.909 -8.953 -32.044 1.00 16.00 118 GLN C C 1
ATOM 6711 O O . GLN C 1 110 ? 9.351 -10.069 -32.302 1.00 15.81 118 GLN C O 1
ATOM 6717 N N . GLU C 1 111 ? 9.087 -8.377 -30.858 1.00 15.66 119 GLU C N 1
ATOM 6718 C CA . GLU C 1 111 ? 9.766 -8.828 -29.712 1.00 12.59 119 GLU C CA 1
ATOM 6719 C C . GLU C 1 111 ? 9.105 -8.402 -28.375 1.00 11.44 119 GLU C C 1
ATOM 6720 O O . GLU C 1 111 ? 8.433 -7.378 -28.361 1.00 11.35 119 GLU C O 1
ATOM 6726 N N . LYS C 1 112 ? 9.387 -9.163 -27.342 1.00 12.01 120 LYS C N 1
ATOM 6727 C CA . LYS C 1 112 ? 9.013 -8.743 -25.992 1.00 11.95 120 LYS C CA 1
ATOM 6728 C C . LYS C 1 112 ? 10.247 -7.956 -25.454 1.00 9.72 120 LYS C C 1
ATOM 6729 O O . LYS C 1 112 ? 11.240 -8.570 -25.138 1.00 7.81 120 LYS C O 1
ATOM 6735 N N . VAL C 1 113 ? 10.117 -6.641 -25.528 1.00 7.66 121 VAL C N 1
ATOM 6736 C CA . VAL C 1 113 ? 11.295 -5.811 -25.124 1.00 7.31 121 VAL C CA 1
ATOM 6737 C C . VAL C 1 113 ? 11.262 -5.609 -23.620 1.00 4.77 121 VAL C C 1
ATOM 6738 O O . VAL C 1 113 ? 10.182 -5.499 -23.036 1.00 5.09 121 VAL C O 1
ATOM 6742 N N . VAL C 1 114 ? 12.449 -5.532 -23.004 1.00 4.92 122 VAL C N 1
ATOM 6743 C CA . VAL C 1 114 ? 12.529 -5.388 -21.549 1.00 5.54 122 VAL C CA 1
ATOM 6744 C C . VAL C 1 114 ? 13.287 -4.135 -21.127 1.00 5.99 122 VAL C C 1
ATOM 6745 O O . VAL C 1 114 ? 13.222 -3.739 -19.948 1.00 6.42 122 VAL C O 1
ATOM 6749 N N . GLN C 1 115 ? 13.877 -3.424 -22.084 1.00 5.40 123 GLN C N 1
ATOM 6750 C CA . GLN C 1 115 ? 14.576 -2.165 -21.761 1.00 5.22 123 GLN C CA 1
ATOM 6751 C C . GLN C 1 115 ? 14.777 -1.365 -23.059 1.00 6.70 123 GLN C C 1
ATOM 6752 O O . GLN C 1 115 ? 15.015 -1.959 -24.107 1.00 6.34 123 GLN C O 1
ATOM 6758 N N . VAL C 1 116 ? 14.705 -0.044 -22.951 1.00 7.47 124 VAL C N 1
ATOM 6759 C CA . VAL C 1 116 ? 14.976 0.807 -24.121 1.00 5.96 124 VAL C CA 1
ATOM 6760 C C . VAL C 1 116 ? 16.019 1.867 -23.751 1.00 7.47 124 VAL C C 1
ATOM 6761 O O . VAL C 1 116 ? 16.306 2.104 -22.590 1.00 7.43 124 VAL C O 1
ATOM 6765 N N . SER C 1 117 ? 16.595 2.488 -24.779 1.00 6.05 125 SER C N 1
ATOM 6766 C CA . SER C 1 117 ? 17.421 3.679 -24.598 1.00 7.06 125 SER C CA 1
ATOM 6767 C C . SER C 1 117 ? 17.284 4.578 -25.822 1.00 7.22 125 SER C C 1
ATOM 6768 O O . SER C 1 117 ? 16.720 4.148 -26.839 1.00 7.96 125 SER C O 1
ATOM 6771 N N . ALA C 1 118 ? 17.562 5.863 -25.660 1.00 8.70 126 ALA C N 1
ATOM 6772 C CA . ALA C 1 118 ? 17.368 6.805 -26.769 1.00 9.91 126 ALA C CA 1
ATOM 6773 C C . ALA C 1 118 ? 18.501 7.827 -26.781 1.00 9.99 126 ALA C C 1
ATOM 6774 O O . ALA C 1 118 ? 18.874 8.369 -25.726 1.00 7.85 126 ALA C O 1
ATOM 6776 N N . GLY C 1 119 ? 18.918 8.201 -27.972 1.00 10.36 127 GLY C N 1
ATOM 6777 C CA . GLY C 1 119 ? 19.921 9.230 -28.168 1.00 9.34 127 GLY C CA 1
ATOM 6778 C C . GLY C 1 119 ? 19.326 10.417 -28.950 1.00 8.88 127 GLY C C 1
ATOM 6779 O O . GLY C 1 119 ? 18.131 10.646 -28.972 1.00 10.15 127 GLY C O 1
ATOM 6780 N N . ASP C 1 120 ? 20.223 11.154 -29.587 1.00 9.59 128 ASP C N 1
ATOM 6781 C CA . ASP C 1 120 ? 19.839 12.336 -30.347 1.00 13.50 128 ASP C CA 1
ATOM 6782 C C . ASP C 1 120 ? 18.966 11.997 -31.544 1.00 13.09 128 ASP C C 1
ATOM 6783 O O . ASP C 1 120 ? 17.952 12.643 -31.779 1.00 13.74 128 ASP C O 1
ATOM 6788 N N . SER C 1 121 ? 19.360 10.953 -32.282 1.00 12.35 129 SER C N 1
ATOM 6789 C CA . SER C 1 121 ? 18.585 10.524 -33.439 1.00 13.03 129 SER C CA 1
ATOM 6790 C C . SER C 1 121 ? 18.451 9.016 -33.534 1.00 12.83 129 SER C C 1
ATOM 6791 O O . SER C 1 121 ? 18.076 8.491 -34.588 1.00 12.14 129 SER C O 1
ATOM 6794 N N . HIS C 1 122 ? 18.673 8.306 -32.422 1.00 11.36 130 HIS C N 1
ATOM 6795 C CA . HIS C 1 122 ? 18.571 6.833 -32.482 1.00 9.40 130 HIS C CA 1
ATOM 6796 C C . HIS C 1 122 ? 17.748 6.318 -31.288 1.00 9.45 130 HIS C C 1
ATOM 6797 O O . HIS C 1 122 ? 17.579 7.026 -30.304 1.00 7.68 130 HIS C O 1
ATOM 6804 N N . THR C 1 123 ? 17.318 5.079 -31.405 1.00 6.79 131 THR C N 1
ATOM 6805 C CA . THR C 1 123 ? 16.632 4.385 -30.303 1.00 7.45 131 THR C CA 1
ATOM 6806 C C . THR C 1 123 ? 17.136 2.940 -30.246 1.00 9.07 131 THR C C 1
ATOM 6807 O O . THR C 1 123 ? 17.450 2.350 -31.278 1.00 7.42 131 THR C O 1
ATOM 6811 N N . ALA C 1 124 ? 17.308 2.388 -29.030 1.00 5.78 132 ALA C N 1
ATOM 6812 C CA . ALA C 1 124 ? 17.699 1.011 -28.877 1.00 7.35 132 ALA C CA 1
ATOM 6813 C C . ALA C 1 124 ? 16.675 0.250 -28.007 1.00 7.74 132 ALA C C 1
ATOM 6814 O O . ALA C 1 124 ? 15.937 0.848 -27.248 1.00 5.99 132 ALA C O 1
ATOM 6816 N N . ALA C 1 125 ? 16.612 -1.054 -28.258 1.00 7.80 133 ALA C N 1
ATOM 6817 C CA . ALA C 1 125 ? 15.690 -1.899 -27.475 1.00 6.35 133 ALA C CA 1
ATOM 6818 C C . ALA C 1 125 ? 16.368 -3.243 -27.212 1.00 7.15 133 ALA C C 1
ATOM 6819 O O . ALA C 1 125 ? 17.070 -3.785 -28.064 1.00 8.54 133 ALA C O 1
ATOM 6821 N N . LEU C 1 126 ? 16.213 -3.727 -25.984 1.00 5.91 134 LEU C N 1
ATOM 6822 C CA . LEU C 1 126 ? 16.761 -4.999 -25.575 1.00 6.66 134 LEU C CA 1
ATOM 6823 C C . LEU C 1 126 ? 15.668 -6.056 -25.410 1.00 6.31 134 LEU C C 1
ATOM 6824 O O . LEU C 1 126 ? 14.671 -5.808 -24.733 1.00 6.11 134 LEU C O 1
ATOM 6829 N N . THR C 1 127 ? 15.778 -7.161 -26.145 1.00 7.08 135 THR C N 1
ATOM 6830 C CA . THR C 1 127 ? 14.788 -8.225 -26.066 1.00 6.83 135 THR C CA 1
ATOM 6831 C C . THR C 1 127 ? 14.905 -9.011 -24.777 1.00 7.90 135 THR C C 1
ATOM 6832 O O . THR C 1 127 ? 15.955 -9.078 -24.143 1.00 8.26 135 THR C O 1
ATOM 6836 N N . ASP C 1 128 ? 13.865 -9.798 -24.456 1.00 9.15 136 ASP C N 1
ATOM 6837 C CA . ASP C 1 128 ? 13.868 -10.623 -23.261 1.00 9.43 136 ASP C CA 1
ATOM 6838 C C . ASP C 1 128 ? 14.881 -11.746 -23.277 1.00 8.79 136 ASP C C 1
ATOM 6839 O O . ASP C 1 128 ? 15.276 -12.213 -22.192 1.00 8.67 136 ASP C O 1
ATOM 6844 N N . ASP C 1 129 ? 15.437 -12.108 -24.431 1.00 8.32 137 ASP C N 1
ATOM 6845 C CA . ASP C 1 129 ? 16.488 -13.090 -24.536 1.00 10.60 137 ASP C CA 1
ATOM 6846 C C . ASP C 1 129 ? 17.859 -12.493 -24.795 1.00 10.57 137 ASP C C 1
ATOM 6847 O O . ASP C 1 129 ? 18.835 -13.206 -25.087 1.00 11.58 137 ASP C O 1
ATOM 6852 N N . GLY C 1 130 ? 17.980 -11.162 -24.705 1.00 10.42 138 GLY C N 1
ATOM 6853 C CA . GLY C 1 130 ? 19.255 -10.501 -24.691 1.00 8.64 138 GLY C CA 1
ATOM 6854 C C . GLY C 1 130 ? 19.792 -10.075 -26.041 1.00 6.71 138 GLY C C 1
ATOM 6855 O O . GLY C 1 130 ? 21.005 -9.892 -26.201 1.00 6.73 138 GLY C O 1
ATOM 6856 N N . ARG C 1 131 ? 18.915 -9.888 -27.009 1.00 5.85 139 ARG C N 1
ATOM 6857 C CA . ARG C 1 131 ? 19.296 -9.359 -28.315 1.00 6.18 139 ARG C CA 1
ATOM 6858 C C . ARG C 1 131 ? 18.979 -7.880 -28.372 1.00 5.86 139 ARG C C 1
ATOM 6859 O O . ARG C 1 131 ? 17.972 -7.421 -27.783 1.00 6.08 139 ARG C O 1
ATOM 6867 N N . VAL C 1 132 ? 19.807 -7.103 -29.053 1.00 5.87 140 VAL C N 1
ATOM 6868 C CA . VAL C 1 132 ? 19.635 -5.674 -29.157 1.00 3.98 140 VAL C CA 1
ATOM 6869 C C . VAL C 1 132 ? 19.140 -5.255 -30.550 1.00 5.34 140 VAL C C 1
ATOM 6870 O O . VAL C 1 132 ? 19.681 -5.734 -31.550 1.00 4.90 140 VAL C O 1
ATOM 6874 N N . PHE C 1 133 ? 18.110 -4.439 -30.576 1.00 4.94 141 PHE C N 1
ATOM 6875 C CA . PHE C 1 133 ? 17.663 -3.785 -31.809 1.00 7.37 141 PHE C CA 1
ATOM 6876 C C . PHE C 1 133 ? 17.967 -2.296 -31.751 1.00 9.08 141 PHE C C 1
ATOM 6877 O O . PHE C 1 133 ? 17.853 -1.644 -30.703 1.00 8.90 141 PHE C O 1
ATOM 6885 N N . LEU C 1 134 ? 18.233 -1.724 -32.925 1.00 8.11 142 LEU C N 1
ATOM 6886 C CA . LEU C 1 134 ? 18.644 -0.299 -32.973 1.00 8.37 142 LEU C CA 1
ATOM 6887 C C . LEU C 1 134 ? 17.991 0.336 -34.192 1.00 9.23 142 LEU C C 1
ATOM 6888 O O . LEU C 1 134 ? 17.727 -0.405 -35.160 1.00 6.31 142 LEU C O 1
ATOM 6893 N N . TRP C 1 135 ? 17.552 1.578 -34.067 1.00 8.33 143 TRP C N 1
ATOM 6894 C CA . TRP C 1 135 ? 16.985 2.282 -35.233 1.00 9.44 143 TRP C CA 1
ATOM 6895 C C . TRP C 1 135 ? 17.349 3.764 -35.200 1.00 10.95 143 TRP C C 1
ATOM 6896 O O . TRP C 1 135 ? 17.631 4.327 -34.145 1.00 7.50 143 TRP C O 1
ATOM 6907 N N . GLY C 1 136 ? 17.321 4.392 -36.382 1.00 11.12 144 GLY C N 1
ATOM 6908 C CA . GLY C 1 136 ? 17.624 5.818 -36.490 1.00 10.61 144 GLY C CA 1
ATOM 6909 C C . GLY C 1 136 ? 18.973 6.041 -37.134 1.00 11.53 144 GLY C C 1
ATOM 6910 O O . GLY C 1 136 ? 19.411 5.272 -37.986 1.00 11.73 144 GLY C O 1
ATOM 6911 N N . SER C 1 137 ? 19.742 7.028 -36.624 1.00 12.75 145 SER C N 1
ATOM 6912 C CA . SER C 1 137 ? 21.119 7.160 -37.058 1.00 13.46 145 SER C CA 1
ATOM 6913 C C . SER C 1 137 ? 21.993 7.775 -35.961 1.00 13.20 145 SER C C 1
ATOM 6914 O O . SER C 1 137 ? 21.469 8.306 -34.992 1.00 14.69 145 SER C O 1
ATOM 6917 N N . PHE C 1 138 ? 23.280 7.697 -36.170 1.00 12.90 146 PHE C N 1
ATOM 6918 C CA . PHE C 1 138 ? 24.281 8.392 -35.383 1.00 13.96 146 PHE C CA 1
ATOM 6919 C C . PHE C 1 138 ? 24.871 9.535 -36.228 1.00 17.24 146 PHE C C 1
ATOM 6920 O O . PHE C 1 138 ? 24.983 9.412 -37.453 1.00 16.46 146 PHE C O 1
ATOM 6928 N N . ARG C 1 139 ? 25.203 10.628 -35.561 1.00 18.92 147 ARG C N 1
ATOM 6929 C CA . ARG C 1 139 ? 25.864 11.742 -36.248 1.00 20.54 147 ARG C CA 1
ATOM 6930 C C . ARG C 1 139 ? 27.165 12.089 -35.519 1.00 19.40 147 ARG C C 1
ATOM 6931 O O . ARG C 1 139 ? 27.294 11.850 -34.312 1.00 16.37 147 ARG C O 1
ATOM 6939 N N . ASP C 1 140 ? 28.099 12.656 -36.265 1.00 17.32 148 ASP C N 1
ATOM 6940 C CA . ASP C 1 140 ? 29.297 13.251 -35.645 1.00 17.09 148 ASP C CA 1
ATOM 6941 C C . ASP C 1 140 ? 29.175 14.776 -35.802 1.00 15.96 148 ASP C C 1
ATOM 6942 O O . ASP C 1 140 ? 28.104 15.241 -36.180 1.00 16.09 148 ASP C O 1
ATOM 6947 N N . ASN C 1 141 ? 30.243 15.510 -35.549 1.00 20.03 149 ASN C N 1
ATOM 6948 C CA . ASN C 1 141 ? 30.183 16.968 -35.638 1.00 23.24 149 ASN C CA 1
ATOM 6949 C C . ASN C 1 141 ? 29.685 17.340 -37.033 1.00 25.70 149 ASN C C 1
ATOM 6950 O O . ASN C 1 141 ? 28.784 18.180 -37.172 1.00 26.42 149 ASN C O 1
ATOM 6955 N N . ASN C 1 142 ? 30.171 16.641 -38.049 1.00 28.54 150 ASN C N 1
ATOM 6956 C CA . ASN C 1 142 ? 30.270 16.830 -39.445 1.00 28.96 150 ASN C CA 1
ATOM 6957 C C . ASN C 1 142 ? 28.967 16.349 -40.014 1.00 28.51 150 ASN C C 1
ATOM 6958 O O . ASN C 1 142 ? 28.482 16.947 -41.000 1.00 31.45 150 ASN C O 1
ATOM 6963 N N . GLY C 1 143 ? 28.341 15.295 -39.479 1.00 26.80 151 GLY C N 1
ATOM 6964 C CA . GLY C 1 143 ? 27.033 14.871 -39.957 1.00 24.14 151 GLY C CA 1
ATOM 6965 C C . GLY C 1 143 ? 26.736 13.387 -39.722 1.00 22.09 151 GLY C C 1
ATOM 6966 O O . GLY C 1 143 ? 27.508 12.674 -39.102 1.00 20.64 151 GLY C O 1
ATOM 6967 N N . VAL C 1 144 ? 25.615 12.936 -40.270 1.00 21.55 152 VAL C N 1
ATOM 6968 C CA . VAL C 1 144 ? 25.133 11.568 -40.159 1.00 20.34 152 VAL C CA 1
ATOM 6969 C C . VAL C 1 144 ? 26.150 10.554 -40.635 1.00 19.41 152 VAL C C 1
ATOM 6970 O O . VAL C 1 144 ? 26.601 10.603 -41.793 1.00 20.83 152 VAL C O 1
ATOM 6974 N N . ILE C 1 145 ? 26.505 9.576 -39.803 1.00 17.61 153 ILE C N 1
ATOM 6975 C CA . ILE C 1 145 ? 27.496 8.589 -40.102 1.00 13.05 153 ILE C CA 1
ATOM 6976 C C . ILE C 1 145 ? 26.899 7.196 -40.401 1.00 12.41 153 ILE C C 1
ATOM 6977 O O . ILE C 1 145 ? 27.648 6.286 -40.717 1.00 12.82 153 ILE C O 1
ATOM 6982 N N . GLY C 1 146 ? 25.609 7.048 -40.176 1.00 10.93 154 GLY C N 1
ATOM 6983 C CA . GLY C 1 146 ? 24.964 5.744 -40.368 1.00 12.67 154 GLY C CA 1
ATOM 6984 C C . GLY C 1 146 ? 24.520 5.203 -39.000 1.00 13.96 154 GLY C C 1
ATOM 6985 O O . GLY C 1 146 ? 24.223 5.999 -38.116 1.00 14.29 154 GLY C O 1
ATOM 6986 N N . LEU C 1 147 ? 24.374 3.893 -38.918 1.00 12.40 155 LEU C N 1
ATOM 6987 C CA . LEU C 1 147 ? 23.867 3.265 -37.695 1.00 11.36 155 LEU C CA 1
ATOM 6988 C C . LEU C 1 147 ? 24.641 1.994 -37.402 1.00 11.49 155 LEU C C 1
ATOM 6989 O O . LEU C 1 147 ? 25.522 1.969 -36.558 1.00 11.87 155 LEU C O 1
ATOM 6994 N N . LEU C 1 148 ? 24.280 0.896 -38.092 1.00 10.82 156 LEU C N 1
ATOM 6995 C CA . LEU C 1 148 ? 25.020 -0.350 -37.942 1.00 10.26 156 LEU C CA 1
ATOM 6996 C C . LEU C 1 148 ? 25.982 -0.564 -39.105 1.00 9.02 156 LEU C C 1
ATOM 6997 O O . LEU C 1 148 ? 26.932 -1.320 -39.030 1.00 10.45 156 LEU C O 1
ATOM 7002 N N . GLU C 1 149 ? 25.681 0.128 -40.213 1.00 10.15 157 GLU C N 1
ATOM 7003 C CA . GLU C 1 149 ? 26.567 0.064 -41.388 1.00 11.08 157 GLU C CA 1
ATOM 7004 C C . GLU C 1 149 ? 26.957 1.510 -41.775 1.00 9.41 157 GLU C C 1
ATOM 7005 O O . GLU C 1 149 ? 26.144 2.400 -41.622 1.00 9.76 157 GLU C O 1
ATOM 7011 N N . PRO C 1 150 ? 28.141 1.658 -42.334 1.00 10.58 158 PRO C N 1
ATOM 7012 C CA . PRO C 1 150 ? 28.632 2.964 -42.753 1.00 9.94 158 PRO C CA 1
ATOM 7013 C C . PRO C 1 150 ? 27.697 3.674 -43.696 1.00 12.08 158 PRO C C 1
ATOM 7014 O O . PRO C 1 150 ? 27.233 3.090 -44.698 1.00 11.70 158 PRO C O 1
ATOM 7018 N N . MET C 1 151 ? 27.281 4.868 -43.377 1.00 11.61 159 MET C N 1
ATOM 7019 C CA . MET C 1 151 ? 26.533 5.842 -44.184 1.00 13.87 159 MET C CA 1
ATOM 7020 C C . MET C 1 151 ? 25.092 5.361 -44.389 1.00 15.53 159 MET C C 1
ATOM 7021 O O . MET C 1 151 ? 24.364 5.993 -45.217 1.00 15.56 159 MET C O 1
ATOM 7026 N N . LYS C 1 152 ? 24.575 4.406 -43.636 1.00 14.28 160 LYS C N 1
ATOM 7027 C CA . LYS C 1 152 ? 23.214 3.961 -43.784 1.00 15.38 160 LYS C CA 1
ATOM 7028 C C . LYS C 1 152 ? 22.437 4.093 -42.472 1.00 15.48 160 LYS C C 1
ATOM 7029 O O . LYS C 1 152 ? 22.799 3.429 -41.491 1.00 15.95 160 LYS C O 1
ATOM 7035 N N . LYS C 1 153 ? 21.450 4.964 -42.457 1.00 14.08 161 LYS C N 1
ATOM 7036 C CA . LYS C 1 153 ? 20.530 5.016 -41.308 1.00 13.27 161 LYS C CA 1
ATOM 7037 C C . LYS C 1 153 ? 19.543 3.847 -41.472 1.00 14.59 161 LYS C C 1
ATOM 7038 O O . LYS C 1 153 ? 19.542 3.189 -42.524 1.00 14.38 161 LYS C O 1
ATOM 7044 N N . SER C 1 154 ? 18.701 3.640 -40.475 1.00 11.58 162 SER C N 1
ATOM 7045 C CA . SER C 1 154 ? 17.636 2.655 -40.607 1.00 12.04 162 SER C CA 1
ATOM 7046 C C . SER C 1 154 ? 16.340 3.204 -40.050 1.00 12.91 162 SER C C 1
ATOM 7047 O O . SER C 1 154 ? 16.294 3.591 -38.873 1.00 12.58 162 SER C O 1
ATOM 7050 N N . MET C 1 155 ? 15.300 3.270 -40.878 1.00 10.24 163 MET C N 1
ATOM 7051 C CA . MET C 1 155 ? 13.993 3.679 -40.452 1.00 10.74 163 MET C CA 1
ATOM 7052 C C . MET C 1 155 ? 13.286 2.593 -39.629 1.00 11.81 163 MET C C 1
ATOM 7053 O O . MET C 1 155 ? 12.271 2.883 -39.004 1.00 10.19 163 MET C O 1
ATOM 7058 N N . VAL C 1 156 ? 13.795 1.371 -39.692 1.00 11.30 164 VAL C N 1
ATOM 7059 C CA . VAL C 1 156 ? 13.198 0.251 -38.986 1.00 9.72 164 VAL C CA 1
ATOM 7060 C C . VAL C 1 156 ? 14.171 -0.393 -38.015 1.00 8.59 164 VAL C C 1
ATOM 7061 O O . VAL C 1 156 ? 15.382 -0.425 -38.231 1.00 7.66 164 VAL C O 1
ATOM 7065 N N . PRO C 1 157 ? 13.621 -0.987 -36.946 1.00 8.62 165 PRO C N 1
ATOM 7066 C CA . PRO C 1 157 ? 14.436 -1.671 -35.959 1.00 9.24 165 PRO C CA 1
ATOM 7067 C C . PRO C 1 157 ? 15.268 -2.771 -36.602 1.00 10.40 165 PRO C C 1
ATOM 7068 O O . PRO C 1 157 ? 14.736 -3.604 -37.353 1.00 8.93 165 PRO C O 1
ATOM 7072 N N . VAL C 1 158 ? 16.569 -2.699 -36.403 1.00 9.16 166 VAL C N 1
ATOM 7073 C CA . VAL C 1 158 ? 17.501 -3.671 -36.951 1.00 11.02 166 VAL C CA 1
ATOM 7074 C C . VAL C 1 158 ? 18.332 -4.304 -35.858 1.00 9.89 166 VAL C C 1
ATOM 7075 O O . VAL C 1 158 ? 18.725 -3.649 -34.890 1.00 9.44 166 VAL C O 1
ATOM 7079 N N . GLN C 1 159 ? 18.525 -5.607 -35.941 1.00 9.20 167 GLN C N 1
ATOM 7080 C CA . GLN C 1 159 ? 19.205 -6.378 -34.932 1.00 7.29 167 GLN C CA 1
ATOM 7081 C C . GLN C 1 159 ? 20.708 -6.142 -34.946 1.00 9.12 167 GLN C C 1
ATOM 7082 O O . GLN C 1 159 ? 21.373 -6.263 -35.985 1.00 6.94 167 GLN C O 1
ATOM 7088 N N . VAL C 1 160 ? 21.245 -5.830 -33.769 1.00 9.83 168 VAL C N 1
ATOM 7089 C CA . VAL C 1 160 ? 22.651 -5.712 -33.560 1.00 11.21 168 VAL C CA 1
ATOM 7090 C C . VAL C 1 160 ? 23.329 -7.111 -33.684 1.00 13.49 168 VAL C C 1
ATOM 7091 O O . VAL C 1 160 ? 22.938 -8.082 -33.032 1.00 14.05 168 VAL C O 1
ATOM 7095 N N . GLN C 1 161 ? 24.365 -7.201 -34.549 1.00 15.75 169 GLN C N 1
ATOM 7096 C CA . GLN C 1 161 ? 25.070 -8.492 -34.828 1.00 20.25 169 GLN C CA 1
ATOM 7097 C C . GLN C 1 161 ? 26.058 -8.863 -33.725 1.00 21.71 169 GLN C C 1
ATOM 7098 O O . GLN C 1 161 ? 27.279 -8.798 -33.892 1.00 23.26 169 GLN C O 1
ATOM 7104 N N . LEU C 1 162 ? 25.508 -9.250 -32.627 1.00 22.12 170 LEU C N 1
ATOM 7105 C CA . LEU C 1 162 ? 26.288 -9.666 -31.484 1.00 24.61 170 LEU C CA 1
ATOM 7106 C C . LEU C 1 162 ? 25.925 -11.122 -31.197 1.00 26.87 170 LEU C C 1
ATOM 7107 O O . LEU C 1 162 ? 24.910 -11.614 -31.710 1.00 30.12 170 LEU C O 1
ATOM 7112 N N . ASP C 1 163 ? 26.804 -11.838 -30.525 1.00 28.56 171 ASP C N 1
ATOM 7113 C CA . ASP C 1 163 ? 26.624 -13.281 -30.352 1.00 29.06 171 ASP C CA 1
ATOM 7114 C C . ASP C 1 163 ? 26.888 -13.677 -28.906 1.00 27.34 171 ASP C C 1
ATOM 7115 O O . ASP C 1 163 ? 27.444 -14.720 -28.598 1.00 27.36 171 ASP C O 1
ATOM 7120 N N . VAL C 1 164 ? 26.602 -12.775 -28.048 1.00 22.89 172 VAL C N 1
ATOM 7121 C CA . VAL C 1 164 ? 26.538 -12.977 -26.588 1.00 18.86 172 VAL C CA 1
ATOM 7122 C C . VAL C 1 164 ? 25.327 -12.238 -26.014 1.00 16.13 172 VAL C C 1
ATOM 7123 O O . VAL C 1 164 ? 25.022 -11.192 -26.646 1.00 14.99 172 VAL C O 1
ATOM 7127 N N . PRO C 1 165 ? 24.630 -12.759 -25.091 1.00 13.80 173 PRO C N 1
ATOM 7128 C CA . PRO C 1 165 ? 23.431 -12.103 -24.575 1.00 13.02 173 PRO C CA 1
ATOM 7129 C C . PRO C 1 165 ? 23.805 -10.786 -23.889 1.00 13.00 173 PRO C C 1
ATOM 7130 O O . PRO C 1 165 ? 24.776 -10.751 -23.120 1.00 12.55 173 PRO C O 1
ATOM 7134 N N . VAL C 1 166 ? 22.999 -9.781 -24.094 1.00 9.93 174 VAL C N 1
ATOM 7135 C CA . VAL C 1 166 ? 23.165 -8.461 -23.491 1.00 9.11 174 VAL C CA 1
ATOM 7136 C C . VAL C 1 166 ? 22.153 -8.288 -22.345 1.00 8.29 174 VAL C C 1
ATOM 7137 O O . VAL C 1 166 ? 21.013 -8.712 -22.511 1.00 7.95 174 VAL C O 1
ATOM 7141 N N . VAL C 1 167 ? 22.608 -7.804 -21.186 1.00 7.61 175 VAL C N 1
ATOM 7142 C CA . VAL C 1 167 ? 21.682 -7.575 -20.077 1.00 5.84 175 VAL C CA 1
ATOM 7143 C C . VAL C 1 167 ? 21.306 -6.126 -19.872 1.00 6.30 175 VAL C C 1
ATOM 7144 O O . VAL C 1 167 ? 20.299 -5.850 -19.170 1.00 6.44 175 VAL C O 1
ATOM 7148 N N . LYS C 1 168 ? 22.031 -5.171 -20.424 1.00 6.14 176 LYS C N 1
ATOM 7149 C CA . LYS C 1 168 ? 21.684 -3.758 -20.309 1.00 6.31 176 LYS C CA 1
ATOM 7150 C C . LYS C 1 168 ? 22.096 -2.949 -21.526 1.00 3.59 176 LYS C C 1
ATOM 7151 O O . LYS C 1 168 ? 23.186 -3.165 -22.069 1.00 5.25 176 LYS C O 1
ATOM 7157 N N . VAL C 1 169 ? 21.259 -2.023 -21.944 1.00 4.05 177 VAL C N 1
ATOM 7158 C CA . VAL C 1 169 ? 21.572 -1.085 -23.019 1.00 7.33 177 VAL C CA 1
ATOM 7159 C C . VAL C 1 169 ? 21.535 0.339 -22.450 1.00 6.96 177 VAL C C 1
ATOM 7160 O O . VAL C 1 169 ? 20.643 0.653 -21.638 1.00 7.58 177 VAL C O 1
ATOM 7164 N N . ALA C 1 170 ? 22.419 1.195 -22.906 1.00 7.62 178 ALA C N 1
ATOM 7165 C CA . ALA C 1 170 ? 22.412 2.609 -22.566 1.00 6.70 178 ALA C CA 1
ATOM 7166 C C . ALA C 1 170 ? 22.867 3.444 -23.771 1.00 6.82 178 ALA C C 1
ATOM 7167 O O . ALA C 1 170 ? 23.741 2.991 -24.519 1.00 6.77 178 ALA C O 1
ATOM 7169 N N . SER C 1 171 ? 22.296 4.622 -23.928 1.00 6.25 179 SER C N 1
ATOM 7170 C CA . SER C 1 171 ? 22.609 5.482 -25.058 1.00 7.79 179 SER C CA 1
ATOM 7171 C C . SER C 1 171 ? 23.128 6.853 -24.592 1.00 8.68 179 SER C C 1
ATOM 7172 O O . SER C 1 171 ? 22.499 7.456 -23.726 1.00 8.23 179 SER C O 1
ATOM 7175 N N . GLY C 1 172 ? 24.143 7.337 -25.299 1.00 6.99 180 GLY C N 1
ATOM 7176 C CA . GLY C 1 172 ? 24.471 8.775 -25.220 1.00 8.31 180 GLY C CA 1
ATOM 7177 C C . GLY C 1 172 ? 23.769 9.445 -26.415 1.00 8.72 180 GLY C C 1
ATOM 7178 O O . GLY C 1 172 ? 22.915 8.817 -27.059 1.00 9.50 180 GLY C O 1
ATOM 7179 N N . ASN C 1 173 ? 24.220 10.638 -26.782 1.00 8.81 181 ASN C N 1
ATOM 7180 C CA . ASN C 1 173 ? 23.612 11.307 -27.940 1.00 10.03 181 ASN C C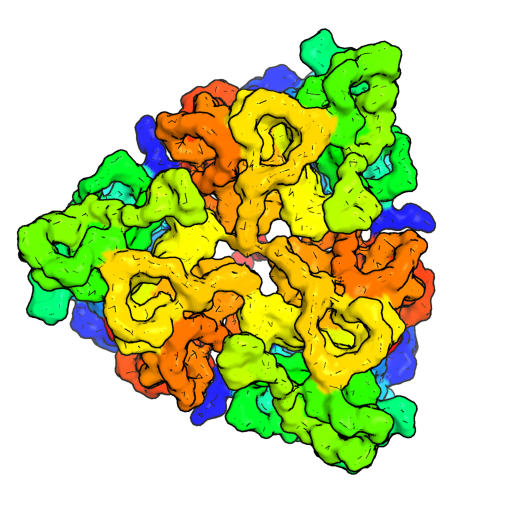A 1
ATOM 7181 C C . ASN C 1 173 ? 23.796 10.469 -29.196 1.00 8.28 181 ASN C C 1
ATOM 7182 O O . ASN C 1 173 ? 22.871 10.426 -30.041 1.00 9.54 181 ASN C O 1
ATOM 7187 N N . ASP C 1 174 ? 25.025 10.069 -29.472 1.00 8.65 182 ASP C N 1
ATOM 7188 C CA . ASP C 1 174 ? 25.335 9.332 -30.696 1.00 10.77 182 ASP C CA 1
ATOM 7189 C C . ASP C 1 174 ? 26.158 8.110 -30.488 1.00 9.34 182 ASP C C 1
ATOM 7190 O O . ASP C 1 174 ? 26.991 7.706 -31.319 1.00 9.61 182 ASP C O 1
ATOM 7195 N N . HIS C 1 175 ? 25.983 7.410 -29.345 1.00 7.23 183 HIS C N 1
ATOM 7196 C CA . HIS C 1 175 ? 26.695 6.171 -29.120 1.00 7.95 183 HIS C CA 1
ATOM 7197 C C . HIS C 1 175 ? 25.799 5.187 -28.343 1.00 7.18 183 HIS C C 1
ATOM 7198 O O . HIS C 1 175 ? 24.874 5.628 -27.682 1.00 7.21 183 HIS C O 1
ATOM 7205 N N . LEU C 1 176 ? 26.102 3.918 -28.484 1.00 7.28 184 LEU C N 1
ATOM 7206 C CA . LEU C 1 176 ? 25.338 2.875 -27.773 1.00 7.35 184 LEU C CA 1
ATOM 7207 C C . LEU C 1 176 ? 26.272 1.969 -27.023 1.00 8.43 184 LEU C C 1
ATOM 7208 O O . LEU C 1 176 ? 27.365 1.589 -27.520 1.00 8.02 184 LEU C O 1
ATOM 7213 N N . VAL C 1 177 ? 25.968 1.666 -25.756 1.00 7.36 185 VAL C N 1
ATOM 7214 C CA . VAL C 1 177 ? 26.745 0.743 -24.975 1.00 8.61 185 VAL C CA 1
ATOM 7215 C C . VAL C 1 177 ? 25.849 -0.450 -24.559 1.00 7.67 185 VAL C C 1
ATOM 7216 O O . VAL C 1 177 ? 24.653 -0.275 -24.337 1.00 9.37 185 VAL C O 1
ATOM 7220 N N . MET C 1 178 ? 26.424 -1.617 -24.627 1.00 7.10 186 MET C N 1
ATOM 7221 C CA . MET C 1 178 ? 25.760 -2.869 -24.348 1.00 8.03 186 MET C CA 1
ATOM 7222 C C . MET C 1 178 ? 26.581 -3.693 -23.367 1.00 9.01 186 MET C C 1
ATOM 7223 O O . MET C 1 178 ? 27.706 -4.105 -23.658 1.00 11.08 186 MET C O 1
ATOM 7228 N N . LEU C 1 179 ? 26.029 -3.884 -22.163 1.00 9.16 187 LEU C N 1
ATOM 7229 C CA . LEU C 1 179 ? 26.681 -4.694 -21.143 1.00 8.56 187 LEU C CA 1
ATOM 7230 C C . LEU C 1 179 ? 26.257 -6.146 -21.246 1.00 8.64 187 LEU C C 1
ATOM 7231 O O . LEU C 1 179 ? 25.047 -6.440 -21.174 1.00 9.32 187 LEU C O 1
ATOM 7236 N N . THR C 1 180 ? 27.185 -7.063 -21.497 1.00 7.02 188 THR C N 1
ATOM 7237 C CA . THR C 1 180 ? 26.810 -8.470 -21.635 1.00 7.41 188 THR C CA 1
ATOM 7238 C C . THR C 1 180 ? 26.596 -9.149 -20.291 1.00 8.30 188 THR C C 1
ATOM 7239 O O . THR C 1 180 ? 27.122 -8.731 -19.253 1.00 8.34 188 THR C O 1
ATOM 7243 N N . ALA C 1 181 ? 26.014 -10.364 -20.343 1.00 7.25 189 ALA C N 1
ATOM 7244 C CA . ALA C 1 181 ? 25.820 -11.137 -19.118 1.00 7.22 189 ALA C CA 1
ATOM 7245 C C . ALA C 1 181 ? 27.135 -11.441 -18.428 1.00 8.99 189 ALA C C 1
ATOM 7246 O O . ALA C 1 181 ? 27.203 -11.505 -17.195 1.00 9.64 189 ALA C O 1
ATOM 7248 N N . ASP C 1 182 ? 28.208 -11.624 -19.209 1.00 9.39 190 ASP C N 1
ATOM 7249 C CA . ASP C 1 182 ? 29.512 -11.905 -18.626 1.00 12.23 190 ASP C CA 1
ATOM 7250 C C . ASP C 1 182 ? 30.262 -10.655 -18.211 1.00 11.38 190 ASP C C 1
ATOM 7251 O O . ASP C 1 182 ? 31.390 -10.763 -17.707 1.00 11.81 190 ASP C O 1
ATOM 7256 N N . GLY C 1 183 ? 29.694 -9.473 -18.396 1.00 10.71 191 GLY C N 1
ATOM 7257 C CA . GLY C 1 183 ? 30.299 -8.242 -17.920 1.00 11.88 191 GLY C CA 1
ATOM 7258 C C . GLY C 1 183 ? 31.248 -7.597 -18.897 1.00 12.65 191 GLY C C 1
ATOM 7259 O O . GLY C 1 183 ? 32.003 -6.672 -18.554 1.00 10.60 191 GLY C O 1
ATOM 7260 N N . ASP C 1 184 ? 31.110 -7.956 -20.189 1.00 12.83 192 ASP C N 1
ATOM 7261 C CA . ASP C 1 184 ? 31.861 -7.211 -21.217 1.00 13.93 192 ASP C CA 1
ATOM 7262 C C . ASP C 1 184 ? 31.056 -5.984 -21.626 1.00 11.75 192 ASP C C 1
ATOM 7263 O O . ASP C 1 184 ? 29.818 -6.032 -21.602 1.00 11.89 192 ASP C O 1
ATOM 7268 N N . LEU C 1 185 ? 31.732 -4.909 -22.002 1.00 9.89 193 LEU C N 1
ATOM 7269 C CA . LEU C 1 185 ? 31.069 -3.707 -22.457 1.00 10.62 193 LEU C CA 1
ATOM 7270 C C . LEU C 1 185 ? 31.308 -3.456 -23.951 1.00 11.24 193 LEU C C 1
ATOM 7271 O O . LEU C 1 185 ? 32.431 -3.172 -24.350 1.00 9.54 193 LEU C O 1
ATOM 7276 N N . TYR C 1 186 ? 30.288 -3.730 -24.761 1.00 10.81 194 TYR C N 1
ATOM 7277 C CA . TYR C 1 186 ? 30.415 -3.463 -26.207 1.00 9.78 194 TYR C CA 1
ATOM 7278 C C . TYR C 1 186 ? 29.895 -2.086 -26.522 1.00 11.22 194 TYR C C 1
ATOM 7279 O O . TYR C 1 186 ? 28.872 -1.644 -25.987 1.00 11.82 194 TYR C O 1
ATOM 7288 N N . THR C 1 187 ? 30.619 -1.345 -27.392 1.00 8.50 195 THR C N 1
ATOM 7289 C CA . THR C 1 187 ? 30.191 0.004 -27.723 1.00 8.13 195 THR C CA 1
ATOM 7290 C C . THR C 1 187 ? 30.232 0.231 -29.241 1.00 8.32 195 THR C C 1
ATOM 7291 O O . THR C 1 187 ? 31.088 -0.362 -29.908 1.00 7.42 195 THR C O 1
ATOM 7295 N N . LEU C 1 188 ? 29.357 1.068 -29.737 1.00 8.65 196 LEU C N 1
ATOM 7296 C CA . LEU C 1 188 ? 29.356 1.447 -31.148 1.00 9.40 196 LEU C CA 1
ATOM 7297 C C . LEU C 1 188 ? 28.717 2.789 -31.381 1.00 8.63 196 LEU C C 1
ATOM 7298 O O . LEU C 1 188 ? 27.893 3.285 -30.604 1.00 8.04 196 LEU C O 1
ATOM 7303 N N . GLY C 1 189 ? 29.085 3.464 -32.480 1.00 8.83 197 GLY C N 1
ATOM 7304 C CA . GLY C 1 189 ? 28.516 4.746 -32.829 1.00 10.60 197 GLY C CA 1
ATOM 7305 C C . GLY C 1 189 ? 29.600 5.808 -33.040 1.00 11.01 197 GLY C C 1
ATOM 7306 O O . GLY C 1 189 ? 30.704 5.496 -33.450 1.00 11.27 197 GLY C O 1
ATOM 7307 N N . CYS C 1 190 ? 29.242 7.047 -32.714 1.00 12.67 198 CYS C N 1
ATOM 7308 C CA . CYS C 1 190 ? 30.221 8.148 -32.805 1.00 13.27 198 CYS C CA 1
ATOM 7309 C C . CYS C 1 190 ? 31.236 8.039 -31.692 1.00 13.37 198 CYS C C 1
ATOM 7310 O O . CYS C 1 190 ? 30.882 7.733 -30.542 1.00 12.17 198 CYS C O 1
ATOM 7313 N N . GLY C 1 191 ? 32.530 8.111 -32.023 1.00 12.38 199 GLY C N 1
ATOM 7314 C CA . GLY C 1 191 ? 33.601 7.914 -31.070 1.00 12.29 199 GLY C CA 1
ATOM 7315 C C . GLY C 1 191 ? 34.548 9.139 -31.037 1.00 12.42 199 GLY C C 1
ATOM 7316 O O . GLY C 1 191 ? 35.639 9.061 -30.493 1.00 11.46 199 GLY C O 1
ATOM 7317 N N . GLU C 1 192 ? 34.070 10.224 -31.571 1.00 13.45 200 GLU C N 1
ATOM 7318 C CA . GLU C 1 192 ? 34.820 11.451 -31.795 1.00 17.23 200 GLU C CA 1
ATOM 7319 C C . GLU C 1 192 ? 35.336 12.106 -30.535 1.00 18.71 200 GLU C C 1
ATOM 7320 O O . GLU C 1 192 ? 36.337 12.848 -30.577 1.00 18.06 200 GLU C O 1
ATOM 7326 N N . GLN C 1 193 ? 34.664 11.901 -29.406 1.00 18.13 201 GLN C N 1
ATOM 7327 C CA . GLN C 1 193 ? 35.137 12.434 -28.131 1.00 16.36 201 GLN C CA 1
ATOM 7328 C C . GLN C 1 193 ? 35.671 11.370 -27.209 1.00 14.74 201 GLN C C 1
ATOM 7329 O O . GLN C 1 193 ? 35.910 11.633 -26.015 1.00 14.66 201 GLN C O 1
ATOM 7335 N N . GLY C 1 194 ? 35.825 10.127 -27.670 1.00 12.46 202 GLY C N 1
ATOM 7336 C CA . GLY C 1 194 ? 36.348 9.038 -26.899 1.00 10.16 202 GLY C CA 1
ATOM 7337 C C . GLY C 1 194 ? 35.254 8.216 -26.180 1.00 10.01 202 GLY C C 1
ATOM 7338 O O . GLY C 1 194 ? 35.589 7.258 -25.492 1.00 8.47 202 GLY C O 1
ATOM 7339 N N . GLN C 1 195 ? 34.010 8.523 -26.440 1.00 10.10 203 GLN C N 1
ATOM 7340 C CA . GLN C 1 195 ? 32.859 7.894 -25.836 1.00 11.11 203 GLN C CA 1
ATOM 7341 C C . GLN C 1 195 ? 32.689 6.419 -26.083 1.00 13.41 203 GLN C C 1
ATOM 7342 O O . GLN C 1 195 ? 31.941 5.738 -25.338 1.00 13.56 203 GLN C O 1
ATOM 7348 N N . LEU C 1 196 ? 33.391 5.829 -27.049 1.00 11.13 204 LEU C N 1
ATOM 7349 C CA . LEU C 1 196 ? 33.365 4.389 -27.245 1.00 10.38 204 LEU C CA 1
ATOM 7350 C C . LEU C 1 196 ? 34.375 3.672 -26.379 1.00 10.34 204 LEU C C 1
ATOM 7351 O O . LEU C 1 196 ? 34.322 2.453 -26.164 1.00 12.53 204 LEU C O 1
ATOM 7356 N N . GLY C 1 197 ? 35.395 4.403 -25.911 1.00 10.41 205 GLY C N 1
ATOM 7357 C CA . GLY C 1 197 ? 36.415 3.919 -25.055 1.00 12.97 205 GLY C CA 1
ATOM 7358 C C . GLY C 1 197 ? 37.323 2.873 -25.661 1.00 13.91 205 GLY C C 1
ATOM 7359 O O . GLY C 1 197 ? 37.965 2.122 -24.948 1.00 12.47 205 GLY C O 1
ATOM 7360 N N . ARG C 1 198 ? 37.395 2.858 -27.007 1.00 16.10 206 ARG C N 1
ATOM 7361 C CA . ARG C 1 198 ? 38.145 1.762 -27.654 1.00 17.14 206 ARG C CA 1
ATOM 7362 C C . ARG C 1 198 ? 38.720 2.224 -28.981 1.00 19.04 206 ARG C C 1
ATOM 7363 O O . ARG C 1 198 ? 39.246 1.422 -29.754 1.00 23.07 206 ARG C O 1
ATOM 7371 N N . VAL C 1 199 ? 38.635 3.516 -29.254 1.00 20.67 207 VAL C N 1
ATOM 7372 C CA . VAL C 1 199 ? 39.123 4.115 -30.470 1.00 22.35 207 VAL C CA 1
ATOM 7373 C C . VAL C 1 199 ? 40.187 5.182 -30.147 1.00 25.25 207 VAL C C 1
ATOM 7374 O O . VAL C 1 199 ? 39.856 6.227 -29.599 1.00 20.65 207 VAL C O 1
ATOM 7378 N N . PRO C 1 200 ? 41.385 4.974 -30.664 1.00 29.07 208 PRO C N 1
ATOM 7379 C CA . PRO C 1 200 ? 42.432 5.980 -30.563 1.00 30.64 208 PRO C CA 1
ATOM 7380 C C . PRO C 1 200 ? 41.976 7.286 -31.171 1.00 32.99 208 PRO C C 1
ATOM 7381 O O . PRO C 1 200 ? 41.227 7.307 -32.169 1.00 33.54 208 PRO C O 1
ATOM 7385 N N . GLU C 1 201 ? 42.483 8.411 -30.643 1.00 33.66 209 GLU C N 1
ATOM 7386 C CA . GLU C 1 201 ? 42.390 9.622 -31.449 1.00 37.58 209 GLU C CA 1
ATOM 7387 C C . GLU C 1 201 ? 43.278 9.509 -32.724 1.00 39.05 209 GLU C C 1
ATOM 7388 O O . GLU C 1 201 ? 43.762 8.217 -32.830 1.00 42.20 209 GLU C O 1
ATOM 7394 N N . LEU C 1 202 ? 43.204 9.076 -32.976 1.00 39.67 210 LEU C N 1
ATOM 7395 C CA . LEU C 1 202 ? 43.810 9.290 -34.335 1.00 38.10 210 LEU C CA 1
ATOM 7396 C C . LEU C 1 202 ? 42.809 8.562 -35.239 1.00 39.04 210 LEU C C 1
ATOM 7397 O O . LEU C 1 202 ? 42.528 8.981 -36.348 1.00 39.24 210 LEU C O 1
ATOM 7402 N N . PHE C 1 203 ? 41.933 8.503 -35.357 1.00 36.61 211 PHE C N 1
ATOM 7403 C CA . PHE C 1 203 ? 40.972 7.726 -36.097 1.00 32.93 211 PHE C CA 1
ATOM 7404 C C . PHE C 1 203 ? 39.559 7.927 -35.556 1.00 31.59 211 PHE C C 1
ATOM 7405 O O . PHE C 1 203 ? 38.683 7.089 -35.784 1.00 31.82 211 PHE C O 1
ATOM 7413 N N . ALA C 1 204 ? 39.350 9.017 -34.832 1.00 28.62 212 ALA C N 1
ATOM 7414 C CA . ALA C 1 204 ? 38.043 9.288 -34.234 1.00 25.55 212 ALA C CA 1
ATOM 7415 C C . ALA C 1 204 ? 37.165 10.096 -35.165 1.00 25.73 212 ALA C C 1
ATOM 7416 O O . ALA C 1 204 ? 35.962 10.222 -34.930 1.00 26.01 212 ALA C O 1
ATOM 7418 N N . ASN C 1 205 ? 37.739 10.633 -36.256 1.00 24.28 213 ASN C N 1
ATOM 7419 C CA . ASN C 1 205 ? 36.918 11.347 -37.242 1.00 23.99 213 ASN C CA 1
ATOM 7420 C C . ASN C 1 205 ? 36.373 10.335 -38.263 1.00 22.98 213 ASN C C 1
ATOM 7421 O O . ASN C 1 205 ? 37.015 10.108 -39.289 1.00 24.96 213 ASN C O 1
ATOM 7426 N N . ARG C 1 206 ? 35.291 9.667 -37.917 1.00 20.84 214 ARG C N 1
ATOM 7427 C CA . ARG C 1 206 ? 34.664 8.681 -38.792 1.00 18.25 214 ARG C CA 1
ATOM 7428 C C . ARG C 1 206 ? 35.580 7.501 -39.064 1.00 19.28 214 ARG C C 1
ATOM 7429 O O . ARG C 1 206 ? 35.487 6.851 -40.116 1.00 21.80 214 ARG C O 1
ATOM 7437 N N . GLY C 1 207 ? 36.479 7.201 -38.149 1.00 19.66 215 GLY C N 1
ATOM 7438 C CA . GLY C 1 207 ? 37.497 6.213 -38.277 1.00 20.83 215 GLY C CA 1
ATOM 7439 C C . GLY C 1 207 ? 38.670 6.620 -39.154 1.00 23.16 215 GLY C C 1
ATOM 7440 O O . GLY C 1 207 ? 39.561 5.785 -39.373 1.00 20.72 215 GLY C O 1
ATOM 7441 N N . GLY C 1 208 ? 38.714 7.848 -39.657 1.00 24.24 216 GLY C N 1
ATOM 7442 C CA . GLY C 1 208 ? 39.826 8.250 -40.543 1.00 24.86 216 GLY C CA 1
ATOM 7443 C C . GLY C 1 208 ? 39.864 7.383 -41.800 1.00 26.78 216 GLY C C 1
ATOM 7444 O O . GLY C 1 208 ? 38.841 7.115 -42.428 1.00 25.50 216 GLY C O 1
ATOM 7445 N N . ARG C 1 209 ? 41.031 6.809 -42.097 1.00 27.54 217 ARG C N 1
ATOM 7446 C CA . ARG C 1 209 ? 41.249 5.979 -43.264 1.00 28.52 217 ARG C CA 1
ATOM 7447 C C . ARG C 1 209 ? 40.536 4.637 -43.176 1.00 28.14 217 ARG C C 1
ATOM 7448 O O . ARG C 1 209 ? 40.271 3.983 -44.186 1.00 27.82 217 ARG C O 1
ATOM 7456 N N . GLN C 1 210 ? 40.282 4.180 -41.947 1.00 26.14 218 GLN C N 1
ATOM 7457 C CA . GLN C 1 210 ? 39.699 2.865 -41.732 1.00 26.47 218 GLN C CA 1
ATOM 7458 C C . GLN C 1 210 ? 38.177 2.906 -41.859 1.00 24.53 218 GLN C C 1
ATOM 7459 O O . GLN C 1 210 ? 37.526 1.872 -41.882 1.00 26.12 218 GLN C O 1
ATOM 7465 N N . GLY C 1 211 ? 37.632 4.101 -41.999 1.00 24.07 219 GLY C N 1
ATOM 7466 C CA . GLY C 1 211 ? 36.234 4.316 -42.194 1.00 22.35 219 GLY C CA 1
ATOM 7467 C C . GLY C 1 211 ? 35.405 3.768 -41.019 1.00 19.75 219 GLY C C 1
ATOM 7468 O O . GLY C 1 211 ? 35.903 3.182 -40.078 1.00 17.74 219 GLY C O 1
ATOM 7469 N N . LEU C 1 212 ? 34.115 3.983 -41.144 1.00 19.40 220 LEU C N 1
ATOM 7470 C CA . LEU C 1 212 ? 33.119 3.739 -40.156 1.00 18.45 220 LEU C CA 1
ATOM 7471 C C . LEU C 1 212 ? 33.027 2.367 -39.566 1.00 18.48 220 LEU C C 1
ATOM 7472 O O . LEU C 1 212 ? 32.413 2.232 -38.475 1.00 18.30 220 LEU C O 1
ATOM 7477 N N . GLU C 1 213 ? 33.578 1.307 -40.170 1.00 17.37 221 GLU C N 1
ATOM 7478 C CA . GLU C 1 213 ? 33.452 -0.027 -39.581 1.00 18.25 221 GLU C CA 1
ATOM 7479 C C . GLU C 1 213 ? 34.240 -0.149 -38.285 1.00 18.15 221 GLU C C 1
ATOM 7480 O O . GLU C 1 213 ? 33.872 -0.898 -37.379 1.00 16.18 221 GLU C O 1
ATOM 7486 N N . ARG C 1 214 ? 35.232 0.728 -38.111 1.00 17.69 222 ARG C N 1
ATOM 7487 C CA . ARG C 1 214 ? 35.981 0.826 -36.878 1.00 18.58 222 ARG C CA 1
ATOM 7488 C C . ARG C 1 214 ? 35.175 1.502 -35.763 1.00 15.47 222 ARG C C 1
ATOM 7489 O O . ARG C 1 214 ? 35.444 1.193 -34.588 1.00 16.14 222 ARG C O 1
ATOM 7497 N N . LEU C 1 215 ? 34.053 2.112 -36.077 1.00 13.82 223 LEU C N 1
ATOM 7498 C CA . LEU C 1 215 ? 33.194 2.687 -35.041 1.00 11.41 223 LEU C CA 1
ATOM 7499 C C . LEU C 1 215 ? 31.883 1.910 -34.889 1.00 14.10 223 LEU C C 1
ATOM 7500 O O . LEU C 1 215 ? 31.318 1.858 -33.785 1.00 10.37 223 LEU C O 1
ATOM 7505 N N . LEU C 1 216 ? 31.364 1.345 -35.971 1.00 10.72 224 LEU C N 1
ATOM 7506 C CA . LEU C 1 216 ? 29.998 0.821 -35.974 1.00 11.00 224 LEU C CA 1
ATOM 7507 C C . LEU C 1 216 ? 29.889 -0.652 -35.696 1.00 10.10 224 LEU C C 1
ATOM 7508 O O . LEU C 1 216 ? 28.794 -1.147 -35.329 1.00 10.75 224 LEU C O 1
ATOM 7513 N N . VAL C 1 217 ? 30.923 -1.435 -35.939 1.00 11.28 225 VAL C N 1
ATOM 7514 C CA . VAL C 1 217 ? 30.892 -2.870 -35.635 1.00 12.54 225 VAL C CA 1
ATOM 7515 C C . VAL C 1 217 ? 31.100 -3.002 -34.111 1.00 15.04 225 VAL C C 1
ATOM 7516 O O . VAL C 1 217 ? 32.020 -2.367 -33.578 1.00 15.42 225 VAL C O 1
ATOM 7520 N N . PRO C 1 218 ? 30.157 -3.633 -33.440 1.00 14.45 226 PRO C N 1
ATOM 7521 C CA . PRO C 1 218 ? 30.246 -3.858 -32.015 1.00 14.88 226 PRO C CA 1
ATOM 7522 C C . PRO C 1 218 ? 31.568 -4.477 -31.622 1.00 13.62 226 PRO C C 1
ATOM 7523 O O . PRO C 1 218 ? 31.938 -5.565 -32.079 1.00 14.64 226 PRO C O 1
ATOM 7527 N N . LYS C 1 219 ? 32.333 -3.775 -30.789 1.00 12.63 227 LYS C N 1
ATOM 7528 C CA . LYS C 1 219 ? 33.538 -4.288 -30.200 1.00 11.51 227 LYS C CA 1
ATOM 7529 C C . LYS C 1 219 ? 33.596 -3.892 -28.703 1.00 12.05 227 LYS C C 1
ATOM 7530 O O . LYS C 1 219 ? 32.980 -2.920 -28.303 1.00 10.51 227 LYS C O 1
ATOM 7536 N N . CYS C 1 220 ? 34.368 -4.672 -27.974 1.00 13.72 228 CYS C N 1
ATOM 7537 C CA . CYS C 1 220 ? 34.345 -4.562 -26.509 1.00 18.43 228 CYS C CA 1
ATOM 7538 C C . CYS C 1 220 ? 35.494 -3.761 -25.953 1.00 17.79 228 CYS C C 1
ATOM 7539 O O . CYS C 1 220 ? 36.465 -3.426 -26.654 1.00 16.30 228 CYS C O 1
ATOM 7542 N N . VAL C 1 221 ? 35.175 -3.007 -24.885 1.00 17.46 229 VAL C N 1
ATOM 7543 C CA . VAL C 1 221 ? 36.185 -2.226 -24.168 1.00 18.57 229 VAL C CA 1
ATOM 7544 C C . VAL C 1 221 ? 37.174 -3.187 -23.525 1.00 20.10 229 VAL C C 1
ATOM 7545 O O . VAL C 1 221 ? 36.777 -4.077 -22.766 1.00 21.09 229 VAL C O 1
ATOM 7549 N N . MET C 1 222 ? 38.455 -3.048 -23.872 1.00 22.47 230 MET C N 1
ATOM 7550 C CA . MET C 1 222 ? 39.480 -3.931 -23.361 1.00 26.63 230 MET C CA 1
ATOM 7551 C C . MET C 1 222 ? 40.491 -3.200 -22.483 1.00 28.19 230 MET C C 1
ATOM 7552 O O . MET C 1 222 ? 41.406 -2.551 -22.981 1.00 29.64 230 MET C O 1
ATOM 7557 N N . LEU C 1 223 ? 40.353 -3.385 -21.181 1.00 29.79 231 LEU C N 1
ATOM 7558 C CA . LEU C 1 223 ? 41.335 -2.859 -20.224 1.00 32.44 231 LEU C CA 1
ATOM 7559 C C . LEU C 1 223 ? 42.071 -4.021 -19.579 1.00 35.15 231 LEU C C 1
ATOM 7560 O O . LEU C 1 223 ? 41.442 -4.947 -19.060 1.00 34.89 231 LEU C O 1
ATOM 7565 N N . LYS C 1 224 ? 43.398 -4.002 -19.671 1.00 39.62 232 LYS C N 1
ATOM 7566 C CA . LYS C 1 224 ? 44.194 -5.090 -19.086 1.00 43.96 232 LYS C CA 1
ATOM 7567 C C . LYS C 1 224 ? 44.036 -5.062 -17.569 1.00 46.81 232 LYS C C 1
ATOM 7568 O O . LYS C 1 224 ? 44.400 -4.072 -16.931 1.00 46.41 232 LYS C O 1
ATOM 7574 N N . SER C 1 225 ? 43.296 -6.038 -17.045 1.00 51.04 233 SER C N 1
ATOM 7575 C CA . SER C 1 225 ? 43.018 -6.057 -15.604 1.00 56.19 233 SER C CA 1
ATOM 7576 C C . SER C 1 225 ? 44.280 -5.672 -14.842 1.00 60.03 233 SER C C 1
ATOM 7577 O O . SER C 1 225 ? 45.376 -6.088 -15.238 1.00 60.44 233 SER C O 1
ATOM 7580 N N . ARG C 1 226 ? 44.137 -4.863 -13.799 1.00 65.11 234 ARG C N 1
ATOM 7581 C CA . ARG C 1 226 ? 45.296 -4.616 -12.907 1.00 69.13 234 ARG C CA 1
ATOM 7582 C C . ARG C 1 226 ? 45.727 -5.941 -12.307 1.00 70.48 234 ARG C C 1
ATOM 7583 O O . ARG C 1 226 ? 45.410 -6.994 -12.901 1.00 71.13 234 ARG C O 1
ATOM 7591 N N . GLY C 1 227 ? 46.518 -5.949 -11.252 1.00 71.92 235 GLY C N 1
ATOM 7592 C CA . GLY C 1 227 ? 47.028 -7.219 -10.695 1.00 72.81 235 GLY C CA 1
ATOM 7593 C C . GLY C 1 227 ? 47.036 -8.287 -11.792 1.00 73.50 235 GLY C C 1
ATOM 7594 O O . GLY C 1 227 ? 46.146 -9.142 -11.834 1.00 74.55 235 GLY C O 1
ATOM 7595 N N . SER C 1 228 ? 47.872 -8.103 -12.797 1.00 73.21 236 SER C N 1
ATOM 7596 C CA . SER C 1 228 ? 47.837 -8.763 -14.063 1.00 71.77 236 SER C CA 1
ATOM 7597 C C . SER C 1 228 ? 46.898 -9.935 -14.190 1.00 70.66 236 SER C C 1
ATOM 7598 O O . SER C 1 228 ? 47.332 -11.101 -14.143 1.00 70.42 236 SER C O 1
ATOM 7601 N N . ARG C 1 229 ? 45.606 -9.678 -14.376 1.00 68.58 237 ARG C N 1
ATOM 7602 C CA . ARG C 1 229 ? 44.637 -10.759 -14.626 1.00 66.04 237 ARG C CA 1
ATOM 7603 C C . ARG C 1 229 ? 44.328 -10.808 -16.122 1.00 63.75 237 ARG C C 1
ATOM 7604 O O . ARG C 1 229 ? 45.211 -10.465 -16.928 1.00 64.31 237 ARG C O 1
ATOM 7612 N N . GLY C 1 230 ? 43.123 -11.190 -16.501 1.00 60.07 238 GLY C N 1
ATOM 7613 C CA . GLY C 1 230 ? 42.740 -11.194 -17.924 1.00 54.01 238 GLY C CA 1
ATOM 7614 C C . GLY C 1 230 ? 42.416 -9.771 -18.380 1.00 49.29 238 GLY C C 1
ATOM 7615 O O . GLY C 1 230 ? 43.311 -8.930 -18.462 1.00 49.42 238 GLY C O 1
ATOM 7616 N N . HIS C 1 231 ? 41.154 -9.513 -18.689 1.00 44.40 239 HIS C N 1
ATOM 7617 C CA . HIS C 1 231 ? 40.708 -8.151 -19.009 1.00 38.94 239 HIS C CA 1
ATOM 7618 C C . HIS C 1 231 ? 39.582 -7.771 -18.041 1.00 33.54 239 HIS C C 1
ATOM 7619 O O . HIS C 1 231 ? 38.948 -8.669 -17.479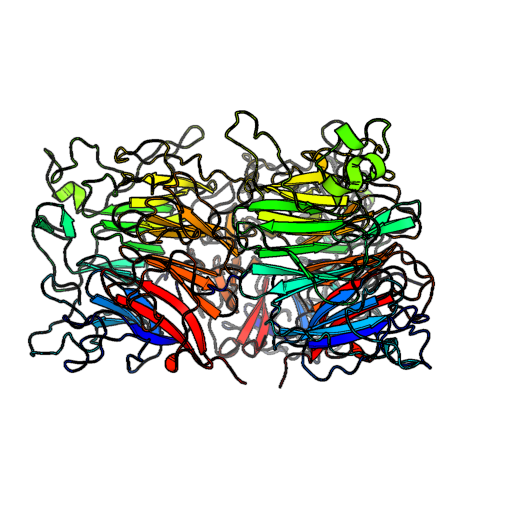 1.00 32.62 239 HIS C O 1
ATOM 7626 N N . VAL C 1 232 ? 39.417 -6.491 -17.782 1.00 27.69 240 VAL C N 1
ATOM 7627 C CA . VAL C 1 232 ? 38.455 -6.028 -16.785 1.00 23.85 240 VAL C CA 1
ATOM 7628 C C . VAL C 1 232 ? 37.017 -6.208 -17.255 1.00 22.42 240 VAL C C 1
ATOM 7629 O O . VAL C 1 232 ? 36.664 -5.805 -18.363 1.00 21.85 240 VAL C O 1
ATOM 7633 N N . ARG C 1 233 ? 36.168 -6.678 -16.342 1.00 20.23 241 ARG C N 1
ATOM 7634 C CA . ARG C 1 233 ? 34.752 -6.847 -16.605 1.00 20.04 241 ARG C CA 1
ATOM 7635 C C . ARG C 1 233 ? 33.890 -6.012 -15.667 1.00 17.64 241 ARG C C 1
ATOM 7636 O O . ARG C 1 233 ? 34.351 -5.566 -14.614 1.00 16.79 241 ARG C O 1
ATOM 7644 N N . PHE C 1 234 ? 32.680 -5.670 -16.110 1.00 14.05 242 PHE C N 1
ATOM 7645 C CA . PHE C 1 234 ? 31.873 -4.625 -15.543 1.00 12.12 242 PHE C CA 1
ATOM 7646 C C . PHE C 1 234 ? 30.535 -5.102 -15.005 1.00 12.55 242 PHE C C 1
ATOM 7647 O O . PHE C 1 234 ? 29.852 -5.952 -15.610 1.00 9.34 242 PHE C O 1
ATOM 7655 N N . GLN C 1 235 ? 30.075 -4.479 -13.911 1.00 11.37 243 GLN C N 1
ATOM 7656 C CA . GLN C 1 235 ? 28.769 -4.791 -13.359 1.00 11.08 243 GLN C CA 1
ATOM 7657 C C . GLN C 1 235 ? 27.702 -3.804 -13.753 1.00 10.91 243 GLN C C 1
ATOM 7658 O O . GLN C 1 235 ? 26.494 -4.068 -13.558 1.00 12.52 243 GLN C O 1
ATOM 7664 N N . ASP C 1 236 ? 28.068 -2.653 -14.308 1.00 9.54 244 ASP C N 1
ATOM 7665 C CA . ASP C 1 236 ? 27.089 -1.663 -14.722 1.00 9.21 244 ASP C CA 1
ATOM 7666 C C . ASP C 1 236 ? 27.713 -0.637 -15.662 1.00 9.20 244 ASP C C 1
ATOM 7667 O O . ASP C 1 236 ? 28.942 -0.538 -15.747 1.00 10.26 244 ASP C O 1
ATOM 7672 N N . ALA C 1 237 ? 26.872 0.082 -16.386 1.00 8.99 245 ALA C N 1
ATOM 7673 C CA . ALA C 1 237 ? 27.317 1.092 -17.326 1.00 9.98 245 ALA C CA 1
ATOM 7674 C C . ALA C 1 237 ? 26.214 2.085 -17.628 1.00 10.13 245 ALA C C 1
ATOM 7675 O O . ALA C 1 237 ? 25.013 1.779 -17.544 1.00 9.66 245 ALA C O 1
ATOM 7677 N N . PHE C 1 238 ? 26.581 3.347 -17.780 1.00 7.54 246 PHE C N 1
ATOM 7678 C CA . PHE C 1 238 ? 25.681 4.438 -18.014 1.00 8.45 246 PHE C CA 1
ATOM 7679 C C . PHE C 1 238 ? 26.284 5.412 -19.038 1.00 7.43 246 PHE C C 1
ATOM 7680 O O . PHE C 1 238 ? 27.513 5.407 -19.200 1.00 9.43 246 PHE C O 1
ATOM 7688 N N . CYS C 1 239 ? 25.448 6.221 -19.656 1.00 8.79 247 CYS C N 1
ATOM 7689 C CA . CYS C 1 239 ? 25.925 7.227 -20.577 1.00 11.32 247 CYS C CA 1
ATOM 7690 C C . CYS C 1 239 ? 25.470 8.641 -20.223 1.00 10.81 247 CYS C C 1
ATOM 7691 O O . CYS C 1 239 ? 24.359 8.877 -19.779 1.00 12.33 247 CYS C O 1
ATOM 7694 N N . GLY C 1 240 ? 26.331 9.587 -20.601 1.00 7.92 248 GLY C N 1
ATOM 7695 C CA . GLY C 1 240 ? 25.977 11.000 -20.638 1.00 8.35 248 GLY C CA 1
ATOM 7696 C C . GLY C 1 240 ? 25.858 11.344 -22.146 1.00 10.34 248 GLY C C 1
ATOM 7697 O O . GLY C 1 240 ? 26.015 10.399 -22.949 1.00 9.11 248 GLY C O 1
ATOM 7698 N N . ALA C 1 241 ? 25.768 12.601 -22.492 1.00 9.39 249 ALA C N 1
ATOM 7699 C CA . ALA C 1 241 ? 25.590 12.935 -23.926 1.00 9.48 249 ALA C CA 1
ATOM 7700 C C . ALA C 1 241 ? 26.750 12.432 -24.750 1.00 12.05 249 ALA C C 1
ATOM 7701 O O . ALA C 1 241 ? 26.543 11.899 -25.877 1.00 12.68 249 ALA C O 1
ATOM 7703 N N . TYR C 1 242 ? 27.988 12.676 -24.345 1.00 12.39 250 TYR C N 1
ATOM 7704 C CA . TYR C 1 242 ? 29.175 12.366 -25.102 1.00 12.40 250 TYR C CA 1
ATOM 7705 C C . TYR C 1 242 ? 30.229 11.639 -24.305 1.00 11.60 250 TYR C C 1
ATOM 7706 O O . TYR C 1 242 ? 31.437 11.793 -24.524 1.00 11.31 250 TYR C O 1
ATOM 7715 N N . PHE C 1 243 ? 29.805 10.881 -23.284 1.00 9.91 251 PHE C N 1
ATOM 7716 C CA . PHE C 1 243 ? 30.705 10.201 -22.386 1.00 11.43 251 PHE C CA 1
ATOM 7717 C C . PHE C 1 243 ? 30.029 8.976 -21.764 1.00 10.36 251 PHE C C 1
ATOM 7718 O O . PHE C 1 243 ? 28.807 8.837 -21.875 1.00 11.06 251 PHE C O 1
ATOM 7726 N N . THR C 1 244 ? 30.820 8.096 -21.217 1.00 9.38 252 THR C N 1
ATOM 7727 C CA . THR C 1 244 ? 30.330 6.834 -20.654 1.00 9.77 252 THR C CA 1
ATOM 7728 C C . THR C 1 244 ? 31.002 6.568 -19.313 1.00 9.65 252 THR C C 1
ATOM 7729 O O . THR C 1 244 ? 32.185 6.875 -19.137 1.00 9.53 252 THR C O 1
ATOM 7733 N N . PHE C 1 245 ? 30.238 6.028 -18.384 1.00 8.59 253 PHE C N 1
ATOM 7734 C CA . PHE C 1 245 ? 30.726 5.584 -17.093 1.00 8.21 253 PHE C CA 1
ATOM 7735 C C . PHE C 1 245 ? 30.518 4.063 -16.962 1.00 9.74 253 PHE C C 1
ATOM 7736 O O . PHE C 1 245 ? 29.436 3.577 -17.319 1.00 12.00 253 PHE C O 1
ATOM 7744 N N . ALA C 1 246 ? 31.519 3.364 -16.475 1.00 11.77 254 ALA C N 1
ATOM 7745 C CA . ALA C 1 246 ? 31.402 1.892 -16.342 1.00 13.16 254 ALA C CA 1
ATOM 7746 C C . ALA C 1 246 ? 31.965 1.440 -15.004 1.00 15.05 254 ALA C C 1
ATOM 7747 O O . ALA C 1 246 ? 33.091 1.788 -14.654 1.00 15.15 254 ALA C O 1
ATOM 7749 N N . ILE C 1 247 ? 31.169 0.661 -14.264 1.00 14.09 255 ILE C N 1
ATOM 7750 C CA . ILE C 1 247 ? 31.602 0.198 -12.932 1.00 13.49 255 ILE C CA 1
ATOM 7751 C C . ILE C 1 247 ? 32.116 -1.217 -12.993 1.00 12.47 255 ILE C C 1
ATOM 7752 O O . ILE C 1 247 ? 31.394 -2.135 -13.448 1.00 12.59 255 ILE C O 1
ATOM 7757 N N . SER C 1 248 ? 33.371 -1.452 -12.613 1.00 11.55 256 SER C N 1
ATOM 7758 C CA . SER C 1 248 ? 33.968 -2.780 -12.719 1.00 14.14 256 SER C CA 1
ATOM 7759 C C . SER C 1 248 ? 33.389 -3.695 -11.640 1.00 15.30 256 SER C C 1
ATOM 7760 O O . SER C 1 248 ? 32.702 -3.240 -10.716 1.00 15.61 256 SER C O 1
ATOM 7763 N N . HIS C 1 249 ? 33.666 -4.983 -11.778 1.00 18.35 257 HIS C N 1
ATOM 7764 C CA . HIS C 1 249 ? 33.186 -5.975 -10.806 1.00 21.77 257 HIS C CA 1
ATOM 7765 C C . HIS C 1 249 ? 33.800 -5.648 -9.414 1.00 24.97 257 HIS C C 1
ATOM 7766 O O . HIS C 1 249 ? 33.235 -6.012 -8.371 1.00 24.06 257 HIS C O 1
ATOM 7773 N N . GLU C 1 250 ? 34.971 -4.951 -9.411 1.00 28.24 258 GLU C N 1
ATOM 7774 C CA . GLU C 1 250 ? 35.611 -4.463 -8.140 1.00 31.89 258 GLU C CA 1
ATOM 7775 C C . GLU C 1 250 ? 34.965 -3.159 -7.738 1.00 31.51 258 GLU C C 1
ATOM 7776 O O . GLU C 1 250 ? 35.358 -2.466 -6.815 1.00 35.65 258 GLU C O 1
ATOM 7782 N N . GLY C 1 251 ? 33.974 -2.777 -8.438 1.00 28.76 259 GLY C N 1
ATOM 7783 C CA . GLY C 1 251 ? 33.445 -1.467 -8.168 1.00 23.75 259 GLY C CA 1
ATOM 7784 C C . GLY C 1 251 ? 34.188 -0.186 -8.414 1.00 22.62 259 GLY C C 1
ATOM 7785 O O . GLY C 1 251 ? 33.774 0.878 -7.947 1.00 20.43 259 GLY C O 1
ATOM 7786 N N . HIS C 1 252 ? 35.252 -0.275 -9.147 1.00 22.04 260 HIS C N 1
ATOM 7787 C CA . HIS C 1 252 ? 35.943 0.935 -9.543 1.00 20.52 260 HIS C CA 1
ATOM 7788 C C . HIS C 1 252 ? 35.115 1.600 -10.620 1.00 18.48 260 HIS C C 1
ATOM 7789 O O . HIS C 1 252 ? 34.562 0.918 -11.498 1.00 17.48 260 HIS C O 1
ATOM 7796 N N . VAL C 1 253 ? 35.041 2.926 -10.598 1.00 15.07 261 VAL C N 1
ATOM 7797 C CA . VAL C 1 253 ? 34.333 3.675 -11.627 1.00 15.64 261 VAL C CA 1
ATOM 7798 C C . VAL C 1 253 ? 35.294 4.106 -12.735 1.00 15.65 261 VAL C C 1
ATOM 7799 O O . VAL C 1 253 ? 36.279 4.785 -12.470 1.00 13.95 261 VAL C O 1
ATOM 7803 N N . TYR C 1 254 ? 34.987 3.710 -13.972 1.00 13.40 262 TYR C N 1
ATOM 7804 C CA . TYR C 1 254 ? 35.788 4.143 -15.119 1.00 11.80 262 TYR C CA 1
ATOM 7805 C C . TYR C 1 254 ? 35.009 5.145 -15.949 1.00 12.73 262 TYR C C 1
ATOM 7806 O O . TYR C 1 254 ? 33.770 5.096 -15.966 1.00 15.75 262 TYR C O 1
ATOM 7815 N N . GLY C 1 255 ? 35.702 6.040 -16.633 1.00 11.19 263 GLY C N 1
ATOM 7816 C CA . GLY C 1 255 ? 35.065 7.056 -17.445 1.00 11.20 263 GLY C CA 1
ATOM 7817 C C . GLY C 1 255 ? 35.833 7.240 -18.768 1.00 12.83 263 GLY C C 1
ATOM 7818 O O . GLY C 1 255 ? 37.045 7.120 -18.793 1.00 12.06 263 GLY C O 1
ATOM 7819 N N . PHE C 1 256 ? 35.066 7.434 -19.833 1.00 12.41 264 PHE C N 1
ATOM 7820 C CA . PHE C 1 256 ? 35.657 7.737 -21.143 1.00 12.54 264 PHE C CA 1
ATOM 7821 C C . PHE C 1 256 ? 34.744 8.644 -21.932 1.00 12.92 264 PHE C C 1
ATOM 7822 O O . PHE C 1 256 ? 33.511 8.598 -21.794 1.00 12.12 264 PHE C O 1
ATOM 7830 N N . GLY C 1 257 ? 35.320 9.528 -22.755 1.00 11.77 265 GLY C N 1
ATOM 7831 C CA . GLY C 1 257 ? 34.523 10.469 -23.517 1.00 9.64 265 GLY C CA 1
ATOM 7832 C C . GLY C 1 257 ? 34.849 11.925 -23.173 1.00 10.32 265 GLY C C 1
ATOM 7833 O O . GLY C 1 257 ? 35.933 12.205 -22.642 1.00 12.40 265 GLY C O 1
ATOM 7834 N N . LEU C 1 258 ? 33.970 12.814 -23.546 1.00 11.51 266 LEU C N 1
ATOM 7835 C CA . LEU C 1 258 ? 34.124 14.250 -23.376 1.00 13.18 266 LEU C CA 1
ATOM 7836 C C . LEU C 1 258 ? 34.226 14.652 -21.905 1.00 14.68 266 LEU C C 1
ATOM 7837 O O . LEU C 1 258 ? 33.259 14.543 -21.155 1.00 13.05 266 LEU C O 1
ATOM 7842 N N . SER C 1 259 ? 35.290 15.423 -21.600 1.00 17.13 267 SER C N 1
ATOM 7843 C CA . SER C 1 259 ? 35.387 16.035 -20.263 1.00 16.45 267 SER C CA 1
ATOM 7844 C C . SER C 1 259 ? 35.860 17.479 -20.372 1.00 17.40 267 SER C C 1
ATOM 7845 O O . SER C 1 259 ? 36.737 17.895 -19.602 1.00 19.33 267 SER C O 1
ATOM 7848 N N . ASN C 1 260 ? 35.277 18.242 -21.282 1.00 18.96 268 ASN C N 1
ATOM 7849 C CA . ASN C 1 260 ? 35.772 19.590 -21.564 1.00 21.77 268 ASN C CA 1
ATOM 7850 C C . ASN C 1 260 ? 35.432 20.550 -20.437 1.00 23.34 268 ASN C C 1
ATOM 7851 O O . ASN C 1 260 ? 36.060 21.606 -20.298 1.00 23.25 268 ASN C O 1
ATOM 7856 N N . TYR C 1 261 ? 34.445 20.187 -19.625 1.00 21.66 269 TYR C N 1
ATOM 7857 C CA . TYR C 1 261 ? 34.114 20.933 -18.422 1.00 18.75 269 TYR C CA 1
ATOM 7858 C C . TYR C 1 261 ? 34.267 20.065 -17.181 1.00 17.22 269 TYR C C 1
ATOM 7859 O O . TYR C 1 261 ? 33.574 20.276 -16.178 1.00 19.42 269 TYR C O 1
ATOM 7868 N N . HIS C 1 262 ? 35.123 19.059 -17.237 1.00 15.89 270 HIS C N 1
ATOM 7869 C CA . HIS C 1 262 ? 35.394 18.163 -16.146 1.00 16.28 270 HIS C CA 1
ATOM 7870 C C . HIS C 1 262 ? 34.196 17.280 -15.778 1.00 14.43 270 HIS C C 1
ATOM 7871 O O . HIS C 1 262 ? 34.235 16.620 -14.733 1.00 13.72 270 HIS C O 1
ATOM 7878 N N . GLN C 1 263 ? 33.273 17.072 -16.710 1.00 14.13 271 GLN C N 1
ATOM 7879 C CA . GLN C 1 263 ? 32.087 16.256 -16.458 1.00 12.99 271 GLN C CA 1
ATOM 7880 C C . GLN C 1 263 ? 32.372 14.812 -16.154 1.00 13.98 271 GLN C C 1
ATOM 7881 O O . GLN C 1 263 ? 31.536 14.114 -15.533 1.00 12.91 271 GLN C O 1
ATOM 7887 N N . LEU C 1 264 ? 33.544 14.264 -16.501 1.00 14.13 272 LEU C N 1
ATOM 7888 C CA . LEU C 1 264 ? 33.892 12.901 -16.199 1.00 14.71 272 LEU C CA 1
ATOM 7889 C C . LEU C 1 264 ? 34.502 12.763 -14.793 1.00 14.89 272 LEU C C 1
ATOM 7890 O O . LEU C 1 264 ? 34.765 11.657 -14.354 1.00 14.35 272 LEU C O 1
ATOM 7895 N N . GLY C 1 265 ? 34.812 13.895 -14.171 1.00 15.95 273 GLY C N 1
ATOM 7896 C CA . GLY C 1 265 ? 35.386 13.833 -12.808 1.00 16.15 273 GLY C CA 1
ATOM 7897 C C . GLY C 1 265 ? 36.909 13.653 -12.924 1.00 18.33 273 GLY C C 1
ATOM 7898 O O . GLY C 1 265 ? 37.507 12.947 -12.141 1.00 18.67 273 GLY C O 1
ATOM 7899 N N . THR C 1 266 ? 37.467 14.300 -13.932 1.00 20.13 274 THR C N 1
ATOM 7900 C CA . THR C 1 266 ? 38.895 14.285 -14.204 1.00 22.31 274 THR C CA 1
ATOM 7901 C C . THR C 1 266 ? 39.466 15.700 -14.070 1.00 22.94 274 THR C C 1
ATOM 7902 O O . THR C 1 266 ? 38.786 16.678 -14.378 1.00 24.09 274 THR C O 1
ATOM 7906 N N . PRO C 1 267 ? 40.742 15.812 -13.705 1.00 23.92 275 PRO C N 1
ATOM 7907 C CA . PRO C 1 267 ? 41.401 17.082 -13.519 1.00 24.20 275 PRO C CA 1
ATOM 7908 C C . PRO C 1 267 ? 41.507 17.968 -14.730 1.00 26.15 275 PRO C C 1
ATOM 7909 O O . PRO C 1 267 ? 41.251 19.194 -14.635 1.00 26.43 275 PRO C O 1
ATOM 7913 N N . GLY C 1 268 ? 41.840 17.441 -15.900 1.00 27.23 276 GLY C N 1
ATOM 7914 C CA . GLY C 1 268 ? 41.980 18.242 -17.115 1.00 27.86 276 GLY C CA 1
ATOM 7915 C C . GLY C 1 268 ? 40.707 18.271 -17.937 1.00 28.19 276 GLY C C 1
ATOM 7916 O O . GLY C 1 268 ? 39.744 17.565 -17.621 1.00 28.78 276 GLY C O 1
ATOM 7917 N N . THR C 1 269 ? 40.682 19.067 -19.005 1.00 27.43 277 THR C N 1
ATOM 7918 C CA . THR C 1 269 ? 39.514 19.231 -19.840 1.00 27.07 277 THR C CA 1
ATOM 7919 C C . THR C 1 269 ? 39.668 18.543 -21.194 1.00 27.49 277 THR C C 1
ATOM 7920 O O . THR C 1 269 ? 38.970 18.883 -22.154 1.00 26.76 277 THR C O 1
ATOM 7924 N N . GLU C 1 270 ? 40.522 17.536 -21.244 1.00 28.81 278 GLU C N 1
ATOM 7925 C CA . GLU C 1 270 ? 40.799 16.848 -22.513 1.00 31.57 278 GLU C CA 1
ATOM 7926 C C . GLU C 1 270 ? 39.927 15.607 -22.641 1.00 31.32 278 GLU C C 1
ATOM 7927 O O . GLU C 1 270 ? 39.807 14.837 -21.684 1.00 32.34 278 GLU C O 1
ATOM 7933 N N . SER C 1 271 ? 39.304 15.443 -23.810 1.00 29.17 279 SER C N 1
ATOM 7934 C CA . SER C 1 271 ? 38.496 14.225 -24.031 1.00 25.89 279 SER C CA 1
ATOM 7935 C C . SER C 1 271 ? 39.335 13.001 -23.707 1.00 24.17 279 SER C C 1
ATOM 7936 O O . SER C 1 271 ? 40.535 12.966 -23.998 1.00 24.85 279 SER C O 1
ATOM 7939 N N . CYS C 1 272 ? 38.725 12.000 -23.094 1.00 23.24 280 CYS C N 1
ATOM 7940 C CA . CYS C 1 272 ? 39.380 10.775 -22.710 1.00 21.31 280 CYS C CA 1
ATOM 7941 C C . CYS C 1 272 ? 39.050 9.643 -23.694 1.00 21.58 280 CYS C C 1
ATOM 7942 O O . CYS C 1 272 ? 37.970 9.054 -23.613 1.00 18.42 280 CYS C O 1
ATOM 7945 N N . PHE C 1 273 ? 40.032 9.272 -24.500 1.00 19.75 281 PHE C N 1
ATOM 7946 C CA . PHE C 1 273 ? 39.838 8.226 -25.510 1.00 18.41 281 PHE C CA 1
ATOM 7947 C C . PHE C 1 273 ? 40.096 6.856 -24.937 1.00 16.21 281 PHE C C 1
ATOM 7948 O O . PHE C 1 273 ? 39.470 5.854 -25.319 1.00 19.19 281 PHE C O 1
ATOM 7956 N N . ILE C 1 274 ? 40.868 6.787 -23.863 1.00 17.02 282 ILE C N 1
ATOM 7957 C CA . ILE C 1 274 ? 41.139 5.532 -23.148 1.00 17.95 282 ILE C CA 1
ATOM 7958 C C . ILE C 1 274 ? 40.391 5.587 -21.810 1.00 17.62 282 ILE C C 1
ATOM 7959 O O . ILE C 1 274 ? 40.416 6.652 -21.183 1.00 18.53 282 ILE C O 1
ATOM 7964 N N . PRO C 1 275 ? 39.716 4.538 -21.418 1.00 18.47 283 PRO C N 1
ATOM 7965 C CA . PRO C 1 275 ? 39.008 4.501 -20.142 1.00 18.52 283 PRO C CA 1
ATOM 7966 C C . PRO C 1 275 ? 39.916 4.869 -18.981 1.00 18.44 283 PRO C C 1
ATOM 7967 O O . PRO C 1 275 ? 41.017 4.336 -18.837 1.00 17.37 283 PRO C O 1
ATOM 7971 N N . GLN C 1 276 ? 39.431 5.765 -18.082 1.00 17.34 284 GLN C N 1
ATOM 7972 C CA . GLN C 1 276 ? 40.262 6.202 -16.958 1.00 20.22 284 GLN C CA 1
ATOM 7973 C C . GLN C 1 276 ? 39.667 5.604 -15.691 1.00 18.92 284 GLN C C 1
ATOM 7974 O O . GLN C 1 276 ? 38.471 5.594 -15.447 1.00 17.54 284 GLN C O 1
ATOM 7980 N N . ASN C 1 277 ? 40.583 5.239 -14.759 1.00 18.75 285 ASN C N 1
ATOM 7981 C CA . ASN C 1 277 ? 39.967 4.890 -13.395 1.00 20.18 285 ASN C CA 1
ATOM 7982 C C . ASN C 1 277 ? 39.764 6.182 -12.595 1.00 20.61 285 ASN C C 1
ATOM 7983 O O . ASN C 1 277 ? 40.728 6.923 -12.412 1.00 20.71 285 ASN C O 1
ATOM 7988 N N . LEU C 1 278 ? 38.506 6.546 -12.356 1.00 18.50 286 LEU C N 1
ATOM 7989 C CA . LEU C 1 278 ? 38.202 7.863 -11.799 1.00 18.25 286 LEU C CA 1
ATOM 7990 C C . LEU C 1 278 ? 38.383 7.867 -10.292 1.00 18.09 286 LEU C C 1
ATOM 7991 O O . LEU C 1 278 ? 37.545 7.379 -9.538 1.00 19.28 286 LEU C O 1
ATOM 7996 N N . THR C 1 279 ? 39.569 8.298 -9.848 1.00 19.85 287 THR C N 1
ATOM 7997 C CA . THR C 1 279 ? 39.890 8.312 -8.423 1.00 22.28 287 THR C CA 1
ATOM 7998 C C . THR C 1 279 ? 38.967 9.248 -7.653 1.00 22.68 287 THR C C 1
ATOM 7999 O O . THR C 1 279 ? 38.638 8.967 -6.494 1.00 24.71 287 THR C O 1
ATOM 8003 N N . SER C 1 280 ? 38.459 10.282 -8.306 1.00 21.68 288 SER C N 1
ATOM 8004 C CA . SER C 1 280 ? 37.499 11.187 -7.700 1.00 22.08 288 SER C CA 1
ATOM 8005 C C . SER C 1 280 ? 36.253 10.494 -7.194 1.00 22.89 288 SER C C 1
ATOM 8006 O O . SER C 1 280 ? 35.604 11.014 -6.263 1.00 24.26 288 SER C O 1
ATOM 8009 N N . PHE C 1 281 ? 35.910 9.314 -7.707 1.00 22.49 289 PHE C N 1
ATOM 8010 C CA . PHE C 1 281 ? 34.777 8.560 -7.205 1.00 24.00 289 PHE C CA 1
ATOM 8011 C C . PHE C 1 281 ? 35.135 7.523 -6.164 1.00 27.15 289 PHE C C 1
ATOM 8012 O O . PHE C 1 281 ? 34.226 6.872 -5.602 1.00 27.36 289 PHE C O 1
ATOM 8020 N N . LYS C 1 282 ? 36.410 7.330 -5.863 1.00 30.22 290 LYS C N 1
ATOM 8021 C CA . LYS C 1 282 ? 36.824 6.321 -4.883 1.00 34.47 290 LYS C CA 1
ATOM 8022 C C . LYS C 1 282 ? 36.428 6.720 -3.468 1.00 36.07 290 LYS C C 1
ATOM 8023 O O . LYS C 1 282 ? 37.003 7.662 -2.909 1.00 37.60 290 LYS C O 1
ATOM 8029 N N . ASN C 1 283 ? 35.476 6.008 -2.867 1.00 37.48 291 ASN C N 1
ATOM 8030 C CA . ASN C 1 283 ? 35.065 6.306 -1.505 1.00 40.46 291 ASN C CA 1
ATOM 8031 C C . ASN C 1 283 ? 34.537 5.094 -0.759 1.00 43.11 291 ASN C C 1
ATOM 8032 O O . ASN C 1 283 ? 33.535 4.484 -1.144 1.00 43.50 291 ASN C O 1
ATOM 8037 N N . SER C 1 284 ? 35.030 4.922 0.467 1.00 46.10 292 SER C N 1
ATOM 8038 C CA . SER C 1 284 ? 34.652 3.843 1.342 1.00 48.21 292 SER C CA 1
ATOM 8039 C C . SER C 1 284 ? 33.202 3.854 1.768 1.00 47.64 292 SER C C 1
ATOM 8040 O O . SER C 1 284 ? 32.635 2.779 2.039 1.00 47.98 292 SER C O 1
ATOM 8043 N N . THR C 1 285 ? 32.561 5.014 1.842 1.00 45.52 293 THR C N 1
ATOM 8044 C CA . THR C 1 285 ? 31.191 5.128 2.288 1.00 42.90 293 THR C CA 1
ATOM 8045 C C . THR C 1 285 ? 30.187 5.432 1.196 1.00 41.68 293 THR C C 1
ATOM 8046 O O . THR C 1 285 ? 28.977 5.563 1.495 1.00 41.11 293 THR C O 1
ATOM 8050 N N . LYS C 1 286 ? 30.634 5.691 -0.021 1.00 38.95 294 LYS C N 1
ATOM 8051 C CA . LYS C 1 286 ? 29.732 6.009 -1.121 1.00 36.70 294 LYS C CA 1
ATOM 8052 C C . LYS C 1 286 ? 29.740 4.886 -2.163 1.00 35.97 294 LYS C C 1
ATOM 8053 O O . LYS C 1 286 ? 30.738 4.717 -2.870 1.00 38.03 294 LYS C O 1
ATOM 8059 N N . SER C 1 287 ? 28.648 4.138 -2.256 1.00 32.75 295 SER C N 1
ATOM 8060 C CA . SER C 1 287 ? 28.538 3.146 -3.320 1.00 30.47 295 SER C CA 1
ATOM 8061 C C . SER C 1 287 ? 27.766 3.731 -4.515 1.00 26.89 295 SER C C 1
ATOM 8062 O O . SER C 1 287 ? 26.580 3.981 -4.391 1.00 26.24 295 SER C O 1
ATOM 8065 N N . TRP C 1 288 ? 28.464 3.871 -5.627 1.00 24.36 296 TRP C N 1
ATOM 8066 C CA . TRP C 1 288 ? 27.911 4.472 -6.828 1.00 23.25 296 TRP C CA 1
ATOM 8067 C C . TRP C 1 288 ? 26.933 3.578 -7.544 1.00 22.47 296 TRP C C 1
ATOM 8068 O O . TRP C 1 288 ? 27.211 2.404 -7.826 1.00 24.26 296 TRP C O 1
ATOM 8079 N N . VAL C 1 289 ? 25.680 4.049 -7.660 1.00 20.58 297 VAL C N 1
ATOM 8080 C CA . VAL C 1 289 ? 24.607 3.248 -8.193 1.00 17.81 297 VAL C CA 1
ATOM 8081 C C . VAL C 1 289 ? 24.023 3.821 -9.483 1.00 15.01 297 VAL C C 1
ATOM 8082 O O . VAL C 1 289 ? 23.345 3.075 -10.194 1.00 15.95 297 VAL C O 1
ATOM 8086 N N . GLY C 1 290 ? 24.069 5.135 -9.657 1.00 11.47 298 GLY C N 1
ATOM 8087 C CA . GLY C 1 290 ? 23.424 5.714 -10.862 1.00 10.46 298 GLY C CA 1
ATOM 8088 C C . GLY C 1 290 ? 24.187 6.894 -11.394 1.00 9.40 298 GLY C C 1
ATOM 8089 O O . GLY C 1 290 ? 24.754 7.689 -10.644 1.00 7.84 298 GLY C O 1
ATOM 8090 N N . PHE C 1 291 ? 24.246 7.024 -12.734 1.00 7.77 299 PHE C N 1
ATOM 8091 C CA . PHE C 1 291 ? 24.932 8.099 -13.403 1.00 7.22 299 PHE C CA 1
ATOM 8092 C C . PHE C 1 291 ? 24.055 8.605 -14.583 1.00 7.97 299 PHE C C 1
ATOM 8093 O O . PHE C 1 291 ? 23.328 7.817 -15.172 1.00 10.14 299 PHE C O 1
ATOM 8101 N N . SER C 1 292 ? 24.195 9.862 -14.874 1.00 7.55 300 SER C N 1
ATOM 8102 C CA . SER C 1 292 ? 23.476 10.519 -15.966 1.00 7.62 300 SER C CA 1
ATOM 8103 C C . SER C 1 292 ? 24.277 11.775 -16.356 1.00 8.84 300 SER C C 1
ATOM 8104 O O . SER C 1 292 ? 25.156 12.170 -15.581 1.00 10.00 300 SER C O 1
ATOM 8107 N N . GLY C 1 293 ? 24.072 12.274 -17.567 1.00 8.86 301 GLY C N 1
ATOM 8108 C CA . GLY C 1 293 ? 24.876 13.424 -18.014 1.00 8.95 301 GLY C CA 1
ATOM 8109 C C . GLY C 1 293 ? 24.262 14.092 -19.227 1.00 9.68 301 GLY C C 1
ATOM 8110 O O . GLY C 1 293 ? 23.616 13.420 -20.048 1.00 9.87 301 GLY C O 1
ATOM 8111 N N . GLY C 1 294 ? 24.232 15.420 -19.219 1.00 7.32 302 GLY C N 1
ATOM 8112 C CA . GLY C 1 294 ? 23.772 16.180 -20.392 1.00 9.35 302 GLY C CA 1
ATOM 8113 C C . GLY C 1 294 ? 25.036 16.436 -21.245 1.00 10.27 302 GLY C C 1
ATOM 8114 O O . GLY C 1 294 ? 25.948 15.617 -21.174 1.00 10.59 302 GLY C O 1
ATOM 8115 N N . GLN C 1 295 ? 25.049 17.520 -21.996 1.00 13.46 303 GLN C N 1
ATOM 8116 C CA . GLN C 1 295 ? 26.261 17.784 -22.818 1.00 16.19 303 GLN C CA 1
ATOM 8117 C C . GLN C 1 295 ? 27.480 17.959 -21.933 1.00 16.14 303 GLN C C 1
ATOM 8118 O O . GLN C 1 295 ? 28.583 17.505 -22.231 1.00 14.74 303 GLN C O 1
ATOM 8124 N N . HIS C 1 296 ? 27.342 18.803 -20.887 1.00 15.62 304 HIS C N 1
ATOM 8125 C CA . HIS C 1 296 ? 28.514 19.341 -20.197 1.00 14.96 304 HIS C CA 1
ATOM 8126 C C . HIS C 1 296 ? 28.461 19.124 -18.699 1.00 14.94 304 HIS C C 1
ATOM 8127 O O . HIS C 1 296 ? 29.292 19.659 -17.947 1.00 12.74 304 HIS C O 1
ATOM 8134 N N . HIS C 1 297 ? 27.501 18.315 -18.241 1.00 13.09 305 HIS C N 1
ATOM 8135 C CA . HIS C 1 297 ? 27.388 18.079 -16.789 1.00 11.17 305 HIS C CA 1
ATOM 8136 C C . HIS C 1 297 ? 26.914 16.656 -16.520 1.00 12.24 305 HIS C C 1
ATOM 8137 O O . HIS C 1 297 ? 26.316 16.022 -17.383 1.00 11.46 305 HIS C O 1
ATOM 8144 N N . THR C 1 298 ? 27.177 16.198 -15.305 1.00 9.62 306 THR C N 1
ATOM 8145 C CA . THR C 1 298 ? 26.863 14.845 -14.879 1.00 9.34 306 THR C CA 1
ATOM 8146 C C . THR C 1 298 ? 26.136 14.903 -13.524 1.00 10.44 306 THR C C 1
ATOM 8147 O O . THR C 1 298 ? 26.459 15.766 -12.695 1.00 10.09 306 THR C O 1
ATOM 8151 N N . VAL C 1 299 ? 25.053 14.153 -13.410 1.00 7.94 307 VAL C N 1
ATOM 8152 C CA . VAL C 1 299 ? 24.417 13.993 -12.080 1.00 8.41 307 VAL C CA 1
ATOM 8153 C C . VAL C 1 299 ? 24.462 12.522 -11.730 1.00 8.27 307 VAL C C 1
ATOM 8154 O O . VAL C 1 299 ? 24.156 11.659 -12.589 1.00 8.72 307 VAL C O 1
ATOM 8158 N N . CYS C 1 300 ? 24.935 12.174 -10.539 1.00 6.83 308 CYS C N 1
ATOM 8159 C CA . CYS C 1 300 ? 25.049 10.762 -10.174 1.00 8.20 308 CYS C CA 1
ATOM 8160 C C . CYS C 1 300 ? 24.535 10.558 -8.744 1.00 9.37 308 CYS C C 1
ATOM 8161 O O . CYS C 1 300 ? 24.084 11.528 -8.120 1.00 8.84 308 CYS C O 1
ATOM 8164 N N . MET C 1 301 ? 24.410 9.301 -8.345 1.00 9.72 309 MET C N 1
ATOM 8165 C CA . MET C 1 301 ? 23.855 9.017 -7.017 1.00 12.17 309 MET C CA 1
ATOM 8166 C C . MET C 1 301 ? 24.466 7.786 -6.391 1.00 11.75 309 MET C C 1
ATOM 8167 O O . MET C 1 301 ? 24.766 6.793 -7.045 1.00 10.78 309 MET C O 1
ATOM 8172 N N . ASP C 1 302 ? 24.589 7.844 -5.052 1.00 13.36 310 ASP C N 1
ATOM 8173 C CA . ASP C 1 302 ? 25.097 6.705 -4.298 1.00 12.96 310 ASP C CA 1
ATOM 8174 C C . ASP C 1 302 ? 23.950 5.873 -3.740 1.00 13.75 310 ASP C C 1
ATOM 8175 O O . ASP C 1 302 ? 22.782 6.199 -3.909 1.00 12.06 310 ASP C O 1
ATOM 8180 N N . SER C 1 303 ? 24.303 4.792 -3.038 1.00 16.83 311 SER C N 1
ATOM 8181 C CA . SER C 1 303 ? 23.352 3.881 -2.459 1.00 21.10 311 SER C CA 1
ATOM 8182 C C . SER C 1 303 ? 22.595 4.425 -1.268 1.00 22.73 311 SER C C 1
ATOM 8183 O O . SER C 1 303 ? 21.575 3.834 -0.853 1.00 23.60 311 SER C O 1
ATOM 8186 N N . GLU C 1 304 ? 22.965 5.597 -0.765 1.00 21.68 312 GLU C N 1
ATOM 8187 C CA . GLU C 1 304 ? 22.368 6.164 0.429 1.00 22.11 312 GLU C CA 1
ATOM 8188 C C . GLU C 1 304 ? 21.469 7.341 0.222 1.00 20.01 312 GLU C C 1
ATOM 8189 O O . GLU C 1 304 ? 21.273 8.182 1.130 1.00 19.15 312 GLU C O 1
ATOM 8195 N N . GLY C 1 305 ? 20.836 7.458 -0.943 1.00 18.39 313 GLY C N 1
ATOM 8196 C CA . GLY C 1 305 ? 19.810 8.439 -1.204 1.00 15.66 313 GLY C CA 1
ATOM 8197 C C . GLY C 1 305 ? 20.394 9.831 -1.449 1.00 12.66 313 GLY C C 1
ATOM 8198 O O . GLY C 1 305 ? 19.704 10.813 -1.221 1.00 12.53 313 GLY C O 1
ATOM 8199 N N . LYS C 1 306 ? 21.641 9.893 -1.904 1.00 11.87 314 LYS C N 1
ATOM 8200 C CA . LYS C 1 306 ? 22.298 11.188 -2.117 1.00 9.35 314 LYS C CA 1
ATOM 8201 C C . LYS C 1 306 ? 22.702 11.380 -3.574 1.00 9.29 314 LYS C C 1
ATOM 8202 O O . LYS C 1 306 ? 23.226 10.468 -4.210 1.00 9.70 314 LYS C O 1
ATOM 8208 N N . ALA C 1 307 ? 22.448 12.572 -4.091 1.00 7.94 315 ALA C N 1
ATOM 8209 C CA . ALA C 1 307 ? 22.827 12.899 -5.469 1.00 8.31 315 ALA C CA 1
ATOM 8210 C C . ALA C 1 307 ? 23.937 13.925 -5.519 1.00 9.33 315 ALA C C 1
ATOM 8211 O O . ALA C 1 307 ? 24.110 14.776 -4.644 1.00 8.17 315 ALA C O 1
ATOM 8213 N N . TYR C 1 308 ? 24.807 13.772 -6.541 1.00 7.44 316 TYR C N 1
ATOM 8214 C CA . TYR C 1 308 ? 26.008 14.589 -6.668 1.00 8.04 316 TYR C CA 1
ATOM 8215 C C . TYR C 1 308 ? 26.096 15.084 -8.130 1.00 9.89 316 TYR C C 1
ATOM 8216 O O . TYR C 1 308 ? 25.602 14.405 -9.026 1.00 9.32 316 TYR C O 1
ATOM 8225 N N . SER C 1 309 ? 26.707 16.248 -8.314 1.00 10.19 317 SER C N 1
ATOM 8226 C CA . SER C 1 309 ? 26.846 16.774 -9.679 1.00 9.82 317 SER C CA 1
ATOM 8227 C C . SER C 1 309 ? 28.280 17.244 -9.927 1.00 11.20 317 SER C C 1
ATOM 8228 O O . SER C 1 309 ? 29.106 17.279 -9.019 1.00 8.32 317 SER C O 1
ATOM 8231 N N . LEU C 1 310 ? 28.631 17.296 -11.221 1.00 10.88 318 LEU C N 1
ATOM 8232 C CA . LEU C 1 310 ? 29.974 17.785 -11.591 1.00 12.22 318 LEU C CA 1
ATOM 8233 C C . LEU C 1 310 ? 29.940 18.270 -13.042 1.00 11.81 318 LEU C C 1
ATOM 8234 O O . LEU C 1 310 ? 28.923 18.089 -13.715 1.00 8.51 318 LEU C O 1
ATOM 8239 N N . GLY C 1 311 ? 30.920 19.093 -13.406 1.00 12.60 319 GLY C N 1
ATOM 8240 C CA . GLY C 1 311 ? 30.965 19.661 -14.744 1.00 12.11 319 GLY C CA 1
ATOM 8241 C C . GLY C 1 311 ? 30.594 21.132 -14.761 1.00 14.14 319 GLY C C 1
ATOM 8242 O O . GLY C 1 311 ? 30.713 21.848 -13.762 1.00 15.73 319 GLY C O 1
ATOM 8243 N N . ARG C 1 312 ? 30.114 21.602 -15.894 1.00 13.92 320 ARG C N 1
ATOM 8244 C CA . ARG C 1 312 ? 29.826 23.007 -16.142 1.00 14.97 320 ARG C CA 1
ATOM 8245 C C . ARG C 1 312 ? 28.757 23.551 -15.222 1.00 16.86 320 ARG C C 1
ATOM 8246 O O . ARG C 1 312 ? 27.725 22.912 -14.987 1.00 16.45 320 ARG C O 1
ATOM 8254 N N . ALA C 1 313 ? 28.949 24.775 -14.711 1.00 17.02 321 ALA C N 1
ATOM 8255 C CA . ALA C 1 313 ? 27.975 25.380 -13.816 1.00 16.33 321 ALA C CA 1
ATOM 8256 C C . ALA C 1 313 ? 27.001 26.313 -14.465 1.00 15.90 321 ALA C C 1
ATOM 8257 O O . ALA C 1 313 ? 25.940 26.630 -13.878 1.00 15.48 321 ALA C O 1
ATOM 8259 N N . GLU C 1 314 ? 27.297 26.846 -15.654 1.00 18.33 322 GLU C N 1
ATOM 8260 C CA . GLU C 1 314 ? 26.419 27.816 -16.283 1.00 18.56 322 GLU C CA 1
ATOM 8261 C C . GLU C 1 314 ? 24.971 27.377 -16.310 1.00 17.74 322 GLU C C 1
ATOM 8262 O O . GLU C 1 314 ? 24.633 26.218 -16.574 1.00 18.17 322 GLU C O 1
ATOM 8268 N N . TYR C 1 315 ? 24.072 28.312 -16.053 1.00 15.80 323 TYR C N 1
ATOM 8269 C CA . TYR C 1 315 ? 22.672 28.182 -16.043 1.00 16.96 323 TYR C CA 1
ATOM 8270 C C . TYR C 1 315 ? 22.078 27.324 -14.933 1.00 14.36 323 TYR C C 1
ATOM 8271 O O . TYR C 1 315 ? 20.863 27.081 -14.990 1.00 13.87 323 TYR C O 1
ATOM 8280 N N . GLY C 1 316 ? 22.838 26.959 -13.924 1.00 13.76 324 GLY C N 1
ATOM 8281 C CA . GLY C 1 316 ? 22.308 26.273 -12.760 1.00 12.59 324 GLY C CA 1
ATOM 8282 C C . GLY C 1 316 ? 22.219 24.770 -12.900 1.00 11.86 324 GLY C C 1
ATOM 8283 O O . GLY C 1 316 ? 21.763 24.095 -11.968 1.00 9.37 324 GLY C O 1
ATOM 8284 N N . ARG C 1 317 ? 22.833 24.193 -13.926 1.00 11.58 325 ARG C N 1
ATOM 8285 C CA . ARG C 1 317 ? 22.745 22.753 -14.175 1.00 10.73 325 ARG C CA 1
ATOM 8286 C C . ARG C 1 317 ? 23.319 21.864 -13.110 1.00 11.38 325 ARG C C 1
ATOM 8287 O O . ARG C 1 317 ? 23.078 20.635 -13.129 1.00 9.35 325 ARG C O 1
ATOM 8295 N N . LEU C 1 318 ? 24.181 22.356 -12.209 1.00 10.33 326 LEU C N 1
ATOM 8296 C CA . LEU C 1 318 ? 24.706 21.528 -11.134 1.00 8.96 326 LEU C CA 1
ATOM 8297 C C . LEU C 1 318 ? 23.780 21.436 -9.933 1.00 8.17 326 LEU C C 1
ATOM 8298 O O . LEU C 1 318 ? 23.989 20.559 -9.063 1.00 7.83 326 LEU C O 1
ATOM 8303 N N . GLY C 1 319 ? 22.822 22.322 -9.801 1.00 7.69 327 GLY C N 1
ATOM 8304 C CA . GLY C 1 319 ? 21.876 22.280 -8.687 1.00 9.20 327 GLY C CA 1
ATOM 8305 C C . GLY C 1 319 ? 22.553 22.534 -7.342 1.00 9.17 327 GLY C C 1
ATOM 8306 O O . GLY C 1 319 ? 21.976 22.222 -6.300 1.00 8.60 327 GLY C O 1
ATOM 8307 N N . LEU C 1 320 ? 23.621 23.330 -7.359 1.00 9.50 328 LEU C N 1
ATOM 8308 C CA . LEU C 1 320 ? 24.414 23.551 -6.151 1.00 9.18 328 LEU C CA 1
ATOM 8309 C C . LEU C 1 320 ? 24.199 24.946 -5.579 1.00 10.69 328 LEU C C 1
ATOM 8310 O O . LEU C 1 320 ? 24.938 25.362 -4.671 1.00 12.54 328 LEU C O 1
ATOM 8315 N N . GLY C 1 321 ? 23.239 25.677 -6.094 1.00 11.76 329 GLY C N 1
ATOM 8316 C CA . GLY C 1 321 ? 22.896 27.010 -5.686 1.00 13.43 329 GLY C CA 1
ATOM 8317 C C . GLY C 1 321 ? 23.476 28.102 -6.573 1.00 16.87 329 GLY C C 1
ATOM 8318 O O . GLY C 1 321 ? 24.357 27.874 -7.416 1.00 15.16 329 GLY C O 1
ATOM 8319 N N . GLU C 1 322 ? 23.018 29.330 -6.351 1.00 18.95 330 GLU C N 1
ATOM 8320 C CA . GLU C 1 322 ? 23.465 30.503 -7.066 1.00 20.72 330 GLU C CA 1
ATOM 8321 C C . GLU C 1 322 ? 24.972 30.706 -6.962 1.00 20.18 330 GLU C C 1
ATOM 8322 O O . GLU C 1 322 ? 25.589 30.394 -5.955 1.00 18.20 330 GLU C O 1
ATOM 8328 N N . GLY C 1 323 ? 25.571 31.193 -8.049 1.00 21.03 331 GLY C N 1
ATOM 8329 C CA . GLY C 1 323 ? 26.999 31.456 -8.081 1.00 21.06 331 GLY C CA 1
ATOM 8330 C C . GLY C 1 323 ? 27.845 30.211 -8.034 1.00 21.70 331 GLY C C 1
ATOM 8331 O O . GLY C 1 323 ? 29.066 30.279 -7.813 1.00 21.88 331 GLY C O 1
ATOM 8332 N N . ALA C 1 324 ? 27.234 29.030 -8.207 1.00 20.33 332 ALA C N 1
ATOM 8333 C CA . ALA C 1 324 ? 28.022 27.797 -8.273 1.00 19.52 332 ALA C CA 1
ATOM 8334 C C . ALA C 1 324 ? 29.080 27.951 -9.377 1.00 18.25 332 ALA C C 1
ATOM 8335 O O . ALA C 1 324 ? 28.800 28.565 -10.399 1.00 19.42 332 ALA C O 1
ATOM 8337 N N . GLU C 1 325 ? 30.225 27.328 -9.170 1.00 19.90 333 GLU C N 1
ATOM 8338 C CA . GLU C 1 325 ? 31.274 27.326 -10.186 1.00 20.91 333 GLU C CA 1
ATOM 8339 C C . GLU C 1 325 ? 31.603 25.906 -10.632 1.00 19.30 333 GLU C C 1
ATOM 8340 O O . GLU C 1 325 ? 31.250 24.934 -9.967 1.00 16.87 333 GLU C O 1
ATOM 8346 N N . GLU C 1 326 ? 32.194 25.795 -11.817 1.00 18.67 334 GLU C N 1
ATOM 8347 C CA . GLU C 1 326 ? 32.567 24.515 -12.394 1.00 19.46 334 GLU C CA 1
ATOM 8348 C C . GLU C 1 326 ? 33.145 23.548 -11.390 1.00 17.50 334 GLU C C 1
ATOM 8349 O O . GLU C 1 326 ? 34.050 23.902 -10.619 1.00 18.99 334 GLU C O 1
ATOM 8355 N N . LYS C 1 327 ? 32.689 22.289 -11.392 1.00 16.21 335 LYS C N 1
ATOM 8356 C CA . LYS C 1 327 ? 33.213 21.264 -10.525 1.00 14.87 335 LYS C CA 1
ATOM 8357 C C . LYS C 1 327 ? 33.887 20.123 -11.277 1.00 15.95 335 LYS C C 1
ATOM 8358 O O . LYS C 1 327 ? 33.326 19.624 -12.278 1.00 16.95 335 LYS C O 1
ATOM 8364 N N . SER C 1 328 ? 34.878 19.505 -10.645 1.00 13.49 336 SER C N 1
ATOM 8365 C CA . SER C 1 328 ? 35.591 18.387 -11.243 1.00 15.41 336 SER C CA 1
ATOM 8366 C C . SER C 1 328 ? 35.608 17.154 -10.387 1.00 15.34 336 SER C C 1
ATOM 8367 O O . SER C 1 328 ? 36.270 16.145 -10.679 1.00 16.04 336 SER C O 1
ATOM 8370 N N . ILE C 1 329 ? 34.841 17.149 -9.288 1.00 14.20 337 ILE C N 1
ATOM 8371 C CA . ILE C 1 329 ? 34.667 15.988 -8.438 1.00 13.64 337 ILE C CA 1
ATOM 8372 C C . ILE C 1 329 ? 33.152 15.945 -8.064 1.00 11.32 337 ILE C C 1
ATOM 8373 O O . ILE C 1 329 ? 32.532 16.993 -8.079 1.00 11.62 337 ILE C O 1
ATOM 8378 N N . PRO C 1 330 ? 32.629 14.761 -7.895 1.00 11.85 338 PRO C N 1
ATOM 8379 C CA . PRO C 1 330 ? 31.197 14.618 -7.561 1.00 11.88 338 PRO C CA 1
ATOM 8380 C C . PRO C 1 330 ? 30.870 15.439 -6.314 1.00 11.35 338 PRO C C 1
ATOM 8381 O O . PRO C 1 330 ? 31.583 15.360 -5.300 1.00 13.14 338 PRO C O 1
ATOM 8385 N N . THR C 1 331 ? 29.931 16.358 -6.453 1.00 12.17 339 THR C N 1
ATOM 8386 C CA . THR C 1 331 ? 29.658 17.367 -5.407 1.00 10.33 339 THR C CA 1
ATOM 8387 C C . THR C 1 331 ? 28.237 17.230 -4.895 1.00 10.04 339 THR C C 1
ATOM 8388 O O . THR C 1 331 ? 27.269 17.264 -5.670 1.00 7.07 339 THR C O 1
ATOM 8392 N N . LEU C 1 332 ? 28.080 16.910 -3.609 1.00 8.36 340 LEU C N 1
ATOM 8393 C CA . LEU C 1 332 ? 26.775 16.687 -3.013 1.00 9.57 340 LEU C CA 1
ATOM 8394 C C . LEU C 1 332 ? 25.784 17.793 -3.322 1.00 7.97 340 LEU C C 1
ATOM 8395 O O . LEU C 1 332 ? 26.071 18.987 -3.175 1.00 8.46 340 LEU C O 1
ATOM 8400 N N . ILE C 1 333 ? 24.599 17.405 -3.786 1.00 8.20 341 ILE C N 1
ATOM 8401 C CA . ILE C 1 333 ? 23.452 18.287 -3.920 1.00 6.62 341 ILE C CA 1
ATOM 8402 C C . ILE C 1 333 ? 22.592 18.148 -2.644 1.00 8.50 341 ILE C C 1
ATOM 8403 O O . ILE C 1 333 ? 21.786 17.243 -2.521 1.00 9.28 341 ILE C O 1
ATOM 8408 N N . SER C 1 334 ? 22.876 19.032 -1.684 1.00 9.31 342 SER C N 1
ATOM 8409 C CA . SER C 1 334 ? 22.301 18.876 -0.344 1.00 7.82 342 SER C CA 1
ATOM 8410 C C . SER C 1 334 ? 20.831 19.198 -0.291 1.00 9.86 342 SER C C 1
ATOM 8411 O O . SER C 1 334 ? 20.111 18.621 0.556 1.00 8.95 342 SER C O 1
ATOM 8414 N N . ARG C 1 335 ? 20.332 20.093 -1.131 1.00 9.48 343 ARG C N 1
ATOM 8415 C CA . ARG C 1 335 ? 18.948 20.517 -1.127 1.00 9.76 343 ARG C CA 1
ATOM 8416 C C . ARG C 1 335 ? 17.986 19.560 -1.824 1.00 11.58 343 ARG C C 1
ATOM 8417 O O . ARG C 1 335 ? 17.283 19.984 -2.774 1.00 13.90 343 ARG C O 1
ATOM 8425 N N . LEU C 1 336 ? 17.985 18.305 -1.466 1.00 11.02 344 LEU C N 1
ATOM 8426 C CA . LEU C 1 336 ? 17.052 17.323 -1.997 1.00 10.08 344 LEU C CA 1
ATOM 8427 C C . LEU C 1 336 ? 16.641 16.362 -0.854 1.00 9.51 344 LEU C C 1
ATOM 8428 O O . LEU C 1 336 ? 17.498 15.980 -0.076 1.00 8.09 344 LEU C O 1
ATOM 8433 N N . PRO C 1 337 ? 15.417 15.892 -0.923 1.00 9.29 345 PRO C N 1
ATOM 8434 C CA . PRO C 1 337 ? 14.976 14.783 -0.063 1.00 12.31 345 PRO C CA 1
ATOM 8435 C C . PRO C 1 337 ? 15.775 13.539 -0.477 1.00 12.90 345 PRO C C 1
ATOM 8436 O O . PRO C 1 337 ? 16.533 13.625 -1.461 1.00 10.56 345 PRO C O 1
ATOM 8440 N N . ALA C 1 338 ? 15.650 12.444 0.249 1.00 11.98 346 ALA C N 1
ATOM 8441 C CA . ALA C 1 338 ? 16.345 11.209 -0.102 1.00 13.56 346 ALA C CA 1
ATOM 8442 C C . ALA C 1 338 ? 15.997 10.850 -1.578 1.00 12.63 346 ALA C C 1
ATOM 8443 O O . ALA C 1 338 ? 14.851 10.941 -1.934 1.00 12.26 346 ALA C O 1
ATOM 8445 N N . VAL C 1 339 ? 17.029 10.528 -2.334 1.00 11.91 347 VAL C N 1
ATOM 8446 C CA . VAL C 1 339 ? 16.881 10.373 -3.802 1.00 9.67 347 VAL C CA 1
ATOM 8447 C C . VAL C 1 339 ? 16.817 8.906 -4.187 1.00 8.84 347 VAL C C 1
ATOM 8448 O O . VAL C 1 339 ? 17.586 8.093 -3.672 1.00 10.06 347 VAL C O 1
ATOM 8452 N N . SER C 1 340 ? 15.964 8.559 -5.160 1.00 9.13 348 SER C N 1
ATOM 8453 C CA . SER C 1 340 ? 15.893 7.199 -5.663 1.00 11.18 348 SER C CA 1
ATOM 8454 C C . SER C 1 340 ? 16.454 7.054 -7.076 1.00 9.34 348 SER C C 1
ATOM 8455 O O . SER C 1 340 ? 16.952 5.974 -7.422 1.00 8.48 348 SER C O 1
ATOM 8458 N N . SER C 1 341 ? 16.397 8.109 -7.869 1.00 7.01 349 SER C N 1
ATOM 8459 C CA . SER C 1 341 ? 16.989 8.044 -9.229 1.00 7.60 349 SER C CA 1
ATOM 8460 C C . SER C 1 341 ? 17.331 9.438 -9.716 1.00 6.81 349 SER C C 1
ATOM 8461 O O . SER C 1 341 ? 16.845 10.423 -9.168 1.00 7.93 349 SER C O 1
ATOM 8464 N N . VAL C 1 342 ? 18.251 9.532 -10.688 1.00 7.68 350 VAL C N 1
ATOM 8465 C CA . VAL C 1 342 ? 18.634 10.823 -11.242 1.00 6.32 350 VAL C CA 1
ATOM 8466 C C . VAL C 1 342 ? 18.599 10.778 -12.786 1.00 7.24 350 VAL C C 1
ATOM 8467 O O . VAL C 1 342 ? 18.635 9.701 -13.380 1.00 7.01 350 VAL C O 1
ATOM 8471 N N . ALA C 1 343 ? 18.521 11.943 -13.389 1.00 7.66 351 ALA C N 1
ATOM 8472 C CA . ALA C 1 343 ? 18.549 12.010 -14.878 1.00 7.45 351 ALA C CA 1
ATOM 8473 C C . ALA C 1 343 ? 19.052 13.388 -15.287 1.00 6.82 351 ALA C C 1
ATOM 8474 O O . ALA C 1 343 ? 18.985 14.348 -14.506 1.00 6.23 351 ALA C O 1
ATOM 8476 N N . CYS C 1 344 ? 19.504 13.512 -16.528 1.00 7.77 352 CYS C N 1
ATOM 8477 C CA . CYS C 1 344 ? 19.872 14.802 -17.086 1.00 8.15 352 CYS C CA 1
ATOM 8478 C C . CYS C 1 344 ? 19.191 14.984 -18.457 1.00 9.66 352 CYS C C 1
ATOM 8479 O O . CYS C 1 344 ? 19.164 14.017 -19.222 1.00 9.29 352 CYS C O 1
ATOM 8482 N N . GLY C 1 345 ? 18.878 16.213 -18.787 1.00 8.64 353 GLY C N 1
ATOM 8483 C CA . GLY C 1 345 ? 18.613 16.605 -20.176 1.00 7.66 353 GLY C CA 1
ATOM 8484 C C . GLY C 1 345 ? 19.843 17.352 -20.696 1.00 10.03 353 GLY C C 1
ATOM 8485 O O . GLY C 1 345 ? 20.852 17.433 -19.989 1.00 10.06 353 GLY C O 1
ATOM 8486 N N . ALA C 1 346 ? 19.704 18.045 -21.842 1.00 9.39 354 ALA C N 1
ATOM 8487 C CA . ALA C 1 346 ? 20.903 18.660 -22.429 1.00 10.41 354 ALA C CA 1
ATOM 8488 C C . ALA C 1 346 ? 21.620 19.550 -21.412 1.00 10.66 354 ALA C C 1
ATOM 8489 O O . ALA C 1 346 ? 22.850 19.579 -21.371 1.00 10.71 354 ALA C O 1
ATOM 8491 N N . SER C 1 347 ? 20.854 20.421 -20.781 1.00 11.95 355 SER C N 1
ATOM 8492 C CA . SER C 1 347 ? 21.401 21.427 -19.880 1.00 13.06 355 SER C CA 1
ATOM 8493 C C . SER C 1 347 ? 20.601 21.486 -18.577 1.00 12.34 355 SER C C 1
ATOM 8494 O O . SER C 1 347 ? 20.495 22.574 -17.993 1.00 13.02 355 SER C O 1
ATOM 8497 N N . VAL C 1 348 ? 19.947 20.401 -18.206 1.00 11.00 356 VAL C N 1
ATOM 8498 C CA . VAL C 1 348 ? 19.070 20.367 -17.042 1.00 8.78 356 VAL C CA 1
ATOM 8499 C C . VAL C 1 348 ? 19.303 19.078 -16.235 1.00 9.13 356 VAL C C 1
ATOM 8500 O O . VAL C 1 348 ? 19.880 18.122 -16.721 1.00 10.34 356 VAL C O 1
ATOM 8504 N N . GLY C 1 349 ? 18.980 19.147 -14.939 1.00 8.40 357 GLY C N 1
ATOM 8505 C CA . GLY C 1 349 ? 19.177 17.962 -14.080 1.00 5.67 357 GLY C CA 1
ATOM 8506 C C . GLY C 1 349 ? 17.939 17.663 -13.272 1.00 5.57 357 GLY C C 1
ATOM 8507 O O . GLY C 1 349 ? 17.115 18.541 -13.003 1.00 6.25 357 GLY C O 1
ATOM 8508 N N . TYR C 1 350 ? 17.735 16.383 -12.926 1.00 5.75 358 TYR C N 1
ATOM 8509 C CA . TYR C 1 350 ? 16.591 15.960 -12.162 1.00 4.75 358 TYR C CA 1
ATOM 8510 C C . TYR C 1 350 ? 16.959 14.908 -11.115 1.00 6.76 358 TYR C C 1
ATOM 8511 O O . TYR C 1 350 ? 17.903 14.141 -11.237 1.00 6.58 358 TYR C O 1
ATOM 8520 N N . ALA C 1 351 ? 16.106 14.829 -10.085 1.00 6.42 359 ALA C N 1
ATOM 8521 C CA . ALA C 1 351 ? 16.189 13.784 -9.098 1.00 7.01 359 ALA C CA 1
ATOM 8522 C C . ALA C 1 351 ? 14.764 13.388 -8.672 1.00 6.57 359 ALA C C 1
ATOM 8523 O O . ALA C 1 351 ? 13.883 14.244 -8.511 1.00 7.45 359 ALA C O 1
ATOM 8525 N N . VAL C 1 352 ? 14.503 12.098 -8.766 1.00 5.96 360 VAL C N 1
ATOM 8526 C CA . VAL C 1 352 ? 13.254 11.541 -8.247 1.00 5.73 360 VAL C CA 1
ATOM 8527 C C . VAL C 1 352 ? 13.529 11.100 -6.801 1.00 7.35 360 VAL C C 1
ATOM 8528 O O . VAL C 1 352 ? 14.582 10.518 -6.551 1.00 6.74 360 VAL C O 1
ATOM 8532 N N . THR C 1 353 ? 12.613 11.421 -5.903 1.00 9.11 361 THR C N 1
ATOM 8533 C CA . THR C 1 353 ? 12.869 11.094 -4.492 1.00 9.79 361 THR C CA 1
ATOM 8534 C C . THR C 1 353 ? 12.276 9.755 -4.120 1.00 12.16 361 THR C C 1
ATOM 8535 O O . THR C 1 353 ? 11.324 9.266 -4.743 1.00 11.33 361 THR C O 1
ATOM 8539 N N . LYS C 1 354 ? 12.737 9.211 -2.993 1.00 10.06 362 LYS C N 1
ATOM 8540 C CA . LYS C 1 354 ? 12.181 7.939 -2.507 1.00 13.00 362 LYS C CA 1
ATOM 8541 C C . LYS C 1 354 ? 10.706 8.066 -2.152 1.00 13.32 362 LYS C C 1
ATOM 8542 O O . LYS C 1 354 ? 9.968 7.065 -2.222 1.00 13.93 362 LYS C O 1
ATOM 8548 N N . ASP C 1 355 ? 10.242 9.258 -1.835 1.00 14.46 363 ASP C N 1
ATOM 8549 C CA . ASP C 1 355 ? 8.847 9.484 -1.491 1.00 16.79 363 ASP C CA 1
ATOM 8550 C C . ASP C 1 355 ? 7.984 9.847 -2.676 1.00 16.67 363 ASP C C 1
ATOM 8551 O O . ASP C 1 355 ? 6.819 10.242 -2.515 1.00 15.85 363 ASP C O 1
ATOM 8556 N N . GLY C 1 356 ? 8.526 9.776 -3.896 1.00 14.58 364 GLY C N 1
ATOM 8557 C CA . GLY C 1 356 ? 7.702 9.886 -5.088 1.00 13.48 364 GLY C CA 1
ATOM 8558 C C . GLY C 1 356 ? 7.558 11.268 -5.643 1.00 13.25 364 GLY C C 1
ATOM 8559 O O . GLY C 1 356 ? 6.648 11.536 -6.463 1.00 13.46 364 GLY C O 1
ATOM 8560 N N . ARG C 1 357 ? 8.450 12.190 -5.280 1.00 12.68 365 ARG C N 1
ATOM 8561 C CA . ARG C 1 357 ? 8.462 13.528 -5.827 1.00 12.82 365 ARG C CA 1
ATOM 8562 C C . ARG C 1 357 ? 9.578 13.676 -6.875 1.00 10.91 365 ARG C C 1
ATOM 8563 O O . ARG C 1 357 ? 10.419 12.799 -6.965 1.00 12.37 365 ARG C O 1
ATOM 8571 N N . VAL C 1 358 ? 9.537 14.764 -7.627 1.00 10.77 366 VAL C N 1
ATOM 8572 C CA . VAL C 1 358 ? 10.583 15.005 -8.632 1.00 8.99 366 VAL C CA 1
ATOM 8573 C C . VAL C 1 358 ? 11.016 16.466 -8.605 1.00 10.43 366 VAL C C 1
ATOM 8574 O O . VAL C 1 358 ? 10.202 17.390 -8.491 1.00 10.58 366 VAL C O 1
ATOM 8578 N N . PHE C 1 359 ? 12.324 16.664 -8.521 1.00 8.39 367 PHE C N 1
ATOM 8579 C CA . PHE C 1 359 ? 12.925 17.994 -8.482 1.00 7.68 367 PHE C CA 1
ATOM 8580 C C . PHE C 1 359 ? 13.700 18.231 -9.780 1.00 9.33 367 PHE C C 1
ATOM 8581 O O . PHE C 1 359 ? 14.250 17.270 -10.346 1.00 8.26 367 PHE C O 1
ATOM 8589 N N . ALA C 1 360 ? 13.814 19.469 -10.196 1.00 9.83 368 ALA C N 1
ATOM 8590 C CA . ALA C 1 360 ? 14.466 19.871 -11.414 1.00 8.94 368 ALA C CA 1
ATOM 8591 C C . ALA C 1 360 ? 15.391 21.075 -11.157 1.00 10.25 368 ALA C C 1
ATOM 8592 O O . ALA C 1 360 ? 15.088 21.885 -10.267 1.00 11.51 368 ALA C O 1
ATOM 8594 N N . TRP C 1 361 ? 16.394 21.228 -11.976 1.00 9.51 369 TRP C N 1
ATOM 8595 C CA . TRP C 1 361 ? 17.265 22.406 -11.929 1.00 9.60 369 TRP C CA 1
ATOM 8596 C C . TRP C 1 361 ? 17.998 22.570 -13.247 1.00 10.19 369 TRP C C 1
ATOM 8597 O O . TRP C 1 361 ? 17.934 21.683 -14.121 1.00 10.36 369 TRP C O 1
ATOM 8608 N N . GLY C 1 362 ? 18.518 23.769 -13.496 1.00 9.82 370 GLY C N 1
ATOM 8609 C CA . GLY C 1 362 ? 19.258 24.046 -14.708 1.00 11.15 370 GLY C CA 1
ATOM 8610 C C . GLY C 1 362 ? 18.555 25.050 -15.608 1.00 12.16 370 GLY C C 1
ATOM 8611 O O . GLY C 1 362 ? 17.802 25.909 -15.171 1.00 13.31 370 GLY C O 1
ATOM 8612 N N . MET C 1 363 ? 18.888 24.989 -16.896 1.00 13.55 371 MET C N 1
ATOM 8613 C CA . MET C 1 363 ? 18.393 25.954 -17.872 1.00 14.87 371 MET C CA 1
ATOM 8614 C C . MET C 1 363 ? 16.894 25.897 -18.034 1.00 15.92 371 MET C C 1
ATOM 8615 O O . MET C 1 363 ? 16.308 24.836 -18.271 1.00 15.89 371 MET C O 1
ATOM 8620 N N . GLY C 1 364 ? 16.234 27.065 -17.967 1.00 14.23 372 GLY C N 1
ATOM 8621 C CA . GLY C 1 364 ? 14.803 27.139 -17.955 1.00 13.83 372 GLY C CA 1
ATOM 8622 C C . GLY C 1 364 ? 14.155 27.391 -19.308 1.00 13.65 372 GLY C C 1
ATOM 8623 O O . GLY C 1 364 ? 12.926 27.268 -19.393 1.00 14.71 372 GLY C O 1
ATOM 8624 N N . THR C 1 365 ? 14.900 27.847 -20.293 1.00 15.52 373 THR C N 1
ATOM 8625 C CA . THR C 1 365 ? 14.353 28.303 -21.560 1.00 19.47 373 THR C CA 1
ATOM 8626 C C . THR C 1 365 ? 13.210 27.450 -22.088 1.00 20.02 373 THR C C 1
ATOM 8627 O O . THR C 1 365 ? 12.202 27.968 -22.606 1.00 22.50 373 THR C O 1
ATOM 8631 N N . ASN C 1 366 ? 13.456 26.153 -22.211 1.00 18.84 374 ASN C N 1
ATOM 8632 C CA . ASN C 1 366 ? 12.560 25.221 -22.870 1.00 18.53 374 ASN C CA 1
ATOM 8633 C C . ASN C 1 366 ? 11.354 24.837 -22.056 1.00 18.49 374 ASN C C 1
ATOM 8634 O O . ASN C 1 366 ? 10.519 24.018 -22.496 1.00 19.78 374 ASN C O 1
ATOM 8639 N N . TYR C 1 367 ? 11.277 25.265 -20.806 1.00 17.40 375 TYR C N 1
ATOM 8640 C CA . TYR C 1 367 ? 10.178 24.985 -19.919 1.00 17.84 375 TYR C CA 1
ATOM 8641 C C . TYR C 1 367 ? 10.219 23.573 -19.356 1.00 18.27 375 TYR C C 1
ATOM 8642 O O . TYR C 1 367 ? 9.235 23.115 -18.779 1.00 21.27 375 TYR C O 1
ATOM 8651 N N . GLN C 1 368 ? 11.355 22.906 -19.467 1.00 18.73 376 GLN C N 1
ATOM 8652 C CA . GLN C 1 368 ? 11.577 21.577 -18.962 1.00 17.22 376 GLN C CA 1
ATOM 8653 C C . GLN C 1 368 ? 11.506 21.482 -17.440 1.00 16.83 376 GLN C C 1
ATOM 8654 O O . GLN C 1 368 ? 11.441 20.373 -16.888 1.00 17.00 376 GLN C O 1
ATOM 8660 N N . LEU C 1 369 ? 11.719 22.597 -16.739 1.00 15.98 377 LEU C N 1
ATOM 8661 C CA . LEU C 1 369 ? 11.811 22.570 -15.279 1.00 13.84 377 LEU C CA 1
ATOM 8662 C C . LEU C 1 369 ? 10.486 22.328 -14.600 1.00 14.60 377 LEU C C 1
ATOM 8663 O O . LEU C 1 369 ? 10.448 21.893 -13.440 1.00 14.40 377 LEU C O 1
ATOM 8668 N N . GLY C 1 370 ? 9.371 22.666 -15.251 1.00 13.91 378 GLY C N 1
ATOM 8669 C CA . GLY C 1 370 ? 8.056 22.398 -14.716 1.00 17.54 378 GLY C CA 1
ATOM 8670 C C . GLY C 1 370 ? 7.665 23.408 -13.636 1.00 19.03 378 GLY C C 1
ATOM 8671 O O . GLY C 1 370 ? 6.775 23.155 -12.839 1.00 20.26 378 GLY C O 1
ATOM 8672 N N . THR C 1 371 ? 8.350 24.541 -13.642 1.00 21.75 379 THR C N 1
ATOM 8673 C CA . THR C 1 371 ? 8.056 25.616 -12.680 1.00 23.88 379 THR C CA 1
ATOM 8674 C C . THR C 1 371 ? 6.837 26.404 -13.161 1.00 24.76 379 THR C C 1
ATOM 8675 O O . THR C 1 371 ? 6.153 27.059 -12.386 1.00 26.32 379 THR C O 1
ATOM 8679 N N . GLY C 1 372 ? 6.660 26.421 -14.484 1.00 24.66 380 GLY C N 1
ATOM 8680 C CA . GLY C 1 372 ? 5.631 27.262 -15.101 1.00 24.92 380 GLY C CA 1
ATOM 8681 C C . GLY C 1 372 ? 6.296 28.501 -15.709 1.00 26.20 380 GLY C C 1
ATOM 8682 O O . GLY C 1 372 ? 5.662 29.287 -16.408 1.00 27.10 380 GLY C O 1
ATOM 8683 N N . GLN C 1 373 ? 7.579 28.663 -15.423 1.00 27.62 381 GLN C N 1
ATOM 8684 C CA . GLN C 1 373 ? 8.380 29.759 -15.899 1.00 28.11 381 GLN C CA 1
ATOM 8685 C C . GLN C 1 373 ? 9.576 29.277 -16.717 1.00 26.69 381 GLN C C 1
ATOM 8686 O O . GLN C 1 373 ? 9.885 28.089 -16.760 1.00 26.25 381 GLN C O 1
ATOM 8692 N N . ASP C 1 374 ? 10.235 30.211 -17.390 1.00 25.83 382 ASP C N 1
ATOM 8693 C CA . ASP C 1 374 ? 11.364 29.907 -18.245 1.00 25.71 382 ASP C CA 1
ATOM 8694 C C . ASP C 1 374 ? 12.673 30.421 -17.667 1.00 23.95 382 ASP C C 1
ATOM 8695 O O . ASP C 1 374 ? 13.679 30.499 -18.374 1.00 21.42 382 ASP C O 1
ATOM 8700 N N . GLU C 1 375 ? 12.672 30.743 -16.376 1.00 23.39 383 GLU C N 1
ATOM 8701 C CA . GLU C 1 375 ? 13.888 31.182 -15.700 1.00 23.19 383 GLU C CA 1
ATOM 8702 C C . GLU C 1 375 ? 14.748 29.980 -15.297 1.00 20.79 383 GLU C C 1
ATOM 8703 O O . GLU C 1 375 ? 14.204 28.937 -14.959 1.00 21.22 383 GLU C O 1
ATOM 8709 N N . ASP C 1 376 ? 16.062 30.161 -15.321 1.00 19.99 384 ASP C N 1
ATOM 8710 C CA . ASP C 1 376 ? 16.962 29.073 -14.899 1.00 17.33 384 ASP C CA 1
ATOM 8711 C C . ASP C 1 376 ? 16.729 28.773 -13.419 1.00 17.99 384 ASP C C 1
ATOM 8712 O O . ASP C 1 376 ? 16.335 29.678 -12.673 1.00 19.37 384 ASP C O 1
ATOM 8717 N N . ALA C 1 377 ? 17.042 27.558 -12.990 1.00 16.69 385 ALA C N 1
ATOM 8718 C CA . ALA C 1 377 ? 16.960 27.241 -11.546 1.00 14.52 385 ALA C CA 1
ATOM 8719 C C . ALA C 1 377 ? 18.308 26.740 -11.069 1.00 13.50 385 ALA C C 1
ATOM 8720 O O . ALA C 1 377 ? 18.855 25.774 -11.609 1.00 13.33 385 ALA C O 1
ATOM 8722 N N . TRP C 1 378 ? 18.968 27.507 -10.174 1.00 12.14 386 TRP C N 1
ATOM 8723 C CA . TRP C 1 378 ? 20.321 27.137 -9.766 1.00 11.49 386 TRP C CA 1
ATOM 8724 C C . TRP C 1 378 ? 20.325 26.155 -8.601 1.00 9.46 386 TRP C C 1
ATOM 8725 O O . TRP C 1 378 ? 21.368 25.545 -8.305 1.00 10.01 386 TRP C O 1
ATOM 8736 N N . SER C 1 379 ? 19.196 25.975 -7.970 1.00 9.96 387 SER C N 1
ATOM 8737 C CA . SER C 1 379 ? 18.951 24.994 -6.924 1.00 10.74 387 SER C CA 1
ATOM 8738 C C . SER C 1 379 ? 17.749 24.132 -7.348 1.00 10.04 387 SER C C 1
ATOM 8739 O O . SER C 1 379 ? 16.887 24.625 -8.078 1.00 11.05 387 SER C O 1
ATOM 8742 N N . PRO C 1 380 ? 17.642 22.935 -6.810 1.00 9.64 388 PRO C N 1
ATOM 8743 C CA . PRO C 1 380 ? 16.533 22.044 -7.157 1.00 9.74 388 PRO C CA 1
ATOM 8744 C C . PRO C 1 380 ? 15.184 22.616 -6.784 1.00 10.30 388 PRO C C 1
ATOM 8745 O O . PRO C 1 380 ? 15.052 23.291 -5.746 1.00 11.44 388 PRO C O 1
ATOM 8749 N N . VAL C 1 381 ? 14.226 22.600 -7.707 1.00 8.24 389 VAL C N 1
ATOM 8750 C CA . VAL C 1 381 ? 12.877 23.070 -7.474 1.00 10.95 389 VAL C CA 1
ATOM 8751 C C . VAL C 1 381 ? 11.884 21.907 -7.682 1.00 11.61 389 VAL C C 1
ATOM 8752 O O . VAL C 1 381 ? 12.067 21.119 -8.609 1.00 9.91 389 VAL C O 1
ATOM 8756 N N . GLU C 1 382 ? 10.966 21.751 -6.745 1.00 11.79 390 GLU C N 1
ATOM 8757 C CA . GLU C 1 382 ? 10.008 20.662 -6.807 1.00 13.70 390 GLU C CA 1
ATOM 8758 C C . GLU C 1 382 ? 9.009 20.882 -7.941 1.00 14.94 390 GLU C C 1
ATOM 8759 O O . GLU C 1 382 ? 8.447 21.969 -8.077 1.00 14.52 390 GLU C O 1
ATOM 8765 N N . MET C 1 383 ? 8.836 19.855 -8.765 1.00 14.91 391 MET C N 1
ATOM 8766 C CA . MET C 1 383 ? 7.855 19.923 -9.850 1.00 15.60 391 MET C CA 1
ATOM 8767 C C . MET C 1 383 ? 6.458 19.667 -9.305 1.00 16.59 391 MET C C 1
ATOM 8768 O O . MET C 1 383 ? 6.210 18.670 -8.621 1.00 17.10 391 MET C O 1
ATOM 8773 N N . MET C 1 384 ? 5.548 20.596 -9.579 1.00 20.03 392 MET C N 1
ATOM 8774 C CA . MET C 1 384 ? 4.155 20.439 -9.122 1.00 22.70 392 MET C CA 1
ATOM 8775 C C . MET C 1 384 ? 3.237 20.528 -10.343 1.00 23.35 392 MET C C 1
ATOM 8776 O O . MET C 1 384 ? 3.740 20.590 -11.481 1.00 23.81 392 MET C O 1
ATOM 8781 N N . GLY C 1 385 ? 1.944 20.449 -10.134 1.00 23.30 393 GLY C N 1
ATOM 8782 C CA . GLY C 1 385 ? 0.986 20.527 -11.252 1.00 22.42 393 GLY C CA 1
ATOM 8783 C C . GLY C 1 385 ? -0.169 19.565 -11.002 1.00 20.40 393 GLY C C 1
ATOM 8784 O O . GLY C 1 385 ? -0.032 18.620 -10.233 1.00 21.00 393 GLY C O 1
ATOM 8785 N N . LYS C 1 386 ? -1.288 19.786 -11.675 1.00 21.70 394 LYS C N 1
ATOM 8786 C CA . LYS C 1 386 ? -2.477 18.973 -11.514 1.00 24.26 394 LYS C CA 1
ATOM 8787 C C . LYS C 1 386 ? -2.257 17.507 -11.821 1.00 23.17 394 LYS C C 1
ATOM 8788 O O . LYS C 1 386 ? -2.821 16.636 -11.129 1.00 24.81 394 LYS C O 1
ATOM 8794 N N . GLN C 1 387 ? -1.401 17.184 -12.780 1.00 23.84 395 GLN C N 1
ATOM 8795 C CA . GLN C 1 387 ? -1.143 15.796 -13.148 1.00 23.46 395 GLN C CA 1
ATOM 8796 C C . GLN C 1 387 ? -0.255 15.073 -12.153 1.00 23.20 395 GLN C C 1
ATOM 8797 O O . GLN C 1 387 ? -0.053 13.846 -12.276 1.00 23.36 395 GLN C O 1
ATOM 8803 N N . LEU C 1 388 ? 0.456 15.811 -11.307 1.00 22.29 396 LEU C N 1
ATOM 8804 C CA . LEU C 1 388 ? 1.357 15.210 -10.335 1.00 21.09 396 LEU C CA 1
ATOM 8805 C C . LEU C 1 388 ? 0.678 15.047 -8.983 1.00 22.64 396 LEU C C 1
ATOM 8806 O O . LEU C 1 388 ? 1.083 14.221 -8.172 1.00 22.42 396 LEU C O 1
ATOM 8811 N N . GLU C 1 389 ? -0.401 15.802 -8.779 1.00 24.86 397 GLU C N 1
ATOM 8812 C CA . GLU C 1 389 ? -1.174 15.691 -7.544 1.00 27.52 397 GLU C CA 1
ATOM 8813 C C . GLU C 1 389 ? -1.700 14.260 -7.386 1.00 26.93 397 GLU C C 1
ATOM 8814 O O . GLU C 1 389 ? -2.248 13.688 -8.333 1.00 27.44 397 GLU C O 1
ATOM 8820 N N . ASN C 1 390 ? -1.622 13.732 -6.185 1.00 25.55 398 ASN C N 1
ATOM 8821 C CA . ASN C 1 390 ? -2.116 12.423 -5.837 1.00 26.44 398 ASN C CA 1
ATOM 8822 C C . ASN C 1 390 ? -1.446 11.318 -6.649 1.00 25.30 398 ASN C C 1
ATOM 8823 O O . ASN C 1 390 ? -2.052 10.275 -6.909 1.00 26.16 398 ASN C O 1
ATOM 8828 N N . ARG C 1 391 ? -0.198 11.544 -7.036 1.00 21.73 399 ARG C N 1
ATOM 8829 C CA . ARG C 1 391 ? 0.535 10.536 -7.811 1.00 19.70 399 ARG C CA 1
ATOM 8830 C C . ARG C 1 391 ? 1.985 10.486 -7.336 1.00 16.41 399 ARG C C 1
ATOM 8831 O O . ARG C 1 391 ? 2.473 11.477 -6.792 1.00 17.13 399 ARG C O 1
ATOM 8839 N N . VAL C 1 392 ? 2.642 9.360 -7.547 1.00 14.53 400 VAL C N 1
ATOM 8840 C CA . VAL C 1 392 ? 4.066 9.264 -7.231 1.00 14.72 400 VAL C CA 1
ATOM 8841 C C . VAL C 1 392 ? 4.869 9.088 -8.527 1.00 13.98 400 VAL C C 1
ATOM 8842 O O . VAL C 1 392 ? 4.428 8.421 -9.457 1.00 13.76 400 VAL C O 1
ATOM 8846 N N . VAL C 1 393 ? 5.969 9.812 -8.594 1.00 11.34 401 VAL C N 1
ATOM 8847 C CA . VAL C 1 393 ? 6.869 9.750 -9.740 1.00 10.54 401 VAL C CA 1
ATOM 8848 C C . VAL C 1 393 ? 7.758 8.523 -9.652 1.00 8.92 401 VAL C C 1
ATOM 8849 O O . VAL C 1 393 ? 8.364 8.231 -8.614 1.00 10.71 401 VAL C O 1
ATOM 8853 N N . LEU C 1 394 ? 7.700 7.689 -10.691 1.00 7.50 402 LEU C N 1
ATOM 8854 C CA . LEU C 1 394 ? 8.506 6.503 -10.790 1.00 6.51 402 LEU C CA 1
ATOM 8855 C C . LEU C 1 394 ? 9.843 6.801 -11.493 1.00 6.73 402 LEU C C 1
ATOM 8856 O O . LEU C 1 394 ? 10.849 6.198 -11.159 1.00 8.77 402 LEU C O 1
ATOM 8861 N N . SER C 1 395 ? 9.789 7.666 -12.502 1.00 6.38 403 SER C N 1
ATOM 8862 C CA . SER C 1 395 ? 11.034 7.989 -13.227 1.00 6.86 403 SER C CA 1
ATOM 8863 C C . SER C 1 395 ? 10.916 9.307 -13.965 1.00 5.05 403 SER C C 1
ATOM 8864 O O . SER C 1 395 ? 9.816 9.822 -14.195 1.00 5.57 403 SER C O 1
ATOM 8867 N N . VAL C 1 396 ? 12.062 9.856 -14.353 1.00 7.03 404 VAL C N 1
ATOM 8868 C CA . VAL C 1 396 ? 12.149 11.078 -15.116 1.00 6.69 404 VAL C CA 1
ATOM 8869 C C . VAL C 1 396 ? 13.293 10.928 -16.129 1.00 5.16 404 VAL C C 1
ATOM 8870 O O . VAL C 1 396 ? 14.234 10.180 -15.899 1.00 7.34 404 VAL C O 1
ATOM 8874 N N . SER C 1 397 ? 13.088 11.485 -17.306 1.00 6.97 405 SER C N 1
ATOM 8875 C CA . SER C 1 397 ? 14.078 11.402 -18.392 1.00 5.92 405 SER C CA 1
ATOM 8876 C C . SER C 1 397 ? 13.978 12.718 -19.183 1.00 5.26 405 SER C C 1
ATOM 8877 O O . SER C 1 397 ? 12.857 13.244 -19.263 1.00 7.34 405 SER C O 1
ATOM 8880 N N . SER C 1 398 ? 15.081 13.186 -19.736 1.00 6.00 406 SER C N 1
ATOM 8881 C CA . SER C 1 398 ? 15.047 14.475 -20.447 1.00 7.59 406 SER C CA 1
ATOM 8882 C C . SER C 1 398 ? 15.929 14.476 -21.677 1.00 7.53 406 SER C C 1
ATOM 8883 O O . SER C 1 398 ? 17.022 13.906 -21.706 1.00 9.45 406 SER C O 1
ATOM 8886 N N . GLY C 1 399 ? 15.486 15.196 -22.697 1.00 9.11 407 GLY C N 1
ATOM 8887 C CA . GLY C 1 399 ? 16.239 15.301 -23.950 1.00 10.50 407 GLY C CA 1
ATOM 8888 C C . GLY C 1 399 ? 16.660 16.747 -24.189 1.00 12.08 407 GLY C C 1
ATOM 8889 O O . GLY C 1 399 ? 17.109 17.444 -23.274 1.00 13.74 407 GLY C O 1
ATOM 8890 N N . GLY C 1 400 ? 16.660 17.151 -25.461 1.00 11.46 408 GLY C N 1
ATOM 8891 C CA . GLY C 1 400 ? 17.134 18.514 -25.779 1.00 13.08 408 GLY C CA 1
ATOM 8892 C C . GLY C 1 400 ? 16.216 19.563 -25.189 1.00 12.04 408 GLY C C 1
ATOM 8893 O O . GLY C 1 400 ? 16.696 20.550 -24.589 1.00 13.37 408 GLY C O 1
ATOM 8894 N N . GLN C 1 401 ? 14.923 19.502 -25.476 1.00 12.43 409 GLN C N 1
ATOM 8895 C CA . GLN C 1 401 ? 13.981 20.535 -25.122 1.00 12.91 409 GLN C CA 1
ATOM 8896 C C . GLN C 1 401 ? 12.730 20.073 -24.429 1.00 10.98 409 GLN C C 1
ATOM 8897 O O . GLN C 1 401 ? 11.803 20.890 -24.234 1.00 12.91 409 GLN C O 1
ATOM 8903 N N . HIS C 1 402 ? 12.605 18.797 -24.076 1.00 11.26 410 HIS C N 1
ATOM 8904 C CA . HIS C 1 402 ? 11.451 18.254 -23.416 1.00 9.69 410 HIS C CA 1
ATOM 8905 C C . HIS C 1 402 ? 11.856 17.270 -22.305 1.00 7.39 410 HIS C C 1
ATOM 8906 O O . HIS C 1 402 ? 12.993 16.837 -22.250 1.00 7.94 410 HIS C O 1
ATOM 8913 N N . THR C 1 403 ? 10.889 16.944 -21.476 1.00 7.89 411 THR C N 1
ATOM 8914 C CA . THR C 1 403 ? 11.108 16.023 -20.350 1.00 9.16 411 THR C CA 1
ATOM 8915 C C . THR C 1 403 ? 9.951 15.071 -20.234 1.00 9.95 411 THR C C 1
ATOM 8916 O O . THR C 1 403 ? 8.818 15.406 -20.621 1.00 10.13 411 THR C O 1
ATOM 8920 N N . VAL C 1 404 ? 10.213 13.828 -19.851 1.00 10.88 412 VAL C N 1
ATOM 8921 C CA . VAL C 1 404 ? 9.216 12.781 -19.810 1.00 10.35 412 VAL C CA 1
ATOM 8922 C C . VAL C 1 404 ? 9.197 12.139 -18.410 1.00 9.53 412 VAL C C 1
ATOM 8923 O O . VAL C 1 404 ? 10.240 11.700 -17.945 1.00 9.13 412 VAL C O 1
ATOM 8927 N N . LEU C 1 405 ? 8.016 12.065 -17.831 1.00 8.60 413 LEU C N 1
ATOM 8928 C CA . LEU C 1 405 ? 7.855 11.467 -16.511 1.00 8.44 413 LEU C CA 1
ATOM 8929 C C . LEU C 1 405 ? 7.056 10.171 -16.572 1.00 8.20 413 LEU C C 1
ATOM 8930 O O . LEU C 1 405 ? 6.128 10.074 -17.390 1.00 9.54 413 LEU C O 1
ATOM 8935 N N . LEU C 1 406 ? 7.396 9.210 -15.741 1.00 5.69 414 LEU C N 1
ATOM 8936 C CA . LEU C 1 406 ? 6.570 8.023 -15.530 1.00 7.53 414 LEU C CA 1
ATOM 8937 C C . LEU C 1 406 ? 6.006 8.063 -14.099 1.00 9.69 414 LEU C C 1
ATOM 8938 O O . LEU C 1 406 ? 6.781 8.175 -13.146 1.00 8.67 414 LEU C O 1
ATOM 8943 N N . VAL C 1 407 ? 4.691 8.043 -13.978 1.00 10.30 415 VAL C N 1
ATOM 8944 C CA . VAL C 1 407 ? 4.047 8.253 -12.680 1.00 11.87 415 VAL C CA 1
ATOM 8945 C C . VAL C 1 407 ? 3.041 7.153 -12.389 1.00 13.29 415 VAL C C 1
ATOM 8946 O O . VAL C 1 407 ? 2.553 6.478 -13.308 1.00 13.23 415 VAL C O 1
ATOM 8950 N N . LYS C 1 408 ? 2.569 7.114 -11.152 1.00 14.76 416 LYS C N 1
ATOM 8951 C CA . LYS C 1 408 ? 1.550 6.143 -10.743 1.00 17.38 416 LYS C CA 1
ATOM 8952 C C . LYS C 1 408 ? 0.599 6.791 -9.738 1.00 19.84 416 LYS C C 1
ATOM 8953 O O . LYS C 1 408 ? 1.002 7.691 -8.999 1.00 17.36 416 LYS C O 1
ATOM 8959 N N . ASP C 1 409 ? -0.642 6.315 -9.698 1.00 23.13 417 ASP C N 1
ATOM 8960 C CA . ASP C 1 409 ? -1.592 6.828 -8.692 1.00 27.97 417 ASP C CA 1
ATOM 8961 C C . ASP C 1 409 ? -1.101 6.424 -7.281 1.00 31.64 417 ASP C C 1
ATOM 8962 O O . ASP C 1 409 ? -0.782 5.249 -7.031 1.00 28.50 417 ASP C O 1
ATOM 8967 N N . LYS C 1 410 ? -1.070 7.446 -6.415 1.00 38.60 418 LYS C N 1
ATOM 8968 C CA . LYS C 1 410 ? -0.496 7.374 -5.044 1.00 47.21 418 LYS C CA 1
ATOM 8969 C C . LYS C 1 410 ? -0.429 5.949 -4.529 1.00 53.40 418 LYS C C 1
ATOM 8970 O O . LYS C 1 410 ? -1.365 5.443 -3.897 1.00 52.70 418 LYS C O 1
ATOM 8976 N N . GLU C 1 411 ? 0.718 5.465 -4.856 1.00 61.30 419 GLU C N 1
ATOM 8977 C CA . GLU C 1 411 ? 1.236 4.134 -4.611 1.00 68.76 419 GLU C CA 1
ATOM 8978 C C . GLU C 1 411 ? 0.606 3.403 -3.397 1.00 72.61 419 GLU C C 1
ATOM 8979 O O . GLU C 1 411 ? 0.441 3.966 -2.319 1.00 73.67 419 GLU C O 1
ATOM 8985 N N . GLN C 1 412 ? 0.331 2.083 -3.574 1.00 76.27 420 GLN C N 1
ATOM 8986 C CA . GLN C 1 412 ? -0.416 1.230 -2.567 1.00 79.65 420 GLN C CA 1
ATOM 8987 C C . GLN C 1 412 ? 0.439 0.229 -1.806 1.00 81.41 420 GLN C C 1
ATOM 8988 O O . GLN C 1 412 ? 0.074 -0.200 -0.704 1.00 81.95 420 GLN C O 1
ATOM 8994 N N . SER C 1 413 ? 1.590 -0.134 -2.367 1.00 82.53 421 SER C N 1
ATOM 8995 C CA . SER C 1 413 ? 2.506 -1.052 -1.702 1.00 83.38 421 SER C CA 1
ATOM 8996 C C . SER C 1 413 ? 3.958 -0.648 -1.919 1.00 84.00 421 SER C C 1
ATOM 8997 O O . SER C 1 413 ? 4.310 0.507 -1.584 1.00 84.33 421 SER C O 1
#

GO terms:
  GO:0090068 positive regulation of cell cycle process (P, IDA)
  GO:0005634 nucleus (C, IDA)
  GO:0005737 cytoplasm (C, IDA)
  GO:0031492 nucleosomal DNA binding (F, IDA)
  GO:0005634 nucleus (C, EXP)
  GO:0005694 chromosome (C, EXP)
  GO:0005737 cytoplasm (C, EXP)
  GO:0051225 spindle assembly (P, IMP)
  GO:0007059 chromosome segregation (P, IMP)
  GO:0005515 protein binding (F, IPI)
  GO:0005085 guanyl-nucleotide exchange factor activity (F, TAS)
  GO:0005654 nucleoplasm (C, TAS)
  GO:0005694 chromosome (C, TAS)
  GO:0016032 viral process (P, TAS)
  GO:0007084 mitotic nuclear membrane reassembly (P, TAS)
  GO:0005654 nucleoplasm (C, IDA)
  GO:0031267 small GTPase binding (F, IDA)
  GO:0043199 sulfate binding (F, IDA)
  GO:0032991 protein-containing complex (C, IDA)
  GO:0005085 guanyl-nucleotide exchange factor activity (F, IMP)

B-factor: mean 17.18, std 12.89, range [2.73, 85.77]

CATH classification: 2.130.10.30

InterPro domains:
  IPR000408 Regulator of chromosome condensation, RCC1 [PR00633] (36-52)
  IPR000408 Regulator of chromosome condensation, RCC1 [PR00633] (69-82)
  IPR000408 Regulator of chromosome condensation, RCC1 [PR00633] (88-104)
  IPR000408 Regulator of chromosome condensation, RCC1 [PR00633] (138-154)
  IPR000408 Regulator of chromosome condensation, RCC1 [PR00633] (177-193)
  IPR000408 Regulator of chromosome condensation, RCC1 [PR00633] (193-207)
  IPR000408 Regulator of chromosome condensation, RCC1 [PR00633] (302-320)
  IPR000408 Regulator of chromosome condensation, RCC1 [PR00633] (359-380)
  IPR000408 Regulator of chromosome condensation, RCC1 [PS00625] (92-103)
  IPR000408 Regulator of chromosome condensation, RCC1 [PS00626] (124-134)
  IPR000408 Regulator of chromosome condensation, RCC1 [PS00626] (177-187)
  IPR000408 Regulator of chromosome condensation, RCC1 [PS00626] (404-414)
  IPR000408 Regulator of chromosome condensation, RCC1 [PS50012] (35-85)
  IPR000408 Regulator of chromosome condensation, RCC1 [PS50012] (86-137)
  IPR000408 Regulator of chromosome condensation, RCC1 [PS50012] (138-190)
  IPR000408 Regulator of chromosome condensation, RCC1 [PS50012] (191-258)
  IPR000408 Regulator of chromosome condensation, RCC1 [PS50012] (259-312)
  IPR000408 Regulator of chromosome condensation, RCC1 [PS50012] (313-363)
  IPR000408 Regulator of chromosome condensation, RCC1 [PS50012] (364-417)
  IPR009091 Regulator of chromosome condensation 1/beta-lactamase-inhibitor protein II [G3DSA:2.130.10.30] (20-421)

Solvent-accessible surface area: 43831 Å² total; per-residue (Å²): 177,162,46,134,10,19,1,55,37,22,48,60,78,50,5,59,1,0,0,0,0,28,1,77,46,1,0,1,4,38,13,114,145,28,72,64,90,97,100,8,12,73,3,94,28,108,52,75,1,8,23,2,46,10,2,11,57,1,0,0,0,1,1,105,62,1,62,3,13,0,0,0,38,13,107,29,0,2,0,3,31,117,30,96,111,162,12,26,44,13,68,28,15,87,4,134,36,178,50,91,2,25,9,3,6,12,4,58,7,0,0,0,0,0,0,23,16,4,37,0,19,0,0,0,0,0,85,22,120,118,24,52,3,0,3,43,92,42,162,118,95,17,79,92,24,52,79,9,118,26,131,32,46,1,0,18,5,14,22,4,33,13,0,0,2,0,4,1,8,62,3,17,0,38,0,0,0,8,1,52,45,2,1,2,5,32,4,41,111,6,24,68,150,87,36,12,107,118,11,18,106,113,4,0,72,26,73,26,1,125,16,135,26,130,91,60,154,48,42,18,86,2,11,14,2,26,18,3,7,64,0,0,0,0,7,4,55,89,12,68,3,5,0,0,0,17,0,59,57,38,0,0,3,13,128,41,56,145,28,17,54,81,8,67,34,6,91,31,5,110,50,95,39,23,14,13,53,9,12,12,11,2,54,30,0,0,0,0,15,0,51,38,2,20,1,4,0,0,0,42,8,84,102,2,2,0,1,26,3,134,65,21,130,73,65,40,103,18,36,20,5,14,26,6,11,28,1,56,39,22,10,14,2,26,7,0,0,0,0,2,2,130,64,9,59,2,10,0,0,0,38,0,84,19,33,1,1,4,48,12,112,65,124,56,12,63,7,5,52,55,8,125,14,166,41,18,110,110,46,13,10,52,31,13,13,11,8,23,62,0,0,0,0,4,0,43,86,96,66,119,160,236,176,74,123,10,16,2,53,37,28,48,52,81,52,5,58,2,0,0,0,0,27,1,84,44,2,0,0,5,39,15,110,148,45,71,71,81,97,69,3,11,67,4,97,25,113,62,73,1,9,20,2,48,9,2,9,69,2,0,0,0,2,0,102,75,7,33,2,11,0,0,0,35,12,106,53,0,3,0,5,37,121,31,94,108,164,12,28,45,13,66,30,15,97,1,120,45,175,56,82,1,21,8,3,5,15,4,47,21,0,0,0,0,0,0,15,38,3,81,4,23,0,0,0,1,0,95,10,119,125,14,46,2,0,2,36,93,45,111,116,92,17,82,96,30,54,73,5,129,52,135,32,49,1,0,17,4,14,20,4,37,6,0,0,2,0,4,1,10,74,3,18,0,37,0,0,0,7,0,31,42,1,1,0,4,44,5,53,120,141,32,18,96,74,0,39,235,101,26,15,95,39,3,0,68,14,98,25,1,123,15,122,24,168,65,106,238,58,48,17,86,2,8,14,1,25,18,3,6,60,0,0,1,0,14,4,60,81,13,34,3,4,0,0,0,18,0,58,57,36,0,0,3,6,120,42,58,144,30,15,22,125,7,70,38,2,105,32,6,93,46,32,32,14,14,21,60,10,12,13,12,3,61,30,0,0,0,0,14,0,52,35,3,8,1,2,0,0,0,40,9,78,100,1,2,1,0,22,2,119,65,21,127,74,64,40,70,18,34,13,5,9,18,6,10,28,1,53,39,21,11,14,2,27,11,0,0,0,0,2,2,124,65,10,67,1,14,1,0,0,39,0,82,18,36,1,1,2,48,17,110,65,119,46,7,59,9,6,51,55,6,123,20,170,55,19,104,124,47,29,8,48,32,12,12,10,8,25,66,0,0,0,0,3,0,50,81,112,116,162,156,216,109,74,91,11,13,1,52,37,25,47,45,78,47,6,57,2,0,0,0,0,28,1,82,48,2,0,1,4,41,14,110,145,48,72,65,81,78,68,6,19,76,6,96,26,102,60,78,2,7,22,3,49,10,2,9,62,1,0,0,0,1,1,107,68,1,37,0,9,0,0,0,36,16,111,30,0,3,0,0,18,98,32,83,112,156,14,21,49,13,63,24,14,122,3,94,20,182,48,90,2,26,8,3,6,16,3,59,12,0,0,0,0,0,0,25,16,3,57,3,19,0,0,0,0,0,89,15,122,103,16,45,1,0,2,31,88,48,125,113,92,17,80,77,18,56,79,5,164,44,143,58,55,1,0,17,4,12,19,4,32,11,0,0,2,0,4,2,12,80,2,21,0,41,0,0,0,7,0,30,59,2,1,0,4,30,2,62,120,138,41,10,87,60,0,43,217,86,26,13,113,56,2,0,64,20,104,27,1,122,25,138,8,206,68,104,140,48,40,15,86,3,11,13,1,26,18,3,6,62,0,0,0,0,11,0,55,69,13,65,6,19,0,0,0,17,0,53,64,34,0,0,5,14,127,40,57,132,31,17,28,106,12,71,56,5,97,35,4,109,38,68,20,24,19,23,52,10,12,12,12,3,60,35,0,0,0,0,15,0,47,36,2,16,1,5,0,0,0,56,9,81,88,1,2,1,1,24,3,120,65,20,134,75,69,41,104,20,36,20,4,11,20,5,8,30,1,53,38,22,11,14,2,23,12,0,0,0,0,2,2,130,67,10,59,1,9,0,0,0,39,0,84,19,36,1,1,2,49,19,110,65,124,55,10,54,4,9,58,55,6,118,16,181,59,18,107,113,46,13,9,48,33,13,12,11,8,24,64,0,0,0,0,3,0,34,85,125,86,142,98

Foldseek 3Di:
DLDFDAAPPFFQDWFWKWKFFAQCFQARQPWDPDGGHLFTDTADDPATFRDWAHAFFKIWTAHNQQWIWIAGHCPQQARQDDPVDPTPRNHIDTHDDPFRWGDKEHAQFKIWTAGRSQKIWMFGFAADPVGTQDALDGPHGHNHTDIAGDPAGFHDWYDANFKIWTQGPVQWIWIAGDCQFLARQPPVVCNPVHDCSVVRNVRNRTDTNFAADVVGDGGWGFDDKYDENFKIWTATPVQFIWIFGACLFLQRLDPDGGGGNHIDRRCLQDDPVFRWDAWYYADFKIWTDTPFQWIWMAGQCPLQARQQDPPDGGGNHTHTQPPDARFDYKYQENFKIWTAHPQQWIWIFGQQQRSARQPSDRHGHNHIDTHDDDVPVQKGWPDKYYYNTMIMTTIHHNPDD/DDDFAAAPPWFADWFWKWKFFAQCFQARQPWPPDGGHLFIDTADDPATWGDWAHAAFKIWTAGNQQWIWIAGHCPQLARQDDDPDPGPRNHIDTRDDDARWGDKEYAHFKIWTAGRRQWIWIFGFAADVVGTQDAQDGPHGHNHTDTADDDAHFHDWEDANFKIWTQGPVQWIWIAGQCLLQARQAQDNCCNPQRNPPHNNVRNHTDTRFDDDVPHDDTWGFRDKYDENFKIWTATPVQFIWIFGACQQLQRLDPDGGGGNHIDRRPLDPPPPFRWDAWYYAPFKIWTGGPFQWIWMAGQCPLQARQQDPPDGGHNHTHTQPPDERFDYKYDENFKIKTFHPQQWMWIFGQQQRSARQPSDRHGHNHTDTHDDDVPPQKGWPDKYYYNTMIMTTIHRNDDD/DFDFAAAPPWFQDWFWKWKFFAQCFQARQPWNPDGGHLFTDTADDPATFGDWAHAFFKIWTAHNQQWIKIAGHCPQLARQDDPPDPGSRNHIDTHPDPARWGDKEYAHFKIWTAGRRAWIWMAGFAADPVGTQAAQDGPHGHNHTDTQPDDAGFHDWEDARFKIWTQGPFQWIWIAGQCLLQARQADDVVLNPCRVPVHVCVHNRIDTRFDQDPVRDRTWGFRDKYDENFKIWTATPVGFIKIFGACLQLQRLDDHRGGHNHIDRRVLPDDPPFRWDAWYYAQFKIWTGGPFQWIWMAGQQPLQARQCDPPDGHGNHTHTQPPDARFDYWYAENFKIKTFHPQQWIWIFGQQCRSQRQPSDRHGHNHTDTHDDPVSPQKGWPDKYYYNTMIMTTIHHNDDD

Secondary structure (DSSP, 8-state):
-------TT-----BEEEEEEE-TTSTT-S-TT--EEEEEEEEP-SS-EEEEEE-SSEEEEEETTS-EEEEE--TTSTT-S---STTGGGS-EE----S-EEEEEE-SSEEEEEETTS-EEEEE-EEETTEEEESSBBTB-EEEEEEE--SS-EEEEEE-SSEEEEEETTS-EEEEE--TTSTT-S-GGGTSSS-GGGGHHHHHS-EE---B-SS--SB--EEEEEEETTEEEEEETT--EEEEE--TTSTTS-SS-S-EEEEEE-GGG--TT--EEEEEE-SSEEEEEETTS-EEEEE--GGGTT-S-TT---EEEEEE--SSSSEEEEEE-SSEEEEEETTS-EEEEE--TTSTT-SSS-S-EEEEEE--STTTTTEEEEEEEE-SSEEEEEEEE-S--/-------TT-----BEEEEEEE-TTSTT-S-TT--EEEEEEEE--SS-EEEEEE-SSEEEEEETTS-EEEEE--TTSTT-S---STTTTSS-EEEP-SSPEEEEEE-SSEEEEEETTS-EEEEE-EE-SSSEEESSBBTB-EEEEEE---SS-EEEEEE-SSEEEEEETTS-EEEEE--TTSTTSSS-GGGTTTTGGG-SHHHHS-EE-----SSSSS---EEEEEEETTEEEEEETTSPEEEEE--TTSTTS-SS-S-EEEEEE-GGGS-SS--EEEEEE-SSEEEEEETTS-EEEEE--GGGTT-S-TT---EEEEEE-TTS-SEEEEEE-SSEEEEEETTS-EEEEE--TTSTTSSSS---EEEEEE--SGGGTTEEEEEEEE-SSEEEEEEEE----/-------TT-----BEEEEEEE-TTSTT-S-TT--EEEEEEE---SS-EEEEEE-SSEEEEEETTS-EEEEE--TTSTT-S---STTGGGS-EE-S--S-EEEEEE-SSEEEEEETTS-EEEEE-EE-SSSEEESSBBTB-EEEEEE---SS-EEEEEE-SSEEEEEETTS-EEEEE--TTSTTSS--TTSTTTTGGG-THHHHS-EE---B-STT-SB--EEEEEEETTEEEEEETT--EEEEE--TTSTTS-SS-S-EEEEEE-GGG--TT--EEEEEE-SSEEEEEETTS-EEEEE--GGGTT-S-TT---EEEEEE--SSSSEEEEEEETTEEEEEETTS-EEEEE--TTSTT-SSS-S-EEEEEE---TTTTTEEEEEEEE-SSEEEEEEEES---

Sequence (1203 aa):
KKVKVSHRSHSTEPGLVLTLGQGDVGQLGLGENVMERKKPALVSIPEDVVQAEAGGMHTVCLSKSGQVYSFGCNDEGALGRDTSVEGSEMVPGKVELQEKVVQVSAGDSHTAALTDDGRVFLWGSFRDNNGVIGLLEPMKKSMVPVQVQLDVPVVKVASGNDHLVMLTADGDLYTLGCGEQGQLGRVPELFANRGGRQGLERLLVPKCVMLKSRGSRGHVRFQDAFCGAYFTFAISHEGHVYGFGLSNYHQLGTPGTESCFIPQNLTSFKNSTKSWVGFSGGQHHTVCMDSEGKAYSLGRAEYGRLGLGEGAEEKSIPTLISRLPAVSSVACGASVGYAVTKDGRVFAWGMGTNYQLGTGQDEDAWSPVEMMGKQLENRVVLSVSSGGQHTVLLVKDKEQSKKVKVSHRSHSTEPGLVLTLGQGDVGQLGLGENVMERKKPALVSIPEDVVQAEAGGMHTVCLSKSGQVYSFGCNDEGALGRDTSVEGSEMVPGKVELQEKVVQVSAGDSHTAALTDDGRVFLWGSFRDNNGVIGLLEPMKKSMVPVQVQLDVPVVKVASGNDHLVMLTADGDLYTLGCGEQGQLGRVPELFANRGGRQGLERLLVPKCVMLKSRGSRGHVRFQDAFCGAYFTFAISHEGHVYGFGLSNYHQLGTPGTESCFIPQNLTSFKNSTKSWVGFSGGQHHTVCMDSEGKAYSLGRAEYGRLGLGEGAEEKSIPTLISRLPAVSSVACGASVGYAVTKDGRVFAWGMGTNYQLGTGQDEDAWSPVEMMGKQLENRVVLSVSSGGQHTVLLVKDKEQSKKVKVSHRSHSTEPGLVLTLGQGDVGQLGLGENVMERKKPALVSIPEDVVQAEAGGMHTVCLSKSGQVYSFGCNDEGALGRDTSVEGSEMVPGKVELQEKVVQVSAGDSHTAALTDDGRVFLWGSFRDNNGVIGLLEPMKKSMVPVQVQLDVPVVKVASGNDHLVMLTADGDLYTLGCGEQGQLGRVPELFANRGGRQGLERLLVPKCVMLKSRGSRGHVRFQDAFCGAYFTFAISHEGHVYGFGLSNYHQLGTPGTESCFIPQNLTSFKNSTKSWVGFSGGQHHTVCMDSEGKAYSLGRAEYGRLGLGEGAEEKSIPTLISRLPAVSSVACGASVGYAVTKDGRVFAWGMGTNYQLGTGQDEDAWSPVEMMGKQLENRVVLSVSSGGQHTVLLVKDKEQS